Protein AF-A0AAN7N0N6-F1 (afdb_monomer_lite)

Organism: Trapa natans (NCBI:txid22666)

Radius of gyration: 45.41 Å; chains: 1; bounding box: 149×118×130 Å

Secondary structure (DSSP, 8-state):
---------------HHHHHHHHHHHHHHHHHHHHHHHHSS-SSHHHHHHS-S---SSS--S-HHHHHHHHHHHHHHHHHHHHHHTSSS-----HHHHHHHHHHHHHHHHHHS---EETTTSTT-EES--SS--HHHHHHHHHHHHHHHS--TTHHHHHIIIIIS-----HHHHHHHHHHHHHSSTT-TTHHHHHHHHTS----TTTHHHHHHHHHHIIIIIIHHHHHHTTGGGGGGS-SS-SSEE-TTSSBP-GGGGB-TTS-B-HHHHHHH---EE-HHHHHHHHHHHHHHHHHHHHIIIIIHHHHHHHHHHHTTT----HHHHHHTTS-PPPHHHHHHHHHHHHHHHHHHHHHTHHHH---HHHHHHHHHHHHHHHHHHHHHHHHHS-----HHHHHHHHHHHSTT-HHHHHHHHHHHHHHHHHHHHHHHHHHHHHHHT--HHHHHHHHHHHHHHHHHHHHHHHHHHHHHSTTTT-TTSTT-S---HHHHHHHHHHIIIIII-HHHHTSTTSTTGGGGHHHHHHHHHHHHHHHHHHH-TT-GGGGG--HHHHHGGGTTTTTS-HHHHHHHHHHHHIIIIIIHHH-HHHHHHHHHHHHHHHHHHHHHHHHHHIIIIITTT----GGGTTT----S-TTSSHHHHHHHHHHHHHHHHHHHHHHHHHHHHHHHHHTTTSTTHHHHHHHHHHHHHHHHTPPP-PPPPPPP-----------------------------------------TTSS--STTS-HHHHHHHHHHHHHHT-SS---EEHHHHHHHHHH-TT--HHHHHHHHHHHGGG-HHHHHHHHHHHHHHHH--EEEEEEEETTEEEEEEEEE-HHHHHHHHHHHHHHHHHTTS------------------SHHHHHHHHHHHHHHHHSS--HHHHHHHHHHHHHHHHHHS--HHHHHHHHHSS-SS---PPPBPTT-SHHHHHHHH-S-----SB-EEEE--TT--GGG-B-TTGGG---TT--SBEEEE--S--PPPPS--PPPP-PPPP---TTB-SSSSPPPEEEE--TTT--GGGG---SEEEE---B--SS--SS--B-HHHHHT--GGGG-SSEEEEEEE-TTHHHHHHHHHHHTTPEEEEEEEEEEE-TTS-B---S--SSSS---EEEEEEEEES------SSS-SEEEEE--STTPPPTHHHHHHHHHSTTB-EEEES-BGGG--TTEEEEETBS-SEE---HHHHHHHHHH-TTPPP---S------------------------

Sequence (1275 aa):
MEESSGGEIRAPLLTRTEDEELWVAADNRLSEVTEEEEEDNSPVRQVALTVPTTDDRTLPVLTFRMWVLGTVSCALLSFLNQFFWYRTEPMTISAISAQIAVVPLGRLMAAHITDRVFLKGTRCEFTLNPGPFNVKEHVLITIFANSGAGTVYAIHVVTVVKVFYKKHITFFVSLIVVITTQNFLQDLQLARLSCGYLVKLRSELRVRLWDRAAGFFFVMYVLTPLCYWLNVYKAKTFPIFSDELFTASGQEYNISEIVTSDFTLDIAAYEKEGPLYLSTFFAMTYGVGFASLTATVVHVLLFHGKEIWEQSKASFTEKKADIHTRLMRKYKQVPEWWFWLILIVNIAATLFACQYFNSQLQLPWWGVLLACAIAIFFTLPIGIITAITNQTPGLNIITEYIMGYLYPGHPVANMCFKVYGYISMTQAITFLQDFKLGHYMKIPPRTMFMAQVVGTLIAGFVYLGTAWWLMETIPDICETTSSSSPWTCPADTVFYDASVIWGLIGPRRIFGDEGTYQAVNWFFLGGAIAPLLVWLAHRAWPHKEWIGLINMPVLIGATGMMPPATAVNYTTWVIVGFLSGFVVYRYKPEVWKRYNYVLSGSLDAGLAFMGVLIYLCLELEGVDLDCSLVIGQHSAASERGKEDVAISAIMSMRPQLSSCIESHRSSQLHLLSSLQSLVTDAVSSVDRSLKVISAFNNCPFTPTPPLTNHISVPRTHSDSNARQLRPYGAPAVPGSSNSKSLPDLVAPWDSRECLNDGNDSPLAIVRSMVAVCLLERVPFTTIDSSTVTRKLEGGQNGTPAEKAALREVGGESGGIMAVEMALRSMAEDNSGVELEEFAVGGKSRVMVFGIDRTRLLKELLNGSRRQQELSFNDGNPSPTSPAGSSNAMPQKRKAGENELKDLEALLNKRSFMEMQKFKVWEDLYDLIHRPTAKETAVADKFKTKGGSQIEEYCSALTKEDCRYQSGFVIACQKVHFRRIIAPHTDINLGDCPFLDNCRQKNCMFVHYELDPTPDVPPMVGYEPPRRPLKRIRAEYCSEVRLGEAQWINCDIRSFRMDILGQFGVIMADPPWDINMDLPYGTMFDQEMWNLNVSALQTDGLIFLWVTGRAMELGRDCLELWGYKRVEEIIWVKTNQLQRITVTGRTGHWLNHSKEHCLVGIKGNPEVNRNIDTDVIVSEVRETSRKPDAIYALLERVSPGTRKLELFARMHNTHPGWLSLGNQLDGVRLVEKGLRARFKAAYPDIELNESFFDELPWVGMLDQDSPQSIFVLPLH

Foldseek 3Di:
DDDDDDDDPPPPPPPPVVVVVVVVVVVVVVCVVVCVVPQQAFPAPVLRVPFDLDDDPVDDQDALLLVVLLLVLLLVQLLQQLQQLLFPDRDQFALLLSLVVSPVVQQVCLVPADQDFPPPPDPPTDGNRPDGRDPSSSLLSSLLNNLSSDDQLLVLLVCCQCFVLVHDDDLVLSLLLSLLLLLQALADPVCLLCVLPLLNAHAPQQQLLVLLVLLCCCLPVPVLVVCCVVCPLVQVQEDSADLFKDAPNHDGQDPNQQADPQLFGDPVSDVVRDAIDDHSSVLSLLLLLLLLQLLLVLLCCLQPVVVSVVSSVVSVVVDRDHSLVVLLVVFDADDSVVSVVSNVVSLVSVQCSCVVVCSSQVAHNVLLVVLVVLLVVVLVSQLSCCSHNVDGRFPQSVQLQVCCVVANGHLSNSLSSSSSNGSSSVSNSSSSVSVSVCSSNVHRNVSSVVSNSVSNSSSSVSNSVSSVCCSVPDPSALPPPPVQDSRNSQVSSSSSVSSCCRHRRHCCCDCNPNHPNVCSSCSNVVSNVPSVVLSVVCVVCVVDVSSSVNRSSSSSNSCVPPVVDDPLVVVVVSVVCCCLSPVCCVPPVVCSVVCVVVVVSCVSSVCVVVVVVCCVPAVVVVHDDPCCVVRPPPPPDDPDDCPVVVVVVVVVVVVVVVVVVVVVVVVVVVVVVVCCVPDPDPQVVVLVVVVVVCVVVVHDDDGDDDDDDDDDDDDDDDDDDDDDDDDDDDDDDDDDDDDDDDDDPDDDDPPPPLPPDPDDQLLLLLLLLLLVLQLVDVVGDKFWLVVSQCVQVVDPDDDPSNVVSLCVQCPPNGNSNSSVVSQVCLCVPQVQWDWDWDDDPNDIIIMTHDGDNVSSVVSVVVSVVVVVVVVPDDDDDDDDDDDDDDDDDDDVVVPVVVVVVVVVVVVPPDDPVRVVVVVVVVVVVCVVPPDDPVNVVVVVVPDDPDDDDDAAADPLQALVSVCVVVVDQDFDPGWHKDKDDDPQADPVLEADPCAVNDPDPNDNHIHIDTDPDGSHGDDDDDDDDDDDDDDDDDPQFDPDDLAFFWEAQDDQLPDDLLLQEEFQEEEEEAQDPLVDDDPDDHDYLVSLLPGQLLNHHQWHKYKYWADHPRVVSVCVSCVSSQWDFDDKAKEFEAAPVLDFDQDDCCDDPHHDRIIMITMTTHDHDDWDPDPDDSYHYDYDDDPSDDDPVVVVVVCNGPPRGQYEYEQDACVPGDRSYYYYHNRYDHGEDDDPSSVVSCCVVPVPGDYDDDDDPDDDDDDDDDDDDDDDDDDDDDD

pLDDT: mean 71.03, std 21.61, range [21.08, 98.06]

InterPro domains:
  IPR004648 Tetrapeptide transporter, OPT1/isp4 [PTHR22601] (213-626)
  IPR004813 Oligopeptide transporter, OPT superfamily [PF03169] (62-182)
  IPR004813 Oligopeptide transporter, OPT superfamily [PF03169] (214-617)
  IPR004813 Oligopeptide transporter, OPT superfamily [TIGR00728] (47-185)
  IPR004813 Oligopeptide transporter, OPT superfamily [TIGR00728] (214-619)
  IPR007757 MT-A70-like [PF05063] (1063-1223)
  IPR007757 MT-A70-like [PS51143] (1025-1243)
  IPR029063 S-adenosyl-L-methionine-dependent methyltransferase superfamily [G3DSA:3.40.50.150] (1048-1212)
  IPR029063 S-adenosyl-L-methionine-dependent methyltransferase superfamily [SSF53335] (1046-1203)

Structure (mmCIF, N/CA/C/O backbone):
data_AF-A0AAN7N0N6-F1
#
_entry.id   AF-A0AAN7N0N6-F1
#
loop_
_atom_site.group_PDB
_atom_site.id
_atom_site.type_symbol
_atom_site.label_atom_id
_atom_site.label_alt_id
_atom_site.label_comp_id
_atom_site.label_asym_id
_atom_site.label_entity_id
_atom_site.label_seq_id
_atom_site.pdbx_PDB_ins_code
_atom_site.Cartn_x
_atom_site.Cartn_y
_atom_site.Cartn_z
_atom_site.occupancy
_atom_site.B_iso_or_equiv
_atom_site.auth_seq_id
_atom_site.auth_comp_id
_atom_site.auth_asym_id
_atom_site.auth_atom_id
_atom_site.pdbx_PDB_model_num
ATOM 1 N N . MET A 1 1 ? -81.718 3.335 19.278 1.00 29.17 1 MET A N 1
ATOM 2 C CA . MET A 1 1 ? -82.287 2.158 18.599 1.00 29.17 1 MET A CA 1
ATOM 3 C C . MET A 1 1 ? -81.100 1.493 17.939 1.00 29.17 1 MET A C 1
ATOM 5 O O . MET A 1 1 ? -80.444 2.165 17.156 1.00 29.17 1 MET A O 1
ATOM 9 N N . GLU A 1 2 ? -80.541 0.465 18.587 1.00 26.58 2 GLU A N 1
ATOM 10 C CA . GLU A 1 2 ? -80.835 -0.953 18.253 1.00 26.58 2 GLU A CA 1
ATOM 11 C C . GLU A 1 2 ? -80.400 -1.228 16.802 1.00 26.58 2 GLU A C 1
ATOM 13 O O . GLU A 1 2 ? -80.751 -0.473 15.910 1.00 26.58 2 GLU A O 1
ATOM 18 N N . GLU A 1 3 ? -79.624 -2.235 16.434 1.00 26.72 3 GLU A N 1
ATOM 19 C CA . GLU A 1 3 ? -79.188 -3.469 17.067 1.00 26.72 3 GLU A CA 1
ATOM 20 C C . GLU A 1 3 ? -78.114 -4.068 16.135 1.00 26.72 3 GLU A C 1
ATOM 22 O O . GLU A 1 3 ? -77.936 -3.652 14.989 1.00 26.72 3 GLU A O 1
ATOM 27 N N . SER A 1 4 ? -77.405 -5.057 16.656 1.00 32.69 4 SER A N 1
ATOM 28 C CA . SER A 1 4 ? -76.459 -5.959 16.001 1.00 32.69 4 SER A CA 1
ATOM 29 C C . SER A 1 4 ? -76.826 -6.471 14.599 1.00 32.69 4 SER A C 1
ATOM 31 O O . SER A 1 4 ? -77.954 -6.889 14.359 1.00 32.69 4 SER A O 1
ATOM 33 N N . SER A 1 5 ? -75.820 -6.655 13.739 1.00 26.97 5 SER A N 1
ATOM 34 C CA . SER A 1 5 ? -75.583 -7.927 13.025 1.00 26.97 5 SER A CA 1
ATOM 35 C C . SER A 1 5 ? -74.272 -7.869 12.233 1.00 26.97 5 SER A C 1
ATOM 37 O O . SER A 1 5 ? -73.822 -6.807 11.811 1.00 26.97 5 SER A O 1
ATOM 39 N N . GLY A 1 6 ? -73.605 -9.021 12.158 1.00 31.11 6 GLY A N 1
ATOM 40 C CA . GLY A 1 6 ? -72.190 -9.165 11.841 1.00 31.11 6 GLY A CA 1
ATOM 41 C C . GLY A 1 6 ? -71.787 -8.701 10.445 1.00 31.11 6 GLY A C 1
ATOM 42 O O . GLY A 1 6 ? -72.338 -9.137 9.438 1.00 31.11 6 GLY A O 1
ATOM 43 N N . GLY A 1 7 ? -70.744 -7.874 10.404 1.00 25.17 7 GLY A N 1
ATOM 44 C CA . GLY A 1 7 ? -69.936 -7.708 9.208 1.00 25.17 7 GLY A CA 1
ATOM 45 C C . GLY A 1 7 ? -69.021 -8.917 9.049 1.00 25.17 7 GLY A C 1
ATOM 46 O O . GLY A 1 7 ? -68.077 -9.083 9.819 1.00 25.17 7 GLY A O 1
ATOM 47 N N . GLU A 1 8 ? -69.286 -9.741 8.036 1.00 32.34 8 GLU A N 1
ATOM 48 C CA . GLU A 1 8 ? -68.235 -10.505 7.366 1.00 32.34 8 GLU A CA 1
ATOM 49 C C . GLU A 1 8 ? -67.086 -9.541 7.032 1.00 32.34 8 GLU A C 1
ATOM 51 O O . GLU A 1 8 ? -67.223 -8.680 6.164 1.00 32.34 8 GLU A O 1
ATOM 56 N N . ILE A 1 9 ? -65.933 -9.687 7.684 1.00 26.80 9 ILE A N 1
ATOM 57 C CA . ILE A 1 9 ? -64.691 -9.137 7.145 1.00 26.80 9 ILE A CA 1
ATOM 58 C C . ILE A 1 9 ? -64.062 -10.259 6.330 1.00 26.80 9 ILE A C 1
ATOM 60 O O . ILE A 1 9 ? -63.245 -11.037 6.818 1.00 26.80 9 ILE A O 1
ATOM 64 N N . ARG A 1 10 ? -64.469 -10.354 5.060 1.00 27.64 10 ARG A N 1
ATOM 65 C CA . ARG A 1 10 ? -63.621 -10.972 4.041 1.00 27.64 10 ARG A CA 1
ATOM 66 C C . ARG A 1 10 ? -62.342 -10.141 3.981 1.00 27.64 10 ARG A C 1
ATOM 68 O O . ARG A 1 10 ? -62.356 -9.033 3.448 1.00 27.64 10 ARG A O 1
ATOM 75 N N . ALA A 1 11 ? -61.246 -10.660 4.528 1.00 26.03 11 ALA A N 1
ATOM 76 C CA . ALA A 1 11 ? -59.934 -10.218 4.079 1.00 26.03 11 ALA A CA 1
ATOM 77 C C . ALA A 1 11 ? -59.860 -10.519 2.568 1.00 26.03 11 ALA A C 1
ATOM 79 O O . ALA A 1 11 ? -60.237 -11.626 2.164 1.00 26.03 11 ALA A O 1
ATOM 80 N N . PRO A 1 12 ? -59.470 -9.552 1.721 1.00 31.92 12 PRO A N 1
ATOM 81 C CA . PRO A 1 12 ? -59.356 -9.803 0.299 1.00 31.92 12 PRO A CA 1
ATOM 82 C C . PRO A 1 12 ? -58.311 -10.901 0.114 1.00 31.92 12 PRO A C 1
ATOM 84 O O . PRO A 1 12 ? -57.219 -10.823 0.673 1.00 31.92 12 PRO A O 1
ATOM 87 N N . LEU A 1 13 ? -58.677 -11.947 -0.629 1.00 32.91 13 LEU A N 1
ATOM 88 C CA . LEU A 1 13 ? -57.720 -12.878 -1.213 1.00 32.91 13 LEU A CA 1
ATOM 89 C C . LEU A 1 13 ? -56.792 -12.039 -2.088 1.00 32.91 13 LEU A C 1
ATOM 91 O O . LEU A 1 13 ? -57.145 -11.720 -3.224 1.00 32.91 13 LEU A O 1
ATOM 95 N N . LEU A 1 14 ? -55.656 -11.634 -1.517 1.00 30.23 14 LEU A N 1
ATOM 96 C CA . LEU A 1 14 ? -54.600 -10.955 -2.243 1.00 30.23 14 LEU A CA 1
ATOM 97 C C . LEU A 1 14 ? -54.121 -11.942 -3.301 1.00 30.23 14 LEU A C 1
ATOM 99 O O . LEU A 1 14 ? -53.646 -13.041 -3.008 1.00 30.23 14 LEU A O 1
ATOM 103 N N . THR A 1 15 ? -54.392 -11.613 -4.555 1.00 29.98 15 THR A N 1
ATOM 104 C CA . THR A 1 15 ? -53.974 -12.442 -5.682 1.00 29.98 15 THR A CA 1
ATOM 105 C C . THR A 1 15 ? -52.451 -12.486 -5.727 1.00 29.98 15 THR A C 1
ATOM 107 O O . THR A 1 15 ? -51.801 -11.515 -5.367 1.00 29.98 15 THR A O 1
ATOM 110 N N . ARG A 1 16 ? -51.876 -13.597 -6.203 1.00 31.77 16 ARG A N 1
ATOM 111 C CA . ARG A 1 16 ? -50.425 -13.896 -6.262 1.00 31.77 16 ARG A CA 1
ATOM 112 C C . ARG A 1 16 ? -49.525 -12.768 -6.814 1.00 31.77 16 ARG A C 1
ATOM 114 O O . ARG A 1 16 ? -48.318 -12.812 -6.627 1.00 31.77 16 ARG A O 1
ATOM 121 N N . THR A 1 17 ? -50.100 -11.780 -7.494 1.00 31.80 17 THR A N 1
ATOM 122 C CA . THR A 1 17 ? -49.436 -10.552 -7.948 1.00 31.80 17 THR A CA 1
ATOM 123 C C . THR A 1 17 ? -49.142 -9.556 -6.815 1.00 31.80 17 THR A C 1
ATOM 125 O O . THR A 1 17 ? -48.108 -8.904 -6.850 1.00 31.80 17 THR A O 1
ATOM 128 N N . GLU A 1 18 ? -49.988 -9.468 -5.784 1.00 35.78 18 GLU A N 1
ATOM 129 C CA . GLU A 1 18 ? -49.797 -8.583 -4.622 1.00 35.78 18 GLU A CA 1
ATOM 130 C C . GLU A 1 18 ? -48.786 -9.150 -3.621 1.00 35.78 18 GLU A C 1
ATOM 132 O O . GLU A 1 18 ? -48.062 -8.379 -3.001 1.00 35.78 18 GLU A O 1
ATOM 137 N N . ASP A 1 19 ? -48.662 -10.479 -3.513 1.00 40.53 19 ASP A N 1
ATOM 138 C CA . ASP A 1 19 ? -47.573 -11.113 -2.760 1.00 40.53 19 ASP A CA 1
ATOM 139 C C . ASP A 1 19 ? -46.215 -10.844 -3.424 1.00 40.53 19 ASP A C 1
ATOM 141 O O . ASP A 1 19 ? -45.261 -10.508 -2.732 1.00 40.53 19 ASP A O 1
ATOM 145 N N . GLU A 1 20 ? -46.104 -10.896 -4.756 1.00 36.28 20 GLU A N 1
ATOM 146 C CA . GLU A 1 20 ? -44.857 -10.500 -5.431 1.00 36.28 20 GLU A CA 1
ATOM 147 C C . GLU A 1 20 ? -44.531 -9.015 -5.198 1.00 36.28 20 GLU A C 1
ATOM 149 O O . GLU A 1 20 ? -43.377 -8.687 -4.932 1.00 36.28 20 GLU A O 1
ATOM 154 N N . GLU A 1 21 ? -45.524 -8.121 -5.176 1.00 35.16 21 GLU A N 1
ATOM 155 C CA . GLU A 1 21 ? -45.309 -6.703 -4.852 1.00 35.16 21 GLU A CA 1
ATOM 156 C C . GLU A 1 21 ? -44.970 -6.461 -3.368 1.00 35.16 21 GLU A C 1
ATOM 158 O O . GLU A 1 21 ? -44.125 -5.618 -3.064 1.00 35.16 21 GLU A O 1
ATOM 163 N N . LEU A 1 22 ? -45.559 -7.214 -2.431 1.00 38.28 22 LEU A N 1
ATOM 164 C CA . LEU A 1 22 ? -45.277 -7.127 -0.991 1.00 38.28 22 LEU A CA 1
ATOM 165 C C . LEU A 1 22 ? -43.918 -7.722 -0.621 1.00 38.28 22 LEU A C 1
ATOM 167 O O . LEU A 1 22 ? -43.234 -7.166 0.240 1.00 38.28 22 LEU A O 1
ATOM 171 N N . TRP A 1 23 ? -43.510 -8.806 -1.282 1.00 36.47 23 TRP A N 1
ATOM 172 C CA . TRP A 1 23 ? -42.177 -9.387 -1.143 1.00 36.47 23 TRP A CA 1
ATOM 173 C C . TRP A 1 23 ? -41.119 -8.488 -1.781 1.00 36.47 23 TRP A C 1
ATOM 175 O O . TRP A 1 23 ? -40.112 -8.230 -1.135 1.00 36.47 23 TRP A O 1
ATOM 185 N N . VAL A 1 24 ? -41.373 -7.896 -2.954 1.00 39.72 24 VAL A N 1
ATOM 186 C CA . VAL A 1 24 ? -40.484 -6.878 -3.546 1.00 39.72 24 VAL A CA 1
ATOM 187 C C . VAL A 1 24 ? -40.416 -5.622 -2.668 1.00 39.72 24 VAL A C 1
ATOM 189 O O . VAL A 1 24 ? -39.344 -5.055 -2.495 1.00 39.72 24 VAL A O 1
ATOM 192 N N . ALA A 1 25 ? -41.514 -5.204 -2.032 1.00 40.19 25 ALA A N 1
ATOM 193 C CA . ALA A 1 25 ? -41.521 -4.060 -1.118 1.00 40.19 25 ALA A CA 1
ATOM 194 C C . ALA A 1 25 ? -40.894 -4.361 0.258 1.00 40.19 25 ALA A C 1
ATOM 196 O O . ALA A 1 25 ? -40.451 -3.441 0.944 1.00 40.19 25 ALA A O 1
ATOM 197 N N . ALA A 1 26 ? -40.891 -5.615 0.712 1.00 40.75 26 ALA A N 1
ATOM 198 C CA . ALA A 1 26 ? -40.218 -6.041 1.939 1.00 40.75 26 ALA A CA 1
ATOM 199 C C . ALA A 1 26 ? -38.718 -6.273 1.710 1.00 40.75 26 ALA A C 1
ATOM 201 O O . ALA A 1 26 ? -37.926 -5.896 2.568 1.00 40.75 26 ALA A O 1
ATOM 202 N N . ASP A 1 27 ? -38.340 -6.809 0.548 1.00 35.97 27 ASP A N 1
ATOM 203 C CA . ASP A 1 27 ? -36.950 -6.974 0.118 1.00 35.97 27 ASP A CA 1
ATOM 204 C C . ASP A 1 27 ? -36.311 -5.607 -0.163 1.00 35.97 27 ASP A C 1
ATOM 206 O O . ASP A 1 27 ? -35.243 -5.326 0.369 1.00 35.97 27 ASP A O 1
ATOM 210 N N . ASN A 1 28 ? -37.035 -4.685 -0.819 1.00 37.03 28 ASN A N 1
ATOM 211 C CA . ASN A 1 28 ? -36.607 -3.288 -0.974 1.00 37.03 28 ASN A CA 1
ATOM 212 C C . ASN A 1 28 ? -36.410 -2.575 0.379 1.00 37.03 28 ASN A C 1
ATOM 214 O O . ASN A 1 28 ? -35.466 -1.806 0.538 1.00 37.03 28 ASN A O 1
ATOM 218 N N . ARG A 1 29 ? -37.252 -2.856 1.385 1.00 38.38 29 ARG A N 1
ATOM 219 C CA . ARG A 1 29 ? -37.130 -2.256 2.730 1.00 38.38 29 ARG A CA 1
ATOM 220 C C . ARG A 1 29 ? -36.033 -2.888 3.585 1.00 38.38 29 ARG A C 1
ATOM 222 O O . ARG A 1 29 ? -35.439 -2.205 4.412 1.00 38.38 29 ARG A O 1
ATOM 229 N N . LEU A 1 30 ? -35.756 -4.181 3.414 1.00 33.69 30 LEU A N 1
ATOM 230 C CA . LEU A 1 30 ? -34.632 -4.837 4.083 1.00 33.69 30 LEU A CA 1
ATOM 231 C C . LEU A 1 30 ? -33.304 -4.414 3.446 1.00 33.69 30 LEU A C 1
ATOM 233 O O . LEU A 1 30 ? -32.347 -4.189 4.183 1.00 33.69 30 LEU A O 1
ATOM 237 N N . SER A 1 31 ? -33.277 -4.231 2.118 1.00 37.94 31 SER A N 1
ATOM 238 C CA . SER A 1 31 ? -32.145 -3.622 1.426 1.00 37.94 31 SER A CA 1
ATOM 239 C C . SER A 1 31 ? -31.932 -2.174 1.858 1.00 37.94 31 SER A C 1
ATOM 241 O O . SER A 1 31 ? -30.792 -1.825 2.115 1.00 37.94 31 SER A O 1
ATOM 243 N N . GLU A 1 32 ? -32.984 -1.366 2.053 1.00 39.09 32 GLU A N 1
ATOM 244 C CA . GLU A 1 32 ? -32.861 0.015 2.561 1.00 39.09 32 GLU A CA 1
ATOM 245 C C . GLU A 1 32 ? -32.214 0.080 3.958 1.00 39.09 32 GLU A C 1
ATOM 247 O O . GLU A 1 32 ? -31.359 0.925 4.194 1.00 39.09 32 GLU A O 1
ATOM 252 N N . VAL A 1 33 ? -32.531 -0.845 4.873 1.00 41.59 33 VAL A N 1
ATOM 253 C CA . VAL A 1 33 ? -31.969 -0.837 6.243 1.00 41.59 33 VAL A CA 1
ATOM 254 C C . VAL A 1 33 ? -30.533 -1.383 6.304 1.00 41.59 33 VAL A C 1
ATOM 256 O O . VAL A 1 33 ? -29.715 -0.862 7.058 1.00 41.59 33 VAL A O 1
ATOM 259 N N . THR A 1 34 ? -30.178 -2.399 5.505 1.00 34.94 34 THR A N 1
ATOM 260 C CA . THR A 1 34 ? -28.761 -2.792 5.342 1.00 34.94 34 THR A CA 1
ATOM 261 C C . THR A 1 34 ? -27.958 -1.746 4.572 1.00 34.94 34 THR A C 1
ATOM 263 O O . THR A 1 34 ? -26.762 -1.604 4.810 1.00 34.94 34 THR A O 1
ATOM 266 N N . GLU A 1 35 ? -28.610 -0.987 3.687 1.00 38.75 35 GLU A N 1
ATOM 267 C CA . GLU A 1 35 ? -28.004 0.165 3.027 1.00 38.75 35 GLU A CA 1
ATOM 268 C C . GLU A 1 35 ? -27.725 1.303 4.015 1.00 38.75 35 GLU A C 1
ATOM 270 O O . GLU A 1 35 ? -26.690 1.933 3.860 1.00 38.75 35 GLU A O 1
ATOM 275 N N . GLU A 1 36 ? -28.540 1.524 5.056 1.00 38.66 36 GLU A N 1
ATOM 276 C CA . GLU A 1 36 ? -28.289 2.558 6.081 1.00 38.66 36 GLU A CA 1
ATOM 277 C C . GLU A 1 36 ? -27.081 2.240 7.003 1.00 38.66 36 GLU A C 1
ATOM 279 O O . GLU A 1 36 ? -26.285 3.134 7.296 1.00 38.66 36 GLU A O 1
ATOM 284 N N . GLU A 1 37 ? -26.864 0.979 7.420 1.00 41.12 37 GLU A N 1
ATOM 285 C CA . GLU A 1 37 ? -25.664 0.576 8.196 1.00 41.12 37 GLU A CA 1
ATOM 286 C C . GLU A 1 37 ? -24.390 0.446 7.328 1.00 41.12 37 GLU A C 1
ATOM 288 O O . GLU A 1 37 ? -23.282 0.721 7.805 1.00 41.12 37 GLU A O 1
ATOM 293 N N . GLU A 1 38 ? -24.515 0.076 6.044 1.00 47.00 38 GLU A N 1
ATOM 294 C CA . GLU A 1 38 ? -23.416 0.169 5.067 1.00 47.00 38 GLU A CA 1
ATOM 295 C C . GLU A 1 38 ? -23.155 1.616 4.596 1.00 47.00 38 GLU A C 1
ATOM 297 O O . GLU A 1 38 ? -22.037 1.919 4.173 1.00 47.00 38 GLU A O 1
ATOM 302 N N . GLU A 1 39 ? -24.127 2.532 4.692 1.00 49.34 39 GLU A N 1
ATOM 303 C CA . GLU A 1 39 ? -23.966 3.958 4.361 1.00 49.34 39 GLU A CA 1
ATOM 304 C C . GLU A 1 39 ? -23.086 4.700 5.374 1.00 49.34 39 GLU A C 1
ATOM 306 O O . GLU A 1 39 ? -22.362 5.634 5.001 1.00 49.34 39 GLU A O 1
ATOM 311 N N . ASP A 1 40 ? -23.119 4.289 6.645 1.00 53.62 40 ASP A N 1
ATOM 312 C CA . ASP A 1 40 ? -22.373 4.942 7.724 1.00 53.62 40 ASP A CA 1
ATOM 313 C C . ASP A 1 40 ? -20.927 4.436 7.885 1.00 53.62 40 ASP A C 1
ATOM 315 O O . ASP A 1 40 ? -20.141 5.029 8.628 1.00 53.62 40 ASP A O 1
ATOM 319 N N . ASN A 1 41 ? -20.512 3.409 7.139 1.00 59.84 41 ASN A N 1
ATOM 320 C CA . ASN A 1 41 ? -19.126 2.937 7.111 1.00 59.84 41 ASN A CA 1
ATOM 321 C C . ASN A 1 41 ? -18.512 3.005 5.709 1.00 59.84 41 ASN A C 1
ATOM 323 O O . ASN A 1 41 ? -19.189 3.049 4.688 1.00 59.84 41 ASN A O 1
ATOM 327 N N . SER A 1 42 ? -17.177 3.051 5.634 1.00 62.28 42 SER A N 1
ATOM 328 C CA . SER A 1 42 ? -16.515 3.006 4.327 1.00 62.28 42 SER A CA 1
ATOM 329 C C . SER A 1 42 ? -16.745 1.630 3.681 1.00 62.28 42 SER A C 1
ATOM 331 O O . SER A 1 42 ? -16.498 0.621 4.344 1.00 62.28 42 SER A O 1
ATOM 333 N N . PRO A 1 43 ? -17.096 1.549 2.379 1.00 56.50 43 PRO A N 1
ATOM 334 C CA . PRO A 1 43 ? -17.231 0.273 1.667 1.00 56.50 43 PRO A CA 1
ATOM 335 C C . PRO A 1 43 ? -15.915 -0.522 1.614 1.00 56.50 43 PRO A C 1
ATOM 337 O O . PRO A 1 43 ? -15.905 -1.709 1.292 1.00 56.50 43 PRO A O 1
ATOM 340 N N . VAL A 1 44 ? -14.781 0.124 1.915 1.00 59.69 44 VAL A N 1
ATOM 341 C CA . VAL A 1 44 ? -13.466 -0.513 1.994 1.00 59.69 44 VAL A CA 1
ATOM 342 C C . VAL A 1 44 ? -13.168 -0.886 3.446 1.00 59.69 44 VAL A C 1
ATOM 344 O O . VAL A 1 44 ? -12.872 -0.027 4.277 1.00 59.69 44 VAL A O 1
ATOM 347 N N . ARG A 1 45 ? -13.163 -2.191 3.745 1.00 55.53 45 ARG A N 1
ATOM 348 C CA . ARG A 1 45 ? -12.966 -2.725 5.105 1.00 55.53 45 ARG A CA 1
ATOM 349 C C . ARG A 1 45 ? -11.665 -2.259 5.765 1.00 55.53 45 ARG A C 1
ATOM 351 O O . ARG A 1 45 ? -11.667 -1.950 6.949 1.00 55.53 45 ARG A O 1
ATOM 358 N N . GLN A 1 46 ? -10.554 -2.179 5.026 1.00 59.59 46 GLN A N 1
ATOM 359 C CA . GLN A 1 46 ? -9.290 -1.660 5.567 1.00 59.59 46 GLN A CA 1
ATOM 360 C C . GLN A 1 46 ? -9.400 -0.186 5.980 1.00 59.59 46 GLN A C 1
ATOM 362 O O . GLN A 1 46 ? -8.815 0.203 6.987 1.00 59.59 46 GLN A O 1
ATOM 367 N N . VAL A 1 47 ? -10.158 0.622 5.231 1.00 63.44 47 VAL A N 1
ATOM 368 C CA . VAL A 1 47 ? -10.387 2.043 5.534 1.00 63.44 47 VAL A CA 1
ATOM 369 C C . VAL A 1 47 ? -11.305 2.172 6.743 1.00 63.44 47 VAL A C 1
ATOM 371 O O . VAL A 1 47 ? -10.952 2.881 7.675 1.00 63.44 47 VAL A O 1
ATOM 374 N N . ALA A 1 48 ? -12.405 1.416 6.797 1.00 64.81 48 ALA A N 1
ATOM 375 C CA . ALA A 1 48 ? -13.315 1.407 7.947 1.00 64.81 48 ALA A CA 1
ATOM 376 C C . ALA A 1 48 ? -12.618 1.021 9.270 1.00 64.81 48 ALA A C 1
ATOM 378 O O . ALA A 1 48 ? -12.997 1.499 10.333 1.00 64.81 48 ALA A O 1
ATOM 379 N N . LEU A 1 49 ? -11.569 0.190 9.211 1.00 61.41 49 LEU A N 1
ATOM 380 C CA . LEU A 1 49 ? -10.789 -0.225 10.385 1.00 61.41 49 LEU A CA 1
ATOM 381 C C . LEU A 1 49 ? -9.700 0.772 10.812 1.00 61.41 49 LEU A C 1
ATOM 383 O O . LEU A 1 49 ? -9.230 0.699 11.945 1.00 61.41 49 LEU A O 1
ATOM 387 N N . THR A 1 50 ? -9.242 1.650 9.916 1.00 66.62 50 THR A N 1
ATOM 388 C CA . THR A 1 50 ? -8.055 2.501 10.148 1.00 66.62 50 THR A CA 1
ATOM 389 C C . THR A 1 50 ? -8.364 3.991 10.174 1.00 66.62 50 THR A C 1
ATOM 391 O O . THR A 1 50 ? -7.630 4.761 10.791 1.00 66.62 50 THR A O 1
ATOM 394 N N . VAL A 1 51 ? -9.441 4.408 9.513 1.00 73.38 51 VAL A N 1
ATOM 395 C CA . VAL A 1 51 ? -9.797 5.808 9.324 1.00 73.38 51 VAL A CA 1
ATOM 396 C C . VAL A 1 51 ? -11.017 6.139 10.185 1.00 73.38 51 VAL A C 1
ATOM 398 O O . VAL A 1 51 ? -12.058 5.504 10.030 1.00 73.38 51 VAL A O 1
ATOM 401 N N . PRO A 1 52 ? -10.948 7.167 11.049 1.00 77.06 52 PRO A N 1
ATOM 402 C CA . PRO A 1 52 ? -12.093 7.561 11.863 1.00 77.06 52 PRO A CA 1
ATOM 403 C C . PRO A 1 52 ? -13.250 8.058 10.985 1.00 77.06 52 PRO A C 1
ATOM 405 O O . PRO A 1 52 ? -13.039 8.819 10.039 1.00 77.06 52 PRO A O 1
ATOM 408 N N . THR A 1 53 ? -14.486 7.680 11.305 1.00 81.19 53 THR A N 1
ATOM 409 C CA . THR A 1 53 ? -15.710 8.164 10.632 1.00 81.19 53 THR A CA 1
ATOM 410 C C . THR A 1 53 ? -16.165 9.542 11.127 1.00 81.19 53 THR A C 1
ATOM 412 O O . THR A 1 53 ? -17.158 10.077 10.644 1.00 81.19 53 THR A O 1
ATOM 415 N N . THR A 1 54 ? -15.415 10.167 12.039 1.00 82.12 54 THR A N 1
ATOM 416 C CA . THR A 1 54 ? -15.689 11.496 12.601 1.00 82.12 54 THR A CA 1
ATOM 417 C C . THR A 1 54 ? -14.683 12.548 12.114 1.00 82.12 54 THR A C 1
ATOM 419 O O . THR A 1 54 ? -13.592 12.228 11.636 1.00 82.12 54 THR A O 1
ATOM 422 N N . ASP A 1 55 ? -15.066 13.827 12.191 1.00 86.31 55 ASP A N 1
ATOM 423 C CA . ASP A 1 55 ? -14.243 14.978 11.796 1.00 86.31 55 ASP A CA 1
ATOM 424 C C . ASP A 1 55 ? -14.380 16.122 12.813 1.00 86.31 55 ASP A C 1
ATOM 426 O O . ASP A 1 55 ? -15.482 16.632 13.024 1.00 86.31 55 ASP A O 1
ATOM 430 N N . ASP A 1 56 ? -13.260 16.555 13.401 1.00 85.06 56 ASP A N 1
ATOM 431 C CA . ASP A 1 56 ? -13.189 17.766 14.224 1.00 85.06 56 ASP A CA 1
ATOM 432 C C . ASP A 1 56 ? -12.675 18.954 13.400 1.00 85.06 56 ASP A C 1
ATOM 434 O O . ASP A 1 56 ? -11.540 18.990 12.910 1.00 85.06 56 ASP A O 1
ATOM 438 N N . ARG A 1 57 ? -13.532 19.962 13.253 1.00 83.56 57 ARG A N 1
ATOM 439 C CA . ARG A 1 57 ? -13.278 21.156 12.436 1.00 83.56 57 ARG A CA 1
ATOM 440 C C . ARG A 1 57 ? -12.634 22.296 13.192 1.00 83.56 57 ARG A C 1
ATOM 442 O O . ARG A 1 57 ? -12.231 23.267 12.561 1.00 83.56 57 ARG A O 1
ATOM 449 N N . THR A 1 58 ? -12.583 22.200 14.514 1.00 83.25 58 THR A N 1
ATOM 450 C CA . THR A 1 58 ? -11.996 23.236 15.366 1.00 83.25 58 THR A CA 1
ATOM 451 C C . THR A 1 58 ? -10.470 23.147 15.401 1.00 83.25 58 THR A C 1
ATOM 453 O O . THR A 1 58 ? -9.807 24.121 15.749 1.00 83.25 58 THR A O 1
ATOM 456 N N . LEU A 1 59 ? -9.907 22.007 14.979 1.00 85.19 59 LEU A N 1
ATOM 457 C CA . LEU A 1 59 ? -8.467 21.781 14.937 1.00 85.19 59 LEU A CA 1
ATOM 458 C C . LEU A 1 59 ? -7.772 22.716 13.931 1.00 85.19 59 LEU A C 1
ATOM 460 O O . LEU A 1 59 ? -8.133 22.720 12.747 1.00 85.19 59 LEU A O 1
ATOM 464 N N . PRO A 1 60 ? -6.747 23.476 14.362 1.00 85.44 60 PRO A N 1
ATOM 465 C CA . PRO A 1 60 ? -5.995 24.350 13.477 1.00 85.44 60 PRO A CA 1
ATOM 466 C C . PRO A 1 60 ? -5.134 23.523 12.519 1.00 85.44 60 PRO A C 1
ATOM 468 O O . PRO A 1 60 ? -4.399 22.627 12.925 1.00 85.44 60 PRO A O 1
ATOM 471 N N . VAL A 1 61 ? -5.226 23.839 11.230 1.00 86.38 61 VAL A N 1
ATOM 472 C CA . VAL A 1 61 ? -4.562 23.088 10.154 1.00 86.38 61 VAL A CA 1
ATOM 473 C C . VAL A 1 61 ? -3.327 23.833 9.630 1.00 86.38 61 VAL A C 1
ATOM 475 O O . VAL A 1 61 ? -2.266 23.244 9.443 1.00 86.38 61 VAL A O 1
ATOM 478 N N . LEU A 1 62 ? -3.464 25.144 9.409 1.00 88.12 62 LEU A N 1
ATOM 479 C CA . LEU A 1 62 ? -2.398 26.035 8.950 1.00 88.12 62 LEU A CA 1
ATOM 480 C C . LEU A 1 62 ? -1.735 26.711 10.144 1.00 88.12 62 LEU A C 1
ATOM 482 O O . LEU A 1 62 ? -2.160 27.780 10.575 1.00 88.12 62 LEU A O 1
ATOM 486 N N . THR A 1 63 ? -0.701 26.082 10.684 1.00 89.88 63 THR A N 1
ATOM 487 C CA . THR A 1 63 ? 0.047 26.607 11.829 1.00 89.88 63 THR A CA 1
ATOM 488 C C . THR A 1 63 ? 1.472 26.961 11.430 1.00 89.88 63 THR A C 1
ATOM 490 O O . THR A 1 63 ? 1.996 26.477 10.425 1.00 89.88 63 THR A O 1
ATOM 493 N N . PHE A 1 64 ? 2.131 27.786 12.243 1.00 89.44 64 PHE A N 1
ATOM 494 C CA . PHE A 1 64 ? 3.548 28.098 12.060 1.00 89.44 64 PHE A CA 1
ATOM 495 C C . PHE A 1 64 ? 4.420 26.830 12.055 1.00 89.44 64 PHE A C 1
ATOM 497 O O . PHE A 1 64 ? 5.298 26.679 11.210 1.00 89.44 64 PHE A O 1
ATOM 504 N N . ARG A 1 65 ? 4.126 25.874 12.947 1.00 91.38 65 ARG A N 1
ATOM 505 C CA . ARG A 1 65 ? 4.840 24.590 13.030 1.00 91.38 65 ARG A CA 1
ATOM 506 C C . ARG A 1 65 ? 4.702 23.762 11.761 1.00 91.38 65 ARG A C 1
ATOM 508 O O . ARG A 1 65 ? 5.699 23.218 11.305 1.00 91.38 65 ARG A O 1
ATOM 515 N N . MET A 1 66 ? 3.493 23.676 11.201 1.00 92.38 66 MET A N 1
ATOM 516 C CA . MET A 1 66 ? 3.252 22.960 9.948 1.00 92.38 66 MET A CA 1
ATOM 517 C C . MET A 1 66 ? 4.123 23.533 8.826 1.00 92.38 66 MET A C 1
ATOM 519 O O . MET A 1 66 ? 4.794 22.767 8.141 1.00 92.38 66 MET A O 1
ATOM 523 N N . TRP A 1 67 ? 4.186 24.862 8.689 1.00 92.69 67 TRP A N 1
ATOM 524 C CA . TRP A 1 67 ? 5.010 25.505 7.665 1.00 92.69 67 TRP A CA 1
ATOM 525 C C . TRP A 1 67 ? 6.501 25.271 7.882 1.00 92.69 67 TRP A C 1
ATOM 527 O O . TRP A 1 67 ? 7.192 24.872 6.950 1.00 92.69 67 TRP A O 1
ATOM 537 N N . VAL A 1 68 ? 7.007 25.470 9.100 1.00 93.19 68 VAL A N 1
ATOM 538 C CA . VAL A 1 68 ? 8.437 25.293 9.391 1.00 93.19 68 VAL A CA 1
ATOM 539 C C . VAL A 1 68 ? 8.850 23.833 9.220 1.00 93.19 68 VAL A C 1
ATOM 541 O O . VAL A 1 68 ? 9.761 23.543 8.454 1.00 93.19 68 VAL A O 1
ATOM 544 N N . LEU A 1 69 ? 8.161 22.897 9.878 1.00 94.12 69 LEU A N 1
ATOM 545 C CA . LEU A 1 69 ? 8.518 21.478 9.812 1.00 94.12 69 LEU A CA 1
ATOM 546 C C . LEU A 1 69 ? 8.261 20.891 8.422 1.00 94.12 69 LEU A C 1
ATOM 548 O O . LEU A 1 69 ? 9.062 20.086 7.957 1.00 94.12 69 LEU A O 1
ATOM 552 N N . GLY A 1 70 ? 7.188 21.308 7.745 1.00 94.12 70 GLY A N 1
ATOM 553 C CA . GLY A 1 70 ? 6.877 20.913 6.372 1.00 94.12 70 GLY A CA 1
ATOM 554 C C . GLY A 1 70 ? 7.948 21.361 5.386 1.00 94.12 70 GLY A C 1
ATOM 555 O O . GLY A 1 70 ? 8.538 20.530 4.701 1.00 94.12 70 GLY A O 1
ATOM 556 N N . THR A 1 71 ? 8.254 22.659 5.348 1.00 94.50 71 THR A N 1
ATOM 557 C CA . THR A 1 71 ? 9.250 23.209 4.410 1.00 94.50 71 THR A CA 1
ATOM 558 C C . THR A 1 71 ? 10.657 22.676 4.676 1.00 94.50 71 THR A C 1
ATOM 560 O O . THR A 1 71 ? 11.338 22.298 3.725 1.00 94.50 71 THR A O 1
ATOM 563 N N . VAL A 1 72 ? 11.069 22.557 5.945 1.00 95.25 72 VAL A N 1
ATOM 564 C CA . VAL A 1 72 ? 12.365 21.963 6.320 1.00 95.25 72 VAL A CA 1
ATOM 565 C C . VAL A 1 72 ? 12.432 20.493 5.919 1.00 95.25 72 VAL A C 1
ATOM 567 O O . VAL A 1 72 ? 13.422 20.085 5.320 1.00 95.25 72 VAL A O 1
ATOM 570 N N . SER A 1 73 ? 11.384 19.704 6.184 1.00 94.56 73 SER A N 1
ATOM 571 C CA . SER A 1 73 ? 11.355 18.289 5.785 1.00 94.56 73 SER A CA 1
ATOM 572 C C . SER A 1 73 ? 11.416 18.141 4.265 1.00 94.56 73 SER A C 1
ATOM 574 O O . SER A 1 73 ? 12.185 17.331 3.763 1.00 94.56 73 SER A O 1
ATOM 576 N N . CYS A 1 74 ? 10.657 18.957 3.527 1.00 94.81 74 CYS A N 1
ATOM 577 C CA . CYS A 1 74 ? 10.669 18.969 2.066 1.00 94.81 74 CYS A CA 1
ATOM 578 C C . CYS A 1 74 ? 12.061 19.304 1.512 1.00 94.81 74 CYS A C 1
ATOM 580 O O . CYS A 1 74 ? 12.576 18.576 0.665 1.00 94.81 74 CYS A O 1
ATOM 582 N N . ALA A 1 75 ? 12.684 20.382 1.997 1.00 95.50 75 ALA A N 1
ATOM 583 C CA . ALA A 1 75 ? 14.000 20.816 1.538 1.00 95.50 75 ALA A CA 1
ATOM 584 C C . ALA A 1 75 ? 15.093 19.797 1.892 1.00 95.50 75 ALA A C 1
ATOM 586 O O . ALA A 1 75 ? 15.906 19.450 1.039 1.00 95.50 75 ALA A O 1
ATOM 587 N N . LEU A 1 76 ? 15.081 19.268 3.118 1.00 93.00 76 LEU A N 1
ATOM 588 C CA . LEU A 1 76 ? 16.062 18.283 3.566 1.00 93.00 76 LEU A CA 1
ATOM 589 C C . LEU A 1 76 ? 15.960 16.977 2.772 1.00 93.00 76 LEU A C 1
ATOM 591 O O . LEU A 1 76 ? 16.982 16.471 2.319 1.00 93.00 76 LEU A O 1
ATOM 595 N N . LEU A 1 77 ? 14.748 16.445 2.569 1.00 92.50 77 LEU A N 1
ATOM 596 C CA . LEU A 1 77 ? 14.568 15.223 1.779 1.00 92.50 77 LEU A CA 1
ATOM 597 C C . LEU A 1 77 ? 14.967 15.437 0.319 1.00 92.50 77 LEU A C 1
ATOM 599 O O . LEU A 1 77 ? 15.650 14.583 -0.234 1.00 92.50 77 LEU A O 1
ATOM 603 N N . SER A 1 78 ? 14.613 16.583 -0.273 1.00 94.00 78 SER A N 1
ATOM 604 C CA . SER A 1 78 ? 15.009 16.916 -1.650 1.00 94.00 78 SER A CA 1
ATOM 605 C C . SER A 1 78 ? 16.531 16.956 -1.800 1.00 94.00 78 SER A C 1
ATOM 607 O O . SER A 1 78 ? 17.080 16.386 -2.738 1.00 94.00 78 SER A O 1
ATOM 609 N N . PHE A 1 79 ? 17.218 17.590 -0.844 1.00 93.12 79 PHE A N 1
ATOM 610 C CA . PHE A 1 79 ? 18.675 17.665 -0.820 1.00 93.12 79 PHE A CA 1
ATOM 611 C C . PHE A 1 79 ? 19.310 16.278 -0.684 1.00 93.12 79 PHE A C 1
ATOM 613 O O . PHE A 1 79 ? 20.151 15.915 -1.500 1.00 93.12 79 PHE A O 1
ATOM 620 N N . LEU A 1 80 ? 18.907 15.499 0.328 1.00 89.62 80 LEU A N 1
ATOM 621 C CA . LEU A 1 80 ? 19.507 14.191 0.600 1.00 89.62 80 LEU A CA 1
ATOM 622 C C . LEU A 1 80 ? 19.278 13.224 -0.563 1.00 89.62 80 LEU A C 1
ATOM 624 O O . LEU A 1 80 ? 20.225 12.585 -1.013 1.00 89.62 80 LEU A O 1
ATOM 628 N N . ASN A 1 81 ? 18.053 13.162 -1.088 1.00 90.62 81 ASN A N 1
ATOM 629 C CA . ASN A 1 81 ? 17.737 12.294 -2.218 1.00 90.62 81 ASN A CA 1
ATOM 630 C C . ASN A 1 81 ? 18.528 12.682 -3.464 1.00 90.62 81 ASN A C 1
ATOM 632 O O . ASN A 1 81 ? 19.075 11.798 -4.112 1.00 90.62 81 ASN A O 1
ATOM 636 N N . GLN A 1 82 ? 18.658 13.977 -3.774 1.00 92.12 82 GLN A N 1
ATOM 637 C CA . GLN A 1 82 ? 19.468 14.400 -4.916 1.00 92.12 82 GLN A CA 1
ATOM 638 C C . GLN A 1 82 ? 20.965 14.161 -4.708 1.00 92.12 82 GLN A C 1
ATOM 640 O O . GLN A 1 82 ? 21.677 13.845 -5.657 1.00 92.12 82 GLN A O 1
ATOM 645 N N . PHE A 1 83 ? 21.451 14.321 -3.479 1.00 88.62 83 PHE A N 1
ATOM 646 C CA . PHE A 1 83 ? 22.853 14.111 -3.143 1.00 88.62 83 PHE A CA 1
ATOM 647 C C . PHE A 1 83 ? 23.262 12.644 -3.308 1.00 88.62 83 PHE A C 1
ATOM 649 O O . PHE A 1 83 ? 24.262 12.355 -3.962 1.00 88.62 83 PHE A O 1
ATOM 656 N N . PHE A 1 84 ? 22.473 11.715 -2.762 1.00 86.38 84 PHE A N 1
ATOM 657 C CA . PHE A 1 84 ? 22.742 10.282 -2.896 1.00 86.38 84 PHE A CA 1
ATOM 658 C C . PHE A 1 84 ? 22.480 9.756 -4.311 1.00 86.38 84 PHE A C 1
ATOM 660 O O . PHE A 1 84 ? 22.987 8.697 -4.658 1.00 86.38 84 PHE A O 1
ATOM 667 N N . TRP A 1 85 ? 21.742 10.487 -5.147 1.00 86.69 85 TRP A N 1
ATOM 668 C CA . TRP A 1 85 ? 21.385 10.045 -6.495 1.00 86.69 85 TRP A CA 1
ATOM 669 C C . TRP A 1 85 ? 22.585 9.807 -7.426 1.00 86.69 85 TRP A C 1
ATOM 671 O O . TRP A 1 85 ? 22.563 8.875 -8.224 1.00 86.69 85 TRP A O 1
ATOM 681 N N . TYR A 1 86 ? 23.641 10.621 -7.318 1.00 86.62 86 TYR A N 1
ATOM 682 C CA . TYR A 1 86 ? 24.841 10.498 -8.161 1.00 86.62 86 TYR A CA 1
ATOM 683 C C . TYR A 1 86 ? 25.847 9.449 -7.671 1.00 86.62 86 TYR A C 1
ATOM 685 O O . TYR A 1 86 ? 26.868 9.218 -8.324 1.00 86.62 86 TYR A O 1
ATOM 693 N N . ARG A 1 87 ? 25.592 8.827 -6.517 1.00 82.00 87 ARG A N 1
ATOM 694 C CA . ARG A 1 87 ? 26.473 7.805 -5.947 1.00 82.00 87 ARG A CA 1
ATOM 695 C C . ARG A 1 87 ? 26.352 6.483 -6.696 1.00 82.00 87 ARG A C 1
ATOM 697 O O . ARG A 1 87 ? 25.336 6.205 -7.327 1.00 82.00 87 ARG A O 1
ATOM 704 N N . THR A 1 88 ? 27.386 5.654 -6.569 1.00 75.06 88 THR A N 1
ATOM 705 C CA . THR A 1 88 ? 27.407 4.291 -7.121 1.00 75.06 88 THR A CA 1
ATOM 706 C C . THR A 1 88 ? 26.268 3.424 -6.607 1.00 75.06 88 THR A C 1
ATOM 708 O O . THR A 1 88 ? 25.610 2.747 -7.393 1.00 75.06 88 THR A O 1
ATOM 711 N N . GLU A 1 89 ? 25.978 3.499 -5.310 1.00 74.25 89 GLU A N 1
ATOM 712 C CA . GLU A 1 89 ? 24.792 2.883 -4.722 1.00 74.25 89 GLU A CA 1
ATOM 713 C C . GLU A 1 89 ? 23.825 3.984 -4.264 1.00 74.25 89 GLU A C 1
ATOM 715 O O . GLU A 1 89 ? 23.948 4.495 -3.147 1.00 74.25 89 GLU A O 1
ATOM 720 N N . PRO A 1 90 ? 22.880 4.412 -5.123 1.00 73.19 90 PRO A N 1
ATOM 721 C CA . PRO A 1 90 ? 21.977 5.495 -4.777 1.00 73.19 90 PRO A CA 1
ATOM 722 C C . PRO A 1 90 ? 21.006 5.065 -3.677 1.00 73.19 90 PRO A C 1
ATOM 724 O O . PRO A 1 90 ? 20.368 4.012 -3.745 1.00 73.19 90 PRO A O 1
ATOM 727 N N . MET A 1 91 ? 20.852 5.924 -2.672 1.00 77.44 91 MET A N 1
ATOM 728 C CA . MET A 1 91 ? 19.929 5.724 -1.559 1.00 77.44 91 MET A CA 1
ATOM 729 C C . MET A 1 91 ? 18.754 6.692 -1.654 1.00 77.44 91 MET A C 1
ATOM 731 O O . MET A 1 91 ? 18.936 7.904 -1.716 1.00 77.44 91 MET A O 1
ATOM 735 N N . THR A 1 92 ? 17.535 6.158 -1.606 1.00 81.25 92 THR A N 1
ATOM 736 C CA . THR A 1 92 ? 16.304 6.956 -1.565 1.00 81.25 92 THR A CA 1
ATOM 737 C C . THR A 1 92 ? 15.701 6.958 -0.168 1.00 81.25 92 THR A C 1
ATOM 739 O O . THR A 1 92 ? 15.296 5.916 0.350 1.00 81.25 92 THR A O 1
ATOM 742 N N . ILE A 1 93 ? 15.591 8.143 0.421 1.00 86.94 93 ILE A N 1
ATOM 743 C CA . ILE A 1 93 ? 14.955 8.393 1.710 1.00 86.94 93 ILE A CA 1
ATOM 744 C C . ILE A 1 93 ? 13.473 8.688 1.482 1.00 86.94 93 ILE A C 1
ATOM 746 O O . ILE A 1 93 ? 13.097 9.680 0.848 1.00 86.94 93 ILE A O 1
ATOM 750 N N . SER A 1 94 ? 12.620 7.821 2.028 1.00 87.56 94 SER A N 1
ATOM 751 C CA . SER A 1 94 ? 11.171 7.966 1.927 1.00 87.56 94 SER A CA 1
ATOM 752 C C . SER A 1 94 ? 10.632 9.055 2.864 1.00 87.56 94 SER A C 1
ATOM 754 O O . SER A 1 94 ? 11.217 9.386 3.900 1.00 87.56 94 SER A O 1
ATOM 756 N N . ALA A 1 95 ? 9.450 9.579 2.540 1.00 88.62 95 ALA A N 1
ATOM 757 C CA . ALA A 1 95 ? 8.746 10.541 3.386 1.00 88.62 95 ALA A CA 1
ATOM 758 C C . ALA A 1 95 ? 8.324 9.970 4.755 1.00 88.62 95 ALA A C 1
ATOM 760 O O . ALA A 1 95 ? 8.081 10.738 5.686 1.00 88.62 95 ALA A O 1
ATOM 761 N N . ILE A 1 96 ? 8.283 8.639 4.912 1.00 87.75 96 ILE A N 1
ATOM 762 C CA . ILE A 1 96 ? 7.962 7.969 6.184 1.00 87.75 96 ILE A CA 1
ATOM 763 C C . ILE A 1 96 ? 8.998 8.338 7.254 1.00 87.75 96 ILE A C 1
ATOM 765 O O . ILE A 1 96 ? 8.638 8.600 8.404 1.00 87.75 96 ILE A O 1
ATOM 769 N N . SER A 1 97 ? 10.274 8.443 6.878 1.00 87.25 97 SER A N 1
ATOM 770 C CA . SER A 1 97 ? 11.351 8.859 7.783 1.00 87.25 97 SER A CA 1
ATOM 771 C C . SER A 1 97 ? 11.094 10.256 8.354 1.00 87.25 97 SER A C 1
ATOM 773 O O . SER A 1 97 ? 11.188 10.465 9.566 1.00 87.25 97 SER A O 1
ATOM 775 N N . ALA A 1 98 ? 10.675 11.199 7.502 1.00 89.06 98 ALA A N 1
ATOM 776 C CA . ALA A 1 98 ? 10.277 12.539 7.929 1.00 89.06 98 ALA A CA 1
ATOM 777 C C . ALA A 1 98 ? 9.002 12.508 8.784 1.00 89.06 98 ALA A C 1
ATOM 779 O O . ALA A 1 98 ? 8.940 13.166 9.822 1.00 89.06 98 ALA A O 1
ATOM 780 N N . GLN A 1 99 ? 8.006 11.703 8.402 1.00 89.81 99 GLN A N 1
ATOM 781 C CA . GLN A 1 99 ? 6.764 11.542 9.157 1.00 89.81 99 GLN A CA 1
ATOM 782 C C . GLN A 1 99 ? 7.032 11.099 10.603 1.00 89.81 99 GLN A C 1
ATOM 784 O O . GLN A 1 99 ? 6.404 11.631 11.520 1.00 89.81 99 GLN A O 1
ATOM 789 N N . ILE A 1 100 ? 7.969 10.170 10.818 1.00 88.56 100 ILE A N 1
ATOM 790 C CA . ILE A 1 100 ? 8.367 9.693 12.150 1.00 88.56 100 ILE A CA 1
ATOM 791 C C . ILE A 1 100 ? 9.178 10.762 12.897 1.00 88.56 100 ILE A C 1
ATOM 793 O O . ILE A 1 100 ? 8.871 11.053 14.055 1.00 88.56 100 ILE A O 1
ATOM 797 N N . ALA A 1 101 ? 10.163 11.390 12.244 1.00 87.62 101 ALA A N 1
ATOM 798 C CA . ALA A 1 101 ? 11.026 12.409 12.855 1.00 87.62 101 ALA A CA 1
ATOM 799 C C . ALA A 1 101 ? 10.258 13.663 13.314 1.00 87.62 101 ALA A C 1
ATOM 801 O O . ALA A 1 101 ? 10.583 14.273 14.333 1.00 87.62 101 ALA A O 1
ATOM 802 N N . VAL A 1 102 ? 9.207 14.039 12.586 1.00 91.81 102 VAL A N 1
ATOM 803 C CA . VAL A 1 102 ? 8.406 15.239 12.856 1.00 91.81 102 VAL A CA 1
ATOM 804 C C . VAL A 1 102 ? 7.561 15.115 14.124 1.00 91.81 102 VAL A C 1
ATOM 806 O O . VAL A 1 102 ? 7.261 16.132 14.739 1.00 91.81 102 VAL A O 1
ATOM 809 N N . VAL A 1 103 ? 7.185 13.911 14.568 1.00 91.69 103 VAL A N 1
ATOM 810 C CA . VAL A 1 103 ? 6.339 13.739 15.766 1.00 91.69 103 VAL A CA 1
ATOM 811 C C . VAL A 1 103 ? 6.998 14.284 17.045 1.00 91.69 103 VAL A C 1
ATOM 813 O O . VAL A 1 103 ? 6.374 15.121 17.709 1.00 91.69 103 VAL A O 1
ATOM 816 N N . PRO A 1 104 ? 8.224 13.868 17.432 1.00 92.06 104 PRO A N 1
ATOM 817 C CA . PRO A 1 104 ? 8.891 14.431 18.605 1.00 92.06 104 PRO A CA 1
ATOM 818 C C . PRO A 1 104 ? 9.210 15.922 18.427 1.00 92.06 104 PRO A C 1
ATOM 820 O O . PRO A 1 104 ? 9.004 16.693 19.364 1.00 92.06 104 PRO A O 1
ATOM 823 N N . LEU A 1 105 ? 9.619 16.355 17.227 1.00 90.38 105 LEU A N 1
ATOM 824 C CA . LEU A 1 105 ? 9.911 17.764 16.929 1.00 90.38 105 LEU A CA 1
ATOM 825 C C . LEU A 1 105 ? 8.667 18.657 17.045 1.00 90.38 105 LEU A C 1
ATOM 827 O O . LEU A 1 105 ? 8.715 19.717 17.666 1.00 90.38 105 LEU A O 1
ATOM 831 N N . GLY A 1 106 ? 7.531 18.211 16.511 1.00 90.75 106 GLY A N 1
ATOM 832 C CA . GLY A 1 106 ? 6.252 18.916 16.571 1.00 90.75 106 GLY A CA 1
ATOM 833 C C . GLY A 1 106 ? 5.736 19.060 17.999 1.00 90.75 106 GLY A C 1
ATOM 834 O O . GLY A 1 106 ? 5.260 20.133 18.374 1.00 90.75 106 GLY A O 1
ATOM 835 N N . ARG A 1 107 ? 5.900 18.022 18.830 1.00 91.00 107 ARG A N 1
ATOM 836 C CA . ARG A 1 107 ? 5.582 18.085 20.267 1.00 91.00 107 ARG A CA 1
ATOM 837 C C . ARG A 1 107 ? 6.519 19.020 21.029 1.00 91.00 107 ARG A C 1
ATOM 839 O O . ARG A 1 107 ? 6.042 19.791 21.855 1.00 91.00 107 ARG A O 1
ATOM 846 N N . LEU A 1 108 ? 7.818 18.998 20.728 1.00 90.44 108 LEU A N 1
ATOM 847 C CA . LEU A 1 108 ? 8.797 19.899 21.340 1.00 90.44 108 LEU A CA 1
ATOM 848 C C . LEU A 1 108 ? 8.490 21.361 20.996 1.00 90.44 108 LEU A C 1
ATOM 850 O O . LEU A 1 108 ? 8.433 22.198 21.897 1.00 90.44 108 LEU A O 1
ATOM 854 N N . MET A 1 109 ? 8.208 21.655 19.723 1.00 89.38 109 MET A N 1
ATOM 855 C CA . MET A 1 109 ? 7.780 22.979 19.267 1.00 89.38 109 MET A CA 1
ATOM 856 C C . MET A 1 109 ? 6.460 23.408 19.914 1.00 89.38 109 MET A C 1
ATOM 858 O O . MET A 1 109 ? 6.326 24.561 20.301 1.00 89.38 109 MET A O 1
ATOM 862 N N . ALA A 1 110 ? 5.493 22.503 20.085 1.00 87.19 110 ALA A N 1
ATOM 863 C CA . ALA A 1 110 ? 4.253 22.817 20.797 1.00 87.19 110 ALA A CA 1
ATOM 864 C C . ALA A 1 110 ? 4.464 23.104 22.296 1.00 87.19 110 ALA A C 1
ATOM 866 O O . ALA A 1 110 ? 3.674 23.844 22.872 1.00 87.19 110 ALA A O 1
ATOM 867 N N . ALA A 1 111 ? 5.509 22.549 22.916 1.00 86.88 111 ALA A N 1
ATOM 868 C CA . ALA A 1 111 ? 5.833 22.790 24.321 1.00 86.88 111 ALA A CA 1
ATOM 869 C C . ALA A 1 111 ? 6.651 24.075 24.558 1.00 86.88 111 ALA A C 1
ATOM 871 O O . ALA A 1 111 ? 6.533 24.669 25.624 1.00 86.88 111 ALA A O 1
ATOM 872 N N . HIS A 1 112 ? 7.476 24.501 23.592 1.00 86.00 112 HIS A N 1
ATOM 873 C CA . HIS A 1 112 ? 8.441 25.598 23.785 1.00 86.00 112 HIS A CA 1
ATOM 874 C C . HIS A 1 112 ? 8.138 26.873 22.982 1.00 86.00 112 HIS A C 1
ATOM 876 O O . HIS A 1 112 ? 8.679 27.931 23.301 1.00 86.00 112 HIS A O 1
ATOM 882 N N . ILE A 1 113 ? 7.312 26.813 21.931 1.00 87.38 113 ILE A N 1
ATOM 883 C CA . ILE A 1 113 ? 6.953 28.009 21.154 1.00 87.38 113 ILE A CA 1
ATOM 884 C C . ILE A 1 113 ? 5.936 28.849 21.924 1.00 87.38 113 ILE A C 1
ATOM 886 O O . ILE A 1 113 ? 4.990 28.333 22.512 1.00 87.38 113 ILE A O 1
ATOM 890 N N . THR A 1 114 ? 6.119 30.168 21.876 1.00 84.12 114 THR A N 1
ATOM 891 C CA . THR A 1 114 ? 5.293 31.130 22.607 1.00 84.12 114 THR A CA 1
ATOM 892 C C . THR A 1 114 ? 3.840 31.151 22.124 1.00 84.12 114 THR A C 1
ATOM 894 O O . THR A 1 114 ? 3.595 31.322 20.928 1.00 84.12 114 THR A O 1
ATOM 897 N N . ASP A 1 115 ? 2.895 31.177 23.063 1.00 78.81 115 ASP A N 1
ATOM 898 C CA . ASP A 1 115 ? 1.455 31.371 22.801 1.00 78.81 115 ASP A CA 1
ATOM 899 C C . ASP A 1 115 ? 1.066 32.850 22.592 1.00 78.81 115 ASP A C 1
ATOM 901 O O . ASP A 1 115 ? -0.114 33.209 22.569 1.00 78.81 115 ASP A O 1
ATOM 905 N N . ARG A 1 116 ? 2.055 33.752 22.482 1.00 79.50 116 ARG A N 1
ATOM 906 C CA . ARG A 1 116 ? 1.803 35.188 22.320 1.00 79.50 116 ARG A CA 1
ATOM 907 C C . ARG A 1 116 ? 1.069 35.442 21.003 1.00 79.50 116 ARG A C 1
ATOM 909 O O . ARG A 1 116 ? 1.519 35.038 19.934 1.00 79.50 116 ARG A O 1
ATOM 916 N N . VAL A 1 117 ? -0.042 36.166 21.096 1.00 79.00 117 VAL A N 1
ATOM 917 C CA . VAL A 1 117 ? -0.804 36.638 19.938 1.00 79.00 117 VAL A CA 1
ATOM 918 C C . VAL A 1 117 ? -0.117 37.877 19.370 1.00 79.00 117 VAL A C 1
ATOM 920 O O . VAL A 1 117 ? -0.038 38.916 20.031 1.00 79.00 117 VAL A O 1
ATOM 923 N N . PHE A 1 118 ? 0.392 37.764 18.147 1.00 80.69 118 PHE A N 1
ATOM 924 C CA . PHE A 1 118 ? 1.027 38.854 17.416 1.00 80.69 118 PHE A CA 1
ATOM 925 C C . PHE A 1 118 ? -0.027 39.661 16.651 1.00 80.69 118 PHE A C 1
ATOM 927 O O . PHE A 1 118 ? -1.020 39.112 16.177 1.00 80.69 118 PHE A O 1
ATOM 934 N N . LEU A 1 119 ? 0.197 40.975 16.521 1.00 78.12 119 LEU A N 1
ATOM 935 C CA . LEU A 1 119 ? -0.665 41.900 15.763 1.00 78.12 119 LEU A CA 1
ATOM 936 C C . LEU A 1 119 ? -2.141 41.920 16.223 1.00 78.12 119 LEU A C 1
ATOM 938 O O . LEU A 1 119 ? -3.058 42.079 15.411 1.00 78.12 119 LEU A O 1
ATOM 942 N N . LYS A 1 120 ? -2.350 41.783 17.540 1.00 66.19 120 LYS A N 1
ATOM 943 C CA . LYS A 1 120 ? -3.659 41.768 18.208 1.00 66.19 120 LYS A CA 1
ATOM 944 C C . LYS A 1 120 ? -4.516 42.978 17.808 1.00 66.19 120 LYS A C 1
ATOM 946 O O . LYS A 1 120 ? -4.090 44.118 17.990 1.00 66.19 120 LYS A O 1
ATOM 951 N N . GLY A 1 121 ? -5.716 42.731 17.278 1.00 69.00 121 GLY A N 1
ATOM 952 C CA . GLY A 1 121 ? -6.652 43.777 16.835 1.00 69.00 121 GLY A CA 1
ATOM 953 C C . GLY A 1 121 ? -6.498 44.238 15.378 1.00 69.00 121 GLY A C 1
ATOM 954 O O . GLY A 1 121 ? -7.192 45.163 14.956 1.00 69.00 121 GLY A O 1
ATOM 955 N N . THR A 1 122 ? -5.631 43.598 14.586 1.00 77.88 122 THR A N 1
ATOM 956 C CA . THR A 1 122 ? -5.539 43.816 13.130 1.00 77.88 122 THR A CA 1
ATOM 957 C C . THR A 1 122 ? -6.106 42.621 12.355 1.00 77.88 122 THR A C 1
ATOM 959 O O . THR A 1 122 ? -6.275 41.534 12.899 1.00 77.88 122 THR A O 1
ATOM 962 N N . ARG A 1 123 ? -6.363 42.778 11.046 1.00 73.50 123 ARG A N 1
ATOM 963 C CA . ARG A 1 123 ? -6.779 41.657 10.169 1.00 73.50 123 ARG A CA 1
ATOM 964 C C . ARG A 1 123 ? -5.716 40.551 10.022 1.00 73.50 123 ARG A C 1
ATOM 966 O O . ARG A 1 123 ? -6.019 39.520 9.434 1.00 73.50 123 ARG A O 1
ATOM 973 N N . CYS A 1 124 ? -4.505 40.768 10.538 1.00 72.75 124 CYS A N 1
ATOM 974 C CA . CYS A 1 124 ? -3.375 39.842 10.486 1.00 72.75 124 CYS A CA 1
ATOM 975 C C . CYS A 1 124 ? -3.015 39.298 11.879 1.00 72.75 124 CYS A C 1
ATOM 977 O O . CYS A 1 124 ? -1.850 39.021 12.136 1.00 72.75 124 CYS A O 1
ATOM 979 N N . GLU A 1 125 ? -3.977 39.185 12.796 1.00 78.31 125 GLU A N 1
ATOM 980 C CA . GLU A 1 125 ? -3.753 38.571 14.107 1.00 78.31 125 GLU A CA 1
ATOM 981 C C . GLU A 1 125 ? -3.405 37.079 13.956 1.00 78.31 125 GLU A C 1
ATOM 983 O O . GLU A 1 125 ? -4.175 36.312 13.375 1.00 78.31 125 GLU A O 1
ATOM 988 N N . PHE A 1 126 ? -2.244 36.656 14.465 1.00 77.62 126 PHE A N 1
ATOM 989 C CA . PHE A 1 126 ? -1.836 35.247 14.455 1.00 77.62 126 PHE A CA 1
ATOM 990 C C . PHE A 1 126 ? -1.036 34.872 15.705 1.00 77.62 126 PHE A C 1
ATOM 992 O O . PHE A 1 126 ? -0.386 35.705 16.334 1.00 77.62 126 PHE A O 1
ATOM 999 N N . THR A 1 127 ? -1.073 33.590 16.063 1.00 82.56 127 THR A N 1
ATOM 1000 C CA . THR A 1 127 ? -0.261 32.999 17.136 1.00 82.56 127 THR A CA 1
ATOM 1001 C C . THR A 1 127 ? 0.699 31.970 16.545 1.00 82.56 127 THR A C 1
ATOM 1003 O O . THR A 1 127 ? 0.352 31.249 15.606 1.00 82.56 127 THR A O 1
ATOM 1006 N N . LEU A 1 128 ? 1.916 31.902 17.088 1.00 82.06 128 LEU A N 1
ATOM 1007 C CA . LEU A 1 128 ? 2.908 30.895 16.698 1.00 82.06 128 LEU A CA 1
ATOM 1008 C C . LEU A 1 128 ? 2.571 29.510 17.270 1.00 82.06 128 LEU A C 1
ATOM 1010 O O . LEU A 1 128 ? 2.983 28.493 16.707 1.00 82.06 128 LEU A O 1
ATOM 1014 N N . ASN A 1 129 ? 1.784 29.467 18.346 1.00 85.19 129 ASN A N 1
ATOM 1015 C CA . ASN A 1 129 ? 1.327 28.248 18.992 1.00 85.19 129 ASN A CA 1
ATOM 1016 C C . ASN A 1 129 ? -0.198 28.315 19.225 1.00 85.19 129 ASN A C 1
ATOM 1018 O O . ASN A 1 129 ? -0.661 28.794 20.257 1.00 85.19 129 ASN A O 1
ATOM 1022 N N . PRO A 1 130 ? -1.008 27.893 18.235 1.00 79.81 130 PRO A N 1
ATOM 1023 C CA . PRO A 1 130 ? -2.470 27.937 18.330 1.00 79.81 130 PRO A CA 1
ATOM 1024 C C . PRO A 1 130 ? -3.083 26.809 19.174 1.00 79.81 130 PRO A C 1
ATOM 1026 O O . PRO A 1 130 ? -4.295 26.797 19.370 1.00 79.81 130 PRO A O 1
ATOM 1029 N N . GLY A 1 131 ? -2.289 25.839 19.634 1.00 83.31 131 GLY A N 1
ATOM 1030 C CA . GLY A 1 131 ? -2.776 24.671 20.365 1.00 83.31 131 GLY A CA 1
ATOM 1031 C C . GLY A 1 131 ? -1.814 23.482 20.296 1.00 83.31 131 GLY A C 1
ATOM 1032 O O . GLY A 1 131 ? -0.744 23.593 19.691 1.00 83.31 131 GLY A O 1
ATOM 1033 N N . PRO A 1 132 ? -2.179 22.327 20.882 1.00 87.00 132 PRO A N 1
ATOM 1034 C CA . PRO A 1 132 ? -1.341 21.131 20.864 1.00 87.00 132 PRO A CA 1
ATOM 1035 C C . PRO A 1 132 ? -1.132 20.601 19.438 1.00 87.00 132 PRO A C 1
ATOM 1037 O O . PRO A 1 132 ? -1.982 20.784 18.564 1.00 87.00 132 PRO A O 1
ATOM 1040 N N . PHE A 1 133 ? -0.004 19.918 19.216 1.00 90.94 133 PHE A N 1
ATOM 1041 C CA . PHE A 1 133 ? 0.320 19.311 17.923 1.00 90.94 133 PHE A CA 1
ATOM 1042 C C . PHE A 1 133 ? -0.726 18.257 17.536 1.00 90.94 133 PHE A C 1
ATOM 1044 O O . PHE A 1 133 ? -0.921 17.278 18.263 1.00 90.94 133 PHE A O 1
ATOM 1051 N N . ASN A 1 134 ? -1.402 18.467 16.404 1.00 90.75 134 ASN A N 1
ATOM 1052 C CA . ASN A 1 134 ? -2.540 17.652 15.984 1.00 90.75 134 ASN A CA 1
ATOM 1053 C C . ASN A 1 134 ? -2.285 16.835 14.701 1.00 90.75 134 ASN A C 1
ATOM 1055 O O . ASN A 1 134 ? -1.329 17.061 13.960 1.00 90.75 134 ASN A O 1
ATOM 1059 N N . VAL A 1 135 ? -3.180 15.878 14.426 1.00 89.00 135 VAL A N 1
ATOM 1060 C CA . VAL A 1 135 ? -3.081 14.968 13.270 1.00 89.00 135 VAL A CA 1
ATOM 1061 C C . VAL A 1 135 ? -3.169 15.720 11.936 1.00 89.00 135 VAL A C 1
ATOM 1063 O O . VAL A 1 135 ? -2.482 15.352 10.990 1.00 89.00 135 VAL A O 1
ATOM 1066 N N . LYS A 1 136 ? -3.962 16.798 11.845 1.00 90.31 136 LYS A N 1
ATOM 1067 C CA . LYS A 1 136 ? -4.120 17.566 10.598 1.00 90.31 136 LYS A CA 1
ATOM 1068 C C . LYS A 1 136 ? -2.849 18.342 10.237 1.00 90.31 136 LYS A C 1
ATOM 1070 O O . LYS A 1 136 ? -2.463 18.348 9.070 1.00 90.31 136 LYS A O 1
ATOM 1075 N N . GLU A 1 137 ? -2.171 18.930 11.227 1.00 92.00 137 GLU A N 1
ATOM 1076 C CA . GLU A 1 137 ? -0.833 19.520 11.056 1.00 92.00 137 GLU A CA 1
ATOM 1077 C C . GLU A 1 137 ? 0.180 18.456 10.603 1.00 92.00 137 GLU A C 1
ATOM 1079 O O . GLU A 1 137 ? 0.934 18.683 9.660 1.00 92.00 137 GLU A O 1
ATOM 1084 N N . HIS A 1 138 ? 0.175 17.278 11.238 1.00 92.69 138 HIS A N 1
ATOM 1085 C CA . HIS A 1 138 ? 1.113 16.191 10.931 1.00 92.69 138 HIS A CA 1
ATOM 1086 C C . HIS A 1 138 ? 0.944 15.626 9.515 1.00 92.69 138 HIS A C 1
ATOM 1088 O O . HIS A 1 138 ? 1.933 15.431 8.805 1.00 92.69 138 HIS A O 1
ATOM 1094 N N . VAL A 1 139 ? -0.298 15.419 9.071 1.00 91.56 139 VAL A N 1
ATOM 1095 C CA . VAL A 1 139 ? -0.603 14.954 7.707 1.00 91.56 139 VAL A CA 1
ATOM 1096 C C . VAL A 1 139 ? -0.121 15.966 6.669 1.00 91.56 139 VAL A C 1
ATOM 1098 O O . VAL A 1 139 ? 0.477 15.575 5.673 1.00 91.56 139 VAL A O 1
ATOM 1101 N N . LEU A 1 140 ? -0.298 17.268 6.909 1.00 92.12 140 LEU A N 1
ATOM 1102 C CA . LEU A 1 140 ? 0.194 18.292 5.986 1.00 92.12 140 LEU A CA 1
ATOM 1103 C C . LEU A 1 140 ? 1.717 18.374 5.922 1.00 92.12 140 LEU A C 1
ATOM 1105 O O . LEU A 1 140 ? 2.262 18.530 4.833 1.00 92.12 140 LEU A O 1
ATOM 1109 N N . ILE A 1 141 ? 2.410 18.214 7.051 1.00 93.75 141 ILE A N 1
ATOM 1110 C CA . ILE A 1 141 ? 3.876 18.099 7.053 1.00 93.75 141 ILE A CA 1
ATOM 1111 C C . ILE A 1 141 ? 4.316 16.873 6.238 1.00 93.75 141 ILE A C 1
ATOM 1113 O O . ILE A 1 141 ? 5.291 16.946 5.495 1.00 93.75 141 ILE A O 1
ATOM 1117 N N . THR A 1 142 ? 3.568 15.770 6.321 1.00 91.56 142 THR A N 1
ATOM 1118 C CA . THR A 1 142 ? 3.837 14.558 5.531 1.00 91.56 142 THR A CA 1
ATOM 1119 C C . THR A 1 142 ? 3.643 14.805 4.032 1.00 91.56 142 THR A C 1
ATOM 1121 O O . THR A 1 142 ? 4.457 14.351 3.242 1.00 91.56 142 THR A O 1
ATOM 1124 N N . ILE A 1 143 ? 2.639 15.590 3.626 1.00 90.06 143 ILE A N 1
ATOM 1125 C CA . ILE A 1 143 ? 2.428 15.980 2.218 1.00 90.06 143 ILE A CA 1
ATOM 1126 C C . ILE A 1 143 ? 3.590 16.849 1.695 1.00 90.06 143 ILE A C 1
ATOM 1128 O O . ILE A 1 143 ? 4.067 16.653 0.574 1.00 90.06 143 ILE A O 1
ATOM 1132 N N . PHE A 1 144 ? 4.110 17.766 2.517 1.00 91.50 144 PHE A N 1
ATOM 1133 C CA . PHE A 1 144 ? 5.344 18.490 2.189 1.00 91.50 144 PHE A CA 1
ATOM 1134 C C . PHE A 1 144 ? 6.540 17.540 2.044 1.00 91.50 144 PHE A C 1
ATOM 1136 O O . PHE A 1 144 ? 7.304 17.648 1.088 1.00 91.50 144 PHE A O 1
ATOM 1143 N N . ALA A 1 145 ? 6.695 16.586 2.965 1.00 91.75 145 ALA A N 1
ATOM 1144 C CA . ALA A 1 145 ? 7.760 15.593 2.891 1.00 91.75 145 ALA A CA 1
ATOM 1145 C C . ALA A 1 145 ? 7.633 14.688 1.652 1.00 91.75 145 ALA A C 1
ATOM 1147 O O . ALA A 1 145 ? 8.646 14.418 1.018 1.00 91.75 145 ALA A O 1
ATOM 1148 N N . ASN A 1 146 ? 6.418 14.286 1.257 1.00 89.31 146 ASN A N 1
ATOM 1149 C CA . ASN A 1 146 ? 6.154 13.542 0.018 1.00 89.31 146 ASN A CA 1
ATOM 1150 C C . ASN A 1 146 ? 6.631 14.322 -1.212 1.00 89.31 146 ASN A C 1
ATOM 1152 O O . ASN A 1 146 ? 7.274 13.749 -2.089 1.00 89.31 146 ASN A O 1
ATOM 1156 N N . SER A 1 147 ? 6.379 15.635 -1.241 1.00 87.88 147 SER A N 1
ATOM 1157 C CA . SER A 1 147 ? 6.825 16.507 -2.335 1.00 87.88 147 SER A CA 1
ATOM 1158 C C . SER A 1 147 ? 8.354 16.549 -2.458 1.00 87.88 147 SER A C 1
ATOM 1160 O O . SER A 1 147 ? 8.868 16.567 -3.569 1.00 87.88 147 SER A O 1
ATOM 1162 N N . GLY A 1 148 ? 9.082 16.520 -1.334 1.00 86.44 148 GLY A N 1
ATOM 1163 C CA . GLY A 1 148 ? 10.550 16.462 -1.332 1.00 86.44 148 GLY A CA 1
ATOM 1164 C C . GLY A 1 148 ? 11.136 15.058 -1.530 1.00 86.44 148 GLY A C 1
ATOM 1165 O O . GLY A 1 148 ? 12.238 14.906 -2.056 1.00 86.44 148 GLY A O 1
ATOM 1166 N N . ALA A 1 149 ? 10.403 14.015 -1.137 1.00 86.38 149 ALA A N 1
ATOM 1167 C CA . ALA A 1 149 ? 10.785 12.624 -1.369 1.00 86.38 149 ALA A CA 1
ATOM 1168 C C . ALA A 1 149 ? 10.677 12.229 -2.851 1.00 86.38 149 ALA A C 1
ATOM 1170 O O . ALA A 1 149 ? 11.403 11.351 -3.309 1.00 86.38 149 ALA A O 1
ATOM 1171 N N . GLY A 1 150 ? 9.771 12.869 -3.598 1.00 80.06 150 GLY A N 1
ATOM 1172 C CA . GLY A 1 150 ? 9.610 12.653 -5.031 1.00 80.06 150 GLY A CA 1
ATOM 1173 C C . GLY A 1 150 ? 10.818 13.149 -5.826 1.00 80.06 150 GLY A C 1
ATOM 1174 O O . GLY A 1 150 ? 11.163 14.326 -5.773 1.00 80.06 150 GLY A O 1
ATOM 1175 N N . THR A 1 151 ? 11.442 12.260 -6.598 1.00 75.31 151 THR A N 1
ATOM 1176 C CA . THR A 1 151 ? 12.584 12.594 -7.460 1.00 75.31 151 THR A CA 1
ATOM 1177 C C . THR A 1 151 ? 12.158 13.457 -8.646 1.00 75.31 151 THR A C 1
ATOM 1179 O O . THR A 1 151 ? 11.233 13.110 -9.391 1.00 75.31 151 THR A O 1
ATOM 1182 N N . VAL A 1 152 ? 12.880 14.549 -8.889 1.00 86.50 152 VAL A N 1
ATOM 1183 C CA . VAL A 1 152 ? 12.624 15.456 -10.014 1.00 86.50 152 VAL A CA 1
ATOM 1184 C C . VAL A 1 152 ? 13.305 14.920 -11.278 1.00 86.50 152 VAL A C 1
ATOM 1186 O O . VAL A 1 152 ? 14.439 15.257 -11.604 1.00 86.50 152 VAL A O 1
ATOM 1189 N N . TYR A 1 153 ? 12.575 14.093 -12.029 1.00 86.00 153 TYR A N 1
ATOM 1190 C CA . TYR A 1 153 ? 13.083 13.372 -13.209 1.00 86.00 153 TYR A CA 1
ATOM 1191 C C . TYR A 1 153 ? 13.664 14.275 -14.319 1.00 86.00 153 TYR A C 1
ATOM 1193 O O . TYR A 1 153 ? 14.507 13.845 -15.099 1.00 86.00 153 TYR A O 1
ATOM 1201 N N . ALA A 1 154 ? 13.254 15.545 -14.388 1.00 89.62 154 ALA A N 1
ATOM 1202 C CA . ALA A 1 154 ? 13.791 16.510 -15.350 1.00 89.62 154 ALA A CA 1
ATOM 1203 C C . ALA A 1 154 ? 15.278 16.845 -15.130 1.00 89.62 154 ALA A C 1
ATOM 1205 O O . ALA A 1 154 ? 15.927 17.313 -16.064 1.00 89.62 154 ALA A O 1
ATOM 1206 N N . ILE A 1 155 ? 15.830 16.583 -13.937 1.00 91.88 155 ILE A N 1
ATOM 1207 C CA . ILE A 1 155 ? 17.264 16.768 -13.672 1.00 91.88 155 ILE A CA 1
ATOM 1208 C C . ILE A 1 155 ? 18.105 15.894 -14.596 1.00 91.88 155 ILE A C 1
ATOM 1210 O O . ILE A 1 155 ? 19.114 16.379 -15.089 1.00 91.88 155 ILE A O 1
ATOM 1214 N N . HIS A 1 156 ? 17.657 14.678 -14.921 1.00 91.25 156 HIS A N 1
ATOM 1215 C CA . HIS A 1 156 ? 18.378 13.796 -15.838 1.00 91.25 156 HIS A CA 1
ATOM 1216 C C . HIS A 1 156 ? 18.658 14.457 -17.191 1.00 91.25 156 HIS A C 1
ATOM 1218 O O . HIS A 1 156 ? 19.734 14.292 -17.749 1.00 91.25 156 HIS A O 1
ATOM 1224 N N . VAL A 1 157 ? 17.730 15.271 -17.707 1.00 91.19 157 VAL A N 1
ATOM 1225 C CA . VAL A 1 157 ? 17.955 16.024 -18.954 1.00 91.19 157 VAL A CA 1
ATOM 1226 C C . VAL A 1 157 ? 19.080 17.034 -18.774 1.00 91.19 157 VAL A C 1
ATOM 1228 O O . VAL A 1 157 ? 19.945 17.159 -19.636 1.00 91.19 157 VAL A O 1
ATOM 1231 N N . VAL A 1 158 ? 19.081 17.747 -17.648 1.00 91.88 158 VAL A N 1
ATOM 1232 C CA . VAL A 1 158 ? 20.099 18.753 -17.330 1.00 91.88 158 VAL A CA 1
ATOM 1233 C C . VAL A 1 158 ? 21.468 18.090 -17.185 1.00 91.88 158 VAL A C 1
ATOM 1235 O O . VAL A 1 158 ? 22.429 18.545 -17.805 1.00 91.88 158 VAL A O 1
ATOM 1238 N N . THR A 1 159 ? 21.546 16.997 -16.424 1.00 91.56 159 THR A N 1
ATOM 1239 C CA . THR A 1 159 ? 22.772 16.227 -16.198 1.00 91.56 159 THR A CA 1
ATOM 1240 C C . THR A 1 159 ? 23.292 15.628 -17.493 1.00 91.56 159 THR A C 1
ATOM 1242 O O . THR A 1 159 ? 24.457 15.818 -17.823 1.00 91.56 159 THR A O 1
ATOM 1245 N N . VAL A 1 160 ? 22.441 14.988 -18.294 1.00 90.31 160 VAL A N 1
ATOM 1246 C CA . VAL A 1 160 ? 22.862 14.386 -19.563 1.00 90.31 160 VAL A CA 1
ATOM 1247 C C . VAL A 1 160 ? 23.348 15.434 -20.564 1.00 90.31 160 VAL A C 1
ATOM 1249 O O . VAL A 1 160 ? 24.392 15.245 -21.185 1.00 90.31 160 VAL A O 1
ATOM 1252 N N . VAL A 1 161 ? 22.669 16.575 -20.699 1.00 89.25 161 VAL A N 1
ATOM 1253 C CA . VAL A 1 161 ? 23.118 17.640 -21.613 1.00 89.25 161 VAL A CA 1
ATOM 1254 C C . VAL A 1 161 ? 24.438 18.270 -21.147 1.00 89.25 161 VAL A C 1
ATOM 1256 O O . VAL A 1 161 ? 25.315 18.530 -21.975 1.00 89.25 161 VAL A O 1
ATOM 1259 N N . LYS A 1 162 ? 24.597 18.513 -19.839 1.00 88.69 162 LYS A N 1
ATOM 1260 C CA . LYS A 1 162 ? 25.761 19.217 -19.277 1.00 88.69 162 LYS A CA 1
ATOM 1261 C C . LYS A 1 162 ? 26.983 18.311 -19.082 1.00 88.69 162 LYS A C 1
ATOM 1263 O O . LYS A 1 162 ? 28.081 18.730 -19.429 1.00 88.69 162 LYS A O 1
ATOM 1268 N N . VAL A 1 163 ? 26.801 17.110 -18.531 1.00 88.56 163 VAL A N 1
ATOM 1269 C CA . VAL A 1 163 ? 27.877 16.185 -18.120 1.00 88.56 163 VAL A CA 1
ATOM 1270 C C . VAL A 1 163 ? 28.217 15.190 -19.229 1.00 88.56 163 VAL A C 1
ATOM 1272 O O . VAL A 1 163 ? 29.372 15.111 -19.631 1.00 88.56 163 VAL A O 1
ATOM 1275 N N . PHE A 1 164 ? 27.224 14.484 -19.780 1.00 86.56 164 PHE A N 1
ATOM 1276 C CA . PHE A 1 164 ? 27.466 13.409 -20.756 1.00 86.56 164 PHE A CA 1
ATOM 1277 C C . PHE A 1 164 ? 27.711 13.946 -22.170 1.00 86.56 164 PHE A C 1
ATOM 1279 O O . PHE A 1 164 ? 28.732 13.651 -22.784 1.00 86.56 164 PHE A O 1
ATOM 1286 N N . TYR A 1 165 ? 26.827 14.813 -22.674 1.00 85.31 165 TYR A N 1
ATOM 1287 C CA . TYR A 1 165 ? 27.031 15.468 -23.971 1.00 85.31 165 TYR A CA 1
ATOM 1288 C C . TYR A 1 165 ? 28.043 16.629 -23.908 1.00 85.31 165 TYR A C 1
ATOM 1290 O O . TYR A 1 165 ? 28.407 17.156 -24.959 1.00 85.31 165 TYR A O 1
ATOM 1298 N N . LYS A 1 166 ? 28.503 17.026 -22.707 1.00 84.75 166 LYS A N 1
ATOM 1299 C CA . LYS A 1 166 ? 29.470 18.117 -22.446 1.00 84.75 166 LYS A CA 1
ATOM 1300 C C . LYS A 1 166 ? 29.090 19.445 -23.124 1.00 84.75 166 LYS A C 1
ATOM 1302 O O . LYS A 1 166 ? 29.929 20.121 -23.725 1.00 84.75 166 LYS A O 1
ATOM 1307 N N . LYS A 1 167 ? 27.808 19.832 -23.064 1.00 81.50 167 LYS A N 1
ATOM 1308 C CA . LYS A 1 167 ? 27.272 21.012 -23.772 1.00 81.50 167 LYS A CA 1
ATOM 1309 C C . LYS A 1 167 ? 26.698 22.069 -22.838 1.00 81.50 167 LYS A C 1
ATOM 1311 O O . LYS A 1 167 ? 26.376 21.832 -21.678 1.00 81.50 167 LYS A O 1
ATOM 1316 N N . HIS A 1 168 ? 26.566 23.280 -23.374 1.00 82.94 168 HIS A N 1
ATOM 1317 C CA . HIS A 1 168 ? 26.145 24.441 -22.604 1.00 82.94 168 HIS A CA 1
ATOM 1318 C C . HIS A 1 168 ? 24.614 24.538 -22.493 1.00 82.94 168 HIS A C 1
ATOM 1320 O O . HIS A 1 168 ? 23.934 24.944 -23.437 1.00 82.94 168 HIS A O 1
ATOM 1326 N N . ILE A 1 169 ? 24.090 24.246 -21.301 1.00 87.25 169 ILE A N 1
ATOM 1327 C CA . ILE A 1 169 ? 22.718 24.555 -20.879 1.00 87.25 169 ILE A CA 1
ATOM 1328 C C . ILE A 1 169 ? 22.756 25.578 -19.742 1.00 87.25 169 ILE A C 1
ATOM 1330 O O . ILE A 1 169 ? 23.573 25.477 -18.827 1.00 87.25 169 ILE A O 1
ATOM 1334 N N . THR A 1 170 ? 21.889 26.590 -19.795 1.00 90.31 170 THR A N 1
ATOM 1335 C CA . THR A 1 170 ? 21.844 27.618 -18.739 1.00 90.31 170 THR A CA 1
ATOM 1336 C C . THR A 1 170 ? 21.023 27.161 -17.533 1.00 90.31 170 THR A C 1
ATOM 1338 O O . THR A 1 170 ? 20.053 26.407 -17.669 1.00 90.31 170 THR A O 1
ATOM 1341 N N . PHE A 1 171 ? 21.357 27.684 -16.348 1.00 90.56 171 PHE A N 1
ATOM 1342 C CA . PHE A 1 171 ? 20.583 27.440 -15.125 1.00 90.56 171 PHE A CA 1
ATOM 1343 C C . PHE A 1 171 ? 19.113 27.854 -15.289 1.00 90.56 171 PHE A C 1
ATOM 1345 O O . PHE A 1 171 ? 18.214 27.129 -14.880 1.00 90.56 171 PHE A O 1
ATOM 1352 N N . PHE A 1 172 ? 18.852 28.990 -15.946 1.00 90.31 172 PHE A N 1
ATOM 1353 C CA . PHE A 1 172 ? 17.493 29.506 -16.131 1.00 90.31 172 PHE A CA 1
ATOM 1354 C C . PHE A 1 172 ? 16.624 28.602 -17.018 1.00 90.31 172 PHE A C 1
ATOM 1356 O O . PHE A 1 172 ? 15.470 28.345 -16.684 1.00 90.31 172 PHE A O 1
ATOM 1363 N N . VAL A 1 173 ? 17.179 28.069 -18.112 1.00 89.81 173 VAL A N 1
ATOM 1364 C CA . VAL A 1 173 ? 16.470 27.098 -18.967 1.00 89.81 173 VAL A CA 1
ATOM 1365 C C . VAL A 1 173 ? 16.184 25.816 -18.191 1.00 89.81 173 VAL A C 1
ATOM 1367 O O . VAL A 1 173 ? 15.053 25.333 -18.199 1.00 89.81 173 VAL A O 1
ATOM 1370 N N . SER A 1 174 ? 17.180 25.321 -17.453 1.00 91.12 174 SER A N 1
ATOM 1371 C CA . SER A 1 174 ? 17.043 24.144 -16.588 1.00 91.12 174 SER A CA 1
ATOM 1372 C C . SER A 1 174 ? 15.943 24.341 -15.539 1.00 91.12 174 SER A C 1
ATOM 1374 O O . SER A 1 174 ? 15.114 23.458 -15.336 1.00 91.12 174 SER A O 1
ATOM 1376 N N . LEU A 1 175 ? 15.870 25.531 -14.935 1.00 91.38 175 LEU A N 1
ATOM 1377 C CA . LEU A 1 175 ? 14.845 25.897 -13.960 1.00 91.38 175 LEU A CA 1
ATOM 1378 C C . LEU A 1 175 ? 13.443 25.914 -14.571 1.00 91.38 175 LEU A C 1
ATOM 1380 O O . LEU A 1 175 ? 12.518 25.374 -13.968 1.00 91.38 175 LEU A O 1
ATOM 1384 N N . ILE A 1 176 ? 13.274 26.490 -15.765 1.00 89.94 176 ILE A N 1
ATOM 1385 C CA . ILE A 1 176 ? 11.973 26.488 -16.443 1.00 89.94 176 ILE A CA 1
ATOM 1386 C C . ILE A 1 176 ? 11.541 25.056 -16.763 1.00 89.94 176 ILE A C 1
ATOM 1388 O O . ILE A 1 176 ? 10.396 24.699 -16.492 1.00 89.94 176 ILE A O 1
ATOM 1392 N N . VAL A 1 177 ? 12.431 24.214 -17.293 1.00 88.94 177 VAL A N 1
ATOM 1393 C CA . VAL A 1 177 ? 12.104 22.811 -17.598 1.00 88.94 177 VAL A CA 1
ATOM 1394 C C . VAL A 1 177 ? 11.739 22.051 -16.323 1.00 88.94 177 VAL A C 1
ATOM 1396 O O . VAL A 1 177 ? 10.699 21.397 -16.281 1.00 88.94 177 VAL A O 1
ATOM 1399 N N . VAL A 1 178 ? 12.521 22.187 -15.251 1.00 90.31 178 VAL A N 1
ATOM 1400 C CA . VAL A 1 178 ? 12.243 21.538 -13.962 1.00 90.31 178 VAL A CA 1
ATOM 1401 C C . VAL A 1 178 ? 10.905 21.998 -13.376 1.00 90.31 178 VAL A C 1
ATOM 1403 O O . VAL A 1 178 ? 10.061 21.165 -13.060 1.00 90.31 178 VAL A O 1
ATOM 1406 N N . ILE A 1 179 ? 10.654 23.304 -13.273 1.00 88.81 179 ILE A N 1
ATOM 1407 C CA . ILE A 1 179 ? 9.403 23.812 -12.690 1.00 88.81 179 ILE A CA 1
ATOM 1408 C C . ILE A 1 179 ? 8.208 23.426 -13.560 1.00 88.81 179 ILE A C 1
ATOM 1410 O O . ILE A 1 179 ? 7.212 22.927 -13.036 1.00 88.81 179 ILE A O 1
ATOM 1414 N N . THR A 1 180 ? 8.292 23.630 -14.876 1.00 88.00 180 THR A N 1
ATOM 1415 C CA . THR A 1 180 ? 7.156 23.343 -15.760 1.00 88.00 180 THR A CA 1
ATOM 1416 C C . THR A 1 180 ? 6.819 21.865 -15.772 1.00 88.00 180 THR A C 1
ATOM 1418 O O . THR A 1 180 ? 5.644 21.552 -15.701 1.00 88.00 180 THR A O 1
ATOM 1421 N N . THR A 1 181 ? 7.805 20.959 -15.782 1.00 84.06 181 THR A N 1
ATOM 1422 C CA . THR A 1 181 ? 7.570 19.503 -15.752 1.00 84.06 181 THR A CA 1
ATOM 1423 C C . THR A 1 181 ? 6.964 19.022 -14.434 1.00 84.06 181 THR A C 1
ATOM 1425 O O . THR A 1 181 ? 6.062 18.190 -14.455 1.00 84.06 181 THR A O 1
ATOM 1428 N N . GLN A 1 182 ? 7.402 19.558 -13.289 1.00 80.94 182 GLN A N 1
ATOM 1429 C CA . GLN A 1 182 ? 6.858 19.173 -11.980 1.00 80.94 182 GLN A CA 1
ATOM 1430 C C . GLN A 1 182 ? 5.432 19.689 -11.746 1.00 80.94 182 GLN A C 1
ATOM 1432 O O . GLN A 1 182 ? 4.644 19.022 -11.081 1.00 80.94 182 GLN A O 1
ATOM 1437 N N . ASN A 1 183 ? 5.082 20.843 -12.324 1.00 74.19 183 ASN A N 1
ATOM 1438 C CA . ASN A 1 183 ? 3.746 21.433 -12.203 1.00 74.19 183 ASN A CA 1
ATOM 1439 C C . ASN A 1 183 ? 2.822 21.099 -13.398 1.00 74.19 183 ASN A C 1
ATOM 1441 O O . ASN A 1 183 ? 1.655 21.474 -13.386 1.00 74.19 183 ASN A O 1
ATOM 1445 N N . PHE A 1 184 ? 3.312 20.401 -14.433 1.00 61.50 184 PHE A N 1
ATOM 1446 C CA . PHE A 1 184 ? 2.654 20.302 -15.747 1.00 61.50 184 PHE A CA 1
ATOM 1447 C C . PHE A 1 184 ? 1.285 19.614 -15.733 1.00 61.50 184 PHE A C 1
ATOM 1449 O O . PHE A 1 184 ? 0.415 19.960 -16.528 1.00 61.50 184 PHE A O 1
ATOM 1456 N N . LEU A 1 185 ? 1.101 18.602 -14.879 1.00 53.91 185 LEU A N 1
ATOM 1457 C CA . LEU A 1 185 ? -0.076 17.728 -14.941 1.00 53.91 185 LEU A CA 1
ATOM 1458 C C . LEU A 1 185 ? -0.664 17.358 -13.576 1.00 53.91 185 LEU A C 1
ATOM 1460 O O . LEU A 1 185 ? -1.491 16.453 -13.487 1.00 53.91 185 LEU A O 1
ATOM 1464 N N . GLN A 1 186 ? -0.332 18.122 -12.531 1.00 53.31 186 GLN A N 1
ATOM 1465 C CA . GLN A 1 186 ? -1.079 18.083 -11.266 1.00 53.31 186 GLN A CA 1
ATOM 1466 C C . GLN A 1 186 ? -2.563 18.475 -11.454 1.00 53.31 186 GLN A C 1
ATOM 1468 O O . GLN A 1 186 ? -3.395 18.209 -10.590 1.00 53.31 186 GLN A O 1
ATOM 1473 N N . ASP A 1 187 ? -2.915 19.044 -12.613 1.00 50.81 187 ASP A N 1
ATOM 1474 C CA . ASP A 1 187 ? -4.124 19.839 -12.789 1.00 50.81 187 ASP A CA 1
ATOM 1475 C C . ASP A 1 187 ? -5.206 19.271 -13.715 1.00 50.81 187 ASP A C 1
ATOM 1477 O O . ASP A 1 187 ? -6.276 19.872 -13.850 1.00 50.81 187 ASP A O 1
ATOM 1481 N N . LEU A 1 188 ? -5.010 18.115 -14.358 1.00 48.59 188 LEU A N 1
ATOM 1482 C CA . LEU A 1 188 ? -6.075 17.612 -15.223 1.00 48.59 188 LEU A CA 1
ATOM 1483 C C . LEU A 1 188 ? -7.140 16.829 -14.443 1.00 48.59 188 LEU A C 1
ATOM 1485 O O . LEU A 1 188 ? -6.929 15.721 -13.951 1.00 48.59 188 LEU A O 1
ATOM 1489 N N . GLN A 1 189 ? -8.338 17.412 -14.431 1.00 45.59 189 GLN A N 1
ATOM 1490 C CA . GLN A 1 189 ? -9.625 16.903 -13.955 1.00 45.59 189 GLN A CA 1
ATOM 1491 C C . GLN A 1 189 ? -10.105 15.546 -14.526 1.00 45.59 189 GLN A C 1
ATOM 1493 O O . GLN A 1 189 ? -11.302 15.266 -14.494 1.00 45.59 189 GLN A O 1
ATOM 1498 N N . LEU A 1 190 ? -9.241 14.621 -14.955 1.00 44.56 190 LEU A N 1
ATOM 1499 C CA . LEU A 1 190 ? -9.670 13.214 -14.974 1.00 44.56 190 LEU A CA 1
ATOM 1500 C C . LEU A 1 190 ? -9.929 12.692 -13.551 1.00 44.56 190 LEU A C 1
ATOM 1502 O O . LEU A 1 190 ? -10.731 11.779 -13.380 1.00 44.56 190 LEU A O 1
ATOM 1506 N N . ALA A 1 191 ? -9.369 13.353 -12.532 1.00 42.97 191 ALA A N 1
ATOM 1507 C CA . ALA A 1 191 ? -9.584 13.082 -11.114 1.00 42.97 191 ALA A CA 1
ATOM 1508 C C . ALA A 1 191 ? -11.051 13.129 -10.652 1.00 42.97 191 ALA A C 1
ATOM 1510 O O . ALA A 1 191 ? -11.371 12.509 -9.649 1.00 42.97 191 ALA A O 1
ATOM 1511 N N . ARG A 1 192 ? -11.984 13.801 -11.346 1.00 45.25 192 ARG A N 1
ATOM 1512 C CA . ARG A 1 192 ? -13.411 13.743 -10.957 1.00 45.25 192 ARG A CA 1
ATOM 1513 C C . ARG A 1 192 ? -14.096 12.452 -11.423 1.00 45.25 192 ARG A C 1
ATOM 1515 O O . ARG A 1 192 ? -14.969 11.948 -10.722 1.00 45.25 192 ARG A O 1
ATOM 1522 N N . LEU A 1 193 ? -13.656 11.901 -12.556 1.00 40.31 193 LEU A N 1
ATOM 1523 C CA . LEU A 1 193 ? -14.076 10.592 -13.071 1.00 40.31 193 LEU A CA 1
ATOM 1524 C C . LEU A 1 193 ? -13.358 9.444 -12.345 1.00 40.31 193 LEU A C 1
ATOM 1526 O O . LEU A 1 193 ? -13.956 8.398 -12.108 1.00 40.31 193 LEU A O 1
ATOM 1530 N N . SER A 1 194 ? -12.103 9.644 -11.929 1.00 40.22 194 SER A N 1
ATOM 1531 C CA . SER A 1 194 ? -11.307 8.617 -11.254 1.00 40.22 194 SER A CA 1
ATOM 1532 C C . SER A 1 194 ? -11.312 8.686 -9.720 1.00 40.22 194 SER A C 1
ATOM 1534 O O . SER A 1 194 ? -11.098 7.645 -9.115 1.00 40.22 194 SER A O 1
ATOM 1536 N N . CYS A 1 195 ? -11.644 9.799 -9.044 1.00 39.56 195 CYS A N 1
ATOM 1537 C CA . CYS A 1 195 ? -11.782 9.810 -7.570 1.00 39.56 195 CYS A CA 1
ATOM 1538 C C . CYS A 1 195 ? -12.942 8.939 -7.082 1.00 39.56 195 CYS A C 1
ATOM 1540 O O . CYS A 1 195 ? -12.808 8.301 -6.045 1.00 39.56 195 CYS A O 1
ATOM 1542 N N . GLY A 1 196 ? -14.056 8.852 -7.818 1.00 44.78 196 GLY A N 1
ATOM 1543 C CA . GLY A 1 196 ? -15.121 7.900 -7.471 1.00 44.78 196 GLY A CA 1
ATOM 1544 C C . GLY A 1 196 ? -14.647 6.444 -7.573 1.00 44.78 196 GLY A C 1
ATOM 1545 O O . GLY A 1 196 ? -14.991 5.613 -6.735 1.00 44.78 196 GLY A O 1
ATOM 1546 N N . TYR A 1 197 ? -13.788 6.170 -8.559 1.00 43.44 197 TYR A N 1
ATOM 1547 C CA . TYR A 1 197 ? -13.346 4.829 -8.937 1.00 43.44 197 TYR A CA 1
ATOM 1548 C C . TYR A 1 197 ? -12.140 4.315 -8.129 1.00 43.44 197 TYR A C 1
ATOM 1550 O O . TYR A 1 197 ? -12.155 3.219 -7.570 1.00 43.44 197 TYR A O 1
ATOM 1558 N N . LEU A 1 198 ? -11.086 5.130 -8.014 1.00 41.31 198 LEU A N 1
ATOM 1559 C CA . LEU A 1 198 ? -9.822 4.816 -7.333 1.00 41.31 198 LEU A CA 1
ATOM 1560 C C . LEU A 1 198 ? -9.968 4.770 -5.805 1.00 41.31 198 LEU A C 1
ATOM 1562 O O . LEU A 1 198 ? -9.155 4.146 -5.113 1.00 41.31 198 LEU A O 1
ATOM 1566 N N . VAL A 1 199 ? -11.010 5.397 -5.252 1.00 44.31 199 VAL A N 1
ATOM 1567 C CA . VAL A 1 199 ? -11.331 5.322 -3.818 1.00 44.31 199 VAL A CA 1
ATOM 1568 C C . VAL A 1 199 ? -11.938 3.962 -3.450 1.00 44.31 199 VAL A C 1
ATOM 1570 O O . VAL A 1 199 ? -11.733 3.508 -2.326 1.00 44.31 199 VAL A O 1
ATOM 1573 N N . LYS A 1 200 ? -12.590 3.266 -4.395 1.00 43.28 200 LYS A N 1
ATOM 1574 C CA . LYS A 1 200 ? -13.339 2.021 -4.141 1.00 43.28 200 LYS A CA 1
ATOM 1575 C C . LYS A 1 200 ? -12.614 0.733 -4.569 1.00 43.28 200 LYS A C 1
ATOM 1577 O O . LYS A 1 200 ? -13.135 -0.360 -4.358 1.00 43.28 200 LYS A O 1
ATOM 1582 N N . LEU A 1 201 ? -11.413 0.831 -5.146 1.00 41.81 201 LEU A N 1
ATOM 1583 C CA . LEU A 1 201 ? -10.671 -0.341 -5.626 1.00 41.81 201 LEU A CA 1
ATOM 1584 C C . LEU A 1 201 ? -10.137 -1.208 -4.471 1.00 41.81 201 LEU A C 1
ATOM 1586 O O . LEU A 1 201 ? -9.346 -0.779 -3.632 1.00 41.81 201 LEU A O 1
ATOM 1590 N N . ARG A 1 202 ? -10.601 -2.462 -4.469 1.00 41.78 202 ARG A N 1
ATOM 1591 C CA . ARG A 1 202 ? -10.271 -3.556 -3.548 1.00 41.78 202 ARG A CA 1
ATOM 1592 C C . ARG A 1 202 ? -8.790 -3.941 -3.678 1.00 41.78 202 ARG A C 1
ATOM 1594 O O . ARG A 1 202 ? -8.405 -4.612 -4.633 1.00 41.78 202 ARG A O 1
ATOM 1601 N N . SER A 1 203 ? -7.954 -3.555 -2.714 1.00 43.19 203 SER A N 1
ATOM 1602 C CA . SER A 1 203 ? -6.555 -3.997 -2.639 1.00 43.19 203 SER A CA 1
ATOM 1603 C C . SER A 1 203 ? -6.445 -5.359 -1.940 1.00 43.19 203 SER A C 1
ATOM 1605 O O . SER A 1 203 ? -6.144 -5.473 -0.752 1.00 43.19 203 SER A O 1
ATOM 1607 N N . GLU A 1 204 ? -6.675 -6.443 -2.681 1.00 45.31 204 GLU A N 1
ATOM 1608 C CA . GLU A 1 204 ? -6.214 -7.766 -2.245 1.00 45.31 204 GLU A CA 1
ATOM 1609 C C . GLU A 1 204 ? -4.752 -7.967 -2.667 1.00 45.31 204 GLU A C 1
ATOM 1611 O O . GLU A 1 204 ? -4.444 -8.446 -3.758 1.00 45.31 204 GLU A O 1
ATOM 1616 N N . LEU A 1 205 ? -3.839 -7.566 -1.774 1.00 45.50 205 LEU A N 1
ATOM 1617 C CA . LEU A 1 205 ? -2.379 -7.597 -1.952 1.00 45.50 205 LEU A CA 1
ATOM 1618 C C . LEU A 1 205 ? -1.799 -9.027 -2.096 1.00 45.50 205 LEU A C 1
ATOM 1620 O O . LEU A 1 205 ? -0.666 -9.198 -2.535 1.00 45.50 205 LEU A O 1
ATOM 1624 N N . ARG A 1 206 ? -2.567 -10.065 -1.729 1.00 42.91 206 ARG A N 1
ATOM 1625 C CA . ARG A 1 206 ? -2.076 -11.438 -1.484 1.00 42.91 206 ARG A CA 1
ATOM 1626 C C . ARG A 1 206 ? -1.609 -12.190 -2.735 1.00 42.91 206 ARG A C 1
ATOM 1628 O O . ARG A 1 206 ? -0.674 -12.976 -2.641 1.00 42.91 206 ARG A O 1
ATOM 1635 N N . VAL A 1 207 ? -2.247 -11.980 -3.887 1.00 48.34 207 VAL A N 1
ATOM 1636 C CA . VAL A 1 207 ? -1.942 -12.749 -5.115 1.00 48.34 207 VAL A CA 1
ATOM 1637 C C . VAL A 1 207 ? -0.937 -12.036 -6.028 1.00 48.34 207 VAL A C 1
ATOM 1639 O O . VAL A 1 207 ? -0.275 -12.662 -6.843 1.00 48.34 207 VAL A O 1
ATOM 1642 N N . ARG A 1 208 ? -0.696 -10.743 -5.799 1.00 61.22 208 ARG A N 1
ATOM 1643 C CA . ARG A 1 208 ? 0.057 -9.874 -6.720 1.00 61.22 208 ARG A CA 1
ATOM 1644 C C . ARG A 1 208 ? 1.577 -9.904 -6.515 1.00 61.22 208 ARG A C 1
ATOM 1646 O O . ARG A 1 208 ? 2.319 -9.530 -7.418 1.00 61.22 208 ARG A O 1
ATOM 1653 N N . LEU A 1 209 ? 2.051 -10.384 -5.357 1.00 64.88 209 LEU A N 1
ATOM 1654 C CA . LEU A 1 209 ? 3.476 -10.663 -5.112 1.00 64.88 209 LEU A CA 1
ATOM 1655 C C . LEU A 1 209 ? 3.978 -11.802 -6.015 1.00 64.88 209 LEU A C 1
ATOM 1657 O O . LEU A 1 209 ? 5.077 -11.729 -6.562 1.00 64.88 209 LEU A O 1
ATOM 1661 N N . TRP A 1 210 ? 3.147 -12.835 -6.189 1.00 75.25 210 TRP A N 1
ATOM 1662 C CA . TRP A 1 210 ? 3.478 -14.010 -6.990 1.00 75.25 210 TRP A CA 1
ATOM 1663 C C . TRP A 1 210 ? 3.587 -13.682 -8.476 1.00 75.25 210 TRP A C 1
ATOM 1665 O O . TRP A 1 210 ? 4.502 -14.184 -9.116 1.00 75.25 210 TRP A O 1
ATOM 1675 N N . ASP A 1 211 ? 2.746 -12.784 -8.999 1.00 80.62 211 ASP A N 1
ATOM 1676 C CA . ASP A 1 211 ? 2.836 -12.321 -10.391 1.00 80.62 211 ASP A CA 1
ATOM 1677 C C . ASP A 1 211 ? 4.195 -11.671 -10.683 1.00 80.62 211 ASP A C 1
ATOM 1679 O O . ASP A 1 211 ? 4.852 -12.018 -11.663 1.00 80.62 211 ASP A O 1
ATOM 1683 N N . ARG A 1 212 ? 4.665 -10.775 -9.803 1.00 80.31 212 ARG A N 1
ATOM 1684 C CA . ARG A 1 212 ? 5.968 -10.114 -9.974 1.00 80.31 212 ARG A CA 1
ATOM 1685 C C . ARG A 1 212 ? 7.139 -11.083 -9.803 1.00 80.31 212 ARG A C 1
ATOM 1687 O O . ARG A 1 212 ? 8.096 -11.009 -10.567 1.00 80.31 212 ARG A O 1
ATOM 1694 N N . ALA A 1 213 ? 7.065 -11.998 -8.835 1.00 84.75 213 ALA A N 1
ATOM 1695 C CA . ALA A 1 213 ? 8.094 -13.019 -8.634 1.00 84.75 213 ALA A CA 1
ATOM 1696 C C . ALA A 1 213 ? 8.178 -13.990 -9.826 1.00 84.75 213 ALA A C 1
ATOM 1698 O O . ALA A 1 213 ? 9.272 -14.283 -10.306 1.00 84.75 213 ALA A O 1
ATOM 1699 N N . ALA A 1 214 ? 7.030 -14.444 -10.338 1.00 87.94 214 ALA A N 1
ATOM 1700 C CA . ALA A 1 214 ? 6.944 -15.305 -11.514 1.00 87.94 214 ALA A CA 1
ATOM 1701 C C . ALA A 1 214 ? 7.449 -14.590 -12.773 1.00 87.94 214 ALA A C 1
ATOM 1703 O O . ALA A 1 214 ? 8.213 -15.173 -13.538 1.00 87.94 214 ALA A O 1
ATOM 1704 N N . GLY A 1 215 ? 7.080 -13.318 -12.950 1.00 87.94 215 GLY A N 1
ATOM 1705 C CA . GLY A 1 215 ? 7.575 -12.464 -14.025 1.00 87.94 215 GLY A CA 1
ATOM 1706 C C . GLY A 1 215 ? 9.092 -12.294 -14.000 1.00 87.94 215 GLY A C 1
ATOM 1707 O O . GLY A 1 215 ? 9.763 -12.546 -14.999 1.00 87.94 215 GLY A O 1
ATOM 1708 N N . PHE A 1 216 ? 9.649 -11.944 -12.836 1.00 89.12 216 PHE A N 1
ATOM 1709 C CA . PHE A 1 216 ? 11.095 -11.837 -12.635 1.00 89.12 216 PHE A CA 1
ATOM 1710 C C . PHE A 1 216 ? 11.803 -13.160 -12.940 1.00 89.12 216 PHE A C 1
ATOM 1712 O O . PHE A 1 216 ? 12.776 -13.175 -13.694 1.00 89.12 216 PHE A O 1
ATOM 1719 N N . PHE A 1 217 ? 11.291 -14.278 -12.412 1.00 90.06 217 PHE A N 1
ATOM 1720 C CA . PHE A 1 217 ? 11.878 -15.592 -12.655 1.00 90.06 217 PHE A CA 1
ATOM 1721 C C . PHE A 1 217 ? 11.864 -15.953 -14.144 1.00 90.06 217 PHE A C 1
ATOM 1723 O O . PHE A 1 217 ? 12.873 -16.392 -14.693 1.00 90.06 217 PHE A O 1
ATOM 1730 N N . PHE A 1 218 ? 10.736 -15.718 -14.814 1.00 90.38 218 PHE A N 1
ATOM 1731 C CA . PHE A 1 218 ? 10.588 -15.985 -16.236 1.00 90.38 218 PHE A CA 1
ATOM 1732 C C . PHE A 1 218 ? 11.558 -15.150 -17.079 1.00 90.38 218 PHE A C 1
ATOM 1734 O O . PHE A 1 218 ? 12.272 -15.705 -17.909 1.00 90.38 218 PHE A O 1
ATOM 1741 N N . VAL A 1 219 ? 11.643 -13.836 -16.862 1.00 88.69 219 VAL A N 1
ATOM 1742 C CA . VAL A 1 219 ? 12.515 -12.975 -17.676 1.00 88.69 219 VAL A CA 1
ATOM 1743 C C . VAL A 1 219 ? 13.995 -13.256 -17.394 1.00 88.69 219 VAL A C 1
ATOM 1745 O O . VAL A 1 219 ? 14.779 -13.413 -18.334 1.00 88.69 219 VAL A O 1
ATOM 1748 N N . MET A 1 220 ? 14.379 -13.365 -16.119 1.00 87.56 220 MET A N 1
ATOM 1749 C CA . MET A 1 220 ? 15.784 -13.460 -15.715 1.00 87.56 220 MET A CA 1
ATOM 1750 C C . MET A 1 220 ? 16.371 -14.866 -15.866 1.00 87.56 220 MET A C 1
ATOM 1752 O O . MET A 1 220 ? 17.506 -15.004 -16.309 1.00 87.56 220 MET A O 1
ATOM 1756 N N . TYR A 1 221 ? 15.614 -15.912 -15.523 1.00 88.44 221 TYR A N 1
ATOM 1757 C CA . TYR A 1 221 ? 16.130 -17.287 -15.468 1.00 88.44 221 TYR A CA 1
ATOM 1758 C C . TYR A 1 221 ? 15.648 -18.179 -16.614 1.00 88.44 221 TYR A C 1
ATOM 1760 O O . TYR A 1 221 ? 16.223 -19.245 -16.822 1.00 88.44 221 TYR A O 1
ATOM 1768 N N . VAL A 1 222 ? 14.630 -17.762 -17.377 1.00 90.94 222 VAL A N 1
ATOM 1769 C CA . VAL A 1 222 ? 14.123 -18.538 -18.521 1.00 90.94 222 VAL A CA 1
ATOM 1770 C C . VAL A 1 222 ? 14.402 -17.819 -19.838 1.00 90.94 222 VAL A C 1
ATOM 1772 O O . VAL A 1 222 ? 15.173 -18.323 -20.649 1.00 90.94 222 VAL A O 1
ATOM 1775 N N . LEU A 1 223 ? 13.821 -16.637 -20.053 1.00 90.12 223 LEU A N 1
ATOM 1776 C CA . LEU A 1 223 ? 13.879 -15.920 -21.328 1.00 90.12 223 LEU A CA 1
ATOM 1777 C C . LEU A 1 223 ? 15.302 -15.461 -21.670 1.00 90.12 223 LEU A C 1
ATOM 1779 O O . LEU A 1 223 ? 15.796 -15.765 -22.754 1.00 90.12 223 LEU A O 1
ATOM 1783 N N . THR A 1 224 ? 15.975 -14.764 -20.749 1.00 89.12 224 THR A N 1
ATOM 1784 C CA . THR A 1 224 ? 17.315 -14.204 -20.998 1.00 89.12 224 THR A CA 1
ATOM 1785 C C . THR A 1 224 ? 18.365 -15.295 -21.261 1.00 89.12 224 THR A C 1
ATOM 1787 O O . THR A 1 224 ? 19.042 -15.214 -22.291 1.00 89.12 224 THR A O 1
ATOM 1790 N N . PRO A 1 225 ? 18.486 -16.359 -20.436 1.00 90.75 225 PRO A N 1
ATOM 1791 C CA . PRO A 1 225 ? 19.452 -17.427 -20.689 1.00 90.75 225 PRO A CA 1
ATOM 1792 C C . PRO A 1 225 ? 19.132 -18.221 -21.957 1.00 90.75 225 PRO A C 1
ATOM 1794 O O . PRO A 1 225 ? 20.043 -18.565 -22.707 1.00 90.75 225 PRO A O 1
ATOM 1797 N N . LEU A 1 226 ? 17.848 -18.468 -22.251 1.00 91.50 226 LEU A N 1
ATOM 1798 C CA . LEU A 1 226 ? 17.434 -19.150 -23.478 1.00 91.50 226 LEU A CA 1
ATOM 1799 C C . LEU A 1 226 ? 17.850 -18.358 -24.725 1.00 91.50 226 LEU A C 1
ATOM 1801 O O . LEU A 1 226 ? 18.471 -18.924 -25.625 1.00 91.50 226 LEU A O 1
ATOM 1805 N N . CYS A 1 227 ? 17.569 -17.052 -24.762 1.00 89.62 227 CYS A N 1
ATOM 1806 C CA . CYS A 1 227 ? 17.994 -16.174 -25.855 1.00 89.62 227 CYS A CA 1
ATOM 1807 C C . CYS A 1 227 ? 19.524 -16.137 -25.997 1.00 89.62 227 CYS A C 1
ATOM 1809 O O . CYS A 1 227 ? 20.036 -16.171 -27.120 1.00 89.62 227 CYS A O 1
ATOM 1811 N N . TYR A 1 228 ? 20.251 -16.142 -24.875 1.00 89.19 228 TYR A N 1
ATOM 1812 C CA . TYR A 1 228 ? 21.712 -16.164 -24.867 1.00 89.19 228 TYR A CA 1
ATOM 1813 C C . TYR A 1 228 ? 22.284 -17.482 -25.417 1.00 89.19 228 TYR A C 1
ATOM 1815 O O . TYR A 1 228 ? 23.152 -17.480 -26.295 1.00 89.19 228 TYR A O 1
ATOM 1823 N N . TRP A 1 229 ? 21.765 -18.631 -24.973 1.00 90.19 229 TRP A N 1
ATOM 1824 C CA . TRP A 1 229 ? 22.221 -19.946 -25.436 1.00 90.19 229 TRP A CA 1
ATOM 1825 C C . TRP A 1 229 ? 21.906 -20.204 -26.908 1.00 90.19 229 TRP A C 1
ATOM 1827 O O . TRP A 1 229 ? 22.767 -20.729 -27.623 1.00 90.19 229 TRP A O 1
ATOM 1837 N N . LEU A 1 230 ? 20.723 -19.779 -27.365 1.00 90.88 230 LEU A N 1
ATOM 1838 C CA . LEU A 1 230 ? 20.314 -19.822 -28.773 1.00 90.88 230 LEU A CA 1
ATOM 1839 C C . LEU A 1 230 ? 21.046 -18.786 -29.645 1.00 90.88 230 LEU A C 1
ATOM 1841 O O . LEU A 1 230 ? 20.863 -18.776 -30.859 1.00 90.88 230 LEU A O 1
ATOM 1845 N N . ASN A 1 231 ? 21.905 -17.953 -29.046 1.00 88.62 231 ASN A N 1
ATOM 1846 C CA . ASN A 1 231 ? 22.691 -16.917 -29.713 1.00 88.62 231 ASN A CA 1
ATOM 1847 C C . ASN A 1 231 ? 21.833 -15.932 -30.532 1.00 88.62 231 ASN A C 1
ATOM 1849 O O . ASN A 1 231 ? 22.234 -15.476 -31.607 1.00 88.62 231 ASN A O 1
ATOM 1853 N N . VAL A 1 232 ? 20.638 -15.612 -30.027 1.00 86.88 232 VAL A N 1
ATOM 1854 C CA . VAL A 1 232 ? 19.724 -14.651 -30.657 1.00 86.88 232 VAL A CA 1
ATOM 1855 C C . VAL A 1 232 ? 20.409 -13.279 -30.686 1.00 86.88 232 VAL A C 1
ATOM 1857 O O . VAL A 1 232 ? 20.985 -12.859 -29.689 1.00 86.88 232 VAL A O 1
ATOM 1860 N N . TYR A 1 233 ? 20.408 -12.597 -31.835 1.00 87.06 233 TYR A N 1
ATOM 1861 C CA . TYR A 1 233 ? 21.097 -11.307 -32.042 1.00 87.06 233 TYR A CA 1
ATOM 1862 C C . TYR A 1 233 ? 22.605 -11.292 -31.715 1.00 87.06 233 TYR A C 1
ATOM 1864 O O . TYR A 1 233 ? 23.128 -10.268 -31.287 1.00 87.06 233 TYR A O 1
ATOM 1872 N N . LYS A 1 234 ? 23.325 -12.407 -31.932 1.00 85.44 234 LYS A N 1
ATOM 1873 C CA . LYS A 1 234 ? 24.761 -12.542 -31.589 1.00 85.44 234 LYS A CA 1
ATOM 1874 C C . LYS A 1 234 ? 25.048 -12.333 -30.093 1.00 85.44 234 LYS A C 1
ATOM 1876 O O . LYS A 1 234 ? 26.123 -11.876 -29.720 1.00 85.44 234 LYS A O 1
ATOM 1881 N N . ALA A 1 235 ? 24.097 -12.713 -29.241 1.00 83.44 235 ALA A N 1
ATOM 1882 C CA . ALA A 1 235 ? 24.167 -12.595 -27.788 1.00 83.44 235 ALA A CA 1
ATOM 1883 C C . ALA A 1 235 ? 25.514 -12.997 -27.156 1.00 83.44 235 ALA A C 1
ATOM 1885 O O . ALA A 1 235 ? 25.963 -12.336 -26.228 1.00 83.44 235 ALA A O 1
ATOM 1886 N N . LYS A 1 236 ? 26.181 -14.048 -27.659 1.00 86.06 236 LYS A N 1
ATOM 1887 C CA . LYS A 1 236 ? 27.440 -14.569 -27.087 1.00 86.06 236 LYS A CA 1
ATOM 1888 C C . LYS A 1 236 ? 28.642 -13.629 -27.224 1.00 86.06 236 LYS A C 1
ATOM 1890 O O . LYS A 1 236 ? 29.661 -13.878 -26.589 1.00 86.06 236 LYS A O 1
ATOM 1895 N N . THR A 1 237 ? 28.540 -12.591 -28.049 1.00 85.56 237 THR A N 1
ATOM 1896 C CA . THR A 1 237 ? 29.599 -11.591 -28.241 1.00 85.56 237 THR A CA 1
ATOM 1897 C C . THR A 1 237 ? 29.655 -10.575 -27.096 1.00 85.56 237 THR A C 1
ATOM 1899 O O . THR A 1 237 ? 30.676 -9.919 -26.921 1.00 85.56 237 THR A O 1
ATOM 1902 N N . PHE A 1 238 ? 28.592 -10.475 -26.292 1.00 85.75 238 PHE A N 1
ATOM 1903 C CA . PHE A 1 238 ? 28.429 -9.460 -25.249 1.00 85.75 238 PHE A CA 1
ATOM 1904 C C . PHE A 1 238 ? 28.130 -10.104 -23.883 1.00 85.75 238 PHE A C 1
ATOM 1906 O O . PHE A 1 238 ? 27.721 -11.274 -23.825 1.00 85.75 238 PHE A O 1
ATOM 1913 N N . PRO A 1 239 ? 28.286 -9.367 -22.768 1.00 84.19 239 PRO A N 1
ATOM 1914 C CA . PRO A 1 239 ? 27.827 -9.818 -21.457 1.00 84.19 239 PRO A CA 1
ATOM 1915 C C . PRO A 1 239 ? 26.320 -10.127 -21.439 1.00 84.19 239 PRO A C 1
ATOM 1917 O O . PRO A 1 239 ? 25.520 -9.476 -22.114 1.00 84.19 239 PRO A O 1
ATOM 1920 N N . ILE A 1 240 ? 25.912 -11.116 -20.631 1.00 83.62 240 ILE A N 1
ATOM 1921 C CA . ILE A 1 240 ? 24.489 -11.483 -20.471 1.00 83.62 240 ILE A CA 1
ATOM 1922 C C . ILE A 1 240 ? 23.695 -10.306 -19.890 1.00 83.62 240 ILE A C 1
ATOM 1924 O O . ILE A 1 240 ? 22.595 -10.010 -20.360 1.00 83.62 240 ILE A O 1
ATOM 1928 N N . PHE A 1 241 ? 24.270 -9.650 -18.881 1.00 83.38 241 PHE A N 1
ATOM 1929 C CA . PHE A 1 241 ? 23.709 -8.518 -18.157 1.00 83.38 241 PHE A CA 1
ATOM 1930 C C . PHE A 1 241 ? 24.720 -7.369 -18.187 1.00 83.38 241 PHE A C 1
ATOM 1932 O O . PHE A 1 241 ? 25.821 -7.512 -17.662 1.00 83.38 241 PHE A O 1
ATOM 1939 N N . SER A 1 242 ? 24.352 -6.270 -18.837 1.00 80.75 242 SER A N 1
ATOM 1940 C CA . SER A 1 242 ? 25.100 -5.011 -18.897 1.00 80.75 242 SER A CA 1
ATOM 1941 C C . SER A 1 242 ? 24.151 -3.924 -19.412 1.00 80.75 242 SER A C 1
ATOM 1943 O O . SER A 1 242 ? 23.258 -4.222 -20.218 1.00 80.75 242 SER A O 1
ATOM 1945 N N . ASP A 1 243 ? 24.310 -2.712 -18.900 1.00 72.31 243 ASP A N 1
ATOM 1946 C CA . ASP A 1 243 ? 23.653 -1.479 -19.330 1.00 72.31 243 ASP A CA 1
ATOM 1947 C C . ASP A 1 243 ? 24.408 -0.743 -20.450 1.00 72.31 243 ASP A C 1
ATOM 1949 O O . ASP A 1 243 ? 23.818 0.115 -21.096 1.00 72.31 243 ASP A O 1
ATOM 1953 N N . GLU A 1 244 ? 25.646 -1.144 -20.752 1.00 82.69 244 GLU A N 1
ATOM 1954 C CA . GLU A 1 244 ? 26.480 -0.541 -21.796 1.00 82.69 244 GLU A CA 1
ATOM 1955 C C . GLU A 1 244 ? 26.026 -0.902 -23.224 1.00 82.69 244 GLU A C 1
ATOM 1957 O O . GLU A 1 244 ? 25.320 -1.890 -23.482 1.00 82.69 244 GLU A O 1
ATOM 1962 N N . LEU A 1 245 ? 26.474 -0.088 -24.183 1.00 86.69 245 LEU A N 1
ATOM 1963 C CA . LEU A 1 245 ? 26.193 -0.230 -25.612 1.00 86.69 245 LEU A CA 1
ATOM 1964 C C . LEU A 1 245 ? 27.421 -0.775 -26.348 1.00 86.69 245 LEU A C 1
ATOM 1966 O O . LEU A 1 245 ? 28.542 -0.338 -26.094 1.00 86.69 245 LEU A O 1
ATOM 1970 N N . PHE A 1 246 ? 27.219 -1.691 -27.301 1.00 89.44 246 PHE A N 1
ATOM 1971 C CA . PHE A 1 246 ? 28.313 -2.426 -27.941 1.00 89.44 246 PHE A CA 1
ATOM 1972 C C . PHE A 1 246 ? 28.340 -2.298 -29.469 1.00 89.44 246 PHE A C 1
ATOM 1974 O O . PHE A 1 246 ? 27.318 -2.146 -30.140 1.00 89.44 246 PHE A O 1
ATOM 1981 N N . THR A 1 247 ? 29.536 -2.431 -30.035 1.00 88.31 247 THR A N 1
ATOM 1982 C CA . THR A 1 247 ? 29.788 -2.611 -31.476 1.00 88.31 247 THR A CA 1
ATOM 1983 C C . THR A 1 247 ? 29.637 -4.081 -31.885 1.00 88.31 247 THR A C 1
ATOM 1985 O O . THR A 1 247 ? 29.595 -4.972 -31.045 1.00 88.31 247 THR A O 1
ATOM 1988 N N . ALA A 1 248 ? 29.629 -4.404 -33.182 1.00 85.12 248 ALA A N 1
ATOM 1989 C CA . ALA A 1 248 ? 29.510 -5.797 -33.644 1.00 85.12 248 ALA A CA 1
ATOM 1990 C C . ALA A 1 248 ? 30.630 -6.751 -33.154 1.00 85.12 248 ALA A C 1
ATOM 1992 O O . ALA A 1 248 ? 30.467 -7.971 -33.242 1.00 85.12 248 ALA A O 1
ATOM 1993 N N . SER A 1 249 ? 31.761 -6.212 -32.683 1.00 83.44 249 SER A N 1
ATOM 1994 C CA . SER A 1 249 ? 32.934 -6.955 -32.205 1.00 83.44 249 SER A CA 1
ATOM 1995 C C . SER A 1 249 ? 32.958 -7.181 -30.688 1.00 83.44 249 SER A C 1
ATOM 1997 O O . SER A 1 249 ? 33.831 -7.908 -30.217 1.00 83.44 249 SER A O 1
ATOM 1999 N N . GLY A 1 250 ? 32.020 -6.599 -29.928 1.00 81.56 250 GLY A N 1
ATOM 2000 C CA . GLY A 1 250 ? 31.994 -6.705 -28.462 1.00 81.56 250 GLY A CA 1
ATOM 2001 C C . GLY A 1 250 ? 32.686 -5.568 -27.712 1.00 81.56 250 GLY A C 1
ATOM 2002 O O . GLY A 1 250 ? 32.757 -5.632 -26.492 1.00 81.56 250 GLY A O 1
ATOM 2003 N N . GLN A 1 251 ? 33.198 -4.549 -28.410 1.00 85.81 251 GLN A N 1
ATOM 2004 C CA . GLN A 1 251 ? 33.773 -3.352 -27.782 1.00 85.81 251 GLN A CA 1
ATOM 2005 C C . GLN A 1 251 ? 32.681 -2.336 -27.432 1.00 85.81 251 GLN A C 1
ATOM 2007 O O . GLN A 1 251 ? 31.667 -2.284 -28.136 1.00 85.81 251 GLN A O 1
ATOM 2012 N N . GLU A 1 252 ? 32.915 -1.522 -26.401 1.00 83.38 252 GLU A N 1
ATOM 2013 C CA . GLU A 1 252 ? 32.059 -0.383 -26.043 1.00 83.38 252 GLU A CA 1
ATOM 2014 C C . GLU A 1 252 ? 31.872 0.566 -27.236 1.00 83.38 252 GLU A C 1
ATOM 2016 O O . GLU A 1 252 ? 32.796 0.829 -28.010 1.00 83.38 252 GLU A O 1
ATOM 2021 N N . TYR A 1 253 ? 30.644 1.044 -27.418 1.00 85.69 253 TYR A N 1
ATOM 2022 C CA . TYR A 1 253 ? 30.263 1.879 -28.549 1.00 85.69 253 TYR A CA 1
ATOM 2023 C C . TYR A 1 253 ? 30.647 3.343 -28.297 1.00 85.69 253 TYR A C 1
ATOM 2025 O O . TYR A 1 253 ? 30.156 3.962 -27.352 1.00 85.69 253 TYR A O 1
ATOM 2033 N N . ASN A 1 254 ? 31.480 3.940 -29.157 1.00 83.69 254 ASN A N 1
ATOM 2034 C CA . ASN A 1 254 ? 31.894 5.334 -28.985 1.00 83.69 254 ASN A CA 1
ATOM 2035 C C . ASN A 1 254 ? 30.818 6.316 -29.480 1.00 83.69 254 ASN A C 1
ATOM 2037 O O . ASN A 1 254 ? 30.765 6.705 -30.646 1.00 83.69 254 ASN A O 1
ATOM 2041 N N . ILE A 1 255 ? 29.955 6.749 -28.563 1.00 83.88 255 ILE A N 1
ATOM 2042 C CA . ILE A 1 255 ? 28.828 7.643 -28.861 1.00 83.88 255 ILE A CA 1
ATOM 2043 C C . ILE A 1 255 ? 29.309 9.055 -29.232 1.00 83.88 255 ILE A C 1
ATOM 2045 O O . ILE A 1 255 ? 28.682 9.730 -30.047 1.00 83.88 255 ILE A O 1
ATOM 2049 N N . SER A 1 256 ? 30.435 9.507 -28.672 1.00 80.56 256 SER A N 1
ATOM 2050 C CA . SER A 1 256 ? 30.937 10.870 -28.895 1.00 80.56 256 SER A CA 1
ATOM 2051 C C . SER A 1 256 ? 31.359 11.134 -30.346 1.00 80.56 256 SER A C 1
ATOM 2053 O O . SER A 1 256 ? 31.271 12.270 -30.807 1.00 80.56 256 SER A O 1
ATOM 2055 N N . GLU A 1 257 ? 31.743 10.092 -31.088 1.00 81.12 257 GLU A N 1
ATOM 2056 C CA . GLU A 1 257 ? 32.174 10.195 -32.488 1.00 81.12 257 GLU A CA 1
ATOM 2057 C C . GLU A 1 257 ? 31.012 10.325 -33.484 1.00 81.12 257 GLU A C 1
ATOM 2059 O O . GLU A 1 257 ? 31.203 10.852 -34.578 1.00 81.12 257 GLU A O 1
ATOM 2064 N N . ILE A 1 258 ? 29.802 9.891 -33.113 1.00 83.19 258 ILE A N 1
ATOM 2065 C CA . ILE A 1 258 ? 28.621 9.901 -33.998 1.00 83.19 258 ILE A CA 1
ATOM 2066 C C . ILE A 1 258 ? 27.684 11.097 -33.757 1.00 83.19 258 ILE A C 1
ATOM 2068 O O . ILE A 1 258 ? 26.626 11.200 -34.384 1.00 83.19 258 ILE A O 1
ATOM 2072 N N . VAL A 1 259 ? 28.044 12.003 -32.842 1.00 83.69 259 VAL A N 1
ATOM 2073 C CA . VAL A 1 259 ? 27.252 13.187 -32.477 1.00 83.69 259 VAL A CA 1
ATOM 2074 C C . VAL A 1 259 ? 27.905 14.450 -33.035 1.00 83.69 259 VAL A C 1
ATOM 2076 O O . VAL A 1 259 ? 29.031 14.800 -32.694 1.00 83.69 259 VAL A O 1
ATOM 2079 N N . THR A 1 260 ? 27.165 15.193 -33.857 1.00 79.25 260 THR A N 1
ATOM 2080 C CA . THR A 1 260 ? 27.604 16.494 -34.392 1.00 79.25 260 THR A CA 1
ATOM 2081 C C . THR A 1 260 ? 27.611 17.607 -33.332 1.00 79.25 260 THR A C 1
ATOM 2083 O O . THR A 1 260 ? 27.052 17.492 -32.235 1.00 79.25 260 THR A O 1
ATOM 2086 N N . SER A 1 261 ? 28.193 18.763 -33.675 1.00 69.75 261 SER A N 1
ATOM 2087 C CA . SER A 1 261 ? 28.178 19.958 -32.820 1.00 69.75 261 SER A CA 1
ATOM 2088 C C . SER A 1 261 ? 26.767 20.425 -32.430 1.00 69.75 261 SER A C 1
ATOM 2090 O O . SER A 1 261 ? 26.612 20.979 -31.340 1.00 69.75 261 SER A O 1
ATOM 2092 N N . ASP A 1 262 ? 25.757 20.123 -33.250 1.00 66.94 262 ASP A N 1
ATOM 2093 C CA . ASP A 1 262 ? 24.378 20.613 -33.121 1.00 66.94 262 ASP A CA 1
ATOM 2094 C C . ASP A 1 262 ? 23.430 19.601 -32.444 1.00 66.94 262 ASP A C 1
ATOM 2096 O O . ASP A 1 262 ? 22.210 19.704 -32.564 1.00 66.94 262 ASP A O 1
ATOM 2100 N N . PHE A 1 263 ? 23.976 18.617 -31.715 1.00 70.56 263 PHE A N 1
ATOM 2101 C CA . PHE A 1 263 ? 23.228 17.504 -31.107 1.00 70.56 263 PHE A CA 1
ATOM 2102 C C . PHE A 1 263 ? 22.416 16.695 -32.131 1.00 70.56 263 PHE A C 1
ATOM 2104 O O . PHE A 1 263 ? 21.285 16.303 -31.856 1.00 70.56 263 PHE A O 1
ATOM 2111 N N . THR A 1 264 ? 22.971 16.462 -33.320 1.00 80.62 264 THR A N 1
ATOM 2112 C CA . THR A 1 264 ? 22.336 15.608 -34.336 1.00 80.62 264 THR A CA 1
ATOM 2113 C C . THR A 1 264 ? 23.224 14.436 -34.720 1.00 80.62 264 THR A C 1
ATOM 2115 O O . THR A 1 264 ? 24.447 14.509 -34.571 1.00 80.62 264 THR A O 1
ATOM 2118 N N . LEU A 1 265 ? 22.614 13.350 -35.191 1.00 83.75 265 LEU A N 1
ATOM 2119 C CA . LEU A 1 265 ? 23.334 12.162 -35.646 1.00 83.75 265 LEU A CA 1
ATOM 2120 C C . LEU A 1 265 ? 24.147 12.468 -36.912 1.00 83.75 265 LEU A C 1
ATOM 2122 O O . LEU A 1 265 ? 23.578 12.872 -37.929 1.00 83.75 265 LEU A O 1
ATOM 2126 N N . ASP A 1 266 ? 25.454 12.209 -36.871 1.00 85.25 266 ASP A N 1
ATOM 2127 C CA . ASP A 1 266 ? 26.287 12.169 -38.073 1.00 85.25 266 ASP A CA 1
ATOM 2128 C C . ASP A 1 266 ? 26.113 10.812 -38.768 1.00 85.25 266 ASP A C 1
ATOM 2130 O O . ASP A 1 266 ? 26.597 9.776 -38.308 1.00 85.25 266 ASP A O 1
ATOM 2134 N N . ILE A 1 267 ? 25.396 10.820 -39.893 1.00 84.81 267 ILE A N 1
ATOM 2135 C CA . ILE A 1 267 ? 25.093 9.608 -40.660 1.00 84.81 267 ILE A CA 1
ATOM 2136 C C . ILE A 1 267 ? 26.374 8.990 -41.242 1.00 84.81 267 ILE A C 1
ATOM 2138 O O . ILE A 1 267 ? 26.498 7.769 -41.255 1.00 84.81 267 ILE A O 1
ATOM 2142 N N . ALA A 1 268 ? 27.346 9.801 -41.671 1.00 86.06 268 ALA A N 1
ATOM 2143 C CA . ALA A 1 268 ? 28.578 9.295 -42.272 1.00 86.06 268 ALA A CA 1
ATOM 2144 C C . ALA A 1 268 ? 29.489 8.634 -41.225 1.00 86.06 268 ALA A C 1
ATOM 2146 O O . ALA A 1 268 ? 30.093 7.595 -41.496 1.00 86.06 268 ALA A O 1
ATOM 2147 N N . ALA A 1 269 ? 29.563 9.205 -40.018 1.00 84.94 269 ALA A N 1
ATOM 2148 C CA . ALA A 1 269 ? 30.276 8.591 -38.898 1.00 84.94 269 ALA A CA 1
ATOM 2149 C C . ALA A 1 269 ? 29.579 7.303 -38.421 1.00 84.94 269 ALA A C 1
ATOM 2151 O O . ALA A 1 269 ? 30.239 6.294 -38.183 1.00 84.94 269 ALA A O 1
ATOM 2152 N N . TYR A 1 270 ? 28.244 7.302 -38.361 1.00 86.81 270 TYR A N 1
ATOM 2153 C CA . TYR A 1 270 ? 27.458 6.124 -37.989 1.00 86.81 270 TYR A CA 1
ATOM 2154 C C . TYR A 1 270 ? 27.628 4.957 -38.971 1.00 86.81 270 TYR A C 1
ATOM 2156 O O . TYR A 1 270 ? 27.822 3.818 -38.552 1.00 86.81 270 TYR A O 1
ATOM 2164 N N . GLU A 1 271 ? 27.611 5.221 -40.280 1.00 86.25 271 GLU A N 1
ATOM 2165 C CA . GLU A 1 271 ? 27.843 4.187 -41.299 1.00 86.25 271 GLU A CA 1
ATOM 2166 C C . GLU A 1 271 ? 29.252 3.576 -41.215 1.00 86.25 271 GLU A C 1
ATOM 2168 O O . GLU A 1 271 ? 29.439 2.411 -41.571 1.00 86.25 271 GLU A O 1
ATOM 2173 N N . LYS A 1 272 ? 30.235 4.340 -40.721 1.00 86.69 272 LYS A N 1
ATOM 2174 C CA . LYS A 1 272 ? 31.616 3.885 -40.526 1.00 86.69 272 LYS A CA 1
ATOM 2175 C C . LYS A 1 272 ? 31.778 3.008 -39.278 1.00 86.69 272 LYS A C 1
ATOM 2177 O O . LYS A 1 272 ? 32.457 1.987 -39.359 1.00 86.69 272 LYS A O 1
ATOM 2182 N N . GLU A 1 273 ? 31.171 3.397 -38.158 1.00 83.31 273 GLU A N 1
ATOM 2183 C CA . GLU A 1 273 ? 31.208 2.642 -36.891 1.00 83.31 273 GLU A CA 1
ATOM 2184 C C . GLU A 1 273 ? 30.322 1.383 -36.930 1.00 83.31 273 GLU A C 1
ATOM 2186 O O . GLU A 1 273 ? 30.650 0.344 -36.351 1.00 83.31 273 GLU A O 1
ATOM 2191 N N . GLY A 1 274 ? 29.222 1.435 -37.685 1.00 84.31 274 GLY A N 1
ATOM 2192 C CA . GLY A 1 274 ? 28.301 0.321 -37.884 1.00 84.31 274 GLY A CA 1
ATOM 2193 C C . GLY A 1 274 ? 27.140 0.275 -36.878 1.00 84.31 274 GLY A C 1
ATOM 2194 O O . GLY A 1 274 ? 26.966 1.167 -36.051 1.00 84.31 274 GLY A O 1
ATOM 2195 N N . PRO A 1 275 ? 26.279 -0.758 -36.960 1.00 85.94 275 PRO A N 1
ATOM 2196 C CA . PRO A 1 275 ? 25.063 -0.824 -36.159 1.00 85.94 275 PRO A CA 1
ATOM 2197 C C . PRO A 1 275 ? 25.355 -1.088 -34.679 1.00 85.94 275 PRO A C 1
ATOM 2199 O O . PRO A 1 275 ? 26.244 -1.869 -34.331 1.00 85.94 275 PRO A O 1
ATOM 2202 N N . LEU A 1 276 ? 24.531 -0.488 -33.821 1.00 88.06 276 LEU A N 1
ATOM 2203 C CA . LEU A 1 276 ? 24.604 -0.609 -32.369 1.00 88.06 276 LEU A CA 1
ATOM 2204 C C . LEU A 1 276 ? 23.978 -1.925 -31.882 1.00 88.06 276 LEU A C 1
ATOM 2206 O O . LEU A 1 276 ? 22.884 -2.305 -32.313 1.00 88.06 276 LEU A O 1
ATOM 2210 N N . TYR A 1 277 ? 24.660 -2.599 -30.958 1.00 89.62 277 TYR A N 1
ATOM 2211 C CA . TYR A 1 277 ? 24.213 -3.830 -30.313 1.00 89.62 277 TYR A CA 1
ATOM 2212 C C . TYR A 1 277 ? 23.958 -3.605 -28.821 1.00 89.62 277 TYR A C 1
ATOM 2214 O O . TYR A 1 277 ? 24.684 -2.893 -28.133 1.00 89.62 277 TYR A O 1
ATOM 2222 N N . LEU A 1 278 ? 22.903 -4.248 -28.333 1.00 88.94 278 LEU A N 1
ATOM 2223 C CA . LEU A 1 278 ? 22.471 -4.254 -26.941 1.00 88.94 278 LEU A CA 1
ATOM 2224 C C . LEU A 1 278 ? 22.787 -5.610 -26.304 1.00 88.94 278 LEU A C 1
ATOM 2226 O O . LEU A 1 278 ? 22.723 -6.648 -26.976 1.00 88.94 278 LEU A O 1
ATOM 2230 N N . SER A 1 279 ? 23.036 -5.611 -24.992 1.00 88.12 279 SER A N 1
ATOM 2231 C CA . SER A 1 279 ? 23.118 -6.849 -24.214 1.00 88.12 279 SER A CA 1
ATOM 2232 C C . SER A 1 279 ? 21.810 -7.649 -24.306 1.00 88.12 279 SER A C 1
ATOM 2234 O O . SER A 1 279 ? 20.725 -7.112 -24.562 1.00 88.12 279 SER A O 1
ATOM 2236 N N . THR A 1 280 ? 21.896 -8.967 -24.096 1.00 88.12 280 THR A N 1
ATOM 2237 C CA . THR A 1 280 ? 20.726 -9.854 -24.260 1.00 88.12 280 THR A CA 1
ATOM 2238 C C . THR A 1 280 ? 19.622 -9.496 -23.273 1.00 88.12 280 THR A C 1
ATOM 2240 O O . THR A 1 280 ? 18.455 -9.411 -23.656 1.00 88.12 280 THR A O 1
ATOM 2243 N N . PHE A 1 281 ? 19.990 -9.253 -22.014 1.00 87.56 281 PHE A N 1
ATOM 2244 C CA . PHE A 1 281 ? 19.047 -8.828 -20.990 1.00 87.56 281 PHE A CA 1
ATOM 2245 C C . PHE A 1 281 ? 18.391 -7.491 -21.348 1.00 87.56 281 PHE A C 1
ATOM 2247 O O . PHE A 1 281 ? 17.167 -7.385 -21.310 1.00 87.56 281 PHE A O 1
ATOM 2254 N N . PHE A 1 282 ? 19.176 -6.492 -21.762 1.00 86.62 282 PHE A N 1
ATOM 2255 C CA . PHE A 1 282 ? 18.653 -5.158 -22.053 1.00 86.62 282 PHE A CA 1
ATOM 2256 C C . PHE A 1 282 ? 17.682 -5.161 -23.244 1.00 86.62 282 PHE A C 1
ATOM 2258 O O . PHE A 1 282 ? 16.590 -4.594 -23.162 1.00 86.62 282 PHE A O 1
ATOM 2265 N N . ALA A 1 283 ? 18.001 -5.909 -24.308 1.00 88.19 283 ALA A N 1
ATOM 2266 C CA . ALA A 1 283 ? 17.099 -6.105 -25.443 1.00 88.19 283 ALA A CA 1
ATOM 2267 C C . ALA A 1 283 ? 15.779 -6.797 -25.044 1.00 88.19 283 ALA A C 1
ATOM 2269 O O . ALA A 1 283 ? 14.703 -6.395 -25.497 1.00 88.19 283 ALA A O 1
ATOM 2270 N N . MET A 1 284 ? 15.836 -7.825 -24.186 1.00 88.69 284 MET A N 1
ATOM 2271 C CA . MET A 1 284 ? 14.634 -8.515 -23.703 1.00 88.69 284 MET A CA 1
ATOM 2272 C C . MET A 1 284 ? 13.791 -7.625 -22.789 1.00 88.69 284 MET A C 1
ATOM 2274 O O . MET A 1 284 ? 12.567 -7.625 -22.918 1.00 88.69 284 MET A O 1
ATOM 2278 N N . THR A 1 285 ? 14.412 -6.827 -21.919 1.00 87.31 285 THR A N 1
ATOM 2279 C CA . THR A 1 285 ? 13.691 -5.894 -21.046 1.00 87.31 285 THR A CA 1
ATOM 2280 C C . THR A 1 285 ? 12.934 -4.834 -21.847 1.00 87.31 285 THR A C 1
ATOM 2282 O O . THR A 1 285 ? 11.785 -4.546 -21.511 1.00 87.31 285 THR A O 1
ATOM 2285 N N . TYR A 1 286 ? 13.489 -4.315 -22.951 1.00 88.06 286 TYR A N 1
ATOM 2286 C CA . TYR A 1 286 ? 12.734 -3.420 -23.839 1.00 88.06 286 TYR A CA 1
ATOM 2287 C C . TYR A 1 286 ? 11.523 -4.105 -24.478 1.00 88.06 286 TYR A C 1
ATOM 2289 O O . TYR A 1 286 ? 10.426 -3.542 -24.464 1.00 88.06 286 TYR A O 1
ATOM 2297 N N . GLY A 1 287 ? 11.683 -5.341 -24.965 1.00 89.50 287 GLY A N 1
ATOM 2298 C CA . GLY A 1 287 ? 10.562 -6.128 -25.487 1.00 89.50 287 GLY A CA 1
ATOM 2299 C C . GLY A 1 287 ? 9.472 -6.342 -24.438 1.00 89.50 287 GLY A C 1
ATOM 2300 O O . GLY A 1 287 ? 8.295 -6.069 -24.670 1.00 89.50 287 GLY A O 1
ATOM 2301 N N . VAL A 1 288 ? 9.860 -6.756 -23.237 1.00 89.56 288 VAL A N 1
ATOM 2302 C CA . VAL A 1 288 ? 8.951 -6.918 -22.099 1.00 89.56 288 VAL A CA 1
ATOM 2303 C C . VAL A 1 288 ? 8.269 -5.592 -21.724 1.00 89.56 288 VAL A C 1
ATOM 2305 O O . VAL A 1 288 ? 7.075 -5.580 -21.420 1.00 89.56 288 VAL A O 1
ATOM 2308 N N . GLY A 1 289 ? 8.970 -4.461 -21.830 1.00 88.69 289 GLY A N 1
ATOM 2309 C CA . GLY A 1 289 ? 8.405 -3.121 -21.671 1.00 88.69 289 GLY A CA 1
ATOM 2310 C C . GLY A 1 289 ? 7.297 -2.806 -22.684 1.00 88.69 289 GLY A C 1
ATOM 2311 O O . GLY A 1 289 ? 6.215 -2.358 -22.292 1.00 88.69 289 GLY A O 1
ATOM 2312 N N . PHE A 1 290 ? 7.505 -3.113 -23.971 1.00 90.81 290 PHE A N 1
ATOM 2313 C CA . PHE A 1 290 ? 6.471 -2.976 -25.010 1.00 90.81 290 PHE A CA 1
ATOM 2314 C C . PHE A 1 290 ? 5.233 -3.833 -24.716 1.00 90.81 290 PHE A C 1
ATOM 2316 O O . PHE A 1 290 ? 4.088 -3.380 -24.856 1.00 90.81 290 PHE A O 1
ATOM 2323 N N . ALA A 1 291 ? 5.464 -5.076 -24.285 1.00 91.94 291 ALA A N 1
ATOM 2324 C CA . ALA A 1 291 ? 4.396 -5.999 -23.931 1.00 91.94 291 ALA A CA 1
ATOM 2325 C C . ALA A 1 291 ? 3.619 -5.523 -22.694 1.00 91.94 291 ALA A C 1
ATOM 2327 O O . ALA A 1 291 ? 2.395 -5.597 -22.676 1.00 91.94 291 ALA A O 1
ATOM 2328 N N . SER A 1 292 ? 4.297 -4.985 -21.676 1.00 90.62 292 SER A N 1
ATOM 2329 C CA . SER A 1 292 ? 3.662 -4.484 -20.449 1.00 90.62 292 SER A CA 1
ATOM 2330 C C . SER A 1 292 ? 2.721 -3.301 -20.719 1.00 90.62 292 SER A C 1
ATOM 2332 O O . SER A 1 292 ? 1.609 -3.249 -20.183 1.00 90.62 292 SER A O 1
ATOM 2334 N N . LEU A 1 293 ? 3.107 -2.381 -21.609 1.00 89.19 293 LEU A N 1
ATOM 2335 C CA . LEU A 1 293 ? 2.291 -1.216 -21.973 1.00 89.19 293 LEU A CA 1
ATOM 2336 C C . LEU A 1 293 ? 0.990 -1.599 -22.688 1.00 89.19 293 LEU A C 1
ATOM 2338 O O . LEU A 1 293 ? -0.095 -1.156 -22.307 1.00 89.19 293 LEU A O 1
ATOM 2342 N N . THR A 1 294 ? 1.078 -2.460 -23.700 1.00 92.50 294 THR A N 1
ATOM 2343 C CA . THR A 1 294 ? -0.107 -2.959 -24.420 1.00 92.50 294 THR A CA 1
ATOM 2344 C C . THR A 1 294 ? -0.960 -3.869 -23.546 1.00 92.50 294 THR A C 1
ATOM 2346 O O . THR A 1 294 ? -2.188 -3.745 -23.554 1.00 92.50 294 THR A O 1
ATOM 2349 N N . ALA A 1 295 ? -0.330 -4.702 -22.711 1.00 93.00 295 ALA A N 1
ATOM 2350 C CA . ALA A 1 295 ? -1.027 -5.500 -21.714 1.00 93.00 295 ALA A CA 1
ATOM 2351 C C . ALA A 1 295 ? -1.814 -4.620 -20.741 1.00 93.00 295 ALA A C 1
ATOM 2353 O O . ALA A 1 295 ? -2.941 -4.966 -20.407 1.00 93.00 295 ALA A O 1
ATOM 2354 N N . THR A 1 296 ? -1.265 -3.478 -20.309 1.00 90.75 296 THR A N 1
ATOM 2355 C CA . THR A 1 296 ? -1.935 -2.536 -19.395 1.00 90.75 296 THR A CA 1
ATOM 2356 C C . THR A 1 296 ? -3.258 -2.050 -19.977 1.00 90.75 296 THR A C 1
ATOM 2358 O O . THR A 1 296 ? -4.296 -2.158 -19.324 1.00 90.75 296 THR A O 1
ATOM 2361 N N . VAL A 1 297 ? -3.241 -1.572 -21.224 1.00 91.62 297 VAL A N 1
ATOM 2362 C CA . VAL A 1 297 ? -4.446 -1.071 -21.899 1.00 91.62 297 VAL A CA 1
ATOM 2363 C C . VAL A 1 297 ? -5.474 -2.191 -22.065 1.00 91.62 297 VAL A C 1
ATOM 2365 O O . VAL A 1 297 ? -6.624 -2.031 -21.659 1.00 91.62 297 VAL A O 1
ATOM 2368 N N . VAL A 1 298 ? -5.069 -3.348 -22.598 1.00 93.81 298 VAL A N 1
ATOM 2369 C CA . VAL A 1 298 ? -6.001 -4.458 -22.852 1.00 93.81 298 VAL A CA 1
ATOM 2370 C C . VAL A 1 298 ? -6.541 -5.059 -21.552 1.00 93.81 298 VAL A C 1
ATOM 2372 O O . VAL A 1 298 ? -7.734 -5.341 -21.460 1.00 93.81 298 VAL A O 1
ATOM 2375 N N . HIS A 1 299 ? -5.711 -5.213 -20.519 1.00 91.06 299 HIS A N 1
ATOM 2376 C CA . HIS A 1 299 ? -6.133 -5.740 -19.221 1.00 91.06 299 HIS A CA 1
ATOM 2377 C C . HIS A 1 299 ? -7.173 -4.830 -18.561 1.00 91.06 299 HIS A C 1
ATOM 2379 O O . HIS A 1 299 ? -8.217 -5.315 -18.127 1.00 91.06 299 HIS A O 1
ATOM 2385 N N . VAL A 1 300 ? -6.942 -3.511 -18.539 1.00 88.31 300 VAL A N 1
ATOM 2386 C CA . VAL A 1 300 ? -7.910 -2.553 -17.982 1.00 88.31 300 VAL A CA 1
ATOM 2387 C C . VAL A 1 300 ? -9.215 -2.570 -18.778 1.00 88.31 300 VAL A C 1
ATOM 2389 O O . VAL A 1 300 ? -10.284 -2.617 -18.175 1.00 88.31 300 VAL A O 1
ATOM 2392 N N . LEU A 1 301 ? -9.155 -2.604 -20.113 1.00 89.56 301 LEU A N 1
ATOM 2393 C CA . LEU A 1 301 ? -10.354 -2.662 -20.954 1.00 89.56 301 LEU A CA 1
ATOM 2394 C C . LEU A 1 301 ? -11.172 -3.946 -20.735 1.00 89.56 301 LEU A C 1
ATOM 2396 O O . LEU A 1 301 ? -12.393 -3.870 -20.617 1.00 89.56 301 LEU A O 1
ATOM 2400 N N . LEU A 1 302 ? -10.523 -5.112 -20.654 1.00 90.00 302 LEU A N 1
ATOM 2401 C CA . LEU A 1 302 ? -11.207 -6.406 -20.534 1.00 90.00 302 LEU A CA 1
ATOM 2402 C C . LEU A 1 302 ? -11.747 -6.689 -19.127 1.00 90.00 302 LEU A C 1
ATOM 2404 O O . LEU A 1 302 ? -12.861 -7.198 -18.997 1.00 90.00 302 LEU A O 1
ATOM 2408 N N . PHE A 1 303 ? -10.964 -6.398 -18.084 1.00 85.31 303 PHE A N 1
ATOM 2409 C CA . PHE A 1 303 ? -11.319 -6.735 -16.700 1.00 85.31 303 PHE A CA 1
ATOM 2410 C C . PHE A 1 303 ? -12.080 -5.614 -15.990 1.00 85.31 303 PHE A C 1
ATOM 2412 O O . PHE A 1 303 ? -12.956 -5.904 -15.182 1.00 85.31 303 PHE A O 1
ATOM 2419 N N . HIS A 1 304 ? -11.793 -4.349 -16.311 1.00 82.75 304 HIS A N 1
ATOM 2420 C CA . HIS A 1 304 ? -12.363 -3.194 -15.610 1.00 82.75 304 HIS A CA 1
ATOM 2421 C C . HIS A 1 304 ? -13.186 -2.264 -16.511 1.00 82.75 304 HIS A C 1
ATOM 2423 O O . HIS A 1 304 ? -13.887 -1.397 -16.001 1.00 82.75 304 HIS A O 1
ATOM 2429 N N . GLY A 1 305 ? -13.174 -2.438 -17.838 1.00 81.25 305 GLY A N 1
ATOM 2430 C CA . GLY A 1 305 ? -13.814 -1.506 -18.775 1.00 81.25 305 GLY A CA 1
ATOM 2431 C C . GLY A 1 305 ? -15.311 -1.294 -18.531 1.00 81.25 305 GLY A C 1
ATOM 2432 O O . GLY A 1 305 ? -15.786 -0.159 -18.561 1.00 81.25 305 GLY A O 1
ATOM 2433 N N . LYS A 1 306 ? -16.054 -2.369 -18.234 1.00 80.75 306 LYS A N 1
ATOM 2434 C CA . LYS A 1 306 ? -17.496 -2.291 -17.943 1.00 80.75 306 LYS A CA 1
ATOM 2435 C C . LYS A 1 306 ? -17.773 -1.502 -16.663 1.00 80.75 306 LYS A C 1
ATOM 2437 O O . LYS A 1 306 ? -18.611 -0.605 -16.660 1.00 80.75 306 LYS A O 1
ATOM 2442 N N . GLU A 1 307 ? -17.044 -1.813 -15.600 1.00 73.62 307 GLU A N 1
ATOM 2443 C CA . GLU A 1 307 ? -17.190 -1.139 -14.315 1.00 73.62 307 GLU A CA 1
ATOM 2444 C C . GLU A 1 307 ? -16.797 0.350 -14.428 1.00 73.62 307 GLU A C 1
ATOM 2446 O O . GLU A 1 307 ? -17.534 1.208 -13.943 1.00 73.62 307 GLU A O 1
ATOM 2451 N N . ILE A 1 308 ? -15.696 0.681 -15.129 1.00 74.44 308 ILE A N 1
ATOM 2452 C CA . ILE A 1 308 ? -15.258 2.068 -15.405 1.00 74.44 308 ILE A CA 1
ATOM 2453 C C . ILE A 1 308 ? -16.373 2.854 -16.086 1.00 74.44 308 ILE A C 1
ATOM 2455 O O . ILE A 1 308 ? -16.644 3.995 -15.708 1.00 74.44 308 ILE A O 1
ATOM 2459 N N . TRP A 1 309 ? -17.031 2.255 -17.077 1.00 71.25 309 TRP A N 1
ATOM 2460 C CA . TRP A 1 309 ? -18.125 2.888 -17.803 1.00 71.25 309 TRP A CA 1
ATOM 2461 C C . TRP A 1 309 ? -19.342 3.151 -16.908 1.00 71.25 309 TRP A C 1
ATOM 2463 O O . TRP A 1 309 ? -19.879 4.262 -16.885 1.00 71.25 309 TRP A O 1
ATOM 2473 N N . GLU A 1 310 ? -19.755 2.149 -16.132 1.00 70.94 310 GLU A N 1
ATOM 2474 C CA . GLU A 1 310 ? -20.893 2.247 -15.215 1.00 70.94 310 GLU A CA 1
ATOM 2475 C C . GLU A 1 310 ? -20.656 3.290 -14.119 1.00 70.94 310 GLU A C 1
ATOM 2477 O O . GLU A 1 310 ? -21.523 4.125 -13.857 1.00 70.94 310 GLU A O 1
ATOM 2482 N N . GLN A 1 311 ? -19.463 3.306 -13.526 1.00 66.12 311 GLN A N 1
ATOM 2483 C CA . GLN A 1 311 ? -19.110 4.275 -12.496 1.00 66.12 311 GLN A CA 1
ATOM 2484 C C . GLN A 1 311 ? -18.889 5.677 -13.059 1.00 66.12 311 GLN A C 1
ATOM 2486 O O . GLN A 1 311 ? -19.355 6.632 -12.447 1.00 66.12 311 GLN A O 1
ATOM 2491 N N . SER A 1 312 ? -18.276 5.823 -14.240 1.00 66.12 312 SER A N 1
ATOM 2492 C CA . SER A 1 312 ? -18.166 7.128 -14.908 1.00 66.12 312 SER A CA 1
ATOM 2493 C C . SER A 1 312 ? -19.550 7.745 -15.111 1.00 66.12 312 SER A C 1
ATOM 2495 O O . SER A 1 312 ? -19.760 8.918 -14.814 1.00 66.12 312 SER A O 1
ATOM 2497 N N . LYS A 1 313 ? -20.533 6.935 -15.527 1.00 66.31 313 LYS A N 1
ATOM 2498 C CA . LYS A 1 313 ? -21.934 7.353 -15.664 1.00 66.31 313 LYS A CA 1
ATOM 2499 C C . LYS A 1 313 ? -22.592 7.668 -14.311 1.00 66.31 313 LYS A C 1
ATOM 2501 O O . LYS A 1 313 ? -23.341 8.640 -14.201 1.00 66.31 313 LYS A O 1
ATOM 2506 N N . ALA A 1 314 ? -22.304 6.883 -13.273 1.00 62.09 314 ALA A N 1
ATOM 2507 C CA . ALA A 1 314 ? -22.833 7.092 -11.924 1.00 62.09 314 ALA A CA 1
ATOM 2508 C C . ALA A 1 314 ? -22.263 8.348 -11.238 1.00 62.09 314 ALA A C 1
ATOM 2510 O O . ALA A 1 314 ? -23.008 9.044 -10.548 1.00 62.09 314 ALA A O 1
ATOM 2511 N N . SER A 1 315 ? -20.990 8.689 -11.472 1.00 56.25 315 SER A N 1
ATOM 2512 C CA . SER A 1 315 ? -20.342 9.908 -10.967 1.00 56.25 315 SER A CA 1
ATOM 2513 C C . SER A 1 315 ? -21.006 11.187 -11.482 1.00 56.25 315 SER A C 1
ATOM 2515 O O . SER A 1 315 ? -21.058 12.172 -10.752 1.00 56.25 315 SER A O 1
ATOM 2517 N N . PHE A 1 316 ? -21.586 11.165 -12.687 1.00 56.31 316 PHE A N 1
ATOM 2518 C CA . PHE A 1 316 ? -22.408 12.271 -13.198 1.00 56.31 316 PHE A CA 1
ATOM 2519 C C . PHE A 1 316 ? -23.818 12.329 -12.586 1.00 56.31 316 PHE A C 1
ATOM 2521 O O . PHE A 1 316 ? -24.498 13.338 -12.741 1.00 56.31 316 PHE A O 1
ATOM 2528 N N . THR A 1 317 ? -24.265 11.275 -11.894 1.00 49.66 317 THR A N 1
ATOM 2529 C CA . THR A 1 317 ? -25.659 11.115 -11.436 1.00 49.66 317 THR A CA 1
ATOM 2530 C C . THR A 1 317 ? -25.801 11.108 -9.895 1.00 49.66 317 THR A C 1
ATOM 2532 O O . THR A 1 317 ? -26.883 10.847 -9.388 1.00 49.66 317 THR A O 1
ATOM 2535 N N . GLU A 1 318 ? -24.738 11.405 -9.130 1.00 54.16 318 GLU A N 1
ATOM 2536 C CA . GLU A 1 318 ? -24.722 11.619 -7.656 1.00 54.16 318 GLU A CA 1
ATOM 2537 C C . GLU A 1 318 ? -25.414 10.555 -6.758 1.00 54.16 318 GLU A C 1
ATOM 2539 O O . GLU A 1 318 ? -25.784 10.852 -5.623 1.00 54.16 318 GLU A O 1
ATOM 2544 N N . LYS A 1 319 ? -25.586 9.298 -7.190 1.00 47.03 319 LYS A N 1
ATOM 2545 C CA . LYS A 1 319 ? -26.528 8.395 -6.492 1.00 47.03 319 LYS A CA 1
ATOM 2546 C C . LYS A 1 319 ? -26.053 7.646 -5.233 1.00 47.03 319 LYS A C 1
ATOM 2548 O O . LYS A 1 319 ? -26.930 7.214 -4.504 1.00 47.03 319 LYS A O 1
ATOM 2553 N N . LYS A 1 320 ? -24.753 7.519 -4.913 1.00 53.12 320 LYS A N 1
ATOM 2554 C CA . LYS A 1 320 ? -24.269 6.974 -3.610 1.00 53.12 320 LYS A CA 1
ATOM 2555 C C . LYS A 1 320 ? -22.877 7.519 -3.258 1.00 53.12 320 LYS A C 1
ATOM 2557 O O . LYS A 1 320 ? -21.880 7.063 -3.815 1.00 53.12 320 LYS A O 1
ATOM 2562 N N . ALA A 1 321 ? -22.800 8.513 -2.371 1.00 59.19 321 ALA A N 1
ATOM 2563 C CA . ALA A 1 321 ? -21.536 9.077 -1.885 1.00 59.19 321 ALA A CA 1
ATOM 2564 C C . ALA A 1 321 ? -21.124 8.402 -0.566 1.00 59.19 321 ALA A C 1
ATOM 2566 O O . ALA A 1 321 ? -21.955 8.276 0.326 1.00 59.19 321 ALA A O 1
ATOM 2567 N N . ASP A 1 322 ? -19.856 7.996 -0.428 1.00 67.19 322 ASP A N 1
ATOM 2568 C CA . ASP A 1 322 ? -19.358 7.379 0.810 1.00 67.19 322 ASP A CA 1
ATOM 2569 C C . ASP A 1 322 ? -19.371 8.367 1.998 1.00 67.19 322 ASP A C 1
ATOM 2571 O O . ASP A 1 322 ? -19.386 9.594 1.821 1.00 67.19 322 ASP A O 1
ATOM 2575 N N . ILE A 1 323 ? -19.331 7.844 3.231 1.00 74.44 323 ILE A N 1
ATOM 2576 C CA . ILE A 1 323 ? -19.362 8.670 4.449 1.00 74.44 323 ILE A CA 1
ATOM 2577 C C . ILE A 1 323 ? -18.268 9.748 4.457 1.00 74.44 323 ILE A C 1
ATOM 2579 O O . ILE A 1 323 ? -18.519 10.893 4.843 1.00 74.44 323 ILE A O 1
ATOM 2583 N N . HIS A 1 324 ? -17.063 9.427 3.980 1.00 76.94 324 HIS A N 1
ATOM 2584 C CA . HIS A 1 324 ? -15.967 10.389 3.911 1.00 76.94 324 HIS A CA 1
ATOM 2585 C C . HIS A 1 324 ? -16.255 11.507 2.902 1.00 76.94 324 HIS A C 1
ATOM 2587 O O . HIS A 1 324 ? -16.020 12.672 3.219 1.00 76.94 324 HIS A O 1
ATOM 2593 N N . THR A 1 325 ? -16.862 11.212 1.750 1.00 75.50 325 THR A N 1
ATOM 2594 C CA . THR A 1 325 ? -17.325 12.237 0.802 1.00 75.50 325 THR A CA 1
ATOM 2595 C C . THR A 1 325 ? -18.425 13.102 1.403 1.00 75.50 325 THR A C 1
ATOM 2597 O O . THR A 1 325 ? -18.388 14.326 1.254 1.00 75.50 325 THR A O 1
ATOM 2600 N N . ARG A 1 326 ? -19.363 12.518 2.158 1.00 77.88 326 ARG A N 1
ATOM 2601 C CA . ARG A 1 326 ? -20.410 13.269 2.870 1.00 77.88 326 ARG A CA 1
ATOM 2602 C C . ARG A 1 326 ? -19.825 14.236 3.907 1.00 77.88 326 ARG A C 1
ATOM 2604 O O . ARG A 1 326 ? -20.270 15.382 3.995 1.00 77.88 326 ARG A O 1
ATOM 2611 N N . LEU A 1 327 ? -18.795 13.823 4.650 1.00 80.44 327 LEU A N 1
ATOM 2612 C CA . LEU A 1 327 ? -18.071 14.695 5.587 1.00 80.44 327 LEU A CA 1
ATOM 2613 C C . LEU A 1 327 ? -17.311 15.807 4.854 1.00 80.44 327 LEU A C 1
ATOM 2615 O O . LEU A 1 327 ? -17.389 16.976 5.247 1.00 80.44 327 LEU A O 1
ATOM 2619 N N . MET A 1 328 ? -16.642 15.454 3.755 1.00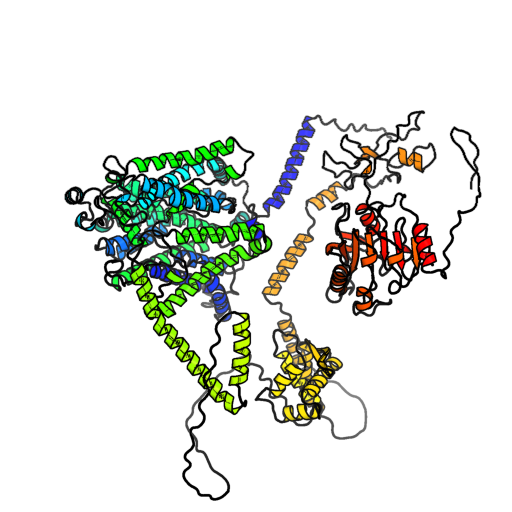 80.44 328 MET A N 1
ATOM 2620 C CA . MET A 1 328 ? -15.824 16.364 2.955 1.00 80.44 328 MET A CA 1
ATOM 2621 C C . MET A 1 328 ? -16.639 17.399 2.170 1.00 80.44 328 MET A C 1
ATOM 2623 O O . MET A 1 328 ? -16.130 18.489 1.913 1.00 80.44 328 MET A O 1
ATOM 2627 N N . ARG A 1 329 ? -17.925 17.144 1.876 1.00 79.94 329 ARG A N 1
ATOM 2628 C CA . ARG A 1 329 ? -18.848 18.128 1.266 1.00 79.94 329 ARG A CA 1
ATOM 2629 C C . ARG A 1 329 ? -18.959 19.434 2.056 1.00 79.94 329 ARG A C 1
ATOM 2631 O O . ARG A 1 329 ? -19.265 20.470 1.475 1.00 79.94 329 ARG A O 1
ATOM 2638 N N . LYS A 1 330 ? -18.713 19.409 3.371 1.00 83.19 330 LYS A N 1
ATOM 2639 C CA . LYS A 1 330 ? -18.794 20.616 4.209 1.00 83.19 330 LYS A CA 1
ATOM 2640 C C . LYS A 1 330 ? -17.547 21.508 4.090 1.00 83.19 330 LYS A C 1
ATOM 2642 O O . LYS A 1 330 ? -17.594 22.663 4.510 1.00 83.19 330 LYS A O 1
ATOM 2647 N N . TYR A 1 331 ? -16.452 21.007 3.514 1.00 83.88 331 TYR A N 1
ATOM 2648 C CA . TYR A 1 331 ? -15.278 21.808 3.183 1.00 83.88 331 TYR A CA 1
ATOM 2649 C C . TYR A 1 331 ? -15.418 22.435 1.797 1.00 83.88 331 TYR A C 1
ATOM 2651 O O . TYR A 1 331 ? -15.920 21.823 0.855 1.00 83.88 331 TYR A O 1
ATOM 2659 N N . LYS A 1 332 ? -14.931 23.672 1.648 1.00 82.94 332 LYS A N 1
ATOM 2660 C CA . LYS A 1 332 ? -14.905 24.333 0.342 1.00 82.94 332 LYS A CA 1
ATOM 2661 C C . LYS A 1 332 ? -13.935 23.593 -0.577 1.00 82.94 332 LYS A C 1
ATOM 2663 O O . LYS A 1 332 ? -12.729 23.595 -0.329 1.00 82.94 332 LYS A O 1
ATOM 2668 N N . GLN A 1 333 ? -14.471 23.014 -1.645 1.00 79.06 333 GLN A N 1
ATOM 2669 C CA . GLN A 1 333 ? -13.687 22.379 -2.699 1.00 79.06 333 GLN A CA 1
ATOM 2670 C C . GLN A 1 333 ? -12.768 23.399 -3.393 1.00 79.06 333 GLN A C 1
ATOM 2672 O O . GLN A 1 333 ? -12.989 24.624 -3.335 1.00 79.06 333 GLN A O 1
ATOM 2677 N N . VAL A 1 334 ? -11.706 22.888 -4.015 1.00 79.81 334 VAL A N 1
ATOM 2678 C CA . VAL A 1 334 ? -10.807 23.692 -4.848 1.00 79.81 334 VAL A CA 1
ATOM 2679 C C . VAL A 1 334 ? -11.564 24.083 -6.121 1.00 79.81 334 VAL A C 1
ATOM 2681 O O . VAL A 1 334 ? -12.148 23.206 -6.759 1.00 79.81 334 VAL A O 1
ATOM 2684 N N . PRO A 1 335 ? -11.628 25.377 -6.476 1.00 81.94 335 PRO A N 1
ATOM 2685 C CA . PRO A 1 335 ? -12.239 25.794 -7.730 1.00 81.94 335 PRO A CA 1
ATOM 2686 C C . PRO A 1 335 ? -11.522 25.165 -8.927 1.00 81.94 335 PRO A C 1
ATOM 2688 O O . PRO A 1 335 ? -10.299 25.191 -8.998 1.00 81.94 335 PRO A O 1
ATOM 2691 N N . GLU A 1 336 ? -12.280 24.663 -9.898 1.00 73.81 336 GLU A N 1
ATOM 2692 C CA . GLU A 1 336 ? -11.720 23.979 -11.075 1.00 73.81 336 GLU A CA 1
ATOM 2693 C C . GLU A 1 336 ? -10.795 24.887 -11.892 1.00 73.81 336 GLU A C 1
ATOM 2695 O O . GLU A 1 336 ? -9.797 24.438 -12.446 1.00 73.81 336 GLU A O 1
ATOM 2700 N N . TRP A 1 337 ? -11.086 26.190 -11.915 1.00 80.38 337 TRP A N 1
ATOM 2701 C CA . TRP A 1 337 ? -10.278 27.169 -12.636 1.00 80.38 337 TRP A CA 1
ATOM 2702 C C . TRP A 1 337 ? -8.864 27.339 -12.066 1.00 80.38 337 TRP A C 1
ATOM 2704 O O . TRP A 1 337 ? -8.005 27.807 -12.801 1.00 80.38 337 TRP A O 1
ATOM 2714 N N . TRP A 1 338 ? -8.594 26.961 -10.805 1.00 82.81 338 TRP A N 1
ATOM 2715 C CA . TRP A 1 338 ? -7.223 26.974 -10.261 1.00 82.81 338 TRP A CA 1
ATOM 2716 C C . TRP A 1 338 ? -6.343 25.999 -11.033 1.00 82.81 338 TRP A C 1
ATOM 2718 O O . TRP A 1 338 ? -5.269 26.376 -11.489 1.00 82.81 338 TRP A O 1
ATOM 2728 N N . PHE A 1 339 ? -6.858 24.792 -11.250 1.00 77.88 339 PHE A N 1
ATOM 2729 C CA . PHE A 1 339 ? -6.182 23.760 -12.015 1.00 77.88 339 PHE A CA 1
ATOM 2730 C C . PHE A 1 339 ? -6.020 24.182 -13.486 1.00 77.88 339 PHE A C 1
ATOM 2732 O O . PHE A 1 339 ? -4.917 24.167 -14.024 1.00 77.88 339 PHE A O 1
ATOM 2739 N N . TRP A 1 340 ? -7.086 24.681 -14.128 1.00 80.31 340 TRP A N 1
ATOM 2740 C CA . TRP A 1 340 ? -6.993 25.182 -15.509 1.00 80.31 340 TRP A CA 1
ATOM 2741 C C . TRP A 1 340 ? -6.003 26.340 -15.664 1.00 80.31 340 TRP A C 1
ATOM 2743 O O . TRP A 1 340 ? -5.292 26.402 -16.664 1.00 80.31 340 TRP A O 1
ATOM 2753 N N . LEU A 1 341 ? -5.934 27.247 -14.686 1.00 84.00 341 LEU A N 1
ATOM 2754 C CA . LEU A 1 341 ? -4.992 28.359 -14.705 1.00 84.00 341 LEU A CA 1
ATOM 2755 C C . LEU A 1 341 ? -3.547 27.857 -14.646 1.00 84.00 341 LEU A C 1
ATOM 2757 O O . LEU A 1 341 ? -2.742 28.278 -15.472 1.00 84.00 341 LEU A O 1
ATOM 2761 N N . ILE A 1 342 ? -3.220 26.963 -13.709 1.00 81.12 342 ILE A N 1
ATOM 2762 C CA . ILE A 1 342 ? -1.861 26.420 -13.580 1.00 81.12 342 ILE A CA 1
ATOM 2763 C C . ILE A 1 342 ? -1.493 25.598 -14.821 1.00 81.12 342 ILE A C 1
ATOM 2765 O O . ILE A 1 342 ? -0.412 25.796 -15.371 1.00 81.12 342 ILE A O 1
ATOM 2769 N N . LEU A 1 343 ? -2.410 24.779 -15.344 1.00 81.19 343 LEU A N 1
ATOM 2770 C CA . LEU A 1 343 ? -2.202 24.018 -16.577 1.00 81.19 343 LEU A CA 1
ATOM 2771 C C . LEU A 1 343 ? -1.904 24.929 -17.777 1.00 81.19 343 LEU A C 1
ATOM 2773 O O . LEU A 1 343 ? -0.930 24.709 -18.493 1.00 81.19 343 LEU A O 1
ATOM 2777 N N . ILE A 1 344 ? -2.719 25.966 -18.000 1.00 84.38 344 ILE A N 1
ATOM 2778 C CA . ILE A 1 344 ? -2.529 26.903 -19.119 1.00 84.38 344 ILE A CA 1
ATOM 2779 C C . ILE A 1 344 ? -1.216 27.671 -18.960 1.00 84.38 344 ILE A C 1
ATOM 2781 O O . ILE A 1 344 ? -0.480 27.817 -19.935 1.00 84.38 344 ILE A O 1
ATOM 2785 N N . VAL A 1 345 ? -0.902 28.139 -17.747 1.00 86.94 345 VAL A N 1
ATOM 2786 C CA . VAL A 1 345 ? 0.355 28.843 -17.459 1.00 86.94 345 VAL A CA 1
ATOM 2787 C C . VAL A 1 345 ? 1.557 27.932 -17.705 1.00 86.94 345 VAL A C 1
ATOM 2789 O O . VAL A 1 345 ? 2.514 28.368 -18.340 1.00 86.94 345 VAL A O 1
ATOM 2792 N N . ASN A 1 346 ? 1.502 26.667 -17.282 1.00 85.94 346 ASN A N 1
ATOM 2793 C CA . ASN A 1 346 ? 2.578 25.705 -17.512 1.00 85.94 346 ASN A CA 1
ATOM 2794 C C . ASN A 1 346 ? 2.737 25.355 -18.989 1.00 85.94 346 ASN A C 1
ATOM 2796 O O . ASN A 1 346 ? 3.853 25.411 -19.491 1.00 85.94 346 ASN A O 1
ATOM 2800 N N . ILE A 1 347 ? 1.650 25.070 -19.714 1.00 86.00 347 ILE A N 1
ATOM 2801 C CA . ILE A 1 347 ? 1.717 24.818 -21.161 1.00 86.00 347 ILE A CA 1
ATOM 2802 C C . ILE A 1 347 ? 2.289 26.042 -21.880 1.00 86.00 347 ILE A C 1
ATOM 2804 O O . ILE A 1 347 ? 3.191 25.896 -22.700 1.00 86.00 347 ILE A O 1
ATOM 2808 N N . ALA A 1 348 ? 1.832 27.252 -21.551 1.00 89.50 348 ALA A N 1
ATOM 2809 C CA . ALA A 1 348 ? 2.360 28.478 -22.143 1.00 89.50 348 ALA A CA 1
ATOM 2810 C C . ALA A 1 348 ? 3.855 28.669 -21.835 1.00 89.50 348 ALA A C 1
ATOM 2812 O O . ALA A 1 348 ? 4.624 28.990 -22.740 1.00 89.50 348 ALA A O 1
ATOM 2813 N N . ALA A 1 349 ? 4.284 28.424 -20.593 1.00 89.75 349 ALA A N 1
ATOM 2814 C CA . ALA A 1 349 ? 5.685 28.505 -20.188 1.00 89.75 349 ALA A CA 1
ATOM 2815 C C . ALA A 1 349 ? 6.555 27.441 -20.880 1.00 89.75 349 ALA A C 1
ATOM 2817 O O . ALA A 1 349 ? 7.653 27.755 -21.333 1.00 89.75 349 ALA A O 1
ATOM 2818 N N . THR A 1 350 ? 6.061 26.210 -21.029 1.00 88.44 350 THR A N 1
ATOM 2819 C CA . THR A 1 350 ? 6.744 25.132 -21.755 1.00 88.44 350 THR A CA 1
ATOM 2820 C C . THR A 1 350 ? 6.853 25.439 -23.244 1.00 88.44 350 THR A C 1
ATOM 2822 O O . THR A 1 350 ? 7.931 25.296 -23.816 1.00 88.44 350 THR A O 1
ATOM 2825 N N . LEU A 1 351 ? 5.773 25.904 -23.879 1.00 89.88 351 LEU A N 1
ATOM 2826 C CA . LEU A 1 351 ? 5.784 26.311 -25.286 1.00 89.88 351 LEU A CA 1
ATOM 2827 C C . LEU A 1 351 ? 6.748 27.478 -25.514 1.00 89.88 351 LEU A C 1
ATOM 2829 O O . LEU A 1 351 ? 7.525 27.454 -26.467 1.00 89.88 351 LEU A O 1
ATOM 2833 N N . PHE A 1 352 ? 6.744 28.464 -24.615 1.00 90.56 352 PHE A N 1
ATOM 2834 C CA . PHE A 1 352 ? 7.700 29.566 -24.635 1.00 90.56 352 PHE A CA 1
ATOM 2835 C C . PHE A 1 352 ? 9.140 29.059 -24.505 1.00 90.56 352 PHE A C 1
ATOM 2837 O O . PHE A 1 352 ? 9.988 29.446 -25.307 1.00 90.56 352 PHE A O 1
ATOM 2844 N N . ALA A 1 353 ? 9.416 28.159 -23.557 1.00 88.31 353 ALA A N 1
ATOM 2845 C CA . ALA A 1 353 ? 10.747 27.593 -23.364 1.00 88.31 353 ALA A CA 1
ATOM 2846 C C . ALA A 1 353 ? 11.234 26.835 -24.606 1.00 88.31 353 ALA A C 1
ATOM 2848 O O . ALA A 1 353 ? 12.349 27.065 -25.067 1.00 88.31 353 ALA A O 1
ATOM 2849 N N . CYS A 1 354 ? 10.378 25.991 -25.184 1.00 87.12 354 CYS A N 1
ATOM 2850 C CA . CYS A 1 354 ? 10.688 25.202 -26.374 1.00 87.12 354 CYS A CA 1
ATOM 2851 C C . CYS A 1 354 ? 10.919 26.081 -27.614 1.00 87.12 354 CYS A C 1
ATOM 2853 O O . CYS A 1 354 ? 11.830 25.822 -28.395 1.00 87.12 354 CYS A O 1
ATOM 2855 N N . GLN A 1 355 ? 10.132 27.148 -27.784 1.00 87.81 355 GLN A N 1
ATOM 2856 C CA . GLN A 1 355 ? 10.242 28.032 -28.945 1.00 87.81 355 GLN A CA 1
ATOM 2857 C C . GLN A 1 355 ? 11.411 29.020 -28.829 1.00 87.81 355 GLN A C 1
ATOM 2859 O O . GLN A 1 355 ? 12.124 29.243 -29.806 1.00 87.81 355 GLN A O 1
ATOM 2864 N N . TYR A 1 356 ? 11.603 29.628 -27.656 1.00 88.69 356 TYR A N 1
ATOM 2865 C CA . TYR A 1 356 ? 12.631 30.646 -27.437 1.00 88.69 356 TYR A CA 1
ATOM 2866 C C . TYR A 1 356 ? 14.022 30.026 -27.240 1.00 88.69 356 TYR A C 1
ATOM 2868 O O . TYR A 1 356 ? 15.001 30.526 -27.788 1.00 88.69 356 TYR A O 1
ATOM 2876 N N . PHE A 1 357 ? 14.115 28.902 -26.520 1.00 87.31 357 PHE A N 1
ATOM 2877 C CA . PHE A 1 357 ? 15.366 28.172 -26.272 1.00 87.31 357 PHE A CA 1
ATOM 2878 C C . PHE A 1 357 ? 15.489 26.912 -27.140 1.00 87.31 357 PHE A C 1
ATOM 2880 O O . PHE A 1 357 ? 16.024 25.891 -26.703 1.00 87.31 357 PHE A O 1
ATOM 2887 N N . ASN A 1 358 ? 15.021 26.985 -28.388 1.00 82.88 358 ASN A N 1
ATOM 2888 C CA . ASN A 1 358 ? 15.047 25.862 -29.329 1.00 82.88 358 ASN A CA 1
ATOM 2889 C C . ASN A 1 358 ? 16.474 25.312 -29.542 1.00 82.88 358 ASN A C 1
ATOM 2891 O O . ASN A 1 358 ? 16.675 24.104 -29.578 1.00 82.88 358 ASN A O 1
ATOM 2895 N N . SER A 1 359 ? 17.492 26.180 -29.549 1.00 79.06 359 SER A N 1
ATOM 2896 C CA . SER A 1 359 ? 18.898 25.761 -29.666 1.00 79.06 359 SER A CA 1
ATOM 2897 C C . SER A 1 359 ? 19.395 24.868 -28.522 1.00 79.06 359 SER A C 1
ATOM 2899 O O . SER A 1 359 ? 20.378 24.158 -28.707 1.00 79.06 359 SER A O 1
ATOM 2901 N N . GLN A 1 360 ? 18.738 24.895 -27.356 1.00 82.75 360 GLN A N 1
ATOM 2902 C CA . GLN A 1 360 ? 19.091 24.071 -26.194 1.00 82.75 360 GLN A CA 1
ATOM 2903 C C . GLN A 1 360 ? 18.149 22.871 -26.019 1.00 82.75 360 GLN A C 1
ATOM 2905 O O . GLN A 1 360 ? 18.622 21.804 -25.654 1.00 82.75 360 GLN A O 1
ATOM 2910 N N . LEU A 1 361 ? 16.839 23.023 -26.260 1.00 83.94 361 LEU A N 1
ATOM 2911 C CA . LEU A 1 361 ? 15.838 21.977 -25.976 1.00 83.94 361 LEU A CA 1
ATOM 2912 C C . LEU A 1 361 ? 15.411 21.161 -27.201 1.00 83.94 361 LEU A C 1
ATOM 2914 O O . LEU A 1 361 ? 14.970 20.026 -27.043 1.00 83.94 361 LEU A O 1
ATOM 2918 N N . GLN A 1 362 ? 15.509 21.733 -28.406 1.00 85.50 362 GLN A N 1
ATOM 2919 C CA . GLN A 1 362 ? 15.198 21.110 -29.705 1.00 85.50 362 GLN A CA 1
ATOM 2920 C C . GLN A 1 362 ? 13.774 20.542 -29.877 1.00 85.50 362 GLN A C 1
ATOM 2922 O O . GLN A 1 362 ? 13.447 20.007 -30.937 1.00 85.50 362 GLN A O 1
ATOM 2927 N N . LEU A 1 363 ? 12.913 20.639 -28.860 1.00 89.50 363 LEU A N 1
ATOM 2928 C CA . LEU A 1 363 ? 11.551 20.124 -28.891 1.00 89.50 363 LEU A CA 1
ATOM 2929 C C . LEU A 1 363 ? 10.626 21.116 -29.619 1.00 89.50 363 LEU A C 1
ATOM 2931 O O . LEU A 1 363 ? 10.514 22.267 -29.196 1.00 89.50 363 LEU A O 1
ATOM 2935 N N . PRO A 1 364 ? 9.911 20.703 -30.680 1.00 90.56 364 PRO A N 1
ATOM 2936 C CA . PRO A 1 364 ? 8.951 21.574 -31.344 1.00 90.56 364 PRO A CA 1
ATOM 2937 C C . PRO A 1 364 ? 7.672 21.756 -30.513 1.00 90.56 364 PRO A C 1
ATOM 2939 O O . PRO A 1 364 ? 7.271 20.881 -29.745 1.00 90.56 364 PRO A O 1
ATOM 2942 N N . TRP A 1 365 ? 6.966 22.871 -30.730 1.00 88.44 365 TRP A N 1
ATOM 2943 C CA . TRP A 1 365 ? 5.735 23.219 -30.002 1.00 88.44 365 TRP A CA 1
ATOM 2944 C C . TRP A 1 365 ? 4.648 22.128 -30.063 1.00 88.44 365 TRP A C 1
ATOM 2946 O O . TRP A 1 365 ? 3.946 21.893 -29.081 1.00 88.44 365 TRP A O 1
ATOM 2956 N N . TRP A 1 366 ? 4.523 21.423 -31.195 1.00 90.69 366 TRP A N 1
ATOM 2957 C CA . TRP A 1 366 ? 3.546 20.343 -31.364 1.00 90.69 366 TRP A CA 1
ATOM 2958 C C . TRP A 1 366 ? 3.904 19.101 -30.537 1.00 90.69 366 TRP A C 1
ATOM 2960 O O . TRP A 1 366 ? 3.007 18.374 -30.112 1.00 90.69 366 TRP A O 1
ATOM 2970 N N . GLY A 1 367 ? 5.196 18.882 -30.263 1.00 89.88 367 GLY A N 1
ATOM 2971 C CA . GLY A 1 367 ? 5.678 17.779 -29.434 1.00 89.88 367 GLY A CA 1
ATOM 2972 C C . GLY A 1 367 ? 5.182 17.906 -27.995 1.00 89.88 367 GLY A C 1
ATOM 2973 O O . GLY A 1 367 ? 4.774 16.920 -27.394 1.00 89.88 367 GLY A O 1
ATOM 2974 N N . VAL A 1 368 ? 5.100 19.132 -27.473 1.00 87.62 368 VAL A N 1
ATOM 2975 C CA . VAL A 1 368 ? 4.530 19.407 -26.144 1.00 87.62 368 VAL A CA 1
ATOM 2976 C C . VAL A 1 368 ? 3.058 18.987 -26.081 1.00 87.62 368 VAL A C 1
ATOM 2978 O O . VAL A 1 368 ? 2.660 18.262 -25.172 1.00 87.62 368 VAL A O 1
ATOM 2981 N N . LEU A 1 369 ? 2.251 19.378 -27.074 1.00 88.62 369 LEU A N 1
ATOM 2982 C CA . LEU A 1 369 ? 0.824 19.029 -27.128 1.00 88.62 369 LEU A CA 1
ATOM 2983 C C . LEU A 1 369 ? 0.598 17.522 -27.291 1.00 88.62 369 LEU A C 1
ATOM 2985 O O . LEU A 1 369 ? -0.321 16.958 -26.694 1.00 88.62 369 LEU A O 1
ATOM 2989 N N . LEU A 1 370 ? 1.447 16.859 -28.079 1.00 90.88 370 LEU A N 1
ATOM 2990 C CA . LEU A 1 370 ? 1.400 15.411 -28.241 1.00 90.88 370 LEU A CA 1
ATOM 2991 C C . LEU A 1 370 ? 1.777 14.688 -26.938 1.00 90.88 370 LEU A C 1
ATOM 2993 O O . LEU A 1 370 ? 1.087 13.743 -26.554 1.00 90.88 370 LEU A O 1
ATOM 2997 N N . ALA A 1 371 ? 2.804 15.154 -26.219 1.00 88.44 371 ALA A N 1
ATOM 2998 C CA . ALA A 1 371 ? 3.169 14.616 -24.910 1.00 88.44 371 ALA A CA 1
ATOM 2999 C C . ALA A 1 371 ? 2.012 14.751 -23.905 1.00 88.44 371 ALA A C 1
ATOM 3001 O O . ALA A 1 371 ? 1.701 13.783 -23.207 1.00 88.44 371 ALA A O 1
ATOM 3002 N N . CYS A 1 372 ? 1.308 15.895 -23.895 1.00 83.44 372 CYS A N 1
ATOM 3003 C CA . CYS A 1 372 ? 0.081 16.066 -23.111 1.00 83.44 372 CYS A CA 1
ATOM 3004 C C . CYS A 1 372 ? -0.964 15.004 -23.471 1.00 83.44 372 CYS A C 1
ATOM 3006 O O . CYS A 1 372 ? -1.492 14.339 -22.585 1.00 83.44 372 CYS A O 1
ATOM 3008 N N . ALA A 1 373 ? -1.266 14.822 -24.759 1.00 85.88 373 ALA A N 1
ATOM 3009 C CA . ALA A 1 373 ? -2.295 13.882 -25.201 1.00 85.88 373 ALA A CA 1
ATOM 3010 C C . ALA A 1 373 ? -1.989 12.435 -24.772 1.00 85.88 373 ALA A C 1
ATOM 3012 O O . ALA A 1 373 ? -2.878 11.733 -24.284 1.00 85.88 373 ALA A O 1
ATOM 3013 N N . ILE A 1 374 ? -0.727 12.006 -24.892 1.00 87.38 374 ILE A N 1
ATOM 3014 C CA . ILE A 1 374 ? -0.280 10.672 -24.465 1.00 87.38 374 ILE A CA 1
ATOM 3015 C C . ILE A 1 374 ? -0.388 10.531 -22.943 1.00 87.38 374 ILE A C 1
ATOM 3017 O O . ILE A 1 374 ? -0.956 9.548 -22.463 1.00 87.38 374 ILE A O 1
ATOM 3021 N N . ALA A 1 375 ? 0.102 11.514 -22.181 1.00 84.06 375 ALA A N 1
ATOM 3022 C CA . ALA A 1 375 ? 0.015 11.497 -20.723 1.00 84.06 375 ALA A CA 1
ATOM 3023 C C . ALA A 1 375 ? -1.445 11.375 -20.257 1.00 84.06 375 ALA A C 1
ATOM 3025 O O . ALA A 1 375 ? -1.757 10.532 -19.419 1.00 84.06 375 ALA A O 1
ATOM 3026 N N . ILE A 1 376 ? -2.364 12.140 -20.854 1.00 80.88 376 ILE A N 1
ATOM 3027 C CA . ILE A 1 376 ? -3.801 12.113 -20.535 1.00 80.88 376 ILE A CA 1
ATOM 3028 C C . ILE A 1 376 ? -4.405 10.732 -20.790 1.00 80.88 376 ILE A C 1
ATOM 3030 O O . ILE A 1 376 ? -5.110 10.200 -19.931 1.00 80.88 376 ILE A O 1
ATOM 3034 N N . PHE A 1 377 ? -4.115 10.139 -21.950 1.00 85.00 377 PHE A N 1
ATOM 3035 C CA . PHE A 1 377 ? -4.644 8.830 -22.321 1.00 85.00 377 PHE A CA 1
ATOM 3036 C C . PHE A 1 377 ? -4.168 7.726 -21.366 1.00 85.00 377 PHE A C 1
ATOM 3038 O O . PHE A 1 377 ? -4.975 6.927 -20.890 1.00 85.00 377 PHE A O 1
ATOM 3045 N N . PHE A 1 378 ? -2.871 7.695 -21.051 1.00 85.31 378 PHE A N 1
ATOM 3046 C CA . PHE A 1 378 ? -2.273 6.631 -20.243 1.00 85.31 378 PHE A CA 1
ATOM 3047 C C . PHE A 1 378 ? -2.447 6.812 -18.728 1.00 85.31 378 PHE A C 1
ATOM 3049 O O . PHE A 1 378 ? -2.369 5.823 -17.996 1.00 85.31 378 PHE A O 1
ATOM 3056 N N . THR A 1 379 ? -2.768 8.019 -18.249 1.00 82.69 379 THR A N 1
ATOM 3057 C CA . THR A 1 379 ? -2.986 8.284 -16.813 1.00 82.69 379 THR A CA 1
ATOM 3058 C C . THR A 1 379 ? -4.105 7.427 -16.223 1.00 82.69 379 THR A C 1
ATOM 3060 O O . THR A 1 379 ? -3.949 6.904 -15.121 1.00 82.69 379 THR A O 1
ATOM 3063 N N . LEU A 1 380 ? -5.219 7.223 -16.937 1.00 80.50 380 LEU A N 1
ATOM 3064 C CA . LEU A 1 380 ? -6.334 6.426 -16.412 1.00 80.50 380 LEU A CA 1
ATOM 3065 C C . LEU A 1 380 ? -5.995 4.920 -16.320 1.00 80.50 380 LEU A C 1
ATOM 3067 O O . LEU A 1 380 ? -6.111 4.373 -15.221 1.00 80.50 380 LEU A O 1
ATOM 3071 N N . PRO A 1 381 ? -5.544 4.229 -17.391 1.00 85.19 381 PRO A N 1
ATOM 3072 C CA . PRO A 1 381 ? -5.182 2.813 -17.305 1.00 85.19 381 PRO A CA 1
ATOM 3073 C C . PRO A 1 381 ? -4.053 2.540 -16.307 1.00 85.19 381 PRO A C 1
ATOM 3075 O O . PRO A 1 381 ? -4.159 1.621 -15.493 1.00 85.19 381 PRO A O 1
ATOM 3078 N N . ILE A 1 382 ? -2.995 3.357 -16.327 1.00 84.12 382 ILE A N 1
ATOM 3079 C CA . ILE A 1 382 ? -1.850 3.184 -15.426 1.00 84.12 382 ILE A CA 1
ATOM 3080 C C . ILE A 1 382 ? -2.246 3.520 -13.988 1.00 84.12 382 ILE A C 1
ATOM 3082 O O . ILE A 1 382 ? -1.869 2.787 -13.075 1.00 84.12 382 ILE A O 1
ATOM 3086 N N . GLY A 1 383 ? -3.071 4.547 -13.767 1.00 79.31 383 GLY A N 1
ATOM 3087 C CA . GLY A 1 383 ? -3.616 4.879 -12.451 1.00 79.31 383 GLY A CA 1
ATOM 3088 C C . GLY A 1 383 ? -4.461 3.750 -11.853 1.00 79.31 383 GLY A C 1
ATOM 3089 O O . GLY A 1 383 ? -4.338 3.464 -10.663 1.00 79.31 383 GLY A O 1
ATOM 3090 N N . ILE A 1 384 ? -5.254 3.046 -12.672 1.00 78.31 384 ILE A N 1
ATOM 3091 C CA . ILE A 1 384 ? -6.019 1.868 -12.235 1.00 78.31 384 ILE A CA 1
ATOM 3092 C C . ILE A 1 384 ? -5.075 0.728 -11.860 1.00 78.31 384 ILE A C 1
ATOM 3094 O O . ILE A 1 384 ? -5.159 0.229 -10.743 1.00 78.31 384 ILE A O 1
ATOM 3098 N N . ILE A 1 385 ? -4.140 0.338 -12.733 1.00 80.69 385 ILE A N 1
ATOM 3099 C CA . ILE A 1 385 ? -3.178 -0.722 -12.391 1.00 80.69 385 ILE A CA 1
ATOM 3100 C C . ILE A 1 385 ? -2.403 -0.362 -11.121 1.00 80.69 385 ILE A C 1
ATOM 3102 O O . ILE A 1 385 ? -2.302 -1.199 -10.223 1.00 80.69 385 ILE A O 1
ATOM 3106 N N . THR A 1 386 ? -1.959 0.887 -10.986 1.00 80.00 386 THR A N 1
ATOM 3107 C CA . THR A 1 386 ? -1.249 1.377 -9.799 1.00 80.00 386 THR A CA 1
ATOM 3108 C C . THR A 1 386 ? -2.112 1.287 -8.547 1.00 80.00 386 THR A C 1
ATOM 3110 O O . THR A 1 386 ? -1.654 0.778 -7.528 1.00 80.00 386 THR A O 1
ATOM 3113 N N . ALA A 1 387 ? -3.380 1.694 -8.605 1.00 72.94 387 ALA A N 1
ATOM 3114 C CA . ALA A 1 387 ? -4.268 1.648 -7.445 1.00 72.94 387 ALA A CA 1
ATOM 3115 C C . ALA A 1 387 ? -4.549 0.227 -6.945 1.00 72.94 387 ALA A C 1
ATOM 3117 O O . ALA A 1 387 ? -4.771 0.041 -5.749 1.00 72.94 387 ALA A O 1
ATOM 3118 N N . ILE A 1 388 ? -4.534 -0.775 -7.830 1.00 72.62 388 ILE A N 1
ATOM 3119 C CA . ILE A 1 388 ? -4.829 -2.152 -7.429 1.00 72.62 388 ILE A CA 1
ATOM 3120 C C . ILE A 1 388 ? -3.548 -2.951 -7.123 1.00 72.62 388 ILE A C 1
ATOM 3122 O O . ILE A 1 388 ? -3.559 -3.848 -6.281 1.00 72.62 388 ILE A O 1
ATOM 3126 N N . THR A 1 389 ? -2.443 -2.685 -7.822 1.00 73.00 389 THR A N 1
ATOM 3127 C CA . THR A 1 389 ? -1.197 -3.479 -7.736 1.00 73.00 389 THR A CA 1
ATOM 3128 C C . THR A 1 389 ? -0.078 -2.795 -6.962 1.00 73.00 389 THR A C 1
ATOM 3130 O O . THR A 1 389 ? 0.898 -3.455 -6.610 1.00 73.00 389 THR A O 1
ATOM 3133 N N . ASN A 1 390 ? -0.210 -1.496 -6.688 1.00 75.44 390 ASN A N 1
ATOM 3134 C CA . ASN A 1 390 ? 0.863 -0.646 -6.181 1.00 75.44 390 ASN A CA 1
ATOM 3135 C C . ASN A 1 390 ? 2.128 -0.676 -7.066 1.00 75.44 390 ASN A C 1
ATOM 3137 O O . ASN A 1 390 ? 3.236 -0.483 -6.575 1.00 75.44 390 ASN A O 1
ATOM 3141 N N . GLN A 1 391 ? 1.971 -0.982 -8.360 1.00 77.19 391 GLN A N 1
ATOM 3142 C CA . GLN A 1 391 ? 3.020 -0.928 -9.375 1.00 77.19 391 GLN A CA 1
ATOM 3143 C C . GLN A 1 391 ? 2.610 0.046 -10.471 1.00 77.19 391 GLN A C 1
ATOM 3145 O O . GLN A 1 391 ? 1.483 -0.010 -10.960 1.00 77.19 391 GLN A O 1
ATOM 3150 N N . THR A 1 392 ? 3.541 0.907 -10.864 1.00 78.25 392 THR A N 1
ATOM 3151 C CA . THR A 1 392 ? 3.368 1.908 -11.918 1.00 78.25 392 THR A CA 1
ATOM 3152 C C . THR A 1 392 ? 4.080 1.444 -13.190 1.00 78.25 392 THR A C 1
ATOM 3154 O O . THR A 1 392 ? 5.305 1.568 -13.270 1.00 78.25 392 THR A O 1
ATOM 3157 N N . PRO A 1 393 ? 3.362 0.900 -14.191 1.00 79.94 393 PRO A N 1
ATOM 3158 C CA . PRO A 1 393 ? 3.930 0.674 -15.516 1.00 79.94 393 PRO A CA 1
ATOM 3159 C C . PRO A 1 393 ? 4.592 1.943 -16.076 1.00 79.94 393 PRO A C 1
ATOM 3161 O O . PRO A 1 393 ? 4.016 3.030 -16.020 1.00 79.94 393 PRO A O 1
ATOM 3164 N N . GLY A 1 394 ? 5.807 1.810 -16.608 1.00 72.00 394 GLY A N 1
ATOM 3165 C CA . GLY A 1 394 ? 6.577 2.940 -17.126 1.00 72.00 394 GLY A CA 1
ATOM 3166 C C . GLY A 1 394 ? 6.118 3.380 -18.518 1.00 72.00 394 GLY A C 1
ATOM 3167 O O . GLY A 1 394 ? 6.085 2.569 -19.439 1.00 72.00 394 GLY A O 1
ATOM 3168 N N . LEU A 1 395 ? 5.830 4.675 -18.694 1.00 80.75 395 LEU A N 1
ATOM 3169 C CA . LEU A 1 395 ? 5.472 5.275 -19.994 1.00 80.75 395 LEU A CA 1
ATOM 3170 C C . LEU A 1 395 ? 6.697 5.657 -20.850 1.00 80.75 395 LEU A C 1
ATOM 3172 O O . LEU A 1 395 ? 6.557 5.970 -22.027 1.00 80.75 395 LEU A O 1
ATOM 3176 N N . ASN A 1 396 ? 7.893 5.609 -20.258 1.00 82.88 396 ASN A N 1
ATOM 3177 C CA . ASN A 1 396 ? 9.161 6.045 -20.850 1.00 82.88 396 ASN A CA 1
ATOM 3178 C C . ASN A 1 396 ? 9.406 5.496 -22.261 1.00 82.88 396 ASN A C 1
ATOM 3180 O O . ASN A 1 396 ? 9.715 6.244 -23.178 1.00 82.88 396 ASN A O 1
ATOM 3184 N N . ILE A 1 397 ? 9.193 4.194 -22.446 1.00 86.31 397 ILE A N 1
ATOM 3185 C CA . ILE A 1 397 ? 9.564 3.509 -23.684 1.00 86.31 397 ILE A CA 1
ATOM 3186 C C . ILE A 1 397 ? 8.687 3.954 -24.865 1.00 86.31 397 ILE A C 1
ATOM 3188 O O . ILE A 1 397 ? 9.190 4.140 -25.967 1.00 86.31 397 ILE A O 1
ATOM 3192 N N . ILE A 1 398 ? 7.376 4.145 -24.667 1.00 88.12 398 ILE A N 1
ATOM 3193 C CA . ILE A 1 398 ? 6.471 4.512 -25.770 1.00 88.12 398 ILE A CA 1
ATOM 3194 C C . ILE A 1 398 ? 6.579 5.987 -26.145 1.00 88.12 398 ILE A C 1
ATOM 3196 O O . ILE A 1 398 ? 6.452 6.322 -27.321 1.00 88.12 398 ILE A O 1
ATOM 3200 N N . THR A 1 399 ? 6.834 6.870 -25.176 1.00 89.81 399 THR A N 1
ATOM 3201 C CA . THR A 1 399 ? 7.065 8.288 -25.473 1.00 89.81 399 THR A CA 1
ATOM 3202 C C . THR A 1 399 ? 8.346 8.455 -26.283 1.00 89.81 399 THR A C 1
ATOM 3204 O O . THR A 1 399 ? 8.332 9.145 -27.301 1.00 89.81 399 THR A O 1
ATOM 3207 N N . GLU A 1 400 ? 9.400 7.735 -25.900 1.00 90.75 400 GLU A N 1
ATOM 3208 C CA . GLU A 1 400 ? 10.663 7.677 -26.634 1.00 90.75 400 GLU A CA 1
ATOM 3209 C C . GLU A 1 400 ? 10.513 7.052 -28.031 1.00 90.75 400 GLU A C 1
ATOM 3211 O O . GLU A 1 400 ? 11.042 7.579 -29.010 1.00 90.75 400 GLU A O 1
ATOM 3216 N N . TYR A 1 401 ? 9.740 5.969 -28.152 1.00 91.06 401 TYR A N 1
ATOM 3217 C CA . TYR A 1 401 ? 9.466 5.312 -29.433 1.00 91.06 401 TYR A CA 1
ATOM 3218 C C . TYR A 1 401 ? 8.717 6.235 -30.406 1.00 91.06 401 TYR A C 1
ATOM 3220 O O . TYR A 1 401 ? 9.095 6.353 -31.571 1.00 91.06 401 TYR A O 1
ATOM 3228 N N . ILE A 1 402 ? 7.647 6.900 -29.953 1.00 91.88 402 ILE A N 1
ATOM 3229 C CA . ILE A 1 402 ? 6.818 7.760 -30.812 1.00 91.88 402 ILE A CA 1
ATOM 3230 C C . ILE A 1 402 ? 7.620 8.970 -31.291 1.00 91.88 402 ILE A C 1
ATOM 3232 O O . ILE A 1 402 ? 7.645 9.250 -32.491 1.00 91.88 402 ILE A O 1
ATOM 3236 N N . MET A 1 403 ? 8.288 9.680 -30.378 1.00 92.38 403 MET A N 1
ATOM 3237 C CA . MET A 1 403 ? 9.023 10.887 -30.749 1.00 92.38 403 MET A CA 1
ATOM 3238 C C . MET A 1 403 ? 10.272 10.561 -31.565 1.00 92.38 403 MET A C 1
ATOM 3240 O O . MET A 1 403 ? 10.523 11.234 -32.559 1.00 92.38 403 MET A O 1
ATOM 3244 N N . GLY A 1 404 ? 10.995 9.490 -31.234 1.00 90.31 404 GLY A N 1
ATOM 3245 C CA . GLY A 1 404 ? 12.127 9.027 -32.033 1.00 90.31 404 GLY A CA 1
ATOM 3246 C C . GLY A 1 404 ? 11.748 8.641 -33.468 1.00 90.31 404 GLY A C 1
ATOM 3247 O O . GLY A 1 404 ? 12.568 8.773 -34.372 1.00 90.31 404 GLY A O 1
ATOM 3248 N N . TYR A 1 405 ? 10.512 8.184 -33.709 1.00 90.50 405 TYR A N 1
ATOM 3249 C CA . TYR A 1 405 ? 10.029 7.883 -35.062 1.00 90.50 405 TYR A CA 1
ATOM 3250 C C . TYR A 1 405 ? 9.553 9.138 -35.813 1.00 90.50 405 TYR A C 1
ATOM 3252 O O . TYR A 1 405 ? 9.787 9.263 -37.014 1.00 90.50 405 TYR A O 1
ATOM 3260 N N . LEU A 1 406 ? 8.890 10.071 -35.119 1.00 91.31 406 LEU A N 1
ATOM 3261 C CA . LEU A 1 406 ? 8.370 11.313 -35.710 1.00 91.31 406 LEU A CA 1
ATOM 3262 C C . LEU A 1 406 ? 9.452 12.378 -35.936 1.00 91.31 406 LEU A C 1
ATOM 3264 O O . LEU A 1 406 ? 9.341 13.177 -36.865 1.00 91.31 406 LEU A O 1
ATOM 3268 N N . TYR A 1 407 ? 10.470 12.410 -35.080 1.00 90.19 407 TYR A N 1
ATOM 3269 C CA . TYR A 1 407 ? 11.544 13.398 -35.082 1.00 90.19 407 TYR A CA 1
ATOM 3270 C C . TYR A 1 407 ? 12.904 12.729 -34.784 1.00 90.19 407 TYR A C 1
ATOM 3272 O O . TYR A 1 407 ? 13.499 12.956 -33.725 1.00 90.19 407 TYR A O 1
ATOM 3280 N N . PRO A 1 408 ? 13.381 11.855 -35.692 1.00 88.25 408 PRO A N 1
ATOM 3281 C CA . PRO A 1 408 ? 14.621 11.103 -35.509 1.00 88.25 408 PRO A CA 1
ATOM 3282 C C . PRO A 1 408 ? 15.853 12.014 -35.551 1.00 88.25 408 PRO A C 1
ATOM 3284 O O . PRO A 1 408 ? 15.858 13.029 -36.245 1.00 88.25 408 PRO A O 1
ATOM 3287 N N . GLY A 1 409 ? 16.930 11.614 -34.870 1.00 86.00 409 GLY A N 1
ATOM 3288 C CA . GLY A 1 409 ? 18.213 12.321 -34.914 1.00 86.00 409 GLY A CA 1
ATOM 3289 C C . GLY A 1 409 ? 18.379 13.412 -33.859 1.00 86.00 409 GLY A C 1
ATOM 3290 O O . GLY A 1 409 ? 19.444 14.015 -33.805 1.00 86.00 409 GLY A O 1
ATOM 3291 N N . HIS A 1 410 ? 17.370 13.649 -33.016 1.00 89.25 410 HIS A N 1
ATOM 3292 C CA . HIS A 1 410 ? 17.366 14.699 -31.996 1.00 89.25 410 HIS A CA 1
ATOM 3293 C C . HIS A 1 410 ? 17.209 14.107 -30.579 1.00 89.25 410 HIS A C 1
ATOM 3295 O O . HIS A 1 410 ? 16.086 13.992 -30.072 1.00 89.25 410 HIS A O 1
ATOM 3301 N N . PRO A 1 411 ? 18.313 13.744 -29.894 1.00 89.75 411 PRO A N 1
ATOM 3302 C CA . PRO A 1 411 ? 18.267 13.123 -28.573 1.00 89.75 411 PRO A CA 1
ATOM 3303 C C . PRO A 1 411 ? 17.679 14.039 -27.499 1.00 89.75 411 PRO A C 1
ATOM 3305 O O . PRO A 1 411 ? 16.889 13.578 -26.677 1.00 89.75 411 PRO A O 1
ATOM 3308 N N . VAL A 1 412 ? 17.990 15.341 -27.517 1.00 89.44 412 VAL A N 1
ATOM 3309 C CA . VAL A 1 412 ? 17.495 16.283 -26.497 1.00 89.44 412 VAL A CA 1
ATOM 3310 C C . VAL A 1 412 ? 15.988 16.496 -26.610 1.00 89.44 412 VAL A C 1
ATOM 3312 O O . VAL A 1 412 ? 15.286 16.462 -25.596 1.00 89.44 412 VAL A O 1
ATOM 3315 N N . ALA A 1 413 ? 15.474 16.615 -27.838 1.00 90.88 413 ALA A N 1
ATOM 3316 C CA . ALA A 1 413 ? 14.038 16.691 -28.092 1.00 90.88 413 ALA A CA 1
ATOM 3317 C C . ALA A 1 413 ? 13.319 15.434 -27.577 1.00 90.88 413 ALA A C 1
ATOM 3319 O O . ALA A 1 413 ? 12.285 15.537 -26.917 1.00 90.88 413 ALA A O 1
ATOM 3320 N N . ASN A 1 414 ? 13.894 14.253 -27.819 1.00 92.44 414 ASN A N 1
ATOM 3321 C CA . ASN A 1 414 ? 13.331 12.993 -27.353 1.00 92.44 414 ASN A CA 1
ATOM 3322 C C . ASN A 1 414 ? 13.320 12.881 -25.817 1.00 92.44 414 ASN A C 1
ATOM 3324 O O . ASN A 1 414 ? 12.291 12.555 -25.225 1.00 92.44 414 ASN A O 1
ATOM 3328 N N . MET A 1 415 ? 14.428 13.235 -25.155 1.00 91.50 415 MET A N 1
ATOM 3329 C CA . MET A 1 415 ? 14.504 13.276 -23.689 1.00 91.50 415 MET A CA 1
ATOM 3330 C C . MET A 1 415 ? 13.473 14.243 -23.094 1.00 91.50 415 MET A C 1
ATOM 3332 O O . MET A 1 415 ? 12.762 13.884 -22.156 1.00 91.50 415 MET A O 1
ATOM 3336 N N . CYS A 1 416 ? 13.331 15.447 -23.659 1.00 90.56 416 CYS A N 1
ATOM 3337 C CA . CYS A 1 416 ? 12.330 16.414 -23.207 1.00 90.56 416 CYS A CA 1
ATOM 3338 C C . CYS A 1 416 ? 10.905 15.869 -23.377 1.00 90.56 416 CYS A C 1
ATOM 3340 O O . CYS A 1 416 ? 10.099 15.951 -22.450 1.00 90.56 416 CYS A O 1
ATOM 3342 N N . PHE A 1 417 ? 10.596 15.273 -24.532 1.00 91.94 417 PHE A N 1
ATOM 3343 C CA . PHE A 1 417 ? 9.290 14.670 -24.801 1.00 91.94 417 PHE A CA 1
ATOM 3344 C C . PHE A 1 417 ? 8.962 13.537 -23.822 1.00 91.94 417 PHE A C 1
ATOM 3346 O O . PHE A 1 417 ? 7.868 13.502 -23.253 1.00 91.94 417 PHE A O 1
ATOM 3353 N N . LYS A 1 418 ? 9.927 12.643 -23.574 1.00 90.12 418 LYS A N 1
ATOM 3354 C CA . LYS A 1 418 ? 9.821 11.569 -22.582 1.00 90.12 418 LYS A CA 1
ATOM 3355 C C . LYS A 1 418 ? 9.490 12.121 -21.207 1.00 90.12 418 LYS A C 1
ATOM 3357 O O . LYS A 1 418 ? 8.545 11.644 -20.583 1.00 90.12 418 LYS A O 1
ATOM 3362 N N . VAL A 1 419 ? 10.243 13.122 -20.753 1.00 89.50 419 VAL A N 1
ATOM 3363 C CA . VAL A 1 419 ? 10.040 13.738 -19.442 1.00 89.50 419 VAL A CA 1
ATOM 3364 C C . VAL A 1 419 ? 8.643 14.336 -19.365 1.00 89.50 419 VAL A C 1
ATOM 3366 O O . VAL A 1 419 ? 7.898 13.931 -18.481 1.00 89.50 419 VAL A O 1
ATOM 3369 N N . TYR A 1 420 ? 8.236 15.191 -20.310 1.00 87.50 420 TYR A N 1
ATOM 3370 C CA . TYR A 1 420 ? 6.893 15.785 -20.315 1.00 87.50 420 TYR A CA 1
ATOM 3371 C C . TYR A 1 420 ? 5.763 14.747 -20.402 1.00 87.50 420 TYR A C 1
ATOM 3373 O O . TYR A 1 420 ? 4.703 14.971 -19.823 1.00 87.50 420 TYR A O 1
ATOM 3381 N N . GLY A 1 421 ? 5.958 13.607 -21.068 1.00 85.94 421 GLY A N 1
ATOM 3382 C CA . GLY A 1 421 ? 4.965 12.530 -21.107 1.00 85.94 421 GLY A CA 1
ATOM 3383 C C . GLY A 1 421 ? 4.898 11.714 -19.809 1.00 85.94 421 GLY A C 1
ATOM 3384 O O . GLY A 1 421 ? 3.823 11.526 -19.239 1.00 85.94 421 GLY A O 1
ATOM 3385 N N . TYR A 1 422 ? 6.044 11.234 -19.320 1.00 85.19 422 TYR A N 1
ATOM 3386 C CA . TYR A 1 422 ? 6.131 10.312 -18.184 1.00 85.19 422 TYR A CA 1
ATOM 3387 C C . TYR A 1 422 ? 5.933 10.997 -16.828 1.00 85.19 422 TYR A C 1
ATOM 3389 O O . TYR A 1 422 ? 5.141 10.516 -16.015 1.00 85.19 422 TYR A O 1
ATOM 3397 N N . ILE A 1 423 ? 6.620 12.118 -16.567 1.00 82.19 423 ILE A N 1
ATOM 3398 C CA . ILE A 1 423 ? 6.585 12.753 -15.238 1.00 82.19 423 ILE A CA 1
ATOM 3399 C C . ILE A 1 423 ? 5.200 13.289 -14.913 1.00 82.19 423 ILE A C 1
ATOM 3401 O O . ILE A 1 423 ? 4.734 13.168 -13.788 1.00 82.19 423 ILE A O 1
ATOM 3405 N N . SER A 1 424 ? 4.522 13.804 -15.929 1.00 79.69 424 SER A N 1
ATOM 3406 C CA . SER A 1 424 ? 3.165 14.313 -15.859 1.00 79.69 424 SER A CA 1
ATOM 3407 C C . SER A 1 424 ? 2.192 13.278 -15.315 1.00 79.69 424 SER A C 1
ATOM 3409 O O . SER A 1 424 ? 1.430 13.552 -14.393 1.00 79.69 424 SER A O 1
ATOM 3411 N N . MET A 1 425 ? 2.259 12.060 -15.851 1.00 82.38 425 MET A N 1
ATOM 3412 C CA . MET A 1 425 ? 1.443 10.945 -15.392 1.00 82.38 425 MET A CA 1
ATOM 3413 C C . MET A 1 425 ? 1.807 10.539 -13.959 1.00 82.38 425 MET A C 1
ATOM 3415 O O . MET A 1 425 ? 0.923 10.388 -13.118 1.00 82.38 425 MET A O 1
ATOM 3419 N N . THR A 1 426 ? 3.099 10.371 -13.669 1.00 79.38 426 THR A N 1
ATOM 3420 C CA . THR A 1 426 ? 3.571 9.957 -12.340 1.00 79.38 426 THR A CA 1
ATOM 3421 C C . THR A 1 426 ? 3.173 10.976 -11.273 1.00 79.38 426 THR A C 1
ATOM 3423 O O . THR A 1 426 ? 2.639 10.594 -10.234 1.00 79.38 426 THR A O 1
ATOM 3426 N N . GLN A 1 427 ? 3.333 12.272 -11.552 1.00 79.94 427 GLN A N 1
ATOM 3427 C CA . GLN A 1 427 ? 2.927 13.336 -10.640 1.00 79.94 427 GLN A CA 1
ATOM 3428 C C . GLN A 1 427 ? 1.413 13.411 -10.467 1.00 79.94 427 GLN A C 1
ATOM 3430 O O . GLN A 1 427 ? 0.949 13.586 -9.343 1.00 79.94 427 GLN A O 1
ATOM 3435 N N . ALA A 1 428 ? 0.628 13.202 -11.528 1.00 78.06 428 ALA A N 1
ATOM 3436 C CA . ALA A 1 428 ? -0.825 13.115 -11.410 1.00 78.06 428 ALA A CA 1
ATOM 3437 C C . ALA A 1 428 ? -1.256 11.968 -10.473 1.00 78.06 428 ALA A C 1
ATOM 3439 O O . ALA A 1 428 ? -2.153 12.142 -9.649 1.00 78.06 428 ALA A O 1
ATOM 3440 N N . ILE A 1 429 ? -0.599 10.804 -10.551 1.00 77.31 429 ILE A N 1
ATOM 3441 C CA . ILE A 1 429 ? -0.886 9.654 -9.678 1.00 77.31 429 ILE A CA 1
ATOM 3442 C C . ILE A 1 429 ? -0.485 9.944 -8.224 1.00 77.31 429 ILE A C 1
ATOM 3444 O O . ILE A 1 429 ? -1.295 9.710 -7.325 1.00 77.31 429 ILE A O 1
ATOM 3448 N N . THR A 1 430 ? 0.713 10.482 -7.978 1.00 77.75 430 THR A N 1
ATOM 3449 C CA . THR A 1 430 ? 1.175 10.853 -6.625 1.00 77.75 430 THR A CA 1
ATOM 3450 C C . THR A 1 430 ? 0.264 11.908 -5.997 1.00 77.75 430 THR A C 1
ATOM 3452 O O . THR A 1 430 ? -0.157 11.779 -4.847 1.00 77.75 430 THR A O 1
ATOM 3455 N N . PHE A 1 431 ? -0.145 12.907 -6.779 1.00 77.19 431 PHE A N 1
ATOM 3456 C CA . PHE A 1 431 ? -1.097 13.925 -6.348 1.00 77.19 431 PHE A CA 1
ATOM 3457 C C . PHE A 1 431 ? -2.445 13.305 -5.955 1.00 77.19 431 PHE A C 1
ATOM 3459 O O . PHE A 1 431 ? -2.985 13.622 -4.897 1.00 77.19 431 PHE A O 1
ATOM 3466 N N . LEU A 1 432 ? -2.965 12.353 -6.740 1.00 75.56 432 LEU A N 1
ATOM 3467 C CA . LEU A 1 432 ? -4.192 11.621 -6.402 1.00 75.56 432 LEU A CA 1
ATOM 3468 C C . LEU A 1 432 ? -4.066 10.797 -5.111 1.00 75.56 432 LEU A C 1
ATOM 3470 O O . LEU A 1 432 ? -5.027 10.724 -4.341 1.00 75.56 432 LEU A O 1
ATOM 3474 N N . GLN A 1 433 ? -2.905 10.187 -4.857 1.00 77.62 433 GLN A N 1
ATOM 3475 C CA . GLN A 1 433 ? -2.642 9.443 -3.619 1.00 77.62 433 GLN A CA 1
ATOM 3476 C C . GLN A 1 433 ? -2.689 10.358 -2.395 1.00 77.62 433 GLN A C 1
ATOM 3478 O O . GLN A 1 433 ? -3.357 10.036 -1.409 1.00 77.62 433 GLN A O 1
ATOM 3483 N N . ASP A 1 434 ? -2.055 11.524 -2.487 1.00 80.69 434 ASP A N 1
ATOM 3484 C CA . ASP A 1 434 ? -2.133 12.542 -1.451 1.00 80.69 434 ASP A CA 1
ATOM 3485 C C . ASP A 1 434 ? -3.589 13.002 -1.264 1.00 80.69 434 ASP A C 1
ATOM 3487 O O . ASP A 1 434 ? -4.066 13.051 -0.131 1.00 80.69 434 ASP A O 1
ATOM 3491 N N . PHE A 1 435 ? -4.341 13.296 -2.338 1.00 78.44 435 PHE A N 1
ATOM 3492 C CA . PHE A 1 435 ? -5.744 13.743 -2.223 1.00 78.44 435 PHE A CA 1
ATOM 3493 C C . PHE A 1 435 ? -6.609 12.705 -1.518 1.00 78.44 435 PHE A C 1
ATOM 3495 O O . PHE A 1 435 ? -7.459 13.056 -0.698 1.00 78.44 435 PHE A O 1
ATOM 3502 N N . LYS A 1 436 ? -6.354 11.421 -1.781 1.00 77.50 436 LYS A N 1
ATOM 3503 C CA . LYS A 1 436 ? -6.995 10.305 -1.085 1.00 77.50 436 LYS A CA 1
ATOM 3504 C C . LYS A 1 436 ? -6.632 10.287 0.403 1.00 77.50 436 LYS A C 1
ATOM 3506 O O . LYS A 1 436 ? -7.528 10.149 1.237 1.00 77.50 436 LYS A O 1
ATOM 3511 N N . LEU A 1 437 ? -5.361 10.488 0.756 1.00 80.81 437 LEU A N 1
ATOM 3512 C CA . LEU A 1 437 ? -4.926 10.617 2.151 1.00 80.81 437 LEU A CA 1
ATOM 3513 C C . LEU A 1 437 ? -5.594 11.819 2.841 1.00 80.81 437 LEU A C 1
ATOM 3515 O O . LEU A 1 437 ? -6.137 11.674 3.936 1.00 80.81 437 LEU A O 1
ATOM 3519 N N . GLY A 1 438 ? -5.620 12.984 2.191 1.00 83.12 438 GLY A N 1
ATOM 3520 C CA . GLY A 1 438 ? -6.266 14.195 2.694 1.00 83.12 438 GLY A CA 1
ATOM 3521 C C . GLY A 1 438 ? -7.776 14.031 2.881 1.00 83.12 438 GLY A C 1
ATOM 3522 O O . GLY A 1 438 ? -8.317 14.470 3.896 1.00 83.12 438 GLY A O 1
ATOM 3523 N N . HIS A 1 439 ? -8.446 13.330 1.961 1.00 81.50 439 HIS A N 1
ATOM 3524 C CA . HIS A 1 439 ? -9.869 12.985 2.048 1.00 81.50 439 HIS A CA 1
ATOM 3525 C C . HIS A 1 439 ? -10.163 12.085 3.251 1.00 81.50 439 HIS A C 1
ATOM 3527 O O . HIS A 1 439 ? -11.079 12.359 4.030 1.00 81.50 439 HIS A O 1
ATOM 3533 N N . TYR A 1 440 ? -9.343 11.055 3.473 1.00 81.69 440 TYR A N 1
ATOM 3534 C CA . TYR A 1 440 ? -9.475 10.181 4.639 1.00 81.69 440 TYR A CA 1
ATOM 3535 C C . TYR A 1 440 ? -9.082 10.857 5.953 1.00 81.69 440 TYR A C 1
ATOM 3537 O O . TYR A 1 440 ? -9.663 10.538 6.984 1.00 81.69 440 TYR A O 1
ATOM 3545 N N . MET A 1 441 ? -8.159 11.815 5.952 1.00 85.69 441 MET A N 1
ATOM 3546 C CA . MET A 1 441 ? -7.748 12.548 7.159 1.00 85.69 441 MET A CA 1
ATOM 3547 C C . MET A 1 441 ? -8.538 13.847 7.390 1.00 85.69 441 MET A C 1
ATOM 3549 O O . MET A 1 441 ? -8.292 14.560 8.363 1.00 85.69 441 MET A O 1
ATOM 3553 N N . LYS A 1 442 ? -9.526 14.140 6.532 1.00 87.19 442 LYS A N 1
ATOM 3554 C CA . LYS A 1 442 ? -10.397 15.327 6.596 1.00 87.19 442 LYS A CA 1
ATOM 3555 C C . LYS A 1 442 ? -9.613 16.639 6.620 1.00 87.19 442 LYS A C 1
ATOM 3557 O O . LYS A 1 442 ? -9.891 17.563 7.392 1.00 87.19 442 LYS A O 1
ATOM 3562 N N . ILE A 1 443 ? -8.608 16.710 5.752 1.00 88.12 443 ILE A N 1
ATOM 3563 C CA . ILE A 1 443 ? -7.832 17.922 5.503 1.00 88.12 443 ILE A CA 1
ATOM 3564 C C . ILE A 1 443 ? -8.605 18.805 4.516 1.00 88.12 443 ILE A C 1
ATOM 3566 O O . ILE A 1 443 ? -9.027 18.315 3.469 1.00 88.12 443 ILE A O 1
ATOM 3570 N N . PRO A 1 444 ? -8.787 20.110 4.792 1.00 88.50 444 PRO A N 1
ATOM 3571 C CA . PRO A 1 444 ? -9.419 21.027 3.850 1.00 88.50 444 PRO A CA 1
ATOM 3572 C C . PRO A 1 444 ? -8.734 20.990 2.463 1.00 88.50 444 PRO A C 1
ATOM 3574 O O . PRO A 1 444 ? -7.538 21.290 2.382 1.00 88.50 444 PRO A O 1
ATOM 3577 N N . PRO A 1 445 ? -9.462 20.712 1.358 1.00 84.00 445 PRO A N 1
ATOM 3578 C CA . PRO A 1 445 ? -8.859 20.509 0.033 1.00 84.00 445 PRO A CA 1
ATOM 3579 C C . PRO A 1 445 ? -8.029 21.692 -0.482 1.00 84.00 445 PRO A C 1
ATOM 3581 O O . PRO A 1 445 ? -6.996 21.505 -1.110 1.00 84.00 445 PRO A O 1
ATOM 3584 N N . ARG A 1 446 ? -8.441 22.932 -0.187 1.00 85.69 446 ARG A N 1
ATOM 3585 C CA . ARG A 1 446 ? -7.698 24.146 -0.587 1.00 85.69 446 ARG A CA 1
ATOM 3586 C C . ARG A 1 446 ? -6.355 24.280 0.114 1.00 85.69 446 ARG A C 1
ATOM 3588 O O . ARG A 1 446 ? -5.376 24.692 -0.495 1.00 85.69 446 ARG A O 1
ATOM 3595 N N . THR A 1 447 ? -6.329 23.951 1.400 1.00 87.31 447 THR A N 1
ATOM 3596 C CA . THR A 1 447 ? -5.108 23.972 2.204 1.00 87.31 447 THR A CA 1
ATOM 3597 C C . THR A 1 447 ? -4.142 22.900 1.731 1.00 87.31 447 THR A C 1
ATOM 3599 O O . THR A 1 447 ? -2.948 23.152 1.613 1.00 87.31 447 THR A O 1
ATOM 3602 N N . MET A 1 448 ? -4.684 21.726 1.425 1.00 84.88 448 MET A N 1
ATOM 3603 C CA . MET A 1 448 ? -3.930 20.622 0.870 1.00 84.88 448 MET A CA 1
ATOM 3604 C C . MET A 1 448 ? -3.297 20.976 -0.483 1.00 84.88 448 MET A C 1
ATOM 3606 O O . MET A 1 448 ? -2.087 20.846 -0.634 1.00 84.88 448 MET A O 1
ATOM 3610 N N . PHE A 1 449 ? -4.096 21.497 -1.416 1.00 84.44 449 PHE A N 1
ATOM 3611 C CA . PHE A 1 449 ? -3.625 21.949 -2.725 1.00 84.44 449 PHE A CA 1
ATOM 3612 C C . PHE A 1 449 ? -2.475 22.958 -2.604 1.00 84.44 449 PHE A C 1
ATOM 3614 O O . PHE A 1 449 ? -1.446 22.822 -3.256 1.00 84.44 449 PHE A O 1
ATOM 3621 N N . MET A 1 450 ? -2.612 23.943 -1.711 1.00 86.38 450 MET A N 1
ATOM 3622 C CA . MET A 1 450 ? -1.556 24.924 -1.456 1.00 86.38 450 MET A CA 1
ATOM 3623 C C . MET A 1 450 ? -0.271 24.273 -0.922 1.00 86.38 450 MET A C 1
ATOM 3625 O O . MET A 1 450 ? 0.813 24.635 -1.366 1.00 86.38 450 MET A O 1
ATOM 3629 N N . ALA A 1 451 ? -0.374 23.325 0.016 1.00 87.75 451 ALA A N 1
ATOM 3630 C CA . ALA A 1 451 ? 0.795 22.631 0.559 1.00 87.75 451 ALA A CA 1
ATOM 3631 C C . ALA A 1 451 ? 1.540 21.829 -0.518 1.00 87.75 451 ALA A C 1
ATOM 3633 O O . ALA A 1 451 ? 2.766 21.854 -0.547 1.00 87.75 451 ALA A O 1
ATOM 3634 N N . GLN A 1 452 ? 0.811 21.186 -1.433 1.00 85.31 452 GLN A N 1
ATOM 3635 C CA . GLN A 1 452 ? 1.403 20.444 -2.546 1.00 85.31 452 GLN A CA 1
ATOM 3636 C C . GLN A 1 452 ? 2.099 21.367 -3.542 1.00 85.31 452 GLN A C 1
ATOM 3638 O O . GLN A 1 452 ? 3.267 21.147 -3.828 1.00 85.31 452 GLN A O 1
ATOM 3643 N N . VAL A 1 453 ? 1.433 22.430 -4.009 1.00 85.62 453 VAL A N 1
ATOM 3644 C CA . VAL A 1 453 ? 2.030 23.382 -4.966 1.00 85.62 453 VAL A CA 1
ATOM 3645 C C . VAL A 1 453 ? 3.272 24.053 -4.375 1.00 85.62 453 VAL A C 1
ATOM 3647 O O . VAL A 1 453 ? 4.291 24.200 -5.044 1.00 85.62 453 VAL A O 1
ATOM 3650 N N . VAL A 1 454 ? 3.230 24.457 -3.102 1.00 90.12 454 VAL A N 1
ATOM 3651 C CA . VAL A 1 454 ? 4.406 25.065 -2.464 1.00 90.12 454 VAL A CA 1
ATOM 3652 C C . VAL A 1 454 ? 5.505 24.026 -2.231 1.00 90.12 454 VAL A C 1
ATOM 3654 O O . VAL A 1 454 ? 6.675 24.324 -2.464 1.00 90.12 454 VAL A O 1
ATOM 3657 N N . GLY A 1 455 ? 5.148 22.810 -1.812 1.00 89.94 455 GLY A N 1
ATOM 3658 C CA . GLY A 1 455 ? 6.087 21.705 -1.635 1.00 89.94 455 GLY A CA 1
ATOM 3659 C C . GLY A 1 455 ? 6.811 21.339 -2.929 1.00 89.94 455 GLY A C 1
ATOM 3660 O O . GLY A 1 455 ? 8.034 21.244 -2.928 1.00 89.94 455 GLY A O 1
ATOM 3661 N N . THR A 1 456 ? 6.096 21.209 -4.049 1.00 88.19 456 THR A N 1
ATOM 3662 C CA . THR A 1 456 ? 6.695 20.878 -5.351 1.00 88.19 456 THR A CA 1
ATOM 3663 C C . THR A 1 456 ? 7.578 21.990 -5.895 1.00 88.19 456 THR A C 1
ATOM 3665 O O . THR A 1 456 ? 8.628 21.699 -6.467 1.00 88.19 456 THR A O 1
ATOM 3668 N N . LEU A 1 457 ? 7.215 23.259 -5.680 1.00 89.75 457 LEU A N 1
ATOM 3669 C CA . LEU A 1 457 ? 8.086 24.383 -6.022 1.00 89.75 457 LEU A CA 1
ATOM 3670 C C . LEU A 1 457 ? 9.385 24.337 -5.212 1.00 89.75 457 LEU A C 1
ATOM 3672 O O . LEU A 1 457 ? 10.462 24.376 -5.802 1.00 89.75 457 LEU A O 1
ATOM 3676 N N . ILE A 1 458 ? 9.299 24.202 -3.883 1.00 92.88 458 ILE A N 1
ATOM 3677 C CA . ILE A 1 458 ? 10.482 24.105 -3.011 1.00 92.88 458 ILE A CA 1
ATOM 3678 C C . ILE A 1 458 ? 11.358 22.926 -3.431 1.00 92.88 458 ILE A C 1
ATOM 3680 O O . ILE A 1 458 ? 12.563 23.106 -3.606 1.00 92.88 458 ILE A O 1
ATOM 3684 N N . ALA A 1 459 ? 10.760 21.751 -3.638 1.00 92.00 459 ALA A N 1
ATOM 3685 C CA . ALA A 1 459 ? 11.472 20.573 -4.105 1.00 92.00 459 ALA A CA 1
ATOM 3686 C C . ALA A 1 459 ? 12.198 20.868 -5.424 1.00 92.00 459 ALA A C 1
ATOM 3688 O O . ALA A 1 459 ? 13.411 20.710 -5.481 1.00 92.00 459 ALA A O 1
ATOM 3689 N N . GLY A 1 460 ? 11.513 21.397 -6.444 1.00 91.56 460 GLY A N 1
ATOM 3690 C CA . GLY A 1 460 ? 12.118 21.729 -7.739 1.00 91.56 460 GLY A CA 1
ATOM 3691 C C . GLY A 1 460 ? 13.334 22.659 -7.641 1.00 91.56 460 GLY A C 1
ATOM 3692 O O . GLY A 1 460 ? 14.346 22.410 -8.297 1.00 91.56 460 GLY A O 1
ATOM 3693 N N . PHE A 1 461 ? 13.274 23.689 -6.789 1.00 93.75 461 PHE A N 1
ATOM 3694 C CA . PHE A 1 461 ? 14.407 24.591 -6.551 1.00 93.75 461 PHE A CA 1
ATOM 3695 C C . PHE A 1 461 ? 15.572 23.901 -5.840 1.00 93.75 461 PHE A C 1
ATOM 3697 O O . PHE A 1 461 ? 16.719 24.073 -6.253 1.00 93.75 461 PHE A O 1
ATOM 3704 N N . VAL A 1 462 ? 15.296 23.136 -4.780 1.00 95.56 462 VAL A N 1
ATOM 3705 C CA . 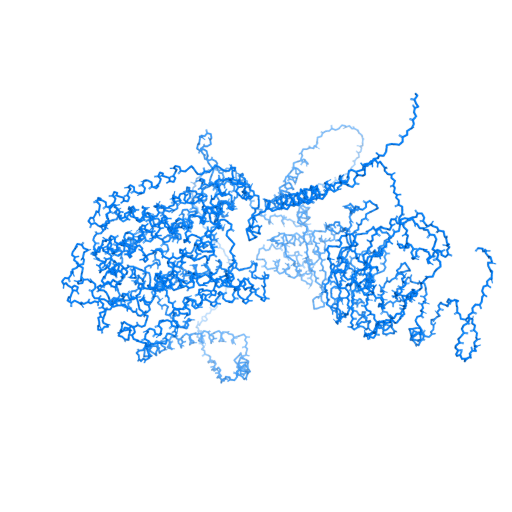VAL A 1 462 ? 16.344 22.465 -3.999 1.00 95.56 462 VAL A CA 1
ATOM 3706 C C . VAL A 1 462 ? 17.008 21.371 -4.828 1.00 95.56 462 VAL A C 1
ATOM 3708 O O . VAL A 1 462 ? 18.228 21.352 -4.919 1.00 95.56 462 VAL A O 1
ATOM 3711 N N . TYR A 1 463 ? 16.225 20.533 -5.508 1.00 94.00 463 TYR A N 1
ATOM 3712 C CA . TYR A 1 463 ? 16.718 19.495 -6.409 1.00 94.00 463 TYR A CA 1
ATOM 3713 C C . TYR A 1 463 ? 17.653 20.066 -7.482 1.00 94.00 463 TYR A C 1
ATOM 3715 O O . TYR A 1 463 ? 18.791 19.615 -7.616 1.00 94.00 463 TYR A O 1
ATOM 3723 N N . LEU A 1 464 ? 17.212 21.098 -8.214 1.00 94.69 464 LEU A N 1
ATOM 3724 C CA . LEU A 1 464 ? 18.056 21.722 -9.232 1.00 94.69 464 LEU A CA 1
ATOM 3725 C C . LEU A 1 464 ? 19.288 22.393 -8.615 1.00 94.69 464 LEU A C 1
ATOM 3727 O O . LEU A 1 464 ? 20.379 22.255 -9.156 1.00 94.69 464 LEU A O 1
ATOM 3731 N N . GLY A 1 465 ? 19.134 23.097 -7.491 1.00 95.00 465 GLY A N 1
ATOM 3732 C CA . GLY A 1 465 ? 20.243 23.758 -6.803 1.00 95.00 465 GLY A CA 1
ATOM 3733 C C . GLY A 1 465 ? 21.317 22.773 -6.340 1.00 95.00 465 GLY A C 1
ATOM 3734 O O . GLY A 1 465 ? 22.499 23.004 -6.574 1.00 95.00 465 GLY A O 1
ATOM 3735 N N . THR A 1 466 ? 20.916 21.646 -5.747 1.00 94.44 466 THR A N 1
ATOM 3736 C CA . THR A 1 466 ? 21.827 20.580 -5.314 1.00 94.44 466 THR A CA 1
ATOM 3737 C C . THR A 1 466 ? 22.498 19.902 -6.501 1.00 94.44 466 THR A C 1
ATOM 3739 O O . THR A 1 466 ? 23.714 19.734 -6.488 1.00 94.44 466 THR A O 1
ATOM 3742 N N . ALA A 1 467 ? 21.740 19.563 -7.548 1.00 93.19 467 ALA A N 1
ATOM 3743 C CA . ALA A 1 467 ? 22.303 18.973 -8.759 1.00 93.19 467 ALA A CA 1
ATOM 3744 C C . ALA A 1 467 ? 23.324 19.909 -9.422 1.00 93.19 467 ALA A C 1
ATOM 3746 O O . ALA A 1 467 ? 24.414 19.477 -9.792 1.00 93.19 467 ALA A O 1
ATOM 3747 N N . TRP A 1 468 ? 22.991 21.196 -9.532 1.00 93.81 468 TRP A N 1
ATOM 3748 C CA . TRP A 1 468 ? 23.866 22.209 -10.113 1.00 93.81 468 TRP A CA 1
ATOM 3749 C C . TRP A 1 468 ? 25.143 22.400 -9.295 1.00 93.81 468 TRP A C 1
ATOM 3751 O O . TRP A 1 468 ? 26.234 22.407 -9.857 1.00 93.81 468 TRP A O 1
ATOM 3761 N N . TRP A 1 469 ? 25.011 22.486 -7.968 1.00 94.19 469 TRP A N 1
ATOM 3762 C CA . TRP A 1 469 ? 26.144 22.591 -7.052 1.00 94.19 469 TRP A CA 1
ATOM 3763 C C . TRP A 1 469 ? 27.102 21.400 -7.174 1.00 94.19 469 TRP A C 1
ATOM 3765 O O . TRP A 1 469 ? 28.313 21.605 -7.266 1.00 94.19 469 TRP A O 1
ATOM 3775 N N . LEU A 1 470 ? 26.581 20.169 -7.230 1.00 90.88 470 LEU A N 1
ATOM 3776 C CA . LEU A 1 470 ? 27.402 18.961 -7.363 1.00 90.88 470 LEU A CA 1
ATOM 3777 C C . LEU A 1 470 ? 28.149 18.925 -8.702 1.00 90.88 470 LEU A C 1
ATOM 3779 O O . LEU A 1 470 ? 29.354 18.686 -8.707 1.00 90.88 470 LEU A O 1
ATOM 3783 N N . MET A 1 471 ? 27.470 19.242 -9.809 1.00 90.19 471 MET A N 1
ATOM 3784 C CA . MET A 1 471 ? 28.084 19.270 -11.144 1.00 90.19 471 MET A CA 1
ATOM 3785 C C . MET A 1 471 ? 29.144 20.370 -11.323 1.00 90.19 471 MET A C 1
ATOM 3787 O O . MET A 1 471 ? 30.006 20.233 -12.183 1.00 90.19 471 MET A O 1
ATOM 3791 N N . GLU A 1 472 ? 29.078 21.478 -10.575 1.00 89.19 472 GLU A N 1
ATOM 3792 C CA . GLU A 1 472 ? 30.103 22.537 -10.627 1.00 89.19 472 GLU A CA 1
ATOM 3793 C C . GLU A 1 472 ? 31.263 22.312 -9.651 1.00 89.19 472 GLU A C 1
ATOM 3795 O O . GLU A 1 472 ? 32.370 22.786 -9.902 1.00 89.19 472 GLU A O 1
ATOM 3800 N N . THR A 1 473 ? 31.022 21.615 -8.539 1.00 89.69 473 THR A N 1
ATOM 3801 C CA . THR A 1 473 ? 32.024 21.434 -7.476 1.00 89.69 473 THR A CA 1
ATOM 3802 C C . THR A 1 473 ? 32.899 20.203 -7.702 1.00 89.69 473 THR A C 1
ATOM 3804 O O . THR A 1 473 ? 34.082 20.233 -7.365 1.00 89.69 473 THR A O 1
ATOM 3807 N N . ILE A 1 474 ? 32.334 19.117 -8.241 1.00 85.38 474 ILE A N 1
ATOM 3808 C CA . ILE A 1 474 ? 33.040 17.845 -8.431 1.00 85.38 474 ILE A CA 1
ATOM 3809 C C . ILE A 1 474 ? 33.551 17.771 -9.879 1.00 85.38 474 ILE A C 1
ATOM 3811 O O . ILE A 1 474 ? 32.729 17.685 -10.796 1.00 85.38 474 ILE A O 1
ATOM 3815 N N . PRO A 1 475 ? 34.878 17.809 -10.112 1.00 80.19 475 PRO A N 1
ATOM 3816 C CA . PRO A 1 475 ? 35.434 17.628 -11.449 1.00 80.19 475 PRO A CA 1
ATOM 3817 C C . PRO A 1 475 ? 35.202 16.189 -11.931 1.00 80.19 475 PRO A C 1
ATOM 3819 O O . PRO A 1 475 ? 35.269 15.258 -11.132 1.00 80.19 475 PRO A O 1
ATOM 3822 N N . ASP A 1 476 ? 34.923 16.027 -13.227 1.00 79.12 476 ASP A N 1
ATOM 3823 C CA . ASP A 1 476 ? 34.729 14.731 -13.900 1.00 79.12 476 ASP A CA 1
ATOM 3824 C C . ASP A 1 476 ? 33.707 13.802 -13.208 1.00 79.12 476 ASP A C 1
ATOM 3826 O O . ASP A 1 476 ? 33.851 12.578 -13.162 1.00 79.12 476 ASP A O 1
ATOM 3830 N N . ILE A 1 477 ? 32.639 14.397 -12.658 1.00 83.62 477 ILE A N 1
ATOM 3831 C CA . ILE A 1 477 ? 31.509 13.658 -12.085 1.00 83.62 477 ILE A CA 1
ATOM 3832 C C . ILE A 1 477 ? 30.908 12.702 -13.130 1.00 83.62 477 ILE A C 1
ATOM 3834 O O . ILE A 1 477 ? 30.744 13.075 -14.292 1.00 83.62 477 ILE A O 1
ATOM 3838 N N . CYS A 1 478 ? 30.550 11.485 -12.712 1.00 82.56 478 CYS A N 1
ATOM 3839 C CA . CYS A 1 478 ? 30.011 10.426 -13.571 1.00 82.56 478 CYS A CA 1
ATOM 3840 C C . CYS A 1 478 ? 31.004 9.813 -14.586 1.00 82.56 478 CYS A C 1
ATOM 3842 O O . CYS A 1 478 ? 30.583 8.988 -15.394 1.00 82.56 478 CYS A O 1
ATOM 3844 N N . GLU A 1 479 ? 32.300 10.164 -14.571 1.00 75.88 479 GLU A N 1
ATOM 3845 C CA . GLU A 1 479 ? 33.289 9.579 -15.490 1.00 75.88 479 GLU A CA 1
ATOM 3846 C C . GLU A 1 479 ? 33.929 8.300 -14.901 1.00 75.88 479 GLU A C 1
ATOM 3848 O O . GLU A 1 479 ? 34.672 8.331 -13.918 1.00 75.88 479 GLU A O 1
ATOM 3853 N N . THR A 1 480 ? 33.647 7.144 -15.515 1.00 62.00 480 THR A N 1
ATOM 3854 C CA . THR A 1 480 ? 34.049 5.795 -15.054 1.00 62.00 480 THR A CA 1
ATOM 3855 C C . THR A 1 480 ? 35.532 5.458 -15.251 1.00 62.00 480 THR A C 1
ATOM 3857 O O . THR A 1 480 ? 35.997 4.422 -14.777 1.00 62.00 480 THR A O 1
ATOM 3860 N N . THR A 1 481 ? 36.309 6.327 -15.902 1.00 53.53 481 THR A N 1
ATOM 3861 C CA . THR A 1 481 ? 37.751 6.131 -16.153 1.00 53.53 481 THR A CA 1
ATOM 3862 C C . THR A 1 481 ? 38.608 6.243 -14.886 1.00 53.53 481 THR A C 1
ATOM 3864 O O . THR A 1 481 ? 39.744 5.766 -14.864 1.00 53.53 481 THR A O 1
ATOM 3867 N N . SER A 1 482 ? 38.066 6.816 -13.806 1.00 51.00 482 SER A N 1
ATOM 3868 C CA . SER A 1 482 ? 38.717 6.898 -12.498 1.00 51.00 482 SER A CA 1
ATOM 3869 C C . SER A 1 482 ? 38.142 5.843 -11.543 1.00 51.00 482 SER A C 1
ATOM 3871 O O . SER A 1 482 ? 37.142 6.056 -10.865 1.00 51.00 482 SER A O 1
ATOM 3873 N N . SER A 1 483 ? 38.793 4.680 -11.461 1.00 49.81 483 SER A N 1
ATOM 3874 C CA . SER A 1 483 ? 38.354 3.497 -10.693 1.00 49.81 483 SER A CA 1
ATOM 3875 C C . SER A 1 483 ? 38.219 3.686 -9.166 1.00 49.81 483 SER A C 1
ATOM 3877 O O . SER A 1 483 ? 38.044 2.706 -8.449 1.00 49.81 483 SER A O 1
ATOM 3879 N N . SER A 1 484 ? 38.341 4.913 -8.653 1.00 57.66 484 SER A N 1
ATOM 3880 C CA . SER A 1 484 ? 38.287 5.267 -7.229 1.00 57.66 484 SER A CA 1
ATOM 3881 C C . SER A 1 484 ? 37.275 6.375 -6.897 1.00 57.66 484 SER A C 1
ATOM 3883 O O . SER A 1 484 ? 37.252 6.838 -5.760 1.00 57.66 484 SER A O 1
ATOM 3885 N N . SER A 1 485 ? 36.486 6.868 -7.862 1.00 67.06 485 SER A N 1
ATOM 3886 C CA . SER A 1 485 ? 35.466 7.891 -7.591 1.00 67.06 485 SER A CA 1
ATOM 3887 C C . SER A 1 485 ? 34.137 7.239 -7.182 1.00 67.06 485 SER A C 1
ATOM 3889 O O . SER A 1 485 ? 33.613 6.415 -7.932 1.00 67.06 485 SER A O 1
ATOM 3891 N N . PRO A 1 486 ? 33.525 7.618 -6.044 1.00 74.31 486 PRO A N 1
ATOM 3892 C CA . PRO A 1 486 ? 32.238 7.065 -5.613 1.00 74.31 486 PRO A CA 1
ATOM 3893 C C . PRO A 1 486 ? 31.029 7.648 -6.380 1.00 74.31 486 PRO A C 1
ATOM 3895 O O . PRO A 1 486 ? 29.877 7.372 -6.032 1.00 74.31 486 PRO A O 1
ATOM 3898 N N . TRP A 1 487 ? 31.276 8.486 -7.395 1.00 83.88 487 TRP A N 1
ATOM 3899 C CA . TRP A 1 487 ? 30.278 9.231 -8.167 1.00 83.88 487 TRP A CA 1
ATOM 3900 C C . TRP A 1 487 ? 30.158 8.686 -9.595 1.00 83.88 487 TRP A C 1
ATOM 3902 O O . TRP A 1 487 ? 30.722 9.253 -10.530 1.00 83.88 487 TRP A O 1
ATOM 3912 N N . THR A 1 488 ? 29.436 7.578 -9.762 1.00 79.56 488 THR A N 1
ATOM 3913 C CA . THR A 1 488 ? 29.289 6.880 -11.057 1.00 79.56 488 THR A CA 1
ATOM 3914 C C . THR A 1 488 ? 27.949 7.131 -11.757 1.00 79.56 488 THR A C 1
ATOM 3916 O O . THR A 1 488 ? 27.803 6.783 -12.922 1.00 79.56 488 THR A O 1
ATOM 3919 N N . CYS A 1 489 ? 26.983 7.772 -11.085 1.00 87.69 489 CYS A N 1
ATOM 3920 C CA . CYS A 1 489 ? 25.708 8.226 -11.664 1.00 87.69 489 CYS A CA 1
ATOM 3921 C C . CYS A 1 489 ? 24.933 7.166 -12.486 1.00 87.69 489 CYS A C 1
ATOM 3923 O O . CYS A 1 489 ? 24.510 7.448 -13.611 1.00 87.69 489 CYS A O 1
ATOM 3925 N N . PRO A 1 490 ? 24.671 5.964 -11.941 1.00 83.31 490 PRO A N 1
ATOM 3926 C CA . PRO A 1 490 ? 24.155 4.826 -12.712 1.00 83.31 490 PRO A CA 1
ATOM 3927 C C . PRO A 1 490 ? 22.807 5.100 -13.401 1.00 83.31 490 PRO A C 1
ATOM 3929 O O . PRO A 1 490 ? 22.569 4.666 -14.526 1.00 83.31 490 PRO A O 1
ATOM 3932 N N . ALA A 1 491 ? 21.907 5.848 -12.753 1.00 84.25 491 ALA A N 1
ATOM 3933 C CA . ALA A 1 491 ? 20.607 6.181 -13.335 1.00 84.25 491 ALA A CA 1
ATOM 3934 C C . ALA A 1 491 ? 20.712 7.180 -14.504 1.00 84.25 491 ALA A C 1
ATOM 3936 O O . ALA A 1 491 ? 19.932 7.092 -15.454 1.00 84.25 491 ALA A O 1
ATOM 3937 N N . ASP A 1 492 ? 21.657 8.122 -14.439 1.00 89.25 492 ASP A N 1
ATOM 3938 C CA . ASP A 1 492 ? 21.908 9.092 -15.508 1.00 89.25 492 ASP A CA 1
ATOM 3939 C C . ASP A 1 492 ? 22.594 8.438 -16.712 1.00 89.25 492 ASP A C 1
ATOM 3941 O O . ASP A 1 492 ? 22.247 8.775 -17.842 1.00 89.25 492 ASP A O 1
ATOM 3945 N N . THR A 1 493 ? 23.467 7.448 -16.489 1.00 87.44 493 THR A N 1
ATOM 3946 C CA . THR A 1 493 ? 24.080 6.636 -17.556 1.00 87.44 493 THR A CA 1
ATOM 3947 C C . THR A 1 493 ? 23.019 5.887 -18.361 1.00 87.44 493 THR A C 1
ATOM 3949 O O . THR A 1 493 ? 22.917 6.074 -19.570 1.00 87.44 493 THR A O 1
ATOM 3952 N N . VAL A 1 494 ? 22.110 5.163 -17.694 1.00 86.56 494 VAL A N 1
ATOM 3953 C CA . VAL A 1 494 ? 20.994 4.476 -18.377 1.00 86.56 494 VAL A CA 1
ATOM 3954 C C . VAL A 1 494 ? 20.076 5.472 -19.104 1.00 86.56 494 VAL A C 1
ATOM 3956 O O . VAL A 1 494 ? 19.547 5.175 -20.179 1.00 86.56 494 VAL A O 1
ATOM 3959 N N . PHE A 1 495 ? 19.863 6.669 -18.542 1.00 89.69 495 PHE A N 1
ATOM 3960 C CA . PHE A 1 495 ? 19.075 7.719 -19.196 1.00 89.69 495 PHE A CA 1
ATOM 3961 C C . PHE A 1 495 ? 19.773 8.276 -20.447 1.00 89.69 495 PHE A C 1
ATOM 3963 O O . PHE A 1 495 ? 19.113 8.522 -21.461 1.00 89.69 495 PHE A O 1
ATOM 3970 N N . TYR A 1 496 ? 21.095 8.440 -20.392 1.00 89.81 496 TYR A N 1
ATOM 3971 C CA . TYR A 1 496 ? 21.928 8.834 -21.520 1.00 89.81 496 TYR A CA 1
ATOM 3972 C C . TYR A 1 496 ? 21.903 7.776 -22.627 1.00 89.81 496 TYR A C 1
ATOM 3974 O O . TYR A 1 496 ? 21.576 8.115 -23.767 1.00 89.81 496 TYR A O 1
ATOM 3982 N N . ASP A 1 497 ? 22.110 6.503 -22.299 1.00 88.12 497 ASP A N 1
ATOM 3983 C CA . ASP A 1 497 ? 22.080 5.402 -23.267 1.00 88.12 497 ASP A CA 1
ATOM 3984 C C . ASP A 1 497 ? 20.707 5.267 -23.936 1.00 88.12 497 ASP A C 1
ATOM 3986 O O . ASP A 1 497 ? 20.599 5.113 -25.157 1.00 88.12 497 ASP A O 1
ATOM 3990 N N . ALA A 1 498 ? 19.625 5.436 -23.168 1.00 88.56 498 ALA A N 1
ATOM 3991 C CA . ALA A 1 498 ? 18.274 5.508 -23.718 1.00 88.56 498 ALA A CA 1
ATOM 3992 C C . ALA A 1 498 ? 18.117 6.683 -24.707 1.00 88.56 498 ALA A C 1
ATOM 3994 O O . ALA A 1 498 ? 17.534 6.509 -25.781 1.00 88.56 498 ALA A O 1
ATOM 3995 N N . SER A 1 499 ? 18.683 7.860 -24.410 1.00 90.69 499 SER A N 1
ATOM 3996 C CA . SER A 1 499 ? 18.644 9.014 -25.325 1.00 90.69 499 SER A CA 1
ATOM 3997 C C . SER A 1 499 ? 19.314 8.723 -26.673 1.00 90.69 499 SER A C 1
ATOM 3999 O O . SER A 1 499 ? 18.857 9.208 -27.714 1.00 90.69 499 SER A O 1
ATOM 4001 N N . VAL A 1 500 ? 20.353 7.886 -26.667 1.00 89.75 500 VAL A N 1
ATOM 4002 C CA . VAL A 1 500 ? 21.119 7.496 -27.854 1.00 89.75 500 VAL A CA 1
ATOM 4003 C C . VAL A 1 500 ? 20.342 6.479 -28.685 1.00 89.75 500 VAL A C 1
ATOM 4005 O O . VAL A 1 500 ? 20.151 6.684 -29.885 1.00 89.75 500 VAL A O 1
ATOM 4008 N N . ILE A 1 501 ? 19.820 5.433 -28.038 1.00 89.44 501 ILE A N 1
ATOM 4009 C CA . ILE A 1 501 ? 19.003 4.388 -28.672 1.00 89.44 501 ILE A CA 1
ATOM 4010 C C . ILE A 1 501 ? 17.765 5.008 -29.329 1.00 89.44 501 ILE A C 1
ATOM 4012 O O . ILE A 1 501 ? 17.500 4.818 -30.517 1.00 89.44 501 ILE A O 1
ATOM 4016 N N . TRP A 1 502 ? 16.996 5.769 -28.554 1.00 90.44 502 TRP A N 1
ATOM 4017 C CA . TRP A 1 502 ? 15.670 6.207 -28.969 1.00 90.44 502 TRP A CA 1
ATOM 4018 C C . TRP A 1 502 ? 15.662 7.539 -29.707 1.00 90.44 502 TRP A C 1
ATOM 4020 O O . TRP A 1 502 ? 14.807 7.752 -30.562 1.00 90.44 502 TRP A O 1
ATOM 4030 N N . GLY A 1 503 ? 16.568 8.452 -29.358 1.00 89.00 503 GLY A N 1
ATOM 4031 C CA . GLY A 1 503 ? 16.564 9.818 -29.875 1.00 89.00 503 GLY A CA 1
ATOM 4032 C C . GLY A 1 503 ? 17.591 10.049 -30.976 1.00 89.00 503 GLY A C 1
ATOM 4033 O O . GLY A 1 503 ? 17.229 10.507 -32.059 1.00 89.00 503 GLY A O 1
ATOM 4034 N N . LEU A 1 504 ? 18.860 9.724 -30.708 1.00 88.38 504 LEU A N 1
ATOM 4035 C CA . LEU A 1 504 ? 19.958 9.974 -31.645 1.00 88.38 504 LEU A CA 1
ATOM 4036 C C . LEU A 1 504 ? 19.906 9.029 -32.856 1.00 88.38 504 LEU A C 1
ATOM 4038 O O . LEU A 1 504 ? 19.755 9.487 -33.984 1.00 88.38 504 LEU A O 1
ATOM 4042 N N . ILE A 1 505 ? 19.999 7.715 -32.639 1.00 89.06 505 ILE A N 1
ATOM 4043 C CA . ILE A 1 505 ? 19.956 6.715 -33.723 1.00 89.06 505 ILE A CA 1
ATOM 4044 C C . ILE A 1 505 ? 18.519 6.563 -34.238 1.00 89.06 505 ILE A C 1
ATOM 4046 O O . ILE A 1 505 ? 18.267 6.566 -35.452 1.00 89.06 505 ILE A O 1
ATOM 4050 N N . GLY A 1 506 ? 17.585 6.484 -33.288 1.00 89.31 506 GLY A N 1
ATOM 4051 C CA . GLY A 1 506 ? 16.151 6.407 -33.514 1.00 89.31 506 GLY A CA 1
ATOM 4052 C C . GLY A 1 506 ? 15.624 4.968 -33.621 1.00 89.31 506 GLY A C 1
ATOM 4053 O O . GLY A 1 506 ? 16.323 4.061 -34.083 1.00 89.31 506 GLY A O 1
ATOM 4054 N N . PRO A 1 507 ? 14.342 4.741 -33.278 1.00 90.56 507 PRO A N 1
ATOM 4055 C CA . PRO A 1 507 ? 13.717 3.421 -33.292 1.00 90.56 507 PRO A CA 1
ATOM 4056 C C . PRO A 1 507 ? 13.714 2.780 -34.679 1.00 90.56 507 PRO A C 1
ATOM 4058 O O . PRO A 1 507 ? 13.778 1.560 -34.773 1.00 90.56 507 PRO A O 1
ATOM 4061 N N . ARG A 1 508 ? 13.691 3.569 -35.762 1.00 89.25 508 ARG A N 1
ATOM 4062 C CA . ARG A 1 508 ? 13.687 3.038 -37.131 1.00 89.25 508 ARG A CA 1
ATOM 4063 C C . ARG A 1 508 ? 14.955 2.235 -37.472 1.00 89.25 508 ARG A C 1
ATOM 4065 O O . ARG A 1 508 ? 14.846 1.197 -38.116 1.00 89.25 508 ARG A O 1
ATOM 4072 N N . ARG A 1 509 ? 16.121 2.659 -36.971 1.00 89.00 509 ARG A N 1
ATOM 4073 C CA . ARG A 1 509 ? 17.430 2.017 -37.214 1.00 89.00 509 ARG A CA 1
ATOM 4074 C C . ARG A 1 509 ? 17.816 0.958 -36.180 1.00 89.00 509 ARG A C 1
ATOM 4076 O O . ARG A 1 509 ? 18.823 0.284 -36.345 1.00 89.00 509 ARG A O 1
ATOM 4083 N N . ILE A 1 510 ? 17.024 0.790 -35.120 1.00 89.12 510 ILE A N 1
ATOM 4084 C CA . ILE A 1 510 ? 17.254 -0.246 -34.097 1.00 89.12 510 ILE A CA 1
ATOM 4085 C C . ILE A 1 510 ? 16.158 -1.310 -34.146 1.00 89.12 510 ILE A C 1
ATOM 4087 O O . ILE A 1 510 ? 16.453 -2.495 -34.293 1.00 89.12 510 ILE A O 1
ATOM 4091 N N . PHE A 1 511 ? 14.897 -0.888 -34.071 1.00 89.81 511 PHE A N 1
ATOM 4092 C CA . PHE A 1 511 ? 13.717 -1.752 -34.020 1.00 89.81 511 PHE A CA 1
ATOM 4093 C C . PHE A 1 511 ? 12.889 -1.729 -35.314 1.00 89.81 511 PHE A C 1
ATOM 4095 O O . PHE A 1 511 ? 11.922 -2.475 -35.418 1.00 89.81 511 PHE A O 1
ATOM 4102 N N . GLY A 1 512 ? 13.188 -0.855 -36.275 1.00 85.75 512 GLY A N 1
ATOM 4103 C CA . GLY A 1 512 ? 12.428 -0.711 -37.518 1.00 85.75 512 GLY A CA 1
ATOM 4104 C C . GLY A 1 512 ? 12.918 -1.604 -38.657 1.00 85.75 512 GLY A C 1
ATOM 4105 O O . GLY A 1 512 ? 13.556 -2.629 -38.443 1.00 85.75 512 GLY A O 1
ATOM 4106 N N . ASP A 1 513 ? 12.592 -1.189 -39.879 1.00 84.94 513 ASP A N 1
ATOM 4107 C CA . ASP A 1 513 ? 12.985 -1.820 -41.145 1.00 84.94 513 ASP A CA 1
ATOM 4108 C C . ASP A 1 513 ? 14.500 -1.799 -41.390 1.00 84.94 513 ASP A C 1
ATOM 4110 O O . ASP A 1 513 ? 15.030 -2.678 -42.064 1.00 84.94 513 ASP A O 1
ATOM 4114 N N . GLU A 1 514 ? 15.195 -0.818 -40.816 1.00 82.50 514 GLU A N 1
ATOM 4115 C CA . GLU A 1 514 ? 16.638 -0.611 -40.976 1.00 82.50 514 GLU A CA 1
ATOM 4116 C C . GLU A 1 514 ? 17.457 -1.206 -39.811 1.00 82.50 514 GLU A C 1
ATOM 4118 O O . GLU A 1 514 ? 18.679 -1.079 -39.798 1.00 82.50 514 GLU A O 1
ATOM 4123 N N . GLY A 1 515 ? 16.809 -1.835 -38.818 1.00 82.56 515 GLY A N 1
ATOM 4124 C CA . GLY A 1 515 ? 17.437 -2.220 -37.551 1.00 82.56 515 GLY A CA 1
ATOM 4125 C C . GLY A 1 515 ? 17.570 -3.720 -37.280 1.00 82.56 515 GLY A C 1
ATOM 4126 O O . GLY A 1 515 ? 16.807 -4.550 -37.768 1.00 82.56 515 GLY A O 1
ATOM 4127 N N . THR A 1 516 ? 18.534 -4.073 -36.425 1.00 85.12 516 THR A N 1
ATOM 4128 C CA . THR A 1 516 ? 18.841 -5.466 -36.047 1.00 85.12 516 THR A CA 1
ATOM 4129 C C . THR A 1 516 ? 17.755 -6.110 -35.172 1.00 85.12 516 THR A C 1
ATOM 4131 O O . THR A 1 516 ? 17.584 -7.327 -35.205 1.00 85.12 516 THR A O 1
ATOM 4134 N N . TYR A 1 517 ? 17.000 -5.320 -34.401 1.00 89.44 517 TYR A N 1
ATOM 4135 C CA . TYR A 1 517 ? 16.063 -5.788 -33.368 1.00 89.44 517 TYR A CA 1
ATOM 4136 C C . TYR A 1 517 ? 14.587 -5.707 -33.794 1.00 89.44 517 TYR A C 1
ATOM 4138 O O . TYR A 1 517 ? 13.694 -5.607 -32.950 1.00 89.44 517 TYR A O 1
ATOM 4146 N N . GLN A 1 518 ? 14.297 -5.796 -35.097 1.00 88.62 518 GLN A N 1
ATOM 4147 C CA . GLN A 1 518 ? 12.938 -5.707 -35.650 1.00 88.62 518 GLN A CA 1
ATOM 4148 C C . GLN A 1 518 ? 11.918 -6.616 -34.944 1.00 88.62 518 GLN A C 1
ATOM 4150 O O . GLN A 1 518 ? 10.782 -6.208 -34.680 1.00 88.62 518 GLN A O 1
ATOM 4155 N N . ALA A 1 519 ? 12.299 -7.860 -34.630 1.00 88.62 519 ALA A N 1
ATOM 4156 C CA . ALA A 1 519 ? 11.356 -8.832 -34.080 1.00 88.62 519 ALA A CA 1
ATOM 4157 C C . ALA A 1 519 ? 10.903 -8.494 -32.649 1.00 88.62 519 ALA A C 1
ATOM 4159 O O . ALA A 1 519 ? 9.887 -9.018 -32.196 1.00 88.62 519 ALA A O 1
ATOM 4160 N N . VAL A 1 520 ? 11.591 -7.583 -31.951 1.00 90.19 520 VAL A N 1
ATOM 4161 C CA . VAL A 1 520 ? 11.187 -7.124 -30.614 1.00 90.19 520 VAL A CA 1
ATOM 4162 C C . VAL A 1 520 ? 9.836 -6.394 -30.663 1.00 90.19 520 VAL A C 1
ATOM 4164 O O . VAL A 1 520 ? 9.060 -6.496 -29.717 1.00 90.19 520 VAL A O 1
ATOM 4167 N N . ASN A 1 521 ? 9.457 -5.771 -31.788 1.00 90.44 521 ASN A N 1
ATOM 4168 C CA . ASN A 1 521 ? 8.136 -5.138 -31.931 1.00 90.44 521 ASN A CA 1
ATOM 4169 C C . ASN A 1 521 ? 6.961 -6.127 -31.792 1.00 90.44 521 ASN A C 1
ATOM 4171 O O . ASN A 1 521 ? 5.863 -5.716 -31.416 1.00 90.44 521 ASN A O 1
ATOM 4175 N N . TRP A 1 522 ? 7.160 -7.433 -32.031 1.00 92.25 522 TRP A N 1
ATOM 4176 C CA . TRP A 1 522 ? 6.109 -8.443 -31.825 1.00 92.25 522 TRP A CA 1
ATOM 4177 C C . TRP A 1 522 ? 5.653 -8.548 -30.368 1.00 92.25 522 TRP A C 1
ATOM 4179 O O . TRP A 1 522 ? 4.543 -9.014 -30.105 1.00 92.25 522 TRP A O 1
ATOM 4189 N N . PHE A 1 523 ? 6.455 -8.060 -29.421 1.00 92.56 523 PHE A N 1
ATOM 4190 C CA . PHE A 1 523 ? 6.059 -7.987 -28.023 1.00 92.56 523 PHE A CA 1
ATOM 4191 C C . PHE A 1 523 ? 4.867 -7.047 -27.796 1.00 92.56 523 PHE A C 1
ATOM 4193 O O . PHE A 1 523 ? 4.075 -7.325 -26.900 1.00 92.56 523 PHE A O 1
ATOM 4200 N N . PHE A 1 524 ? 4.645 -6.017 -28.626 1.00 92.38 524 PHE A N 1
ATOM 4201 C CA . PHE A 1 524 ? 3.408 -5.221 -28.563 1.00 92.38 524 PHE A CA 1
ATOM 4202 C C . PHE A 1 524 ? 2.163 -6.087 -28.805 1.00 92.38 524 PHE A C 1
ATOM 4204 O O . PHE A 1 524 ? 1.163 -5.974 -28.096 1.00 92.38 524 PHE A O 1
ATOM 4211 N N . LEU A 1 525 ? 2.227 -6.993 -29.785 1.00 94.06 525 LEU A N 1
ATOM 4212 C CA . LEU A 1 525 ? 1.126 -7.910 -30.062 1.00 94.06 525 LEU A CA 1
ATOM 4213 C C . LEU A 1 525 ? 1.004 -8.979 -28.967 1.00 94.06 525 LEU A C 1
ATOM 4215 O O . LEU A 1 525 ? -0.099 -9.249 -28.495 1.00 94.06 525 LEU A O 1
ATOM 4219 N N . GLY A 1 526 ? 2.128 -9.554 -28.528 1.00 93.38 526 GLY A N 1
ATOM 4220 C CA . GLY A 1 526 ? 2.152 -10.532 -27.436 1.00 93.38 526 GLY A CA 1
ATOM 4221 C C . GLY A 1 526 ? 1.566 -9.974 -26.135 1.00 93.38 526 GLY A C 1
ATOM 4222 O O . GLY A 1 526 ? 0.753 -10.634 -25.488 1.00 93.38 526 GLY A O 1
ATOM 4223 N N . GLY A 1 527 ? 1.904 -8.727 -25.802 1.00 92.19 527 GLY A N 1
ATOM 4224 C CA . GLY A 1 527 ? 1.358 -7.994 -24.664 1.00 92.19 527 GLY A CA 1
ATOM 4225 C C . GLY A 1 527 ? -0.141 -7.741 -24.770 1.00 92.19 527 GLY A C 1
ATOM 4226 O O . GLY A 1 527 ? -0.854 -7.924 -23.791 1.00 92.19 527 GLY A O 1
ATOM 4227 N N . ALA A 1 528 ? -0.654 -7.404 -25.956 1.00 94.19 528 ALA A N 1
ATOM 4228 C CA . ALA A 1 528 ? -2.094 -7.251 -26.171 1.00 94.19 528 ALA A CA 1
ATOM 4229 C C . ALA A 1 528 ? -2.861 -8.586 -26.056 1.00 94.19 528 ALA A C 1
ATOM 4231 O O . ALA A 1 528 ? -3.972 -8.622 -25.528 1.00 94.19 528 ALA A O 1
ATOM 4232 N N . ILE A 1 529 ? -2.276 -9.695 -26.520 1.00 95.50 529 ILE A N 1
ATOM 4233 C CA . ILE A 1 529 ? -2.916 -11.021 -26.497 1.00 95.50 529 ILE A CA 1
ATOM 4234 C C . ILE A 1 529 ? -2.893 -11.646 -25.093 1.00 95.50 529 ILE A C 1
ATOM 4236 O O . ILE A 1 529 ? -3.851 -12.316 -24.708 1.00 95.50 529 ILE A O 1
ATOM 4240 N N . ALA A 1 530 ? -1.841 -11.434 -24.298 1.00 92.94 530 ALA A N 1
ATOM 4241 C CA . ALA A 1 530 ? -1.684 -12.113 -23.010 1.00 92.94 530 ALA A CA 1
ATOM 4242 C C . ALA A 1 530 ? -2.861 -11.890 -22.025 1.00 92.94 530 ALA A C 1
ATOM 4244 O O . ALA A 1 530 ? -3.403 -12.883 -21.528 1.00 92.94 530 ALA A O 1
ATOM 4245 N N . PRO A 1 531 ? -3.353 -10.656 -21.772 1.00 93.25 531 PRO A N 1
ATOM 4246 C CA . PRO A 1 531 ? -4.541 -10.440 -20.946 1.00 93.25 531 PRO A CA 1
ATOM 4247 C C . PRO A 1 531 ? -5.813 -11.052 -21.541 1.00 93.25 531 PRO A C 1
ATOM 4249 O O . PRO A 1 531 ? -6.672 -11.501 -20.785 1.00 93.25 531 PRO A O 1
ATOM 4252 N N . LEU A 1 532 ? -5.936 -11.100 -22.874 1.00 93.12 532 LEU A N 1
ATOM 4253 C CA . LEU A 1 532 ? -7.081 -11.711 -23.552 1.00 93.12 532 LEU A CA 1
ATOM 4254 C C . LEU A 1 532 ? -7.158 -13.215 -23.266 1.00 93.12 532 LEU A C 1
ATOM 4256 O O . LEU A 1 532 ? -8.240 -13.726 -22.985 1.00 93.12 532 LEU A O 1
ATOM 4260 N N . LEU A 1 533 ? -6.021 -13.914 -23.270 1.00 92.94 533 LEU A N 1
ATOM 4261 C CA . LEU A 1 533 ? -5.966 -15.339 -22.936 1.00 92.94 533 LEU A CA 1
ATOM 4262 C C . LEU A 1 533 ? -6.396 -15.606 -21.488 1.00 92.94 533 LEU A C 1
ATOM 4264 O O . LEU A 1 533 ? -7.184 -16.520 -21.246 1.00 92.94 533 LEU A O 1
ATOM 4268 N N . VAL A 1 534 ? -5.940 -14.785 -20.535 1.00 91.50 534 VAL A N 1
ATOM 4269 C CA . VAL A 1 534 ? -6.364 -14.898 -19.125 1.00 91.50 534 VAL A CA 1
ATOM 4270 C C . VAL A 1 534 ? -7.851 -14.612 -18.978 1.00 91.50 534 VAL A C 1
ATOM 4272 O O . VAL A 1 534 ? -8.548 -15.333 -18.271 1.00 91.50 534 VAL A O 1
ATOM 4275 N N . TRP A 1 535 ? -8.358 -13.596 -19.672 1.00 90.94 535 TRP A N 1
ATOM 4276 C CA . TRP A 1 535 ? -9.774 -13.246 -19.640 1.00 90.94 535 TRP A CA 1
ATOM 4277 C C . TRP A 1 535 ? -10.658 -14.371 -20.197 1.00 90.94 535 TRP A C 1
ATOM 4279 O O . TRP A 1 535 ? -11.667 -14.731 -19.586 1.00 90.94 535 TRP A O 1
ATOM 4289 N N . LEU A 1 536 ? -10.253 -14.986 -21.314 1.00 92.50 536 LEU A N 1
ATOM 4290 C CA . LEU A 1 536 ? -10.930 -16.157 -21.876 1.00 92.50 536 LEU A CA 1
ATOM 4291 C C . LEU A 1 536 ? -10.877 -17.353 -20.916 1.00 92.50 536 LEU A C 1
ATOM 4293 O O . LEU A 1 536 ? -11.897 -18.010 -20.716 1.00 92.50 536 LEU A O 1
ATOM 4297 N N . ALA A 1 537 ? -9.732 -17.605 -20.276 1.00 90.56 537 ALA A N 1
ATOM 4298 C CA . ALA A 1 537 ? -9.582 -18.674 -19.290 1.00 90.56 537 ALA A CA 1
ATOM 4299 C C . ALA A 1 537 ? -10.459 -18.445 -18.046 1.00 90.56 537 ALA A C 1
ATOM 4301 O O . ALA A 1 537 ? -11.128 -19.368 -17.586 1.00 90.56 537 ALA A O 1
ATOM 4302 N N . HIS A 1 538 ? -10.520 -17.213 -17.538 1.00 89.06 538 HIS A N 1
ATOM 4303 C CA . HIS A 1 538 ? -11.397 -16.838 -16.429 1.00 89.06 538 HIS A CA 1
ATOM 4304 C C . HIS A 1 538 ? -12.875 -17.071 -16.781 1.00 89.06 538 HIS A C 1
ATOM 4306 O O . HIS A 1 538 ? -13.636 -17.590 -15.967 1.00 89.06 538 HIS A O 1
ATOM 4312 N N . ARG A 1 539 ? -13.275 -16.765 -18.023 1.00 88.25 539 ARG A N 1
ATOM 4313 C CA . ARG A 1 539 ? -14.641 -16.999 -18.511 1.00 88.25 539 ARG A CA 1
ATOM 4314 C C . ARG A 1 539 ? -14.952 -18.480 -18.757 1.00 88.25 539 ARG A C 1
ATOM 4316 O O . ARG A 1 539 ? -16.096 -18.886 -18.576 1.00 88.25 539 ARG A O 1
ATOM 4323 N N . ALA A 1 540 ? -13.963 -19.275 -19.163 1.00 92.62 540 ALA A N 1
ATOM 4324 C CA . ALA A 1 540 ? -14.111 -20.712 -19.390 1.00 92.62 540 ALA A CA 1
ATOM 4325 C C . ALA A 1 540 ? -14.161 -21.522 -18.081 1.00 92.62 540 ALA A C 1
ATOM 4327 O O . ALA A 1 540 ? -14.881 -22.517 -18.006 1.00 92.62 540 ALA A O 1
ATOM 4328 N N . TRP A 1 541 ? -13.435 -21.092 -17.040 1.00 91.38 541 TRP A N 1
ATOM 4329 C CA . TRP A 1 541 ? -13.385 -21.757 -15.731 1.00 91.38 541 TRP A CA 1
ATOM 4330 C C . TRP A 1 541 ? -13.768 -20.817 -14.576 1.00 91.38 541 TRP A C 1
ATOM 4332 O O . TRP A 1 541 ? -12.929 -20.533 -13.716 1.00 91.38 541 TRP A O 1
ATOM 4342 N N . PRO A 1 542 ? -15.043 -20.394 -14.478 1.00 81.62 542 PRO A N 1
ATOM 4343 C CA . PRO A 1 542 ? -15.493 -19.457 -13.445 1.00 81.62 542 PRO A CA 1
ATOM 4344 C C . PRO A 1 542 ? -15.363 -20.006 -12.013 1.00 81.62 542 PRO A C 1
ATOM 4346 O O . PRO A 1 542 ? -15.278 -19.236 -11.066 1.00 81.62 542 PRO A O 1
ATOM 4349 N N . HIS A 1 543 ? -15.291 -21.330 -11.831 1.00 85.06 543 HIS A N 1
ATOM 4350 C CA . HIS A 1 543 ? -15.090 -21.958 -10.517 1.00 85.06 543 HIS A CA 1
ATOM 4351 C C . HIS A 1 543 ? -13.662 -21.800 -9.952 1.00 85.06 543 HIS A C 1
ATOM 4353 O O . HIS A 1 543 ? -13.431 -22.119 -8.787 1.00 85.06 543 HIS A O 1
ATOM 4359 N N . LYS A 1 544 ? -12.682 -21.355 -10.754 1.00 82.00 544 LYS A N 1
ATOM 4360 C CA . LYS A 1 544 ? -11.283 -21.177 -10.329 1.00 82.00 544 LYS A CA 1
ATOM 4361 C C . LYS A 1 544 ? -10.968 -19.696 -10.114 1.00 82.00 544 LYS A C 1
ATOM 4363 O O . LYS A 1 544 ? -10.404 -19.040 -10.986 1.00 82.00 544 LYS A O 1
ATOM 4368 N N . GLU A 1 545 ? -11.260 -19.198 -8.915 1.00 73.25 545 GLU A N 1
ATOM 4369 C CA . GLU A 1 545 ? -11.102 -17.777 -8.553 1.00 73.25 545 GLU A CA 1
ATOM 4370 C C . GLU A 1 545 ? -9.667 -17.240 -8.721 1.00 73.25 545 GLU A C 1
ATOM 4372 O O . GLU A 1 545 ? -9.478 -16.062 -9.014 1.00 73.25 545 GLU A O 1
ATOM 4377 N N . TRP A 1 546 ? -8.640 -18.094 -8.615 1.00 78.94 546 TRP A N 1
ATOM 4378 C CA . TRP A 1 546 ? -7.241 -17.674 -8.767 1.00 78.94 546 TRP A CA 1
ATOM 4379 C C . TRP A 1 546 ? -6.885 -17.182 -10.178 1.00 78.94 546 TRP A C 1
ATOM 4381 O O . TRP A 1 546 ? -5.974 -16.372 -10.317 1.00 78.94 546 TRP A O 1
ATOM 4391 N N . ILE A 1 547 ? -7.602 -17.623 -11.221 1.00 80.31 547 ILE A N 1
ATOM 4392 C CA . ILE A 1 547 ? -7.334 -17.205 -12.610 1.00 80.31 547 ILE A CA 1
ATOM 4393 C C . ILE A 1 547 ? -7.701 -15.730 -12.804 1.00 80.31 547 ILE A C 1
ATOM 4395 O O . ILE A 1 547 ? -6.991 -15.001 -13.491 1.00 80.31 547 ILE A O 1
ATOM 4399 N N . GLY A 1 548 ? -8.773 -15.272 -12.152 1.00 72.38 548 GLY A N 1
ATOM 4400 C CA . GLY A 1 548 ? -9.188 -13.867 -12.176 1.00 72.38 548 GLY A CA 1
ATOM 4401 C C . GLY A 1 548 ? -8.238 -12.928 -11.424 1.00 72.38 548 GLY A C 1
ATOM 4402 O O . GLY A 1 548 ? -8.362 -11.713 -11.546 1.00 72.38 548 GLY A O 1
ATOM 4403 N N . LEU A 1 549 ? -7.284 -13.471 -10.659 1.00 75.12 549 LEU A N 1
ATOM 4404 C CA . LEU A 1 549 ? -6.331 -12.696 -9.862 1.00 75.12 549 LEU A CA 1
ATOM 4405 C C . LEU A 1 549 ? -5.006 -12.424 -10.591 1.00 75.12 549 LEU A C 1
ATOM 4407 O O . LEU A 1 549 ? -4.224 -11.615 -10.096 1.00 75.12 549 LEU A O 1
ATOM 4411 N N . ILE A 1 550 ? -4.769 -13.055 -11.748 1.00 84.06 550 ILE A N 1
ATOM 4412 C CA . ILE A 1 550 ? -3.534 -12.900 -12.530 1.00 84.06 550 ILE A CA 1
ATOM 4413 C C . ILE A 1 550 ? -3.515 -11.531 -13.211 1.00 84.06 550 ILE A C 1
ATOM 4415 O O . ILE A 1 550 ? -4.322 -11.244 -14.103 1.00 84.06 550 ILE A O 1
ATOM 4419 N N . ASN A 1 551 ? -2.542 -10.697 -12.851 1.00 85.00 551 ASN A N 1
ATOM 4420 C CA . ASN A 1 551 ? -2.332 -9.399 -13.475 1.00 85.00 551 ASN A CA 1
ATOM 4421 C C . ASN A 1 551 ? -1.192 -9.460 -14.505 1.00 85.00 551 ASN A C 1
ATOM 4423 O O . ASN A 1 551 ? -0.014 -9.316 -14.178 1.00 85.00 551 ASN A O 1
ATOM 4427 N N . MET A 1 552 ? -1.554 -9.651 -15.777 1.00 89.19 552 MET A N 1
ATOM 4428 C CA . MET A 1 552 ? -0.589 -9.742 -16.884 1.00 89.19 552 MET A CA 1
ATOM 4429 C C . MET A 1 552 ? 0.335 -8.518 -17.029 1.00 89.19 552 MET A C 1
ATOM 4431 O O . MET A 1 552 ? 1.533 -8.727 -17.208 1.00 89.19 552 MET A O 1
ATOM 4435 N N . PRO A 1 553 ? -0.143 -7.263 -16.909 1.00 87.88 553 PRO A N 1
ATOM 4436 C CA . PRO A 1 553 ? 0.736 -6.089 -16.904 1.00 87.88 553 PRO A CA 1
ATOM 4437 C C . PRO A 1 553 ? 1.869 -6.147 -15.872 1.00 87.88 553 PRO A C 1
ATOM 4439 O O . PRO A 1 553 ? 3.005 -5.796 -16.195 1.00 87.88 553 PRO A O 1
ATOM 4442 N N . VAL A 1 554 ? 1.575 -6.612 -14.651 1.00 85.94 554 VAL A N 1
ATOM 4443 C CA . VAL A 1 554 ? 2.557 -6.731 -13.558 1.00 85.94 554 VAL A CA 1
ATOM 4444 C C . VAL A 1 554 ? 3.496 -7.912 -13.766 1.00 85.94 554 VAL A C 1
ATOM 4446 O O . VAL A 1 554 ? 4.694 -7.779 -13.530 1.00 85.94 554 VAL A O 1
ATOM 4449 N N . LEU A 1 555 ? 2.965 -9.053 -14.213 1.00 88.69 555 LEU A N 1
ATOM 4450 C CA . LEU A 1 555 ? 3.764 -10.244 -14.495 1.00 88.69 555 LEU A CA 1
ATOM 4451 C C . LEU A 1 555 ? 4.765 -9.970 -15.619 1.00 88.69 555 LEU A C 1
ATOM 4453 O O . LEU A 1 555 ? 5.946 -10.266 -15.483 1.00 88.69 555 LEU A O 1
ATOM 4457 N N . ILE A 1 556 ? 4.305 -9.364 -16.713 1.00 89.81 556 ILE A N 1
ATOM 4458 C CA . ILE A 1 556 ? 5.168 -9.005 -17.836 1.00 89.81 556 ILE A CA 1
ATOM 4459 C C . ILE A 1 556 ? 6.128 -7.898 -17.388 1.00 89.81 556 ILE A C 1
ATOM 4461 O O . ILE A 1 556 ? 7.332 -8.079 -17.455 1.00 89.81 556 ILE A O 1
ATOM 4465 N N . GLY A 1 557 ? 5.634 -6.792 -16.827 1.00 85.00 557 GLY A N 1
ATOM 4466 C CA . GLY A 1 557 ? 6.452 -5.640 -16.421 1.00 85.00 557 GLY A CA 1
ATOM 4467 C C . GLY A 1 557 ? 7.342 -5.835 -15.184 1.00 85.00 557 GLY A C 1
ATOM 4468 O O . GLY A 1 557 ? 7.809 -4.843 -14.624 1.00 85.00 557 GLY A O 1
ATOM 4469 N N . ALA A 1 558 ? 7.576 -7.068 -14.726 1.00 84.00 558 ALA A N 1
ATOM 4470 C CA . ALA A 1 558 ? 8.246 -7.343 -13.458 1.00 84.00 558 ALA A CA 1
ATOM 4471 C C . ALA A 1 558 ? 9.685 -6.801 -13.384 1.00 84.00 558 ALA A C 1
ATOM 4473 O O . ALA A 1 558 ? 10.110 -6.400 -12.302 1.00 84.00 558 ALA A O 1
ATOM 4474 N N . THR A 1 559 ? 10.412 -6.753 -14.507 1.00 83.69 559 THR A N 1
ATOM 4475 C CA . THR A 1 559 ? 11.821 -6.321 -14.592 1.00 83.69 559 THR A CA 1
ATOM 4476 C C . THR A 1 559 ? 12.003 -4.856 -15.004 1.00 83.69 559 THR A C 1
ATOM 4478 O O . THR A 1 559 ? 13.109 -4.454 -15.342 1.00 83.69 559 THR A O 1
ATOM 4481 N N . GLY A 1 560 ? 10.953 -4.028 -14.954 1.00 75.19 560 GLY A N 1
ATOM 4482 C CA . GLY A 1 560 ? 10.976 -2.665 -15.510 1.00 75.19 560 GLY A CA 1
ATOM 4483 C C . GLY A 1 560 ? 11.984 -1.676 -14.897 1.00 75.19 560 GLY A C 1
ATOM 4484 O O . GLY A 1 560 ? 12.229 -0.640 -15.501 1.00 75.19 560 GLY A O 1
ATOM 4485 N N . MET A 1 561 ? 12.569 -1.981 -13.729 1.00 73.50 561 MET A N 1
ATOM 4486 C CA . MET A 1 561 ? 13.622 -1.166 -13.084 1.00 73.50 561 MET A CA 1
ATOM 4487 C C . MET A 1 561 ? 15.039 -1.750 -13.250 1.00 73.50 561 MET A C 1
ATOM 4489 O O . MET A 1 561 ? 15.971 -1.285 -12.597 1.00 73.50 561 MET A O 1
ATOM 4493 N N . MET A 1 562 ? 15.197 -2.814 -14.043 1.00 79.31 562 MET A N 1
ATOM 4494 C CA . MET A 1 562 ? 16.485 -3.455 -14.306 1.00 79.31 562 MET A CA 1
ATOM 4495 C C . MET A 1 562 ? 16.899 -3.193 -15.758 1.00 79.31 562 MET A C 1
ATOM 4497 O O . MET A 1 562 ? 16.207 -3.686 -16.651 1.00 79.31 562 MET A O 1
ATOM 4501 N N . PRO A 1 563 ? 18.036 -2.531 -16.030 1.00 65.00 563 PRO A N 1
ATOM 4502 C CA . PRO A 1 563 ? 18.943 -1.803 -15.118 1.00 65.00 563 PRO A CA 1
ATOM 4503 C C . PRO A 1 563 ? 18.360 -0.454 -14.617 1.00 65.00 563 PRO A C 1
ATOM 4505 O O . PRO A 1 563 ? 17.380 0.017 -15.200 1.00 65.00 563 PRO A O 1
ATOM 4508 N N . PRO A 1 564 ? 18.904 0.179 -13.548 1.00 58.75 564 PRO A N 1
ATOM 4509 C CA . PRO A 1 564 ? 20.139 -0.155 -12.820 1.00 58.75 564 PRO A CA 1
ATOM 4510 C C . PRO A 1 564 ? 19.951 -1.157 -11.667 1.00 58.75 564 PRO A C 1
ATOM 4512 O O . PRO A 1 564 ? 20.929 -1.603 -11.072 1.00 58.75 564 PRO A O 1
ATOM 4515 N N . ALA A 1 565 ? 18.715 -1.537 -11.318 1.00 68.88 565 ALA A N 1
ATOM 4516 C CA . ALA A 1 565 ? 18.508 -2.503 -10.240 1.00 68.88 565 ALA A CA 1
ATOM 4517 C C . ALA A 1 565 ? 19.109 -3.873 -10.603 1.00 68.88 565 ALA A C 1
ATOM 4519 O O . ALA A 1 565 ? 18.978 -4.343 -11.736 1.00 68.88 565 ALA A O 1
ATOM 4520 N N . THR A 1 566 ? 19.728 -4.538 -9.626 1.00 76.62 566 THR A N 1
ATOM 4521 C CA . THR A 1 566 ? 20.324 -5.868 -9.817 1.00 76.62 566 THR A CA 1
ATOM 4522 C C . THR A 1 566 ? 19.358 -6.985 -9.415 1.00 76.62 566 THR A C 1
ATOM 4524 O O . THR A 1 566 ? 18.328 -6.757 -8.770 1.00 76.62 566 THR A O 1
ATOM 4527 N N . ALA A 1 567 ? 19.701 -8.229 -9.764 1.00 77.38 567 ALA A N 1
ATOM 4528 C CA . ALA A 1 567 ? 18.935 -9.410 -9.360 1.00 77.38 567 ALA A CA 1
ATOM 4529 C C . ALA A 1 567 ? 18.779 -9.520 -7.834 1.00 77.38 567 ALA A C 1
ATOM 4531 O O . ALA A 1 567 ? 17.731 -9.961 -7.364 1.00 77.38 567 ALA A O 1
ATOM 4532 N N . VAL A 1 568 ? 19.787 -9.071 -7.074 1.00 77.44 568 VAL A N 1
ATOM 4533 C CA . VAL A 1 568 ? 19.820 -9.164 -5.608 1.00 77.44 568 VAL A CA 1
ATOM 4534 C C . VAL A 1 568 ? 18.669 -8.375 -4.988 1.00 77.44 568 VAL A C 1
ATOM 4536 O O . VAL A 1 568 ? 17.954 -8.900 -4.131 1.00 77.44 568 VAL A O 1
ATOM 4539 N N . ASN A 1 569 ? 18.425 -7.152 -5.471 1.00 77.19 569 ASN A N 1
ATOM 4540 C CA . ASN A 1 569 ? 17.329 -6.302 -5.005 1.00 77.19 569 ASN A CA 1
ATOM 4541 C C . ASN A 1 569 ? 15.974 -7.018 -5.152 1.00 77.19 569 ASN A C 1
ATOM 4543 O O . ASN A 1 569 ? 15.153 -7.008 -4.232 1.00 77.19 569 ASN A O 1
ATOM 4547 N N . TYR A 1 570 ? 15.762 -7.693 -6.284 1.00 78.44 570 TYR A N 1
ATOM 4548 C CA . TYR A 1 570 ? 14.532 -8.431 -6.564 1.00 78.44 570 TYR A CA 1
ATOM 4549 C C . TYR A 1 570 ? 14.409 -9.708 -5.731 1.00 78.44 570 TYR A C 1
ATOM 4551 O O . TYR A 1 570 ? 13.343 -9.963 -5.170 1.00 78.44 570 TYR A O 1
ATOM 4559 N N . THR A 1 571 ? 15.481 -10.492 -5.584 1.00 83.69 571 THR A N 1
ATOM 4560 C CA . THR A 1 571 ? 15.454 -11.705 -4.754 1.00 83.69 571 THR A CA 1
ATOM 4561 C C . THR A 1 571 ? 15.188 -11.393 -3.284 1.00 83.69 571 THR A C 1
ATOM 4563 O O . THR A 1 571 ? 14.361 -12.064 -2.667 1.00 83.69 571 THR A O 1
ATOM 4566 N N . THR A 1 572 ? 15.797 -10.340 -2.732 1.00 82.62 572 THR A N 1
ATOM 4567 C CA . THR A 1 572 ? 15.560 -9.916 -1.344 1.00 82.62 572 THR A CA 1
ATOM 4568 C C . THR A 1 572 ? 14.109 -9.490 -1.142 1.00 82.62 572 THR A C 1
ATOM 4570 O O . THR A 1 572 ? 13.465 -9.916 -0.181 1.00 82.62 572 THR A O 1
ATOM 4573 N N . TRP A 1 573 ? 13.552 -8.722 -2.083 1.00 80.00 573 TRP A N 1
ATOM 4574 C CA . TRP A 1 573 ? 12.147 -8.319 -2.048 1.00 80.00 573 TRP A CA 1
ATOM 4575 C C . TRP A 1 573 ? 11.189 -9.521 -2.083 1.00 80.00 573 TRP A C 1
ATOM 4577 O O . TRP A 1 573 ? 10.248 -9.578 -1.288 1.00 80.00 573 TRP A O 1
ATOM 4587 N N . VAL A 1 574 ? 11.451 -10.518 -2.939 1.00 83.62 574 VAL A N 1
ATOM 4588 C CA . VAL A 1 574 ? 10.647 -11.752 -3.010 1.00 83.62 574 VAL A CA 1
ATOM 4589 C C . VAL A 1 574 ? 10.728 -12.545 -1.701 1.00 83.62 574 VAL A C 1
ATOM 4591 O O . VAL A 1 574 ? 9.695 -12.999 -1.208 1.00 83.62 574 VAL A O 1
ATOM 4594 N N . ILE A 1 575 ? 11.916 -12.683 -1.104 1.00 86.00 575 ILE A N 1
ATOM 4595 C CA . ILE A 1 575 ? 12.111 -13.425 0.153 1.00 86.00 575 ILE A CA 1
ATOM 4596 C C . ILE A 1 575 ? 11.370 -12.749 1.310 1.00 86.00 575 ILE A C 1
ATOM 4598 O O . ILE A 1 575 ? 10.592 -13.402 2.007 1.00 86.00 575 ILE A O 1
ATOM 4602 N N . VAL A 1 576 ? 11.567 -11.442 1.507 1.00 83.38 576 VAL A N 1
ATOM 4603 C CA . VAL A 1 576 ? 10.903 -10.694 2.588 1.00 83.38 576 VAL A CA 1
ATOM 4604 C C . VAL A 1 576 ? 9.387 -10.680 2.380 1.00 83.38 576 VAL A C 1
ATOM 4606 O O . VAL A 1 576 ? 8.628 -10.913 3.326 1.00 83.38 576 VAL A O 1
ATOM 4609 N N . GLY A 1 577 ? 8.938 -10.492 1.135 1.00 81.00 577 GLY A N 1
ATOM 4610 C CA . GLY A 1 577 ? 7.529 -10.576 0.759 1.00 81.00 577 GLY A CA 1
ATOM 4611 C C . GLY A 1 577 ? 6.919 -11.949 1.054 1.00 81.00 577 GLY A C 1
ATOM 4612 O O . GLY A 1 577 ? 5.807 -12.020 1.575 1.00 81.00 577 GLY A O 1
ATOM 4613 N N . PHE A 1 578 ? 7.644 -13.040 0.792 1.00 84.12 578 PHE A N 1
ATOM 4614 C CA . PHE A 1 578 ? 7.204 -14.402 1.101 1.00 84.12 578 PHE A CA 1
ATOM 4615 C C . PHE A 1 578 ? 7.147 -14.659 2.613 1.00 84.12 578 PHE A C 1
ATOM 4617 O O . PHE A 1 578 ? 6.135 -15.140 3.128 1.00 84.12 578 PHE A O 1
ATOM 4624 N N . LEU A 1 579 ? 8.195 -14.296 3.355 1.00 86.44 579 LEU A N 1
ATOM 4625 C CA . LEU A 1 579 ? 8.239 -14.490 4.804 1.00 86.44 579 LEU A CA 1
ATOM 4626 C C . LEU A 1 579 ? 7.120 -13.711 5.506 1.00 86.44 579 LEU A C 1
ATOM 4628 O O . LEU A 1 579 ? 6.347 -14.299 6.261 1.00 86.44 579 LEU A O 1
ATOM 4632 N N . SER A 1 580 ? 6.970 -12.415 5.223 1.00 82.12 580 SER A N 1
ATOM 4633 C CA . SER A 1 580 ? 5.907 -11.611 5.839 1.00 82.12 580 SER A CA 1
ATOM 4634 C C . SER A 1 580 ? 4.519 -11.985 5.299 1.00 82.12 580 SER A C 1
ATOM 4636 O O . SER A 1 580 ? 3.605 -12.302 6.064 1.00 82.12 580 SER A O 1
ATOM 4638 N N . GLY A 1 581 ? 4.354 -11.982 3.973 1.00 75.19 581 GLY A N 1
ATOM 4639 C CA . GLY A 1 581 ? 3.057 -12.087 3.303 1.00 75.19 581 GLY A CA 1
ATOM 4640 C C . GLY A 1 581 ? 2.473 -13.499 3.224 1.00 75.19 581 GLY A C 1
ATOM 4641 O O . GLY A 1 581 ? 1.254 -13.634 3.114 1.00 75.19 581 GLY A O 1
ATOM 4642 N N . PHE A 1 582 ? 3.299 -14.548 3.306 1.00 79.69 582 PHE A N 1
ATOM 4643 C CA . PHE A 1 582 ? 2.844 -15.942 3.274 1.00 79.69 582 PHE A CA 1
ATOM 4644 C C . PHE A 1 582 ? 3.044 -16.648 4.617 1.00 79.69 582 PHE A C 1
ATOM 4646 O O . PHE A 1 582 ? 2.079 -17.177 5.170 1.00 79.69 582 PHE A O 1
ATOM 4653 N N . VAL A 1 583 ? 4.260 -16.640 5.172 1.00 85.62 583 VAL A N 1
ATOM 4654 C CA . VAL A 1 583 ? 4.575 -17.400 6.396 1.00 85.62 583 VAL A CA 1
ATOM 4655 C C . VAL A 1 583 ? 3.942 -16.746 7.627 1.00 85.62 583 VAL A C 1
ATOM 4657 O O . VAL A 1 583 ? 3.077 -17.346 8.268 1.00 85.62 583 VAL A O 1
ATOM 4660 N N . VAL A 1 584 ? 4.311 -15.503 7.950 1.00 83.94 584 VAL A N 1
ATOM 4661 C CA . VAL A 1 584 ? 3.815 -14.818 9.159 1.00 83.94 584 VAL A CA 1
ATOM 4662 C C . VAL A 1 584 ? 2.301 -14.626 9.091 1.00 83.94 584 VAL A C 1
ATOM 4664 O O . VAL A 1 584 ? 1.604 -14.899 10.068 1.00 83.94 584 VAL A O 1
ATOM 4667 N N . TYR A 1 585 ? 1.772 -14.259 7.921 1.00 78.31 585 TYR A N 1
ATOM 4668 C CA . TYR A 1 585 ? 0.330 -14.146 7.710 1.00 78.31 585 TYR A CA 1
ATOM 4669 C C . TYR A 1 585 ? -0.434 -15.453 7.995 1.00 78.31 585 TYR A C 1
ATOM 4671 O O . TYR A 1 585 ? -1.490 -15.416 8.627 1.00 78.31 585 TYR A O 1
ATOM 4679 N N . ARG A 1 586 ? 0.081 -16.612 7.551 1.00 80.56 586 ARG A N 1
ATOM 4680 C CA . ARG A 1 586 ? -0.611 -17.906 7.687 1.00 80.56 586 ARG A CA 1
ATOM 4681 C C . ARG A 1 586 ? -0.488 -18.511 9.084 1.00 80.56 586 ARG A C 1
ATOM 4683 O O . ARG A 1 586 ? -1.459 -19.083 9.569 1.00 80.56 586 ARG A O 1
ATOM 4690 N N . TYR A 1 587 ? 0.675 -18.394 9.724 1.00 85.75 587 TYR A N 1
ATOM 4691 C CA . TYR A 1 587 ? 0.929 -19.024 11.026 1.00 85.75 587 TYR A CA 1
ATOM 4692 C C . TYR A 1 587 ? 0.644 -18.104 12.226 1.00 85.75 587 TYR A C 1
ATOM 4694 O O . TYR A 1 587 ? 0.374 -18.600 13.321 1.00 85.75 587 TYR A O 1
ATOM 4702 N N . LYS A 1 588 ? 0.698 -16.773 12.055 1.00 87.19 588 LYS A N 1
ATOM 4703 C CA . LYS A 1 588 ? 0.496 -15.768 13.120 1.00 87.19 588 LYS A CA 1
ATOM 4704 C C . LYS A 1 588 ? -0.272 -14.529 12.599 1.00 87.19 588 LYS A C 1
ATOM 4706 O O . LYS A 1 588 ? 0.258 -13.414 12.630 1.00 87.19 588 LYS A O 1
ATOM 4711 N N . PRO A 1 589 ? -1.541 -14.679 12.169 1.00 75.56 589 PRO A N 1
ATOM 4712 C CA . PRO A 1 589 ? -2.306 -13.602 11.529 1.00 75.56 589 PRO A CA 1
ATOM 4713 C C . PRO A 1 589 ? -2.502 -12.367 12.419 1.00 75.56 589 PRO A C 1
ATOM 4715 O O . PRO A 1 589 ? -2.490 -11.248 11.913 1.00 75.56 589 PRO A O 1
ATOM 4718 N N . GLU A 1 590 ? -2.632 -12.537 13.737 1.00 79.88 590 GLU A N 1
ATOM 4719 C CA . GLU A 1 590 ? -2.806 -11.413 14.671 1.00 79.88 590 GLU A CA 1
ATOM 4720 C C . GLU A 1 590 ? -1.538 -10.560 14.814 1.00 79.88 590 GLU A C 1
ATOM 4722 O O . GLU A 1 590 ? -1.609 -9.333 14.879 1.00 79.88 590 GLU A O 1
ATOM 4727 N N . VAL A 1 591 ? -0.361 -11.194 14.766 1.00 81.31 591 VAL A N 1
ATOM 4728 C CA . VAL A 1 591 ? 0.928 -10.484 14.758 1.00 81.31 591 VAL A CA 1
ATOM 4729 C C . VAL A 1 591 ? 1.088 -9.717 13.449 1.00 81.31 591 VAL A C 1
ATOM 4731 O O . VAL A 1 591 ? 1.435 -8.538 13.462 1.00 81.31 591 VAL A O 1
ATOM 4734 N N . TRP A 1 592 ? 0.770 -10.358 12.321 1.00 82.19 592 TRP A N 1
ATOM 4735 C CA . TRP A 1 592 ? 0.844 -9.719 11.011 1.00 82.19 592 TRP A CA 1
ATOM 4736 C C . TRP A 1 592 ? -0.075 -8.493 10.918 1.00 82.19 592 TRP A C 1
ATOM 4738 O O . TRP A 1 592 ? 0.381 -7.410 10.560 1.00 82.19 592 TRP A O 1
ATOM 4748 N N . LYS A 1 593 ? -1.351 -8.620 11.308 1.00 72.81 593 LYS A N 1
ATOM 4749 C CA . LYS A 1 593 ? -2.319 -7.507 11.271 1.00 72.81 593 LYS A CA 1
ATOM 4750 C C . LYS A 1 593 ? -1.869 -6.314 12.116 1.00 72.81 593 LYS A C 1
ATOM 4752 O O . LYS A 1 593 ? -2.055 -5.176 11.697 1.00 72.81 593 LYS A O 1
ATOM 4757 N N . ARG A 1 594 ? -1.292 -6.569 13.294 1.00 78.81 594 ARG A N 1
ATOM 4758 C CA . ARG A 1 594 ? -0.897 -5.518 14.239 1.00 78.81 594 ARG A CA 1
ATOM 4759 C C . ARG A 1 594 ? 0.402 -4.817 13.847 1.00 78.81 594 ARG A C 1
ATOM 4761 O O . ARG A 1 594 ? 0.506 -3.609 14.041 1.00 78.81 594 ARG A O 1
ATOM 4768 N N . TYR A 1 595 ? 1.381 -5.555 13.319 1.00 81.06 595 TYR A N 1
ATOM 4769 C CA . TYR A 1 595 ? 2.748 -5.047 13.167 1.00 81.06 595 TYR A CA 1
ATOM 4770 C C . TYR A 1 595 ? 3.246 -4.923 11.726 1.00 81.06 595 TYR A C 1
ATOM 4772 O O . TYR A 1 595 ? 4.260 -4.266 11.537 1.00 81.06 595 TYR A O 1
ATOM 4780 N N . ASN A 1 596 ? 2.579 -5.472 10.704 1.00 79.75 596 ASN A N 1
ATOM 4781 C CA . ASN A 1 596 ? 3.119 -5.468 9.333 1.00 79.75 596 ASN A CA 1
ATOM 4782 C C . ASN A 1 596 ? 3.416 -4.051 8.800 1.00 79.75 596 ASN A C 1
ATOM 4784 O O . ASN A 1 596 ? 4.506 -3.802 8.292 1.00 79.75 596 ASN A O 1
ATOM 4788 N N . TYR A 1 597 ? 2.487 -3.103 8.969 1.00 74.88 597 TYR A N 1
ATOM 4789 C CA . TYR A 1 597 ? 2.703 -1.716 8.534 1.00 74.88 597 TYR A CA 1
ATOM 4790 C C . TYR A 1 597 ? 3.764 -0.992 9.367 1.00 74.88 597 TYR A C 1
ATOM 4792 O O . TYR A 1 597 ? 4.587 -0.266 8.816 1.00 74.88 597 TYR A O 1
ATOM 4800 N N . VAL A 1 598 ? 3.773 -1.219 10.684 1.00 82.44 598 VAL A N 1
ATOM 4801 C CA . VAL A 1 598 ? 4.765 -0.622 11.589 1.00 82.44 598 VAL A CA 1
ATOM 4802 C C . VAL A 1 598 ? 6.165 -1.143 11.265 1.00 82.44 598 VAL A C 1
ATOM 4804 O O . VAL A 1 598 ? 7.101 -0.355 11.194 1.00 82.44 598 VAL A O 1
ATOM 4807 N N . LEU A 1 599 ? 6.303 -2.447 11.016 1.00 83.38 599 LEU A N 1
ATOM 4808 C CA . LEU A 1 599 ? 7.557 -3.088 10.630 1.00 83.38 599 LEU A CA 1
ATOM 4809 C C . LEU A 1 599 ? 8.065 -2.551 9.291 1.00 83.38 599 LEU A C 1
ATOM 4811 O O . LEU A 1 599 ? 9.226 -2.171 9.213 1.00 83.38 599 LEU A O 1
ATOM 4815 N N . SER A 1 600 ? 7.201 -2.457 8.273 1.00 81.50 600 SER A N 1
ATOM 4816 C CA . SER A 1 600 ? 7.565 -1.867 6.977 1.00 81.50 600 SER A CA 1
ATOM 4817 C C . SER A 1 600 ? 8.079 -0.434 7.140 1.00 81.50 600 SER A C 1
ATOM 4819 O O . SER A 1 600 ? 9.184 -0.132 6.707 1.00 81.50 600 SER A O 1
ATOM 4821 N N . GLY A 1 601 ? 7.327 0.431 7.832 1.00 82.12 601 GLY A N 1
ATOM 4822 C CA . GLY A 1 601 ? 7.745 1.819 8.049 1.00 82.12 601 GLY A CA 1
ATOM 4823 C C . GLY A 1 601 ? 9.002 1.954 8.916 1.00 82.12 601 GLY A C 1
ATOM 4824 O O . GLY A 1 601 ? 9.789 2.873 8.711 1.00 82.12 601 GLY A O 1
ATOM 4825 N N . SER A 1 602 ? 9.227 1.027 9.853 1.00 84.56 602 SER A N 1
ATOM 4826 C CA . SER A 1 602 ? 10.443 1.008 10.678 1.00 84.56 602 SER A CA 1
ATOM 4827 C C . SER A 1 602 ? 11.670 0.556 9.893 1.00 84.56 602 SER A C 1
ATOM 4829 O O . SER A 1 602 ? 12.749 1.085 10.132 1.00 84.56 602 SER A O 1
ATOM 4831 N N . LEU A 1 603 ? 11.526 -0.404 8.974 1.00 83.94 603 LEU A N 1
ATOM 4832 C CA . LEU A 1 603 ? 12.621 -0.852 8.109 1.00 83.94 603 LEU A CA 1
ATOM 4833 C C . LEU A 1 603 ? 13.043 0.259 7.142 1.00 83.94 603 LEU A C 1
ATOM 4835 O O . LEU A 1 603 ? 14.235 0.537 7.036 1.00 83.94 603 LEU A O 1
ATOM 4839 N N . ASP A 1 604 ? 12.078 0.944 6.522 1.00 81.12 604 ASP A N 1
ATOM 4840 C CA . ASP A 1 604 ? 12.350 2.072 5.621 1.00 81.12 604 ASP A CA 1
ATOM 4841 C C . ASP A 1 604 ? 13.032 3.233 6.360 1.00 81.12 604 ASP A C 1
ATOM 4843 O O . ASP A 1 604 ? 14.057 3.755 5.916 1.00 81.12 604 ASP A O 1
ATOM 4847 N N . ALA A 1 605 ? 12.495 3.620 7.522 1.00 83.56 605 ALA A N 1
ATOM 4848 C CA . ALA A 1 605 ? 13.077 4.691 8.322 1.00 83.56 605 ALA A CA 1
ATOM 4849 C C . ALA A 1 605 ? 14.439 4.299 8.908 1.00 83.56 605 ALA A C 1
ATOM 4851 O O . ALA A 1 605 ? 15.367 5.105 8.908 1.00 83.56 605 ALA A O 1
ATOM 4852 N N . GLY A 1 606 ? 14.577 3.056 9.373 1.00 85.38 606 GLY A N 1
ATOM 4853 C CA . GLY A 1 606 ? 15.825 2.510 9.895 1.00 85.38 606 GLY A CA 1
ATOM 4854 C C . GLY A 1 606 ? 16.938 2.529 8.853 1.00 85.38 606 GLY A C 1
ATOM 4855 O O . GLY A 1 606 ? 18.032 2.998 9.159 1.00 85.38 606 GLY A O 1
ATOM 4856 N N . LEU A 1 607 ? 16.646 2.107 7.617 1.00 83.00 607 LEU A N 1
ATOM 4857 C CA . LEU A 1 607 ? 17.590 2.182 6.502 1.00 83.00 607 LEU A CA 1
ATOM 4858 C C . LEU A 1 607 ? 18.020 3.628 6.233 1.00 83.00 607 LEU A C 1
ATOM 4860 O O . LEU A 1 607 ? 19.213 3.888 6.117 1.00 83.00 607 LEU A O 1
ATOM 4864 N N . ALA A 1 608 ? 17.077 4.574 6.198 1.00 80.81 608 ALA A N 1
ATOM 4865 C CA . ALA A 1 608 ? 17.389 5.982 5.962 1.00 80.81 608 ALA A CA 1
ATOM 4866 C C . ALA A 1 608 ? 18.281 6.589 7.062 1.00 80.81 608 ALA A C 1
ATOM 4868 O O . ALA A 1 608 ? 19.284 7.233 6.757 1.00 80.81 608 ALA A O 1
ATOM 4869 N N . PHE A 1 609 ? 17.946 6.381 8.341 1.00 82.94 609 PHE A N 1
ATOM 4870 C CA . PHE A 1 609 ? 18.738 6.921 9.452 1.00 82.94 609 PHE A CA 1
ATOM 4871 C C . PHE A 1 609 ? 20.125 6.285 9.531 1.00 82.94 609 PHE A C 1
ATOM 4873 O O . PHE A 1 609 ? 21.112 6.999 9.704 1.00 82.94 609 PHE A O 1
ATOM 4880 N N . MET A 1 610 ? 20.207 4.959 9.385 1.00 84.75 610 MET A N 1
ATOM 4881 C CA . MET A 1 610 ? 21.486 4.253 9.411 1.00 84.75 610 MET A CA 1
ATOM 4882 C C . MET A 1 610 ? 22.342 4.593 8.198 1.00 84.75 610 MET A C 1
ATOM 4884 O O . MET A 1 610 ? 23.540 4.772 8.358 1.00 84.75 610 MET A O 1
ATOM 4888 N N . GLY A 1 611 ? 21.745 4.740 7.017 1.00 77.94 611 GLY A N 1
ATOM 4889 C CA . GLY A 1 611 ? 22.454 5.134 5.805 1.00 77.94 611 GLY A CA 1
ATOM 4890 C C . GLY A 1 611 ? 23.118 6.502 5.931 1.00 77.94 611 GLY A C 1
ATOM 4891 O O . GLY A 1 611 ? 24.317 6.631 5.696 1.00 77.94 611 GLY A O 1
ATOM 4892 N N . VAL A 1 612 ? 22.373 7.506 6.406 1.00 79.56 612 VAL A N 1
ATOM 4893 C CA . VAL A 1 612 ? 22.929 8.843 6.674 1.00 79.56 612 VAL A CA 1
ATOM 4894 C C . VAL A 1 612 ? 23.999 8.792 7.770 1.00 79.56 612 VAL A C 1
ATOM 4896 O O . VAL A 1 612 ? 25.026 9.454 7.650 1.00 79.56 612 VAL A O 1
ATOM 4899 N N . LEU A 1 613 ? 23.795 8.005 8.829 1.00 82.25 613 LEU A N 1
ATOM 4900 C CA . LEU A 1 613 ? 24.772 7.868 9.912 1.00 82.25 613 LEU A CA 1
ATOM 4901 C C . LEU A 1 613 ? 26.075 7.208 9.437 1.00 82.25 613 LEU A C 1
ATOM 4903 O O . LEU A 1 613 ? 27.151 7.711 9.739 1.00 82.25 613 LEU A O 1
ATOM 4907 N N . ILE A 1 614 ? 25.979 6.111 8.683 1.00 80.44 614 ILE A N 1
ATOM 4908 C CA . ILE A 1 614 ? 27.126 5.398 8.104 1.00 80.44 614 ILE A CA 1
ATOM 4909 C C . ILE A 1 614 ? 27.914 6.338 7.193 1.00 80.44 614 ILE A C 1
ATOM 4911 O O . ILE A 1 614 ? 29.131 6.438 7.335 1.00 80.44 614 ILE A O 1
ATOM 4915 N N . TYR A 1 615 ? 27.219 7.085 6.333 1.00 75.12 615 TYR A N 1
ATOM 4916 C CA . TYR A 1 615 ? 27.837 8.094 5.481 1.00 75.12 615 TYR A CA 1
ATOM 4917 C C . TYR A 1 615 ? 28.630 9.129 6.295 1.00 75.12 615 TYR A C 1
ATOM 4919 O O . TYR A 1 615 ? 29.805 9.378 6.028 1.00 75.12 615 TYR A O 1
ATOM 4927 N N . LEU A 1 616 ? 28.000 9.715 7.322 1.00 78.88 616 LEU A N 1
ATOM 4928 C CA . LEU A 1 616 ? 28.620 10.759 8.139 1.00 78.88 616 LEU A CA 1
ATOM 4929 C C . LEU A 1 616 ? 29.801 10.251 8.976 1.00 78.88 616 LEU A C 1
ATOM 4931 O O . LEU A 1 616 ? 30.733 11.013 9.218 1.00 78.88 616 LEU A O 1
ATOM 4935 N N . CYS A 1 617 ? 29.746 9.006 9.450 1.00 79.56 617 CYS A N 1
ATOM 4936 C CA . CYS A 1 617 ? 30.749 8.451 10.356 1.00 79.56 617 CYS A CA 1
ATOM 4937 C C . CYS A 1 617 ? 31.916 7.754 9.650 1.00 79.56 617 CYS A C 1
ATOM 4939 O O . CYS A 1 617 ? 32.996 7.713 10.222 1.00 79.56 617 CYS A O 1
ATOM 4941 N N . LEU A 1 618 ? 31.704 7.151 8.476 1.00 73.00 618 LEU A N 1
ATOM 4942 C CA . LEU A 1 618 ? 32.688 6.262 7.841 1.00 73.00 618 LEU A CA 1
ATOM 4943 C C . LEU A 1 618 ? 33.124 6.803 6.477 1.00 73.00 618 LEU A C 1
ATOM 4945 O O . LEU A 1 618 ? 34.315 6.958 6.214 1.00 73.00 618 LEU A O 1
ATOM 4949 N N . GLU A 1 619 ? 32.162 7.171 5.632 1.00 65.12 619 GLU A N 1
ATOM 4950 C CA . GLU A 1 619 ? 32.440 7.575 4.251 1.00 65.12 619 GLU A CA 1
ATOM 4951 C C . GLU A 1 619 ? 33.041 8.991 4.163 1.00 65.12 619 GLU A C 1
ATOM 4953 O O . GLU A 1 619 ? 33.939 9.235 3.359 1.00 65.12 619 GLU A O 1
ATOM 4958 N N . LEU A 1 620 ? 32.628 9.918 5.043 1.00 68.44 620 LEU A N 1
ATOM 4959 C CA . LEU A 1 620 ? 33.270 11.238 5.170 1.00 68.44 620 LEU A CA 1
ATOM 4960 C C . LEU A 1 620 ? 34.734 11.163 5.638 1.00 68.44 620 LEU A C 1
ATOM 4962 O O . LEU A 1 620 ? 35.509 12.065 5.324 1.00 68.44 620 LEU A O 1
ATOM 4966 N N . GLU A 1 621 ? 35.119 10.112 6.367 1.00 65.94 621 GLU A N 1
ATOM 4967 C CA . GLU A 1 621 ? 36.503 9.889 6.810 1.00 65.94 621 GLU A CA 1
ATOM 4968 C C . GLU A 1 621 ? 37.354 9.154 5.753 1.00 65.94 621 GLU A C 1
ATOM 4970 O O . GLU A 1 621 ? 38.535 8.894 5.983 1.00 65.94 621 GLU A O 1
ATOM 4975 N N . GLY A 1 622 ? 36.783 8.850 4.578 1.00 58.06 622 GLY A N 1
ATOM 4976 C CA . GLY A 1 622 ? 37.472 8.150 3.490 1.00 58.06 622 GLY A CA 1
ATOM 4977 C C . GLY A 1 622 ? 37.680 6.655 3.749 1.00 58.06 622 GLY A C 1
ATOM 4978 O O . GLY A 1 622 ? 38.581 6.054 3.165 1.00 58.06 622 GLY A O 1
ATOM 4979 N N . VAL A 1 623 ? 36.884 6.054 4.640 1.00 61.09 623 VAL A N 1
ATOM 4980 C CA . VAL A 1 623 ? 36.916 4.615 4.919 1.00 61.09 623 VAL A CA 1
ATOM 4981 C C . VAL A 1 623 ? 35.923 3.910 3.996 1.00 61.09 623 VAL A C 1
ATOM 4983 O O . VAL A 1 623 ? 34.724 3.883 4.274 1.00 61.09 623 VAL A O 1
ATOM 4986 N N . ASP A 1 624 ? 36.422 3.319 2.908 1.00 48.72 624 ASP A N 1
ATOM 4987 C CA . ASP A 1 624 ? 35.618 2.455 2.038 1.00 48.72 624 ASP A CA 1
ATOM 4988 C C . ASP A 1 624 ? 35.274 1.148 2.765 1.00 48.72 624 ASP A C 1
ATOM 4990 O O . ASP A 1 624 ? 36.142 0.337 3.104 1.00 48.72 624 ASP A O 1
ATOM 4994 N N . LEU A 1 625 ? 33.982 0.936 3.013 1.00 50.09 625 LEU A N 1
ATOM 4995 C CA . LEU A 1 625 ? 33.454 -0.347 3.460 1.00 50.09 625 LEU A CA 1
ATOM 4996 C C . LEU A 1 625 ? 33.084 -1.178 2.243 1.00 50.09 625 LEU A C 1
ATOM 4998 O O . LEU A 1 625 ? 32.001 -1.031 1.679 1.00 50.09 625 LEU A O 1
ATOM 5002 N N . ASP A 1 626 ? 33.962 -2.108 1.890 1.00 40.47 626 ASP A N 1
ATOM 5003 C CA . ASP A 1 626 ? 33.663 -3.138 0.904 1.00 40.47 626 ASP A CA 1
ATOM 5004 C C . ASP A 1 626 ? 32.701 -4.175 1.533 1.00 40.47 626 ASP A C 1
ATOM 5006 O O . ASP A 1 626 ? 33.071 -5.263 1.981 1.00 40.47 626 ASP A O 1
ATOM 5010 N N . CYS A 1 627 ? 31.428 -3.788 1.666 1.00 39.34 627 CYS A N 1
ATOM 5011 C CA . CYS A 1 627 ? 30.351 -4.575 2.283 1.00 39.34 627 CYS A CA 1
ATOM 5012 C C . CYS A 1 627 ? 29.900 -5.780 1.436 1.00 39.34 627 CYS A C 1
ATOM 5014 O O . CYS A 1 627 ? 28.981 -6.508 1.827 1.00 39.34 627 CYS A O 1
ATOM 5016 N N . SER A 1 628 ? 30.588 -6.045 0.326 1.00 34.19 628 SER A N 1
ATOM 5017 C CA . SER A 1 628 ? 30.428 -7.206 -0.553 1.00 34.19 628 SER A CA 1
ATOM 5018 C C . SER A 1 628 ? 30.520 -8.554 0.190 1.00 34.19 628 SER A C 1
ATOM 5020 O O . SER A 1 628 ? 30.031 -9.570 -0.301 1.00 34.19 628 SER A O 1
ATOM 5022 N N . LEU A 1 629 ? 31.106 -8.583 1.398 1.00 28.86 629 LEU A N 1
ATOM 5023 C CA . LEU A 1 629 ? 31.255 -9.797 2.213 1.00 28.86 629 LEU A CA 1
ATOM 5024 C C . LEU A 1 629 ? 30.064 -10.105 3.150 1.00 28.86 629 LEU A C 1
ATOM 5026 O O . LEU A 1 629 ? 29.949 -11.236 3.621 1.00 28.86 629 LEU A O 1
ATOM 5030 N N . VAL A 1 630 ? 29.179 -9.141 3.445 1.00 32.16 630 VAL A N 1
ATOM 5031 C CA . VAL A 1 630 ? 28.052 -9.334 4.396 1.00 32.16 630 VAL A CA 1
ATOM 5032 C C . VAL A 1 630 ? 26.755 -9.737 3.683 1.00 32.16 630 VAL A C 1
ATOM 5034 O O . VAL A 1 630 ? 25.881 -10.371 4.276 1.00 32.16 630 VAL A O 1
ATOM 5037 N N . ILE A 1 631 ? 26.646 -9.450 2.386 1.00 32.09 631 ILE A N 1
ATOM 5038 C CA . ILE A 1 631 ? 25.532 -9.867 1.532 1.00 32.09 631 ILE A CA 1
ATOM 5039 C C . ILE A 1 631 ? 26.149 -10.664 0.391 1.00 32.09 631 ILE A C 1
ATOM 5041 O O . ILE A 1 631 ? 26.803 -10.084 -0.463 1.00 32.09 631 ILE A O 1
ATOM 5045 N N . GLY A 1 632 ? 25.983 -11.990 0.402 1.00 28.88 632 GLY A N 1
ATOM 5046 C CA . GLY A 1 632 ? 26.622 -12.910 -0.543 1.00 28.88 632 GLY A CA 1
ATOM 5047 C C . GLY A 1 632 ? 26.389 -12.558 -2.016 1.00 28.88 632 GLY A C 1
ATOM 5048 O O . GLY A 1 632 ? 25.474 -13.080 -2.650 1.00 28.88 632 GLY A O 1
ATOM 5049 N N . GLN A 1 633 ? 27.255 -11.717 -2.578 1.00 31.30 633 GLN A N 1
ATOM 5050 C CA . GLN A 1 633 ? 27.381 -11.491 -4.008 1.00 31.30 633 GLN A CA 1
ATOM 5051 C C . GLN A 1 633 ? 28.212 -12.628 -4.613 1.00 31.30 633 GLN A C 1
ATOM 5053 O O . GLN A 1 633 ? 29.402 -12.494 -4.877 1.00 31.30 633 GLN A O 1
ATOM 5058 N N . HIS A 1 634 ? 27.572 -13.768 -4.865 1.00 25.17 634 HIS A N 1
ATOM 5059 C CA . HIS A 1 634 ? 28.086 -14.751 -5.817 1.00 25.17 634 HIS A CA 1
ATOM 5060 C C . HIS A 1 634 ? 27.293 -14.634 -7.122 1.00 25.17 634 HIS A C 1
ATOM 5062 O O . HIS A 1 634 ? 26.343 -15.376 -7.362 1.00 25.17 634 HIS A O 1
ATOM 5068 N N . SER A 1 635 ? 27.689 -13.694 -7.983 1.00 29.59 635 SER A N 1
ATOM 5069 C CA . SER A 1 635 ? 27.323 -13.752 -9.400 1.00 29.59 635 SER A CA 1
ATOM 5070 C C . SER A 1 635 ? 28.234 -14.763 -10.091 1.00 29.59 635 SER A C 1
ATOM 5072 O O . SER A 1 635 ? 29.411 -14.504 -10.341 1.00 29.59 635 SER A O 1
ATOM 5074 N N . ALA A 1 636 ? 27.685 -15.938 -10.381 1.00 28.97 636 ALA A N 1
ATOM 5075 C CA . ALA A 1 636 ? 28.323 -16.968 -11.187 1.00 28.97 636 ALA A CA 1
ATOM 5076 C C . ALA A 1 636 ? 28.408 -16.518 -12.657 1.00 28.97 636 ALA A C 1
ATOM 5078 O O . ALA A 1 636 ? 27.495 -16.793 -13.426 1.00 28.97 636 ALA A O 1
ATOM 5079 N N . ALA A 1 637 ? 29.468 -15.792 -13.029 1.00 31.81 637 ALA A N 1
ATOM 5080 C CA . ALA A 1 637 ? 30.005 -15.699 -14.397 1.00 31.81 637 ALA A CA 1
ATOM 5081 C C . ALA A 1 637 ? 31.225 -14.754 -14.449 1.00 31.81 637 ALA A C 1
ATOM 5083 O O . ALA A 1 637 ? 31.107 -13.623 -14.902 1.00 31.81 637 ALA A O 1
ATOM 5084 N N . SER A 1 638 ? 32.388 -15.198 -13.953 1.00 28.52 638 SER A N 1
ATOM 5085 C CA . SER A 1 638 ? 33.737 -14.872 -14.474 1.00 28.52 638 SER A CA 1
ATOM 5086 C C . SER A 1 638 ? 34.797 -15.503 -13.552 1.00 28.52 638 SER A C 1
ATOM 5088 O O . SER A 1 638 ? 35.469 -14.835 -12.765 1.00 28.52 638 SER A O 1
ATOM 5090 N N . GLU A 1 639 ? 34.908 -16.832 -13.590 1.00 34.44 639 GLU A N 1
ATOM 5091 C CA . GLU A 1 639 ? 35.944 -17.588 -12.872 1.00 34.44 639 GLU A CA 1
ATOM 5092 C C . GLU A 1 639 ? 37.255 -17.578 -13.674 1.00 34.44 639 GLU A C 1
ATOM 5094 O O . GLU A 1 639 ? 37.492 -18.458 -14.509 1.00 34.44 639 GLU A O 1
ATOM 5099 N N . ARG A 1 640 ? 38.094 -16.554 -13.451 1.00 27.81 640 ARG A N 1
ATOM 5100 C CA . ARG A 1 640 ? 39.569 -16.696 -13.480 1.00 27.81 640 ARG A CA 1
ATOM 5101 C C . ARG A 1 640 ? 40.369 -15.455 -13.077 1.00 27.81 640 ARG A C 1
ATOM 5103 O O . ARG A 1 640 ? 41.555 -15.594 -12.828 1.00 27.81 640 ARG A O 1
ATOM 5110 N N . GLY A 1 641 ? 39.763 -14.265 -13.024 1.00 30.61 641 GLY A N 1
ATOM 5111 C CA . GLY A 1 641 ? 40.499 -13.013 -12.763 1.00 30.61 641 GLY A CA 1
ATOM 5112 C C . GLY A 1 641 ? 40.292 -12.373 -11.384 1.00 30.61 641 GLY A C 1
ATOM 5113 O O . GLY A 1 641 ? 41.013 -11.443 -11.043 1.00 30.61 641 GLY A O 1
ATOM 5114 N N . LYS A 1 642 ? 39.305 -12.821 -10.595 1.00 32.50 642 LYS A N 1
ATOM 5115 C CA . LYS A 1 642 ? 38.907 -12.161 -9.331 1.00 32.50 642 LYS A CA 1
ATOM 5116 C C . LYS A 1 642 ? 39.349 -12.889 -8.052 1.00 32.50 642 LYS A C 1
ATOM 5118 O O . LYS A 1 642 ? 39.246 -12.306 -6.976 1.00 32.50 642 LYS A O 1
ATOM 5123 N N . GLU A 1 643 ? 39.880 -14.110 -8.146 1.00 35.62 643 GLU A N 1
ATOM 5124 C CA . GLU A 1 643 ? 40.412 -14.833 -6.975 1.00 35.62 643 GLU A CA 1
ATOM 5125 C C . GLU A 1 643 ? 41.678 -14.166 -6.416 1.00 35.62 643 GLU A C 1
ATOM 5127 O O . GLU A 1 643 ? 41.819 -14.044 -5.200 1.00 35.62 643 GLU A O 1
ATOM 5132 N N . ASP A 1 644 ? 42.541 -13.625 -7.277 1.00 34.16 644 ASP A N 1
ATOM 5133 C CA . ASP A 1 644 ? 43.803 -13.004 -6.853 1.00 34.16 644 ASP A CA 1
ATOM 5134 C C . ASP A 1 644 ? 43.592 -11.707 -6.048 1.00 34.16 644 ASP A C 1
ATOM 5136 O O . ASP A 1 644 ? 44.339 -11.414 -5.111 1.00 34.16 644 ASP A O 1
ATOM 5140 N N . VAL A 1 645 ? 42.524 -10.959 -6.346 1.00 40.34 645 VAL A N 1
ATOM 5141 C CA . VAL A 1 645 ? 42.175 -9.713 -5.638 1.00 40.34 645 VAL A CA 1
ATOM 5142 C C . VAL A 1 645 ? 41.581 -10.012 -4.257 1.00 40.34 645 VAL A C 1
ATOM 5144 O O . VAL A 1 645 ? 41.971 -9.390 -3.267 1.00 40.34 645 VAL A O 1
ATOM 5147 N N . ALA A 1 646 ? 40.707 -11.019 -4.156 1.00 35.28 646 ALA A N 1
ATOM 5148 C CA . ALA A 1 646 ? 40.123 -11.444 -2.883 1.00 35.28 646 ALA A CA 1
ATOM 5149 C C . ALA A 1 646 ? 41.175 -12.055 -1.938 1.00 35.28 646 ALA A C 1
ATOM 5151 O O . ALA A 1 646 ? 41.174 -11.777 -0.737 1.00 35.28 646 ALA A O 1
ATOM 5152 N N . ILE A 1 647 ? 42.124 -12.831 -2.472 1.00 41.91 647 ILE A N 1
ATOM 5153 C CA . ILE A 1 647 ? 43.238 -13.390 -1.692 1.00 41.91 647 ILE A CA 1
ATOM 5154 C C . ILE A 1 647 ? 44.156 -12.270 -1.181 1.00 41.91 647 ILE A C 1
ATOM 5156 O O . ILE A 1 647 ? 44.564 -12.302 -0.018 1.00 41.91 647 ILE A O 1
ATOM 5160 N N . SER A 1 648 ? 44.420 -11.243 -1.997 1.00 39.50 648 SER A N 1
ATOM 5161 C CA . SER A 1 648 ? 45.224 -10.083 -1.591 1.00 39.50 648 SER A CA 1
ATOM 5162 C C . SER A 1 648 ? 44.549 -9.244 -0.492 1.00 39.50 648 SER A C 1
ATOM 5164 O O . SER A 1 648 ? 45.222 -8.799 0.440 1.00 39.50 648 SER A O 1
ATOM 5166 N N . ALA A 1 649 ? 43.222 -9.072 -0.539 1.00 38.97 649 ALA A N 1
ATOM 5167 C CA . ALA A 1 649 ? 42.455 -8.365 0.494 1.00 38.97 649 ALA A CA 1
ATOM 5168 C C . ALA A 1 649 ? 42.377 -9.153 1.818 1.00 38.97 649 ALA A C 1
ATOM 5170 O O . ALA A 1 649 ? 42.553 -8.601 2.905 1.00 38.97 649 ALA A O 1
ATOM 5171 N N . ILE A 1 650 ? 42.212 -10.477 1.751 1.00 42.44 650 ILE A N 1
ATOM 5172 C CA . ILE A 1 650 ? 42.236 -11.344 2.941 1.00 42.44 650 ILE A CA 1
ATOM 5173 C C . ILE A 1 650 ? 43.642 -11.379 3.568 1.00 42.44 650 ILE A C 1
ATOM 5175 O O . ILE A 1 650 ? 43.787 -11.435 4.795 1.00 42.44 650 ILE A O 1
ATOM 5179 N N . MET A 1 651 ? 44.697 -11.309 2.749 1.00 42.19 651 MET A N 1
ATOM 5180 C CA . MET A 1 651 ? 46.076 -11.201 3.230 1.00 42.19 651 MET A CA 1
ATOM 5181 C C . MET A 1 651 ? 46.365 -9.863 3.931 1.00 42.19 651 MET A C 1
ATOM 5183 O O . MET A 1 651 ? 47.160 -9.862 4.874 1.00 42.19 651 MET A O 1
ATOM 5187 N N . SER A 1 652 ? 45.707 -8.758 3.551 1.00 42.62 652 SER A N 1
ATOM 5188 C CA . SER A 1 652 ? 45.899 -7.441 4.187 1.00 42.62 652 SER A CA 1
ATOM 5189 C C . SER A 1 652 ? 45.146 -7.280 5.519 1.00 42.62 652 SER A C 1
ATOM 5191 O O . SER A 1 652 ? 45.636 -6.596 6.418 1.00 42.62 652 SER A O 1
ATOM 5193 N N . MET A 1 653 ? 44.017 -7.977 5.707 1.00 39.53 653 MET A N 1
ATOM 5194 C CA . MET A 1 653 ? 43.247 -7.969 6.964 1.00 39.53 653 MET A CA 1
ATOM 5195 C C . MET A 1 653 ? 43.881 -8.800 8.090 1.00 39.53 653 MET A C 1
ATOM 5197 O O . MET A 1 653 ? 43.730 -8.476 9.272 1.00 39.53 653 MET A O 1
ATOM 5201 N N . ARG A 1 654 ? 44.619 -9.867 7.757 1.00 48.16 654 ARG A N 1
ATOM 5202 C CA . ARG A 1 654 ? 45.277 -10.746 8.742 1.00 48.16 654 ARG A CA 1
ATOM 5203 C C . ARG A 1 654 ? 46.192 -9.994 9.734 1.00 48.16 654 ARG A C 1
ATOM 5205 O O . ARG A 1 654 ? 46.046 -10.237 10.933 1.00 48.16 654 ARG A O 1
ATOM 5212 N N . PRO A 1 655 ? 47.104 -9.092 9.316 1.00 54.41 655 PRO A N 1
ATOM 5213 C CA . PRO A 1 655 ? 47.959 -8.359 10.254 1.00 54.41 655 PRO A CA 1
ATOM 5214 C C . PRO A 1 655 ? 47.190 -7.352 11.125 1.00 54.41 655 PRO A C 1
ATOM 5216 O O . PRO A 1 655 ? 47.530 -7.191 12.297 1.00 54.41 655 PRO A O 1
ATOM 5219 N N . GLN A 1 656 ? 46.127 -6.723 10.606 1.00 50.72 656 GLN A N 1
ATOM 5220 C CA . GLN A 1 656 ? 45.295 -5.789 11.379 1.00 50.72 656 GLN A CA 1
ATOM 5221 C C . GLN A 1 656 ? 44.514 -6.505 12.487 1.00 50.72 656 GLN A C 1
ATOM 5223 O O . GLN A 1 656 ? 44.509 -6.060 13.637 1.00 50.72 656 GLN A O 1
ATOM 5228 N N . LEU A 1 657 ? 43.918 -7.658 12.167 1.00 46.03 657 LEU A N 1
ATOM 5229 C CA . LEU A 1 657 ? 43.194 -8.467 13.144 1.00 46.03 657 LEU A CA 1
ATOM 5230 C C . LEU A 1 657 ? 44.143 -9.051 14.200 1.00 46.03 657 LEU A C 1
ATOM 5232 O O . LEU A 1 657 ? 43.823 -9.043 15.387 1.00 46.03 657 LEU A O 1
ATOM 5236 N N . SER A 1 658 ? 45.339 -9.486 13.785 1.00 51.22 658 SER A N 1
ATOM 5237 C CA . SER A 1 658 ? 46.367 -9.978 14.707 1.00 51.22 658 SER A CA 1
ATOM 5238 C C . SER A 1 658 ? 46.814 -8.882 15.683 1.00 51.22 658 SER A C 1
ATOM 5240 O O . SER A 1 658 ? 46.859 -9.129 16.883 1.00 51.22 658 SER A O 1
ATOM 5242 N N . SER A 1 659 ? 47.028 -7.651 15.201 1.00 52.50 659 SER A N 1
ATOM 5243 C CA . SER A 1 659 ? 47.385 -6.492 16.036 1.00 52.50 659 SER A CA 1
ATOM 5244 C C . SER A 1 659 ? 46.287 -6.122 17.046 1.00 52.50 659 SER A C 1
ATOM 5246 O O . SER A 1 659 ? 46.567 -5.860 18.217 1.00 52.50 659 SER A O 1
ATOM 5248 N N . CYS A 1 660 ? 45.015 -6.171 16.631 1.00 48.19 660 CYS A N 1
ATOM 5249 C CA . CYS A 1 660 ? 43.880 -5.900 17.516 1.00 48.19 660 CYS A CA 1
ATOM 5250 C C . CYS A 1 660 ? 43.751 -6.958 18.627 1.00 48.19 660 CYS A C 1
ATOM 5252 O O . CYS A 1 660 ? 43.577 -6.617 19.799 1.00 48.19 660 CYS A O 1
ATOM 5254 N N . ILE A 1 661 ? 43.920 -8.240 18.282 1.00 53.38 661 ILE A N 1
ATOM 5255 C CA . ILE A 1 661 ? 43.919 -9.349 19.247 1.00 53.38 661 ILE A CA 1
ATOM 5256 C C . ILE A 1 661 ? 45.082 -9.205 20.240 1.00 53.38 661 ILE A C 1
ATOM 5258 O O . ILE A 1 661 ? 44.896 -9.407 21.441 1.00 53.38 661 ILE A O 1
ATOM 5262 N N . GLU A 1 662 ? 46.265 -8.809 19.772 1.00 60.53 662 GLU A N 1
ATOM 5263 C CA . GLU A 1 662 ? 47.458 -8.620 20.606 1.00 60.53 662 GLU A CA 1
ATOM 5264 C C . GLU A 1 662 ? 47.305 -7.432 21.573 1.00 60.53 662 GLU A C 1
ATOM 5266 O O . GLU A 1 662 ? 47.644 -7.538 22.755 1.00 60.53 662 GLU A O 1
ATOM 5271 N N . SER A 1 663 ? 46.703 -6.331 21.107 1.00 56.09 663 SER A N 1
ATOM 5272 C CA . SER A 1 663 ? 46.358 -5.159 21.925 1.00 56.09 663 SER A CA 1
ATOM 5273 C C . SER A 1 663 ? 45.307 -5.482 22.995 1.00 56.09 663 SER A C 1
ATOM 5275 O O . SER A 1 663 ? 45.423 -5.066 24.154 1.00 56.09 663 SER A O 1
ATOM 5277 N N . HIS A 1 664 ? 44.302 -6.289 22.651 1.00 54.00 664 HIS A N 1
ATOM 5278 C CA . HIS A 1 664 ? 43.286 -6.705 23.614 1.00 54.00 664 HIS A CA 1
ATOM 5279 C C . HIS A 1 664 ? 43.869 -7.666 24.661 1.00 54.00 664 HIS A C 1
ATOM 5281 O O . HIS A 1 664 ? 43.600 -7.536 25.857 1.00 54.00 664 HIS A O 1
ATOM 5287 N N . ARG A 1 665 ? 44.747 -8.582 24.232 1.00 57.44 665 ARG A N 1
ATOM 5288 C CA . ARG A 1 665 ? 45.442 -9.527 25.113 1.00 57.44 665 ARG A CA 1
ATOM 5289 C C . ARG A 1 665 ? 46.398 -8.822 26.079 1.00 57.44 665 ARG A C 1
ATOM 5291 O O . ARG A 1 665 ? 46.435 -9.186 27.253 1.00 57.44 665 ARG A O 1
ATOM 5298 N N . SER A 1 666 ? 47.126 -7.794 25.638 1.00 60.78 666 SER A N 1
ATOM 5299 C CA . SER A 1 666 ? 48.008 -7.006 26.516 1.00 60.78 666 SER A CA 1
ATOM 5300 C C . SER A 1 666 ? 47.223 -6.203 27.562 1.00 60.78 666 SER A C 1
ATOM 5302 O O . SER A 1 666 ? 47.596 -6.189 28.736 1.00 60.78 666 SER A O 1
ATOM 5304 N N . SER A 1 667 ? 46.080 -5.630 27.174 1.00 59.62 667 SER A N 1
ATOM 5305 C CA . SER A 1 667 ? 45.171 -4.915 28.082 1.00 59.62 667 SER A CA 1
ATOM 5306 C C . SER A 1 667 ? 44.602 -5.839 29.169 1.00 59.62 667 SER A C 1
ATOM 5308 O O . SER A 1 667 ? 44.561 -5.481 30.348 1.00 59.62 667 SER A O 1
ATOM 5310 N N . GLN A 1 668 ? 44.220 -7.065 28.795 1.00 60.28 668 GLN A N 1
ATOM 5311 C CA . GLN A 1 668 ? 43.733 -8.080 29.735 1.00 60.28 668 GLN A CA 1
ATOM 5312 C C . GLN A 1 668 ? 44.832 -8.574 30.690 1.00 60.28 668 GLN A C 1
ATOM 5314 O O . GLN A 1 668 ? 44.569 -8.768 31.878 1.00 60.28 668 GLN A O 1
ATOM 5319 N N . LEU A 1 669 ? 46.073 -8.717 30.214 1.00 62.44 669 LEU A N 1
ATOM 5320 C CA . LEU A 1 669 ? 47.218 -9.072 31.061 1.00 62.44 669 LEU A CA 1
ATOM 5321 C C . LEU A 1 669 ? 47.562 -7.961 32.066 1.00 62.44 669 LEU A C 1
ATOM 5323 O O . LEU A 1 669 ? 47.861 -8.256 33.223 1.00 62.44 669 LEU A O 1
ATOM 5327 N N . HIS A 1 670 ? 47.439 -6.690 31.673 1.00 62.41 670 HIS A N 1
ATOM 5328 C CA . HIS A 1 670 ? 47.587 -5.560 32.593 1.00 62.41 670 HIS A CA 1
ATOM 5329 C C . HIS A 1 670 ? 46.527 -5.576 33.705 1.00 62.41 670 HIS A C 1
ATOM 5331 O O . HIS A 1 670 ? 46.877 -5.422 34.879 1.00 62.41 670 HIS A O 1
ATOM 5337 N N . LEU A 1 671 ? 45.262 -5.847 33.370 1.00 58.28 671 LEU A N 1
ATOM 5338 C CA . LEU A 1 671 ? 44.179 -5.990 34.353 1.00 58.28 671 LEU A CA 1
ATOM 5339 C C . LEU A 1 671 ? 44.415 -7.160 35.320 1.00 58.28 671 LEU A C 1
ATOM 5341 O O . LEU A 1 671 ? 44.252 -7.005 36.531 1.00 58.28 671 LEU A O 1
ATOM 5345 N N . LEU A 1 672 ? 44.860 -8.309 34.805 1.00 57.72 672 LEU A N 1
ATOM 5346 C CA . LEU A 1 672 ? 45.201 -9.480 35.619 1.00 57.72 672 LEU A CA 1
ATOM 5347 C C . LEU A 1 672 ? 46.386 -9.208 36.558 1.00 57.72 672 LEU A C 1
ATOM 5349 O O . LEU A 1 672 ? 46.343 -9.614 37.718 1.00 57.72 672 LEU A O 1
ATOM 5353 N N . SER A 1 673 ? 47.395 -8.452 36.110 1.00 60.47 673 SER A N 1
ATOM 5354 C CA . SER A 1 673 ? 48.524 -8.047 36.962 1.00 60.47 673 SER A CA 1
ATOM 5355 C C . SER A 1 673 ? 48.105 -7.107 38.103 1.00 60.47 673 SER A C 1
ATOM 5357 O O . SER A 1 673 ? 48.611 -7.217 39.218 1.00 60.47 673 SER A O 1
ATOM 5359 N N . SER A 1 674 ? 47.124 -6.225 37.867 1.00 58.84 674 SER A N 1
ATOM 5360 C CA . SER A 1 674 ? 46.584 -5.330 38.902 1.00 58.84 674 SER A CA 1
ATOM 5361 C C . SER A 1 674 ? 45.763 -6.091 39.951 1.00 58.84 674 SER A C 1
ATOM 5363 O O . SER A 1 674 ? 45.825 -5.776 41.141 1.00 58.84 674 SER A O 1
ATOM 5365 N N . LEU A 1 675 ? 45.047 -7.141 39.532 1.00 54.56 675 LEU A N 1
ATOM 5366 C CA . LEU A 1 675 ? 44.244 -8.005 40.406 1.00 54.56 675 LEU A CA 1
ATOM 5367 C C . LEU A 1 675 ? 45.078 -8.964 41.268 1.00 54.56 675 LEU A C 1
ATOM 5369 O O . LEU A 1 675 ? 44.611 -9.388 42.326 1.00 54.56 675 LEU A O 1
ATOM 5373 N N . GLN A 1 676 ? 46.322 -9.255 40.878 1.00 57.53 676 GLN A N 1
ATOM 5374 C CA . GLN A 1 676 ? 47.229 -10.119 41.645 1.00 57.53 676 GLN A CA 1
ATOM 5375 C C . GLN A 1 676 ? 47.595 -9.532 43.024 1.00 57.53 676 GLN A C 1
ATOM 5377 O O . GLN A 1 676 ? 48.008 -10.265 43.919 1.00 57.53 676 GLN A O 1
ATOM 5382 N N . SER A 1 677 ? 47.388 -8.223 43.223 1.00 54.59 677 SER A N 1
ATOM 5383 C CA . SER A 1 677 ? 47.538 -7.552 44.523 1.00 54.59 677 SER A CA 1
ATOM 5384 C C . SER A 1 677 ? 46.398 -7.840 45.515 1.00 54.59 677 SER A C 1
ATOM 5386 O O . SER A 1 677 ? 46.578 -7.666 46.718 1.00 54.59 677 SER A O 1
ATOM 5388 N N . LEU A 1 678 ? 45.237 -8.286 45.020 1.00 54.31 678 LEU A N 1
ATOM 5389 C CA . LEU A 1 678 ? 44.003 -8.484 45.791 1.00 54.31 678 LEU A CA 1
ATOM 5390 C C . LEU A 1 678 ? 43.629 -9.963 45.956 1.00 54.31 678 LEU A C 1
ATOM 5392 O O . LEU A 1 678 ? 42.953 -10.314 46.921 1.00 54.31 678 LEU A O 1
ATOM 5396 N N . VAL A 1 679 ? 44.060 -10.834 45.037 1.00 51.00 679 VAL A N 1
ATOM 5397 C CA . VAL A 1 679 ? 43.769 -12.274 4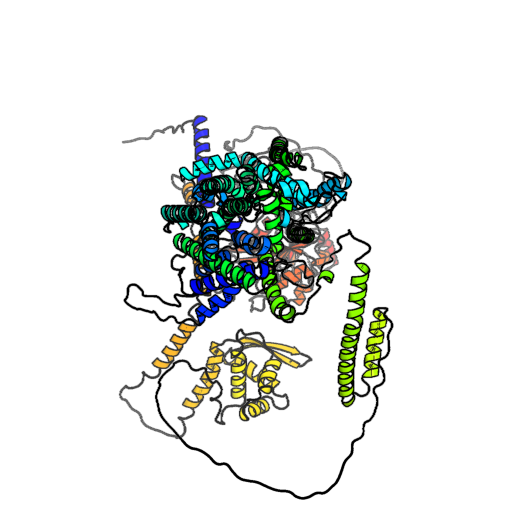5.058 1.00 51.00 679 VAL A CA 1
ATOM 5398 C C . VAL A 1 679 ? 45.047 -13.058 44.766 1.00 51.00 679 VAL A C 1
ATOM 5400 O O . VAL A 1 679 ? 45.621 -12.961 43.681 1.00 51.00 679 VAL A O 1
ATOM 5403 N N . THR A 1 680 ? 45.494 -13.859 45.733 1.00 49.31 680 THR A N 1
ATOM 5404 C CA . THR A 1 680 ? 46.640 -14.758 45.560 1.00 49.31 680 THR A CA 1
ATOM 5405 C C . THR A 1 680 ? 46.276 -15.878 44.583 1.00 49.31 680 THR A C 1
ATOM 5407 O O . THR A 1 680 ? 45.488 -16.757 44.921 1.00 49.31 680 THR A O 1
ATOM 5410 N N . ASP A 1 681 ? 46.881 -15.829 43.394 1.00 55.81 681 ASP A N 1
ATOM 5411 C CA . ASP A 1 681 ? 46.861 -16.847 42.329 1.00 55.81 681 ASP A CA 1
ATOM 5412 C C . ASP A 1 681 ? 45.590 -16.938 41.448 1.00 55.81 681 ASP A C 1
ATOM 5414 O O . ASP A 1 681 ? 44.943 -17.976 41.321 1.00 55.81 681 ASP A O 1
ATOM 5418 N N . ALA A 1 682 ? 45.244 -15.838 40.767 1.00 56.75 682 ALA A N 1
ATOM 5419 C CA . ALA A 1 682 ? 44.127 -15.806 39.811 1.00 56.75 682 ALA A CA 1
ATOM 5420 C C . ALA A 1 682 ? 44.355 -16.657 38.538 1.00 56.75 682 ALA A C 1
ATOM 5422 O O . ALA A 1 682 ? 43.391 -17.115 37.922 1.00 56.75 682 ALA A O 1
ATOM 5423 N N . VAL A 1 683 ? 45.613 -16.889 38.145 1.00 57.66 683 VAL A N 1
ATOM 5424 C CA . VAL A 1 683 ? 45.970 -17.546 36.872 1.00 57.66 683 VAL A CA 1
ATOM 5425 C C . VAL A 1 683 ? 45.557 -19.022 36.870 1.00 57.66 683 VAL A C 1
ATOM 5427 O O . VAL A 1 683 ? 44.978 -19.501 35.896 1.00 57.66 683 VAL A O 1
ATOM 5430 N N . SER A 1 684 ? 45.749 -19.736 37.984 1.00 58.28 684 SER A N 1
ATOM 5431 C CA . SER A 1 684 ? 45.421 -21.165 38.088 1.00 58.28 684 SER A CA 1
ATOM 5432 C C . SER A 1 684 ? 43.909 -21.453 38.074 1.00 58.28 684 SER A C 1
ATOM 5434 O O . SER A 1 684 ? 43.473 -22.485 37.553 1.00 58.28 684 SER A O 1
ATOM 5436 N N . SER A 1 685 ? 43.091 -20.530 38.591 1.00 57.81 685 SER A N 1
ATOM 5437 C CA . SER A 1 685 ? 41.622 -20.627 38.587 1.00 57.81 685 SER A CA 1
ATOM 5438 C C . SER A 1 685 ? 41.018 -20.354 37.200 1.00 57.81 685 SER A C 1
ATOM 5440 O O . SER A 1 685 ? 40.114 -21.065 36.741 1.00 57.81 685 SER A O 1
ATOM 5442 N N . VAL A 1 686 ? 41.566 -19.365 36.489 1.00 62.94 686 VAL A N 1
ATOM 5443 C CA . VAL A 1 686 ? 41.133 -18.998 35.134 1.00 62.94 686 VAL A CA 1
ATOM 5444 C C . VAL A 1 686 ? 41.513 -20.083 34.126 1.00 62.94 686 VAL A C 1
ATOM 5446 O O . VAL A 1 686 ? 40.654 -20.516 33.357 1.00 62.94 686 VAL A O 1
ATOM 5449 N N . ASP A 1 687 ? 42.737 -20.615 34.188 1.00 65.69 687 ASP A N 1
ATOM 5450 C CA . ASP A 1 687 ? 43.161 -21.709 33.306 1.00 65.69 687 ASP A CA 1
ATOM 5451 C C . ASP A 1 687 ? 42.343 -22.988 33.537 1.00 65.69 687 ASP A C 1
ATOM 5453 O O . ASP A 1 687 ? 41.989 -23.671 32.577 1.00 65.69 687 ASP A O 1
ATOM 5457 N N . ARG A 1 688 ? 41.955 -23.303 34.783 1.00 58.91 688 ARG A N 1
ATOM 5458 C CA . ARG A 1 688 ? 41.042 -24.430 35.061 1.00 58.91 688 ARG A CA 1
ATOM 5459 C C . ARG A 1 688 ? 39.667 -24.233 34.429 1.00 58.91 688 ARG A C 1
ATOM 5461 O O . ARG A 1 688 ? 39.134 -25.174 33.846 1.00 58.91 688 ARG A O 1
ATOM 5468 N N . SER A 1 689 ? 39.117 -23.027 34.512 1.00 58.41 689 SER A N 1
ATOM 5469 C CA . SER A 1 689 ? 37.800 -22.702 33.953 1.00 58.41 689 SER A CA 1
ATOM 5470 C C . SER A 1 689 ? 37.813 -22.752 32.421 1.00 58.41 689 SER A C 1
ATOM 5472 O O . SER A 1 689 ? 36.947 -23.370 31.801 1.00 58.41 689 SER A O 1
ATOM 5474 N N . LEU A 1 690 ? 38.850 -22.187 31.798 1.00 58.75 690 LEU A N 1
ATOM 5475 C CA . LEU A 1 690 ? 39.017 -22.181 30.344 1.00 58.75 690 LEU A CA 1
ATOM 5476 C C . LEU A 1 690 ? 39.285 -23.578 29.777 1.00 58.75 690 LEU A C 1
ATOM 5478 O O . LEU A 1 690 ? 38.809 -23.896 28.688 1.00 58.75 690 LEU A O 1
ATOM 5482 N N . LYS A 1 691 ? 39.978 -24.442 30.524 1.00 58.44 691 LYS A N 1
ATOM 5483 C CA . LYS A 1 691 ? 40.229 -25.832 30.128 1.00 58.44 691 LYS A CA 1
ATOM 5484 C C . LYS A 1 691 ? 38.955 -26.685 30.142 1.00 58.44 691 LYS A C 1
ATOM 5486 O O . LYS A 1 691 ? 38.787 -27.529 29.268 1.00 58.44 691 LYS A O 1
ATOM 5491 N N . VAL A 1 692 ? 38.032 -26.430 31.075 1.00 56.59 692 VAL A N 1
ATOM 5492 C CA . VAL A 1 692 ? 36.703 -27.075 31.101 1.00 56.59 692 VAL A CA 1
ATOM 5493 C C . VAL A 1 692 ? 35.846 -26.616 29.917 1.00 56.59 692 VAL A C 1
ATOM 5495 O O . VAL A 1 692 ? 35.225 -27.442 29.255 1.00 56.59 692 VAL A O 1
ATOM 5498 N N . ILE A 1 693 ? 35.861 -25.319 29.598 1.00 53.84 693 ILE A N 1
ATOM 5499 C CA . ILE A 1 693 ? 35.111 -24.759 28.461 1.00 53.84 693 ILE A CA 1
ATOM 5500 C C . ILE A 1 693 ? 35.672 -25.262 27.119 1.00 53.84 693 ILE A C 1
ATOM 5502 O O . ILE A 1 693 ? 34.911 -25.621 26.222 1.00 53.84 693 ILE A O 1
ATOM 5506 N N . SER A 1 694 ? 36.999 -25.347 26.981 1.00 64.69 694 SER A N 1
ATOM 5507 C CA . SER A 1 694 ? 37.664 -25.913 25.795 1.00 64.69 694 SER A CA 1
ATOM 5508 C C . SER A 1 694 ? 37.326 -27.394 25.591 1.00 64.69 694 SER A C 1
ATOM 5510 O O . SER A 1 694 ? 37.072 -27.800 24.456 1.00 64.69 694 SER A O 1
ATOM 5512 N N . ALA A 1 695 ? 37.256 -28.177 26.675 1.00 54.50 695 ALA A N 1
ATOM 5513 C CA . ALA A 1 695 ? 36.865 -29.585 26.630 1.00 54.50 695 ALA A CA 1
ATOM 5514 C C . ALA A 1 695 ? 35.395 -29.779 26.216 1.00 54.50 695 ALA A C 1
ATOM 5516 O O . ALA A 1 695 ? 35.084 -30.736 25.515 1.00 54.50 695 ALA A O 1
ATOM 5517 N N . PHE A 1 696 ? 34.505 -28.854 26.590 1.00 44.84 696 PHE A N 1
ATOM 5518 C CA . PHE A 1 696 ? 33.103 -28.871 26.158 1.00 44.84 696 PHE A CA 1
ATOM 5519 C C . PHE A 1 696 ? 32.922 -28.559 24.664 1.00 44.84 696 PHE A C 1
ATOM 5521 O O . PHE A 1 696 ? 31.984 -29.059 24.048 1.00 44.84 696 PHE A O 1
ATOM 5528 N N . ASN A 1 697 ? 33.824 -27.765 24.079 1.00 45.28 697 ASN A N 1
ATOM 5529 C CA . ASN A 1 697 ? 33.706 -27.264 22.706 1.00 45.28 697 ASN A CA 1
ATOM 5530 C C . ASN A 1 697 ? 34.655 -27.940 21.695 1.00 45.28 697 ASN A C 1
ATOM 5532 O O . ASN A 1 697 ? 34.692 -27.524 20.541 1.00 45.28 697 ASN A O 1
ATOM 5536 N N . ASN A 1 698 ? 35.422 -28.966 22.094 1.00 46.12 698 ASN A N 1
ATOM 5537 C CA . ASN A 1 698 ? 36.408 -29.658 21.243 1.00 46.12 698 ASN A CA 1
ATOM 5538 C C . ASN A 1 698 ? 37.465 -28.733 20.587 1.00 46.12 698 ASN A C 1
ATOM 5540 O O . ASN A 1 698 ? 37.964 -29.017 19.498 1.00 46.12 698 ASN A O 1
ATOM 5544 N N . CYS A 1 699 ? 37.861 -27.648 21.262 1.00 45.94 699 CYS A N 1
ATOM 5545 C CA . CYS A 1 699 ? 38.922 -26.740 20.799 1.00 45.94 699 CYS A CA 1
ATOM 5546 C C . CYS A 1 699 ? 40.236 -26.963 21.574 1.00 45.94 699 CYS A C 1
ATOM 5548 O O . CYS A 1 699 ? 40.178 -27.198 22.784 1.00 45.94 699 CYS A O 1
ATOM 5550 N N . PRO A 1 700 ? 41.425 -26.837 20.948 1.00 51.25 700 PRO A N 1
ATOM 5551 C CA . PRO A 1 700 ? 42.709 -27.001 21.635 1.00 51.25 700 PRO A CA 1
ATOM 5552 C C . PRO A 1 700 ? 42.955 -25.882 22.664 1.00 51.25 700 PRO A C 1
ATOM 5554 O O . PRO A 1 700 ? 42.894 -24.697 22.343 1.00 51.25 700 PRO A O 1
ATOM 5557 N N . PHE A 1 701 ? 43.245 -26.258 23.913 1.00 63.31 701 PHE A N 1
ATOM 5558 C CA . PHE A 1 701 ? 43.556 -25.316 24.993 1.00 63.31 701 PHE A CA 1
ATOM 5559 C C . PHE A 1 701 ? 45.042 -24.938 25.003 1.00 63.31 701 PHE A C 1
ATOM 5561 O O . PHE A 1 701 ? 45.905 -25.816 24.998 1.00 63.31 701 PHE A O 1
ATOM 5568 N N . THR A 1 702 ? 45.334 -23.637 25.106 1.00 61.88 702 THR A N 1
ATOM 5569 C CA . THR A 1 702 ? 46.701 -23.112 25.264 1.00 61.88 702 THR A CA 1
ATOM 5570 C C . THR A 1 702 ? 46.800 -22.378 26.612 1.00 61.88 702 THR A C 1
ATOM 5572 O O . THR A 1 702 ? 46.027 -21.439 26.805 1.00 61.88 702 THR A O 1
ATOM 5575 N N . PRO A 1 703 ? 47.695 -22.773 27.542 1.00 61.69 703 PRO A N 1
ATOM 5576 C CA . PRO A 1 703 ? 47.786 -22.167 28.878 1.00 61.69 703 PRO A CA 1
ATOM 5577 C C . PRO A 1 703 ? 48.174 -20.685 28.842 1.00 61.69 703 PRO A C 1
ATOM 5579 O O . PRO A 1 703 ? 48.922 -20.259 27.953 1.00 61.69 703 PRO A O 1
ATOM 5582 N N . THR A 1 704 ? 47.717 -19.901 29.823 1.00 61.34 704 THR A N 1
ATOM 5583 C CA . THR A 1 704 ? 48.179 -18.511 29.966 1.00 61.34 704 THR A CA 1
ATOM 5584 C C . THR A 1 704 ? 49.639 -18.455 30.458 1.00 61.34 704 THR A C 1
ATOM 5586 O O . THR A 1 704 ? 50.045 -19.264 31.294 1.00 61.34 704 THR A O 1
ATOM 5589 N N . PRO A 1 705 ? 50.478 -17.539 29.929 1.00 55.81 705 PRO A N 1
ATOM 5590 C CA . PRO A 1 705 ? 51.878 -17.430 30.340 1.00 55.81 705 PRO A CA 1
ATOM 5591 C C . PRO A 1 705 ? 52.006 -16.931 31.795 1.00 55.81 705 PRO A C 1
ATOM 5593 O O . PRO A 1 705 ? 51.173 -16.140 32.242 1.00 55.81 705 PRO A O 1
ATOM 5596 N N . PRO A 1 706 ? 53.043 -17.357 32.544 1.00 53.44 706 PRO A N 1
ATOM 5597 C CA . PRO A 1 706 ? 53.240 -16.942 33.932 1.00 53.44 706 PRO A CA 1
ATOM 5598 C C . PRO A 1 706 ? 53.574 -15.445 34.029 1.00 53.44 706 PRO A C 1
ATOM 5600 O O . PRO A 1 706 ? 54.422 -14.938 33.294 1.00 53.44 706 PRO A O 1
ATOM 5603 N N . LEU A 1 707 ? 52.920 -14.742 34.958 1.00 55.19 707 LEU A N 1
ATOM 5604 C CA . LEU A 1 707 ? 53.186 -13.331 35.259 1.00 55.19 707 LEU A CA 1
ATOM 5605 C C . LEU A 1 707 ? 54.568 -13.187 35.928 1.00 55.19 707 LEU A C 1
ATOM 5607 O O . LEU A 1 707 ? 54.870 -13.863 36.911 1.00 55.19 707 LEU A O 1
ATOM 5611 N N . THR A 1 708 ? 55.423 -12.317 35.386 1.00 42.38 708 THR A N 1
ATOM 5612 C CA . THR A 1 708 ? 56.777 -12.048 35.898 1.00 42.38 708 THR A CA 1
ATOM 5613 C C . THR A 1 708 ? 56.747 -11.262 37.211 1.00 42.38 708 THR A C 1
ATOM 5615 O O . THR A 1 708 ? 56.176 -10.175 37.273 1.00 42.38 708 THR A O 1
ATOM 5618 N N . ASN A 1 709 ? 57.415 -11.783 38.244 1.00 39.19 709 ASN A N 1
ATOM 5619 C CA . ASN A 1 709 ? 57.583 -11.123 39.539 1.00 39.19 709 ASN A CA 1
ATOM 5620 C C . ASN A 1 709 ? 58.720 -10.079 39.530 1.00 39.19 709 ASN A C 1
ATOM 5622 O O . ASN A 1 709 ? 59.805 -10.344 39.022 1.00 39.19 709 ASN A O 1
ATOM 5626 N N . HIS A 1 710 ? 58.467 -8.972 40.239 1.00 33.56 710 HIS A N 1
ATOM 5627 C CA . HIS A 1 710 ? 59.381 -7.924 40.727 1.00 33.56 710 HIS A CA 1
ATOM 5628 C C . HIS A 1 710 ? 59.924 -6.866 39.749 1.00 33.56 710 HIS A C 1
ATOM 5630 O O . HIS A 1 710 ? 60.815 -7.129 38.950 1.00 33.56 710 HIS A O 1
ATOM 5636 N N . ILE A 1 711 ? 59.551 -5.603 40.009 1.00 30.36 711 ILE A N 1
ATOM 5637 C CA . ILE A 1 711 ? 60.503 -4.482 39.980 1.00 30.36 711 ILE A CA 1
ATOM 5638 C C . ILE A 1 711 ? 60.428 -3.731 41.316 1.00 30.36 711 ILE A C 1
ATOM 5640 O O . ILE A 1 711 ? 59.367 -3.338 41.796 1.00 30.36 711 ILE A O 1
ATOM 5644 N N . SER A 1 712 ? 61.601 -3.615 41.926 1.00 27.27 712 SER A N 1
ATOM 5645 C CA . SER A 1 712 ? 61.941 -3.026 43.216 1.00 27.27 712 SER A CA 1
ATOM 5646 C C . SER A 1 712 ? 62.028 -1.494 43.192 1.00 27.27 712 SER A C 1
ATOM 5648 O O . SER A 1 712 ? 62.514 -0.894 42.239 1.00 27.27 712 SER A O 1
ATOM 5650 N N . VAL A 1 713 ? 61.623 -0.890 44.308 1.00 33.25 713 VAL A N 1
ATOM 5651 C CA . VAL A 1 713 ? 61.747 0.532 44.684 1.00 33.25 713 VAL A CA 1
ATOM 5652 C C . VAL A 1 713 ? 63.218 0.981 44.800 1.00 33.25 713 VAL A C 1
ATOM 5654 O O . VAL A 1 713 ? 64.035 0.193 45.276 1.00 33.25 713 VAL A O 1
ATOM 5657 N N . PRO A 1 714 ? 63.539 2.271 44.567 1.00 28.03 714 PRO A N 1
ATOM 5658 C CA . PRO A 1 714 ? 64.615 2.950 45.294 1.00 28.03 714 PRO A CA 1
ATOM 5659 C C . PRO A 1 714 ? 64.066 4.046 46.227 1.00 28.03 714 PRO A C 1
ATOM 5661 O O . PRO A 1 714 ? 63.389 4.978 45.801 1.00 28.03 714 PRO A O 1
ATOM 5664 N N . ARG A 1 715 ? 64.374 3.921 47.524 1.00 23.25 715 ARG A N 1
ATOM 5665 C CA . ARG A 1 715 ? 64.180 4.941 48.569 1.00 23.25 715 ARG A CA 1
ATOM 5666 C C . ARG A 1 715 ? 65.455 5.778 48.689 1.00 23.25 715 ARG A C 1
ATOM 5668 O O . ARG A 1 715 ? 66.532 5.200 48.799 1.00 23.25 715 ARG A O 1
ATOM 5675 N N . THR A 1 716 ? 65.328 7.099 48.808 1.00 25.94 716 THR A N 1
ATOM 5676 C CA . THR A 1 716 ? 66.406 7.980 49.289 1.00 25.94 716 THR A CA 1
ATOM 5677 C C . THR A 1 716 ? 65.906 8.916 50.395 1.00 25.94 716 THR A C 1
ATOM 5679 O O . THR A 1 716 ? 65.036 9.744 50.156 1.00 25.94 716 THR A O 1
ATOM 5682 N N . HIS A 1 717 ? 66.519 8.733 51.572 1.00 27.05 717 HIS A N 1
ATOM 5683 C CA . HIS A 1 717 ? 66.806 9.654 52.686 1.00 27.05 717 HIS A CA 1
ATOM 5684 C C . HIS A 1 717 ? 65.694 10.338 53.523 1.00 27.05 717 HIS A C 1
ATOM 5686 O O . HIS A 1 717 ? 65.052 11.297 53.111 1.00 27.05 717 HIS A O 1
ATOM 5692 N N . SER A 1 718 ? 65.559 9.809 54.755 1.00 26.39 718 SER A N 1
ATOM 5693 C CA . SER A 1 718 ? 65.629 10.466 56.089 1.00 26.39 718 SER A CA 1
ATOM 5694 C C . SER A 1 718 ? 65.890 11.992 56.106 1.00 26.39 718 SER A C 1
ATOM 5696 O O . SER A 1 718 ? 66.742 12.460 55.364 1.00 26.39 718 SER A O 1
ATOM 5698 N N . ASP A 1 719 ? 65.266 12.848 56.924 1.00 25.77 719 ASP A N 1
ATOM 5699 C CA . ASP A 1 719 ? 64.980 12.739 58.360 1.00 25.77 719 ASP A CA 1
ATOM 5700 C C . ASP A 1 719 ? 63.831 13.665 58.827 1.00 25.77 719 ASP A C 1
ATOM 5702 O O . ASP A 1 719 ? 63.475 14.662 58.205 1.00 25.77 719 ASP A O 1
ATOM 5706 N N . SER A 1 720 ? 63.288 13.291 59.982 1.00 26.77 720 SER A N 1
ATOM 5707 C CA . SER A 1 720 ? 62.231 13.882 60.813 1.00 26.77 720 SER A CA 1
ATOM 5708 C C . SER A 1 720 ? 62.404 15.350 61.240 1.00 26.77 720 SER A C 1
ATOM 5710 O O . SER A 1 720 ? 63.510 15.737 61.604 1.00 26.77 720 SER A O 1
ATOM 5712 N N . ASN A 1 721 ? 61.291 16.095 61.403 1.00 25.69 721 ASN A N 1
ATOM 5713 C CA . ASN A 1 721 ? 60.891 16.678 62.705 1.00 25.69 721 ASN A CA 1
ATOM 5714 C C . ASN A 1 721 ? 59.558 17.474 62.709 1.00 25.69 721 ASN A C 1
ATOM 5716 O O . ASN A 1 721 ? 59.292 18.293 61.841 1.00 25.69 721 ASN A O 1
ATOM 5720 N N . ALA A 1 722 ? 58.806 17.258 63.799 1.00 24.88 722 ALA A N 1
ATOM 5721 C CA . ALA A 1 722 ? 57.948 18.188 64.555 1.00 24.88 722 ALA A CA 1
ATOM 5722 C C . ALA A 1 722 ? 56.629 18.787 63.981 1.00 24.88 722 ALA A C 1
ATOM 5724 O O . ALA A 1 722 ? 56.597 19.682 63.149 1.00 24.88 722 ALA A O 1
ATOM 5725 N N . ARG A 1 723 ? 55.531 18.316 64.600 1.00 25.17 723 ARG A N 1
ATOM 5726 C CA . ARG A 1 723 ? 54.318 18.998 65.128 1.00 25.17 723 ARG A CA 1
ATOM 5727 C C . ARG A 1 723 ? 54.046 20.505 64.859 1.00 25.17 723 ARG A C 1
ATOM 5729 O O . ARG A 1 723 ? 54.878 21.351 65.143 1.00 25.17 723 ARG A O 1
ATOM 5736 N N . GLN A 1 724 ? 52.731 20.752 64.676 1.00 23.67 724 GLN A N 1
ATOM 5737 C CA . GLN A 1 724 ? 51.849 21.821 65.226 1.00 23.67 724 GLN A CA 1
ATOM 5738 C C . GLN A 1 724 ? 51.492 23.098 64.410 1.00 23.67 724 GLN A C 1
ATOM 5740 O O . GLN A 1 724 ? 52.321 23.961 64.183 1.00 23.67 724 GLN A O 1
ATOM 5745 N N . LEU A 1 725 ? 50.165 23.221 64.167 1.00 23.34 725 LEU A N 1
ATOM 5746 C CA . LEU A 1 725 ? 49.246 24.394 64.245 1.00 23.34 725 LEU A CA 1
ATOM 5747 C C . LEU A 1 725 ? 49.393 25.630 63.303 1.00 23.34 725 LEU A C 1
ATOM 5749 O O . LEU A 1 725 ? 50.365 26.354 63.416 1.00 23.34 725 LEU A O 1
ATOM 5753 N N . ARG A 1 726 ? 48.324 25.871 62.488 1.00 21.50 726 ARG A N 1
ATOM 5754 C CA . ARG A 1 726 ? 47.539 27.109 62.095 1.00 21.50 726 ARG A CA 1
ATOM 5755 C C . ARG A 1 726 ? 48.186 28.533 62.154 1.00 21.50 726 ARG A C 1
ATOM 5757 O O . ARG A 1 726 ? 49.098 28.698 62.946 1.00 21.50 726 ARG A O 1
ATOM 5764 N N . PRO A 1 727 ? 47.595 29.641 61.592 1.00 43.53 727 PRO A N 1
ATOM 5765 C CA . PRO A 1 727 ? 46.529 29.895 60.571 1.00 43.53 727 PRO A CA 1
ATOM 5766 C C . PRO A 1 727 ? 46.827 31.113 59.600 1.00 43.53 727 PRO A C 1
ATOM 5768 O O . PRO A 1 727 ? 47.966 31.553 59.525 1.00 43.53 727 PRO A O 1
ATOM 5771 N N . TYR A 1 728 ? 45.773 31.694 58.966 1.00 22.64 728 TYR A N 1
ATOM 5772 C CA . TYR A 1 728 ? 45.633 32.912 58.093 1.00 22.64 728 TYR A CA 1
ATOM 5773 C C . TYR A 1 728 ? 45.741 32.675 56.569 1.00 22.64 728 TYR A C 1
ATOM 5775 O O . TYR A 1 728 ? 46.551 31.869 56.145 1.00 22.64 728 TYR A O 1
ATOM 5783 N N . GLY A 1 729 ? 44.988 33.312 55.654 1.00 24.11 729 GLY A N 1
ATOM 5784 C CA . GLY A 1 729 ? 44.005 34.413 55.667 1.00 24.11 729 GLY A CA 1
ATOM 5785 C C . GLY A 1 729 ? 43.832 34.959 54.220 1.00 24.11 729 GLY A C 1
ATOM 5786 O O . GLY A 1 729 ? 44.751 34.829 53.418 1.00 24.11 729 GLY A O 1
ATOM 5787 N N . ALA A 1 730 ? 42.661 35.513 53.875 1.00 23.89 730 ALA A N 1
ATOM 5788 C CA . ALA A 1 730 ? 42.273 36.033 52.543 1.00 23.89 730 ALA A CA 1
ATOM 5789 C C . ALA A 1 730 ? 42.902 37.402 52.163 1.00 23.89 730 ALA A C 1
ATOM 5791 O O . ALA A 1 730 ? 43.558 38.019 53.004 1.00 23.89 730 ALA A O 1
ATOM 5792 N N . PRO A 1 731 ? 42.659 37.916 50.931 1.00 28.92 731 PRO A N 1
ATOM 5793 C CA . PRO A 1 731 ? 41.926 39.197 50.796 1.00 28.92 731 PRO A CA 1
ATOM 5794 C C . PRO A 1 731 ? 40.972 39.318 49.567 1.00 28.92 731 PRO A C 1
ATOM 5796 O O . PRO A 1 731 ? 40.871 38.413 48.744 1.00 28.92 731 PRO A O 1
ATOM 5799 N N . ALA A 1 732 ? 40.256 40.456 49.479 1.00 23.55 732 ALA A N 1
ATOM 5800 C CA . ALA A 1 732 ? 38.986 40.723 48.773 1.00 23.55 732 ALA A CA 1
ATOM 5801 C C . ALA A 1 732 ? 38.971 42.021 47.893 1.00 23.55 732 ALA A C 1
ATOM 5803 O O . ALA A 1 732 ? 39.617 42.974 48.310 1.00 23.55 732 ALA A O 1
ATOM 5804 N N . VAL A 1 733 ? 38.151 42.054 46.799 1.00 27.33 733 VAL A N 1
ATOM 5805 C CA . VAL A 1 733 ? 37.176 43.111 46.289 1.00 27.33 733 VAL A CA 1
ATOM 5806 C C . VAL A 1 733 ? 37.772 44.498 45.825 1.00 27.33 733 VAL A C 1
ATOM 5808 O O . VAL A 1 733 ? 38.861 44.784 46.308 1.00 27.33 733 VAL A O 1
ATOM 5811 N N . PRO A 1 734 ? 37.206 45.383 44.914 1.00 37.41 734 PRO A N 1
ATOM 5812 C CA . PRO A 1 734 ? 35.784 45.774 44.659 1.00 37.41 734 PRO A CA 1
ATOM 5813 C C . PRO A 1 734 ? 35.291 46.185 43.227 1.00 37.41 734 PRO A C 1
ATOM 5815 O O . PRO A 1 734 ? 36.076 46.447 42.322 1.00 37.41 734 PRO A O 1
ATOM 5818 N N . GLY A 1 735 ? 33.960 46.392 43.079 1.00 24.03 735 GLY A N 1
ATOM 5819 C CA . GLY A 1 735 ? 33.352 47.369 42.134 1.00 24.03 735 GLY A CA 1
ATOM 5820 C C . GLY A 1 735 ? 31.952 47.031 41.569 1.00 24.03 735 GLY A C 1
ATOM 5821 O O . GLY A 1 735 ? 31.763 45.951 41.039 1.00 24.03 735 GLY A O 1
ATOM 5822 N N . SER A 1 736 ? 30.973 47.944 41.668 1.00 23.94 736 SER A N 1
ATOM 5823 C CA . SER A 1 736 ? 29.502 47.748 41.628 1.00 23.94 736 SER A CA 1
ATOM 5824 C C . SER A 1 736 ? 28.755 48.297 40.383 1.00 23.94 736 SER A C 1
ATOM 5826 O O . SER A 1 736 ? 29.272 49.176 39.702 1.00 23.94 736 SER A O 1
ATOM 5828 N N . SER A 1 737 ? 27.496 47.864 40.129 1.00 22.91 737 SER A N 1
ATOM 5829 C CA . SER A 1 737 ? 26.277 48.731 40.065 1.00 22.91 737 SER A CA 1
ATOM 5830 C C . SER A 1 737 ? 24.995 48.096 39.440 1.00 22.91 737 SER A C 1
ATOM 5832 O O . SER A 1 737 ? 25.000 47.574 38.335 1.00 22.91 737 SER A O 1
ATOM 5834 N N . ASN A 1 738 ? 23.886 48.235 40.190 1.00 23.45 738 ASN A N 1
ATOM 5835 C CA . ASN A 1 738 ? 22.478 48.548 39.842 1.00 23.45 738 ASN A CA 1
ATOM 5836 C C . ASN A 1 738 ? 21.562 47.706 38.900 1.00 23.45 738 ASN A C 1
ATOM 5838 O O . ASN A 1 738 ? 21.510 47.909 37.695 1.00 23.45 738 ASN A O 1
ATOM 5842 N N . SER A 1 739 ? 20.563 47.079 39.552 1.00 21.88 739 SER A N 1
ATOM 5843 C CA . SER A 1 739 ? 19.107 47.397 39.496 1.00 21.88 739 SER A CA 1
ATOM 5844 C C . SER A 1 739 ? 18.101 46.590 38.628 1.00 21.88 739 SER A C 1
ATOM 5846 O O . SER A 1 739 ? 18.163 46.583 37.408 1.00 21.88 739 SER A O 1
ATOM 5848 N N . LYS A 1 740 ? 17.065 46.109 39.354 1.00 22.50 740 LYS A N 1
ATOM 5849 C CA . LYS A 1 740 ? 15.616 45.923 39.059 1.00 22.50 740 LYS A CA 1
ATOM 5850 C C . LYS A 1 740 ? 15.111 44.783 38.143 1.00 22.50 740 LYS A C 1
ATOM 5852 O O . LYS A 1 740 ? 15.084 44.926 36.928 1.00 22.50 740 LYS A O 1
ATOM 5857 N N . SER A 1 741 ? 14.436 43.804 38.764 1.00 21.08 741 SER A N 1
ATOM 5858 C CA . SER A 1 741 ? 13.200 43.161 38.263 1.00 21.08 741 SER A CA 1
ATOM 5859 C C . SER A 1 741 ? 12.426 42.452 39.399 1.00 21.08 741 SER A C 1
ATOM 5861 O O . SER A 1 741 ? 13.012 42.011 40.384 1.00 21.08 741 SER A O 1
ATOM 5863 N N . LEU A 1 742 ? 11.094 42.402 39.275 1.00 22.02 742 LEU A N 1
ATOM 5864 C CA . LEU A 1 742 ? 10.127 41.651 40.098 1.00 22.02 742 LEU A CA 1
ATOM 5865 C C . LEU A 1 742 ? 8.879 41.410 39.214 1.00 22.02 742 LEU A C 1
ATOM 5867 O O . LEU A 1 742 ? 8.548 42.332 38.461 1.00 22.02 742 LEU A O 1
ATOM 5871 N N . PRO A 1 743 ? 8.094 40.322 39.349 1.00 32.16 743 PRO A N 1
ATOM 5872 C CA . PRO A 1 743 ? 8.421 38.968 39.805 1.00 32.16 743 PRO A CA 1
ATOM 5873 C C . PRO A 1 743 ? 8.033 37.873 38.777 1.00 32.16 743 PRO A C 1
ATOM 5875 O O . PRO A 1 743 ? 6.979 37.948 38.144 1.00 32.16 743 PRO A O 1
ATOM 5878 N N . ASP A 1 744 ? 8.832 36.807 38.697 1.00 24.73 744 ASP A N 1
ATOM 5879 C CA . ASP A 1 744 ? 8.421 35.521 38.120 1.00 24.73 744 ASP A CA 1
ATOM 5880 C C . ASP A 1 744 ? 7.814 34.646 39.227 1.00 24.73 744 ASP A C 1
ATOM 5882 O O . ASP A 1 744 ? 8.412 34.438 40.285 1.00 24.73 744 ASP A O 1
ATOM 5886 N N . LEU A 1 745 ? 6.596 34.160 38.987 1.00 26.97 745 LEU A N 1
ATOM 5887 C CA . LEU A 1 745 ? 5.937 33.139 39.794 1.00 26.97 745 LEU A CA 1
ATOM 5888 C C . LEU A 1 745 ? 6.363 31.754 39.295 1.00 26.97 745 LEU A C 1
ATOM 5890 O O . LEU A 1 745 ? 6.377 31.502 38.093 1.00 26.97 745 LEU A O 1
ATOM 5894 N N . VAL A 1 746 ? 6.575 30.858 40.263 1.00 25.78 746 VAL A N 1
ATOM 5895 C CA . VAL A 1 746 ? 6.913 29.426 40.150 1.00 25.78 746 VAL A CA 1
ATOM 5896 C C . VAL A 1 746 ? 8.420 29.134 40.104 1.00 25.78 746 VAL A C 1
ATOM 5898 O O . VAL A 1 746 ? 8.994 28.773 39.081 1.00 25.78 746 VAL A O 1
ATOM 5901 N N . ALA A 1 747 ? 9.045 29.242 41.282 1.00 24.58 747 ALA A N 1
ATOM 5902 C CA . ALA A 1 747 ? 10.323 28.609 41.597 1.00 24.58 747 ALA A CA 1
ATOM 5903 C C . ALA A 1 747 ? 10.128 27.115 41.967 1.00 24.58 747 ALA A C 1
ATOM 5905 O O . ALA A 1 747 ? 9.055 26.747 42.462 1.00 24.58 747 ALA A O 1
ATOM 5906 N N . PRO A 1 748 ? 11.141 26.251 41.758 1.00 26.97 748 PRO A N 1
ATOM 5907 C CA . PRO A 1 748 ? 11.130 24.856 42.196 1.00 26.97 748 PRO A CA 1
ATOM 5908 C C . PRO A 1 748 ? 11.139 24.783 43.727 1.00 26.97 748 PRO A C 1
ATOM 5910 O O . PRO A 1 748 ? 11.803 25.578 44.386 1.00 26.97 748 PRO A O 1
ATOM 5913 N N . TRP A 1 749 ? 10.409 23.829 44.298 1.00 27.84 749 TRP A N 1
ATOM 5914 C CA . TRP A 1 749 ? 10.362 23.610 45.742 1.00 27.84 749 TRP A CA 1
ATOM 5915 C C . TRP A 1 749 ? 11.707 23.063 46.245 1.00 27.84 749 TRP A C 1
ATOM 5917 O O . TRP A 1 749 ? 11.995 21.874 46.092 1.00 27.84 749 TRP A O 1
ATOM 5927 N N . ASP A 1 750 ? 12.521 23.917 46.866 1.00 28.05 750 ASP A N 1
ATOM 5928 C CA . ASP A 1 750 ? 13.712 23.499 47.609 1.00 28.05 750 ASP A CA 1
ATOM 5929 C C . ASP A 1 750 ? 13.271 22.788 48.901 1.00 28.05 750 ASP A C 1
ATOM 5931 O O . ASP A 1 750 ? 12.887 23.391 49.900 1.00 28.05 750 ASP A O 1
ATOM 5935 N N . SER A 1 751 ? 13.246 21.458 48.856 1.00 37.12 751 SER A N 1
ATOM 5936 C CA . SER A 1 751 ? 12.571 20.604 49.845 1.00 37.12 751 SER A CA 1
ATOM 5937 C C . SER A 1 751 ? 13.443 20.256 51.068 1.00 37.12 751 SER A C 1
ATOM 5939 O O . SER A 1 751 ? 13.280 19.185 51.647 1.00 37.12 751 SER A O 1
ATOM 5941 N N . ARG A 1 752 ? 14.415 21.101 51.449 1.00 36.22 752 ARG A N 1
ATOM 5942 C CA . ARG A 1 752 ? 15.436 20.760 52.471 1.00 36.22 752 ARG A CA 1
ATOM 5943 C C . ARG A 1 752 ? 15.652 21.771 53.605 1.00 36.22 752 ARG A C 1
ATOM 5945 O O . ARG A 1 752 ? 16.518 21.535 54.440 1.00 36.22 752 ARG A O 1
ATOM 5952 N N . GLU A 1 753 ? 14.862 22.839 53.709 1.00 37.62 753 GLU A N 1
ATOM 5953 C CA . GLU A 1 753 ? 15.044 23.855 54.769 1.00 37.62 753 GLU A CA 1
ATOM 5954 C C . GLU A 1 753 ? 14.183 23.667 56.038 1.00 37.62 753 GLU A C 1
ATOM 5956 O O . GLU A 1 753 ? 14.309 24.445 56.978 1.00 37.62 753 GLU A O 1
ATOM 5961 N N . CYS A 1 754 ? 13.354 22.622 56.144 1.00 38.75 754 CYS A N 1
ATOM 5962 C CA . CYS A 1 754 ? 12.412 22.474 57.271 1.00 38.75 754 CYS A CA 1
ATOM 5963 C C . CYS A 1 754 ? 12.903 21.647 58.484 1.00 38.75 754 CYS A C 1
ATOM 5965 O O . CYS A 1 754 ? 12.097 21.382 59.368 1.00 38.75 754 CYS A O 1
ATOM 5967 N N . LEU A 1 755 ? 14.174 21.227 58.559 1.00 43.09 755 LEU A N 1
ATOM 5968 C CA . LEU A 1 755 ? 14.657 20.277 59.590 1.00 43.09 755 LEU A CA 1
ATOM 5969 C C . LEU A 1 755 ? 15.691 20.840 60.585 1.00 43.09 755 LEU A C 1
ATOM 5971 O O . LEU A 1 755 ? 16.403 20.076 61.235 1.00 43.09 755 LEU A O 1
ATOM 5975 N N . ASN A 1 756 ? 15.774 22.160 60.747 1.00 39.38 756 ASN A N 1
ATOM 5976 C CA . ASN A 1 756 ? 16.628 22.775 61.767 1.00 39.38 756 ASN A CA 1
ATOM 5977 C C . ASN A 1 756 ? 15.782 23.274 62.946 1.00 39.38 756 ASN A C 1
ATOM 5979 O O . ASN A 1 756 ? 15.351 24.418 62.922 1.00 39.38 756 ASN A O 1
ATOM 5983 N N . ASP A 1 757 ? 15.515 22.414 63.936 1.00 39.28 757 ASP A N 1
ATOM 5984 C CA . ASP A 1 757 ? 15.633 22.745 65.370 1.00 39.28 757 ASP A CA 1
ATOM 5985 C C . ASP A 1 757 ? 15.314 21.523 66.260 1.00 39.28 757 ASP A C 1
ATOM 5987 O O . ASP A 1 757 ? 14.371 20.767 66.037 1.00 39.28 757 ASP A O 1
ATOM 5991 N N . GLY A 1 758 ? 16.178 21.285 67.252 1.00 43.84 758 GLY A N 1
ATOM 5992 C CA . GLY A 1 758 ? 16.388 19.990 67.912 1.00 43.84 758 GLY A CA 1
ATOM 5993 C C . GLY A 1 758 ? 15.365 19.563 68.966 1.00 43.84 758 GLY A C 1
ATOM 5994 O O . GLY A 1 758 ? 15.765 19.311 70.099 1.00 43.84 758 GLY A O 1
ATOM 5995 N N . ASN A 1 759 ? 14.082 19.433 68.613 1.00 48.12 759 ASN A N 1
ATOM 5996 C CA . ASN A 1 759 ? 13.085 18.872 69.541 1.00 48.12 759 ASN A CA 1
ATOM 5997 C C . ASN A 1 759 ? 12.052 17.907 68.921 1.00 48.12 759 ASN A C 1
ATOM 5999 O O . ASN A 1 759 ? 11.097 17.525 69.598 1.00 48.12 759 ASN A O 1
ATOM 6003 N N . ASP A 1 760 ? 12.234 17.479 67.668 1.00 55.34 760 ASP A N 1
ATOM 6004 C CA . ASP A 1 760 ? 11.377 16.465 67.040 1.00 55.34 760 ASP A CA 1
ATOM 6005 C C . ASP A 1 760 ? 11.832 15.038 67.377 1.00 55.34 760 ASP A C 1
ATOM 6007 O O . ASP A 1 760 ? 13.025 14.730 67.391 1.00 55.34 760 ASP A O 1
ATOM 6011 N N . SER A 1 761 ? 10.871 14.137 67.629 1.00 70.94 761 SER A N 1
ATOM 6012 C CA . SER A 1 761 ? 11.175 12.729 67.918 1.00 70.94 761 SER A CA 1
ATOM 6013 C C . SER A 1 761 ? 11.977 12.105 66.760 1.00 70.94 761 SER A C 1
ATOM 6015 O O . SER A 1 761 ? 11.573 12.286 65.604 1.00 70.94 761 SER A O 1
ATOM 6017 N N . PRO A 1 762 ? 13.039 11.321 67.026 1.00 75.12 762 PRO A N 1
ATOM 6018 C CA . PRO A 1 762 ? 13.871 10.713 65.985 1.00 75.12 762 PRO A CA 1
ATOM 6019 C C . PRO A 1 762 ? 13.069 9.952 64.914 1.00 75.12 762 PRO A C 1
ATOM 6021 O O . PRO A 1 762 ? 13.397 10.003 63.731 1.00 75.12 762 PRO A O 1
ATOM 6024 N N . LEU A 1 763 ? 11.951 9.319 65.295 1.00 79.50 763 LEU A N 1
ATOM 6025 C CA . LEU A 1 763 ? 11.050 8.617 64.373 1.00 79.50 763 LEU A CA 1
ATOM 6026 C C . LEU A 1 763 ? 10.311 9.556 63.402 1.00 79.50 763 LEU A C 1
ATOM 6028 O O . LEU A 1 763 ? 10.119 9.197 62.243 1.00 79.50 763 LEU A O 1
ATOM 6032 N N . ALA A 1 764 ? 9.931 10.765 63.824 1.00 74.94 764 ALA A N 1
ATOM 6033 C CA . ALA A 1 764 ? 9.252 11.742 62.964 1.00 74.94 764 ALA A CA 1
ATOM 6034 C C . ALA A 1 764 ? 10.172 12.284 61.855 1.00 74.94 764 ALA A C 1
ATOM 6036 O O . ALA A 1 764 ? 9.737 12.472 60.714 1.00 74.94 764 ALA A O 1
ATOM 6037 N N . ILE A 1 765 ? 11.461 12.456 62.168 1.00 77.38 765 ILE A N 1
ATOM 6038 C CA . ILE A 1 765 ? 12.489 12.836 61.191 1.00 77.38 765 ILE A CA 1
ATOM 6039 C C . ILE A 1 765 ? 12.624 11.728 60.138 1.00 77.38 765 ILE A C 1
ATOM 6041 O O . ILE A 1 765 ? 12.544 11.999 58.939 1.00 77.38 765 ILE A O 1
ATOM 6045 N N . VAL A 1 766 ? 12.714 10.463 60.567 1.00 82.31 766 VAL A N 1
ATOM 6046 C CA . VAL A 1 766 ? 12.809 9.317 59.645 1.00 82.31 766 VAL A CA 1
ATOM 6047 C C . VAL A 1 766 ? 11.536 9.159 58.792 1.00 82.31 766 VAL A C 1
ATOM 6049 O O . VAL A 1 766 ? 11.650 8.915 57.592 1.00 82.31 766 VAL A O 1
ATOM 6052 N N . ARG A 1 767 ? 10.329 9.376 59.340 1.00 85.19 767 ARG A N 1
ATOM 6053 C CA . ARG A 1 767 ? 9.063 9.375 58.566 1.00 85.19 767 ARG A CA 1
ATOM 6054 C C . ARG A 1 767 ? 9.052 10.429 57.462 1.00 85.19 767 ARG A C 1
ATOM 6056 O O . ARG A 1 767 ? 8.656 10.135 56.336 1.00 85.19 767 ARG A O 1
ATOM 6063 N N . SER A 1 768 ? 9.544 11.630 57.758 1.00 81.06 768 SER A N 1
ATOM 6064 C CA . SER A 1 768 ? 9.636 12.722 56.781 1.00 81.06 768 SER A CA 1
ATOM 6065 C C . SER A 1 768 ? 10.624 12.387 55.659 1.00 81.06 768 SER A C 1
ATOM 6067 O O . SER A 1 768 ? 10.300 12.537 54.480 1.00 81.06 768 SER A O 1
ATOM 6069 N N . MET A 1 769 ? 11.792 11.834 56.007 1.00 82.00 769 MET A N 1
ATOM 6070 C CA . MET A 1 769 ? 12.785 11.367 55.031 1.00 82.00 769 MET A CA 1
ATOM 6071 C C . MET A 1 769 ? 12.224 10.269 54.112 1.00 82.00 769 MET A C 1
ATOM 6073 O O . MET A 1 769 ? 12.440 10.294 52.898 1.00 82.00 769 MET A O 1
ATOM 6077 N N . VAL A 1 770 ? 11.475 9.314 54.674 1.00 85.56 770 VAL A N 1
ATOM 6078 C CA . VAL A 1 770 ? 10.822 8.238 53.914 1.00 85.56 770 VAL A CA 1
ATOM 6079 C C . VAL A 1 770 ? 9.716 8.792 53.008 1.00 85.56 770 VAL A C 1
ATOM 6081 O O . VAL A 1 770 ? 9.666 8.424 51.834 1.00 85.56 770 VAL A O 1
ATOM 6084 N N . ALA A 1 771 ? 8.885 9.723 53.489 1.00 80.81 771 ALA A N 1
ATOM 6085 C CA . ALA A 1 771 ? 7.828 10.355 52.697 1.00 80.81 771 ALA A CA 1
ATOM 6086 C C . ALA A 1 771 ? 8.380 11.090 51.463 1.00 80.81 771 ALA A C 1
ATOM 6088 O O . ALA A 1 771 ? 7.877 10.886 50.357 1.00 80.81 771 ALA A O 1
ATOM 6089 N N . VAL A 1 772 ? 9.456 11.873 51.618 1.00 79.94 772 VAL A N 1
ATOM 6090 C CA . VAL A 1 772 ? 10.129 12.551 50.493 1.00 79.94 772 VAL A CA 1
ATOM 6091 C C . VAL A 1 772 ? 10.692 11.528 49.498 1.00 79.94 772 VAL A C 1
ATOM 6093 O O . VAL A 1 772 ? 10.440 11.631 48.298 1.00 79.94 772 VAL A O 1
ATOM 6096 N N . CYS A 1 773 ? 11.364 10.475 49.983 1.00 81.25 773 CYS A N 1
ATOM 6097 C CA . CYS A 1 773 ? 11.937 9.427 49.127 1.00 81.25 773 CYS A CA 1
ATOM 6098 C C . CYS A 1 773 ? 10.882 8.657 48.301 1.00 81.25 773 CYS A C 1
ATOM 6100 O O . CYS A 1 773 ? 11.174 8.170 47.199 1.00 81.25 773 CYS A O 1
ATOM 6102 N N . LEU A 1 774 ? 9.662 8.520 48.829 1.00 80.38 774 LEU A N 1
ATOM 6103 C CA . LEU A 1 774 ? 8.535 7.893 48.138 1.00 80.38 774 LEU A CA 1
ATOM 6104 C C . LEU A 1 774 ? 7.856 8.855 47.148 1.00 80.38 774 LEU A C 1
ATOM 6106 O O . LEU A 1 774 ? 7.508 8.434 46.043 1.00 80.38 774 LEU A O 1
ATOM 6110 N N . LEU A 1 775 ? 7.718 10.139 47.496 1.00 77.06 775 LEU A N 1
ATOM 6111 C CA . LEU A 1 775 ? 7.109 11.165 46.638 1.00 77.06 775 LEU A CA 1
ATOM 6112 C C . LEU A 1 775 ? 7.965 11.519 45.409 1.00 77.06 775 LEU A C 1
ATOM 6114 O O . LEU A 1 775 ? 7.409 11.794 44.347 1.00 77.06 775 LEU A O 1
ATOM 6118 N N . GLU A 1 776 ? 9.295 11.441 45.506 1.00 76.50 776 GLU A N 1
ATOM 6119 C CA . GLU A 1 776 ? 10.218 11.677 44.380 1.00 76.50 776 GLU A CA 1
ATOM 6120 C C . GLU A 1 776 ? 10.126 10.614 43.260 1.00 76.50 776 GLU A C 1
ATOM 6122 O O . GLU A 1 776 ? 10.698 10.785 42.181 1.00 76.50 776 GLU A O 1
ATOM 6127 N N . ARG A 1 777 ? 9.408 9.500 43.469 1.00 69.94 777 ARG A N 1
ATOM 6128 C CA . ARG A 1 777 ? 9.244 8.435 42.467 1.00 69.94 777 ARG A CA 1
ATOM 6129 C C . ARG A 1 777 ? 7.985 8.646 41.621 1.00 69.94 777 ARG A C 1
ATOM 6131 O O . ARG A 1 777 ? 6.888 8.222 41.992 1.00 69.94 777 ARG A O 1
ATOM 6138 N N . VAL A 1 778 ? 8.147 9.269 40.448 1.00 53.97 778 VAL A N 1
ATOM 6139 C CA . VAL A 1 778 ? 7.074 9.442 39.450 1.00 53.97 778 VAL A CA 1
ATOM 6140 C C . VAL A 1 778 ? 7.487 8.849 38.091 1.00 53.97 778 VAL A C 1
ATOM 6142 O O . VAL A 1 778 ? 8.428 9.361 37.485 1.00 53.97 778 VAL A O 1
ATOM 6145 N N . PRO A 1 779 ? 6.781 7.819 37.574 1.00 58.91 779 PRO A N 1
ATOM 6146 C CA . PRO A 1 779 ? 5.677 7.083 38.206 1.00 58.91 779 PRO A CA 1
ATOM 6147 C C . PRO A 1 779 ? 6.144 6.230 39.399 1.00 58.91 779 PRO A C 1
ATOM 6149 O O . PRO A 1 779 ? 7.293 5.788 39.450 1.00 58.91 779 PRO A O 1
ATOM 6152 N N . PHE A 1 780 ? 5.252 6.016 40.373 1.00 70.06 780 PHE A N 1
ATOM 6153 C CA . PHE A 1 780 ? 5.565 5.194 41.543 1.00 70.06 780 PHE A CA 1
ATOM 6154 C C . PHE A 1 780 ? 5.698 3.724 41.125 1.00 70.06 780 PHE A C 1
ATOM 6156 O O . PHE A 1 780 ? 4.899 3.222 40.339 1.00 70.06 780 PHE A O 1
ATOM 6163 N N . THR A 1 781 ? 6.719 3.053 41.649 1.00 71.75 781 THR A N 1
ATOM 6164 C CA . THR A 1 781 ? 6.974 1.619 41.468 1.00 71.75 781 THR A CA 1
ATOM 6165 C C . THR A 1 781 ? 7.205 1.005 42.840 1.00 71.75 781 THR A C 1
ATOM 6167 O O . THR A 1 781 ? 7.770 1.665 43.717 1.00 71.75 781 THR A O 1
ATOM 6170 N N . THR A 1 782 ? 6.749 -0.235 43.025 1.00 79.38 782 THR A N 1
ATOM 6171 C CA . THR A 1 782 ? 6.852 -0.957 44.298 1.00 79.38 782 THR A CA 1
ATOM 6172 C C . THR A 1 782 ? 8.300 -1.015 44.771 1.00 79.38 782 THR A C 1
ATOM 6174 O O . THR A 1 782 ? 9.209 -1.257 43.970 1.00 79.38 782 THR A O 1
ATOM 6177 N N . ILE A 1 783 ? 8.533 -0.788 46.062 1.00 82.62 783 ILE A N 1
ATOM 6178 C CA . ILE A 1 783 ? 9.888 -0.693 46.607 1.00 82.62 783 ILE A CA 1
ATOM 6179 C C . ILE A 1 783 ? 10.009 -1.333 47.983 1.00 82.62 783 ILE A C 1
ATOM 6181 O O . ILE A 1 783 ? 9.169 -1.124 48.849 1.00 82.62 783 ILE A O 1
ATOM 6185 N N . ASP A 1 784 ? 11.084 -2.082 48.204 1.00 86.50 784 ASP A N 1
ATOM 6186 C CA . ASP A 1 784 ? 11.382 -2.683 49.499 1.00 86.50 784 ASP A CA 1
ATOM 6187 C C . ASP A 1 784 ? 12.107 -1.720 50.458 1.00 86.50 784 ASP A C 1
ATOM 6189 O O . ASP A 1 784 ? 12.795 -0.770 50.059 1.00 86.50 784 ASP A O 1
ATOM 6193 N N . SER A 1 785 ? 11.980 -1.992 51.756 1.00 82.38 785 SER A N 1
ATOM 6194 C CA . SER A 1 785 ? 12.621 -1.231 52.829 1.00 82.38 785 SER A CA 1
ATOM 6195 C C . SER A 1 785 ? 14.136 -1.129 52.639 1.00 82.38 785 SER A C 1
ATOM 6197 O O . SER A 1 785 ? 14.708 -0.065 52.862 1.00 82.38 785 SER A O 1
ATOM 6199 N N . SER A 1 786 ? 14.787 -2.185 52.136 1.00 80.44 786 SER A N 1
ATOM 6200 C CA . SER A 1 786 ? 16.239 -2.220 51.931 1.00 80.44 786 SER A CA 1
ATOM 6201 C C . SER A 1 786 ? 16.717 -1.237 50.852 1.00 80.44 786 SER A C 1
ATOM 6203 O O . SER A 1 786 ? 17.728 -0.549 51.037 1.00 80.44 786 SER A O 1
ATOM 6205 N N . THR A 1 787 ? 15.963 -1.083 49.757 1.00 80.19 787 THR A N 1
ATOM 6206 C CA . THR A 1 787 ? 16.274 -0.110 48.702 1.00 80.19 787 THR A CA 1
ATOM 6207 C C . THR A 1 787 ? 15.978 1.320 49.150 1.00 80.19 787 THR A C 1
ATOM 6209 O O . THR A 1 787 ? 16.709 2.239 48.762 1.00 80.19 787 THR A O 1
ATOM 6212 N N . VAL A 1 788 ? 14.946 1.535 49.978 1.00 81.25 788 VAL A N 1
ATOM 6213 C CA . VAL A 1 788 ? 14.691 2.842 50.614 1.00 81.25 788 VAL A CA 1
ATOM 6214 C C . VAL A 1 788 ? 15.854 3.208 51.537 1.00 81.25 788 VAL A C 1
ATOM 6216 O O . VAL A 1 788 ? 16.422 4.290 51.389 1.00 81.25 788 VAL A O 1
ATOM 6219 N N . THR A 1 789 ? 16.302 2.291 52.399 1.00 82.94 789 THR A N 1
ATOM 6220 C CA . THR A 1 789 ? 17.457 2.516 53.278 1.00 82.94 789 THR A CA 1
ATOM 6221 C C . THR A 1 789 ? 18.729 2.804 52.495 1.00 82.94 789 THR A C 1
ATOM 6223 O O . THR A 1 789 ? 19.407 3.781 52.793 1.00 82.94 789 THR A O 1
ATOM 6226 N N . ARG A 1 790 ? 19.031 2.042 51.433 1.00 80.56 790 ARG A N 1
ATOM 6227 C CA . ARG A 1 790 ? 20.230 2.285 50.611 1.00 80.56 790 ARG A CA 1
ATOM 6228 C C . ARG A 1 790 ? 20.219 3.669 49.961 1.00 80.56 790 ARG A C 1
ATOM 6230 O O . ARG A 1 790 ? 21.276 4.271 49.791 1.00 80.56 790 ARG A O 1
ATOM 6237 N N . LYS A 1 791 ? 19.043 4.186 49.589 1.00 78.44 791 LYS A N 1
ATOM 6238 C CA . LYS A 1 791 ? 18.908 5.554 49.066 1.00 78.44 791 LYS A CA 1
ATOM 6239 C C . LYS A 1 791 ? 19.102 6.616 50.146 1.00 78.44 791 LYS A C 1
ATOM 6241 O O . LYS A 1 791 ? 19.742 7.625 49.864 1.00 78.44 791 LYS A O 1
ATOM 6246 N N . LEU A 1 792 ? 18.575 6.390 51.347 1.00 76.38 792 LEU A N 1
ATOM 6247 C CA . LEU A 1 792 ? 18.718 7.324 52.466 1.00 76.38 792 LEU A CA 1
ATOM 6248 C C . LEU A 1 792 ? 20.154 7.345 53.020 1.00 76.38 792 LEU A C 1
ATOM 6250 O O . LEU A 1 792 ? 20.670 8.413 53.333 1.00 76.38 792 LEU A O 1
ATOM 6254 N N . GLU A 1 793 ? 20.837 6.198 53.066 1.00 74.12 793 GLU A N 1
ATOM 6255 C CA . GLU A 1 793 ? 22.234 6.087 53.514 1.00 74.12 793 GLU A CA 1
ATOM 6256 C C . GLU A 1 793 ? 23.250 6.474 52.422 1.00 74.12 793 GLU A C 1
ATOM 6258 O O . GLU A 1 793 ? 24.327 6.985 52.730 1.00 74.12 793 GLU A O 1
ATOM 6263 N N . GLY A 1 794 ? 22.916 6.259 51.143 1.00 59.72 794 GLY A N 1
ATOM 6264 C CA . GLY A 1 794 ? 23.789 6.526 49.992 1.00 59.72 794 GLY A CA 1
ATOM 6265 C C . GLY A 1 794 ? 23.813 7.980 49.500 1.00 59.72 794 GLY A C 1
ATOM 6266 O O . GLY A 1 794 ? 24.619 8.313 48.630 1.00 59.72 794 GLY A O 1
ATOM 6267 N N . GLY A 1 795 ? 22.954 8.859 50.025 1.00 57.00 795 GLY A N 1
ATOM 6268 C CA . GLY A 1 795 ? 22.936 10.278 49.667 1.00 57.00 795 GLY A CA 1
ATOM 6269 C C . GLY A 1 795 ? 24.083 11.055 50.324 1.00 57.00 795 GLY A C 1
ATOM 6270 O O . GLY A 1 795 ? 24.115 11.208 51.544 1.00 57.00 795 GLY A O 1
ATOM 6271 N N . GLN A 1 796 ? 25.003 11.626 49.535 1.00 47.16 796 GLN A N 1
ATOM 6272 C CA . GLN A 1 796 ? 26.125 12.436 50.056 1.00 47.16 796 GLN A CA 1
ATOM 6273 C C . GLN A 1 796 ? 25.693 13.720 50.811 1.00 47.16 796 GLN A C 1
ATOM 6275 O O . GLN A 1 796 ? 26.521 14.314 51.497 1.00 47.16 796 GLN A O 1
ATOM 6280 N N . ASN A 1 797 ? 24.405 14.096 50.780 1.00 50.84 797 ASN A N 1
ATOM 6281 C CA . ASN A 1 797 ? 23.872 15.371 51.292 1.00 50.84 797 ASN A CA 1
ATOM 6282 C C . ASN A 1 797 ? 22.951 15.250 52.532 1.00 50.84 797 ASN A C 1
ATOM 6284 O O . ASN A 1 797 ? 22.147 16.147 52.762 1.00 50.84 797 ASN A O 1
ATOM 6288 N N . GLY A 1 798 ? 23.012 14.163 53.311 1.00 57.69 798 GLY A N 1
ATOM 6289 C CA . GLY A 1 798 ? 22.227 14.046 54.557 1.00 57.69 798 GLY A CA 1
ATOM 6290 C C . GLY A 1 798 ? 22.827 14.851 55.719 1.00 57.69 798 GLY A C 1
ATOM 6291 O O . GLY A 1 798 ? 24.033 14.739 55.982 1.00 57.69 798 GLY A O 1
ATOM 6292 N N . THR A 1 799 ? 22.000 15.628 56.422 1.00 68.19 799 THR A N 1
ATOM 6293 C CA . THR A 1 799 ? 22.388 16.438 57.591 1.00 68.19 799 THR A CA 1
ATOM 6294 C C . THR A 1 799 ? 22.844 15.554 58.770 1.00 68.19 799 THR A C 1
ATOM 6296 O O . THR A 1 799 ? 22.463 14.382 58.863 1.00 68.19 799 THR A O 1
ATOM 6299 N N . PRO A 1 800 ? 23.673 16.065 59.706 1.00 68.06 800 PRO A N 1
ATOM 6300 C CA . PRO A 1 800 ? 24.107 15.292 60.876 1.00 68.06 800 PRO A CA 1
ATOM 6301 C C . PRO A 1 800 ? 22.942 14.798 61.748 1.00 68.06 800 PRO A C 1
ATOM 6303 O O . PRO A 1 800 ? 23.029 13.706 62.306 1.00 68.06 800 PRO A O 1
ATOM 6306 N N . ALA A 1 801 ? 21.851 15.570 61.820 1.00 69.44 801 ALA A N 1
ATOM 6307 C CA . ALA A 1 801 ? 20.648 15.235 62.578 1.00 69.44 801 ALA A CA 1
ATOM 6308 C C . ALA A 1 801 ? 19.883 14.046 61.968 1.00 69.44 801 ALA A C 1
ATOM 6310 O O . ALA A 1 801 ? 19.524 13.119 62.686 1.00 69.44 801 ALA A O 1
ATOM 6311 N N . GLU A 1 802 ? 19.722 14.002 60.644 1.00 74.81 802 GLU A N 1
ATOM 6312 C CA . GLU A 1 802 ? 19.085 12.878 59.935 1.00 74.81 802 GLU A CA 1
ATOM 6313 C C . GLU A 1 802 ? 19.872 11.569 60.102 1.00 74.81 802 GLU A C 1
ATOM 6315 O O . GLU A 1 802 ? 19.302 10.496 60.314 1.00 74.81 802 GLU A O 1
ATOM 6320 N N . LYS A 1 803 ? 21.209 11.654 60.068 1.00 76.25 803 LYS A N 1
ATOM 6321 C CA . LYS A 1 803 ? 22.091 10.499 60.297 1.00 76.25 803 LYS A CA 1
ATOM 6322 C C . LYS A 1 803 ? 22.072 10.032 61.753 1.00 76.25 803 LYS A C 1
ATOM 6324 O O . LYS A 1 803 ? 22.208 8.833 61.997 1.00 76.25 803 LYS A O 1
ATOM 6329 N N . ALA A 1 804 ? 21.913 10.952 62.705 1.00 76.44 804 ALA A N 1
ATOM 6330 C CA . ALA A 1 804 ? 21.731 10.620 64.114 1.00 76.44 804 ALA A CA 1
ATOM 6331 C C . ALA A 1 804 ? 20.369 9.946 64.349 1.00 76.44 804 ALA A C 1
ATOM 6333 O O . ALA A 1 804 ? 20.334 8.877 64.950 1.00 76.44 804 ALA A O 1
ATOM 6334 N N . ALA A 1 805 ? 19.288 10.482 63.773 1.00 79.38 805 ALA A N 1
ATOM 6335 C CA . ALA A 1 805 ? 17.940 9.927 63.889 1.00 79.38 805 ALA A CA 1
ATOM 6336 C C . ALA A 1 805 ? 17.832 8.506 63.308 1.00 79.38 805 ALA A C 1
ATOM 6338 O O . ALA A 1 805 ? 17.289 7.614 63.955 1.00 79.38 805 ALA A O 1
ATOM 6339 N N . LEU A 1 806 ? 18.427 8.244 62.136 1.00 79.19 806 LEU A N 1
ATOM 6340 C CA . LEU A 1 806 ? 18.478 6.892 61.559 1.00 79.19 806 LEU A CA 1
ATOM 6341 C C . LEU A 1 806 ? 19.216 5.883 62.457 1.00 79.19 806 LEU A C 1
ATOM 6343 O O . LEU A 1 806 ? 18.829 4.716 62.513 1.00 79.19 806 LEU A O 1
ATOM 6347 N N . ARG A 1 807 ? 20.267 6.317 63.168 1.00 79.81 807 ARG A N 1
ATOM 6348 C CA . ARG A 1 807 ? 21.010 5.463 64.113 1.00 79.81 807 ARG A CA 1
ATOM 6349 C C . ARG A 1 807 ? 20.251 5.248 65.416 1.00 79.81 807 ARG A C 1
ATOM 6351 O O . ARG A 1 807 ? 20.268 4.141 65.941 1.00 79.81 807 ARG A O 1
ATOM 6358 N N . GLU A 1 808 ? 19.595 6.284 65.919 1.00 82.31 808 GLU A N 1
ATOM 6359 C CA . GLU A 1 808 ? 18.856 6.236 67.177 1.00 82.31 808 GLU A CA 1
ATOM 6360 C C . GLU A 1 808 ? 17.597 5.370 67.060 1.00 82.31 808 GLU A C 1
ATOM 6362 O O . GLU A 1 808 ? 17.379 4.503 67.901 1.00 82.31 808 GLU A O 1
ATOM 6367 N N . VAL A 1 809 ? 16.823 5.516 65.977 1.00 82.94 809 VAL A N 1
ATOM 6368 C CA . VAL A 1 809 ? 15.637 4.673 65.733 1.00 82.94 809 VAL A CA 1
ATOM 6369 C C . VAL A 1 809 ? 16.027 3.238 65.358 1.00 82.94 809 VAL A C 1
ATOM 6371 O O . VAL A 1 809 ? 15.330 2.295 65.719 1.00 82.94 809 VAL A O 1
ATOM 6374 N N . GLY A 1 810 ? 17.140 3.048 64.643 1.00 75.25 810 GLY A N 1
ATOM 6375 C CA . GLY A 1 810 ? 17.581 1.725 64.184 1.00 75.25 810 GLY A CA 1
ATOM 6376 C C . GLY A 1 810 ? 18.314 0.878 65.234 1.00 75.25 810 GLY A C 1
ATOM 6377 O O . GLY A 1 810 ? 18.388 -0.345 65.083 1.00 75.25 810 GLY A O 1
ATOM 6378 N N . GLY A 1 811 ? 18.869 1.499 66.283 1.00 75.25 811 GLY A N 1
ATOM 6379 C CA . GLY A 1 811 ? 19.636 0.826 67.339 1.00 75.25 811 GLY A CA 1
ATOM 6380 C C . GLY A 1 811 ? 20.775 -0.060 66.803 1.00 75.25 811 GLY A C 1
ATOM 6381 O O . GLY A 1 811 ? 21.402 0.244 65.788 1.00 75.25 811 GLY A O 1
ATOM 6382 N N . GLU A 1 812 ? 21.021 -1.206 67.451 1.00 60.81 812 GLU A N 1
ATOM 6383 C CA . GLU A 1 812 ? 22.018 -2.207 67.011 1.00 60.81 812 GLU A CA 1
ATOM 6384 C C . GLU A 1 812 ? 21.640 -2.917 65.692 1.00 60.81 812 GLU A C 1
ATOM 6386 O O . GLU A 1 812 ? 22.471 -3.589 65.082 1.00 60.81 812 GLU A O 1
ATOM 6391 N N . SER A 1 813 ? 20.394 -2.753 65.227 1.00 61.19 813 SER A N 1
ATOM 6392 C CA . SER A 1 813 ? 19.845 -3.414 64.032 1.00 61.19 813 SER A CA 1
ATOM 6393 C C . SER A 1 813 ? 20.033 -2.615 62.729 1.00 61.19 813 SER A C 1
ATOM 6395 O O . SER A 1 813 ? 19.757 -3.141 61.647 1.00 61.19 813 SER A O 1
ATOM 6397 N N . GLY A 1 814 ? 20.544 -1.378 62.808 1.00 78.88 814 GLY A N 1
ATOM 6398 C CA . GLY A 1 814 ? 20.923 -0.536 61.662 1.00 78.88 814 GLY A CA 1
ATOM 6399 C C . GLY A 1 814 ? 19.772 0.244 61.001 1.00 78.88 814 GLY A C 1
ATOM 6400 O O . GLY A 1 814 ? 18.609 0.126 61.384 1.00 78.88 814 GLY A O 1
ATOM 6401 N N . GLY A 1 815 ? 20.090 1.045 59.971 1.00 76.81 815 GLY A N 1
ATOM 6402 C CA . GLY A 1 815 ? 19.151 1.979 59.324 1.00 76.81 815 GLY A CA 1
ATOM 6403 C C . GLY A 1 815 ? 17.961 1.326 58.611 1.00 76.81 815 GLY A C 1
ATOM 6404 O O . GLY A 1 815 ? 16.953 1.984 58.361 1.00 76.81 815 GLY A O 1
ATOM 6405 N N . ILE A 1 816 ? 18.030 0.021 58.328 1.00 82.25 816 ILE A N 1
ATOM 6406 C CA . ILE A 1 816 ? 16.909 -0.723 57.734 1.00 82.25 816 ILE A CA 1
ATOM 6407 C C . ILE A 1 816 ? 15.749 -0.829 58.725 1.00 82.25 816 ILE A C 1
ATOM 6409 O O . ILE A 1 816 ? 14.608 -0.580 58.349 1.00 82.25 816 ILE A O 1
ATOM 6413 N N . MET A 1 817 ? 16.041 -1.099 60.001 1.00 79.44 817 MET A N 1
ATOM 6414 C CA . MET A 1 817 ? 15.011 -1.175 61.039 1.00 79.44 817 MET A CA 1
ATOM 6415 C C . MET A 1 817 ? 14.346 0.189 61.263 1.00 79.44 817 MET A C 1
ATOM 6417 O O . MET A 1 817 ? 13.128 0.269 61.388 1.00 79.44 817 MET A O 1
ATOM 6421 N N . ALA A 1 818 ? 15.127 1.276 61.218 1.00 84.44 818 ALA A N 1
ATOM 6422 C CA . ALA A 1 818 ? 14.597 2.635 61.333 1.00 84.44 818 ALA A CA 1
ATOM 6423 C C . ALA A 1 818 ? 13.582 2.962 60.225 1.00 84.44 818 ALA A C 1
ATOM 6425 O O . ALA A 1 818 ? 12.518 3.521 60.493 1.00 84.44 818 ALA A O 1
ATOM 6426 N N . VAL A 1 819 ? 13.893 2.576 58.983 1.00 88.12 819 VAL A N 1
ATOM 6427 C CA . VAL A 1 819 ? 13.000 2.761 57.830 1.00 88.12 819 VAL A CA 1
ATOM 6428 C C . VAL A 1 819 ? 11.758 1.875 57.936 1.00 88.12 819 VAL A C 1
ATOM 6430 O O . VAL A 1 819 ? 10.658 2.342 57.654 1.00 88.12 819 VAL A O 1
ATOM 6433 N N . GLU A 1 820 ? 11.899 0.624 58.375 1.00 85.44 820 GLU A N 1
ATOM 6434 C CA . GLU A 1 820 ? 10.768 -0.296 58.560 1.00 85.44 820 GLU A CA 1
ATOM 6435 C C . GLU A 1 820 ? 9.809 0.186 59.657 1.00 85.44 820 GLU A C 1
ATOM 6437 O O . GLU A 1 820 ? 8.595 0.160 59.455 1.00 85.44 820 GLU A O 1
ATOM 6442 N N . MET A 1 821 ? 10.333 0.696 60.775 1.00 81.25 821 MET A N 1
ATOM 6443 C CA . MET A 1 821 ? 9.526 1.304 61.838 1.00 81.25 821 MET A CA 1
ATOM 6444 C C . MET A 1 821 ? 8.798 2.560 61.355 1.00 81.25 821 MET A C 1
ATOM 6446 O O . MET A 1 821 ? 7.615 2.731 61.643 1.00 81.25 821 MET A O 1
ATOM 6450 N N . ALA A 1 822 ? 9.471 3.421 60.586 1.00 86.81 822 ALA A N 1
ATOM 6451 C CA . ALA A 1 822 ? 8.850 4.615 60.024 1.00 86.81 822 ALA A CA 1
ATOM 6452 C C . ALA A 1 822 ? 7.734 4.268 59.027 1.00 86.81 822 ALA A C 1
ATOM 6454 O O . ALA A 1 822 ? 6.651 4.837 59.118 1.00 86.81 822 ALA A O 1
ATOM 6455 N N . LEU A 1 823 ? 7.962 3.303 58.129 1.00 86.81 823 LEU A N 1
ATOM 6456 C CA . LEU A 1 823 ? 6.951 2.837 57.178 1.00 86.81 823 LEU A CA 1
ATOM 6457 C C . LEU A 1 823 ? 5.720 2.285 57.905 1.00 86.81 823 LEU A C 1
ATOM 6459 O O . LEU A 1 823 ? 4.615 2.757 57.643 1.00 86.81 823 LEU A O 1
ATOM 6463 N N . ARG A 1 824 ? 5.904 1.349 58.847 1.00 85.31 824 ARG A N 1
ATOM 6464 C CA . ARG A 1 824 ? 4.803 0.760 59.636 1.00 85.31 824 ARG A CA 1
ATOM 6465 C C . ARG A 1 824 ? 4.001 1.833 60.364 1.00 85.31 824 ARG A C 1
ATOM 6467 O O . ARG A 1 824 ? 2.784 1.879 60.249 1.00 85.31 824 ARG A O 1
ATOM 6474 N N . SER A 1 825 ? 4.701 2.765 61.005 1.00 83.94 825 SER A N 1
ATOM 6475 C CA . SER A 1 825 ? 4.085 3.881 61.718 1.00 83.94 825 SER A CA 1
ATOM 6476 C C . SER A 1 825 ? 3.304 4.824 60.784 1.00 83.94 825 SER A C 1
ATOM 6478 O O . SER A 1 825 ? 2.234 5.304 61.143 1.00 83.94 825 SER A O 1
ATOM 6480 N N . MET A 1 826 ? 3.776 5.058 59.554 1.00 82.00 826 MET A N 1
ATOM 6481 C CA . MET A 1 826 ? 3.049 5.850 58.547 1.00 82.00 826 MET A CA 1
ATOM 6482 C C . MET A 1 826 ? 1.823 5.125 57.973 1.00 82.00 826 MET A C 1
ATOM 6484 O O . MET A 1 826 ? 0.836 5.777 57.612 1.00 82.00 826 MET A O 1
ATOM 6488 N N . ALA A 1 827 ? 1.883 3.797 57.865 1.00 79.19 827 ALA A N 1
ATOM 6489 C CA . ALA A 1 827 ? 0.753 2.976 57.445 1.00 79.19 827 ALA A CA 1
ATOM 6490 C C . ALA A 1 827 ? -0.340 2.933 58.526 1.00 79.19 827 ALA A C 1
ATOM 6492 O O . ALA A 1 827 ? -1.517 3.099 58.203 1.00 79.19 827 ALA A O 1
ATOM 6493 N N . GLU A 1 828 ? 0.050 2.798 59.796 1.00 77.38 828 GLU A N 1
ATOM 6494 C CA . GLU A 1 828 ? -0.864 2.761 60.943 1.00 77.38 828 GLU A CA 1
ATOM 6495 C C . GLU A 1 828 ? -1.539 4.117 61.207 1.00 77.38 828 GLU A C 1
ATOM 6497 O O . GLU A 1 828 ? -2.759 4.173 61.354 1.00 77.38 828 GLU A O 1
ATOM 6502 N N . ASP A 1 829 ? -0.784 5.222 61.210 1.00 67.69 829 ASP A N 1
ATOM 6503 C CA . ASP A 1 829 ? -1.314 6.511 61.682 1.00 67.69 829 ASP A CA 1
ATOM 6504 C C . ASP A 1 829 ? -2.138 7.285 60.643 1.00 67.69 829 ASP A C 1
ATOM 6506 O O . ASP A 1 829 ? -3.062 8.014 61.004 1.00 67.69 829 ASP A O 1
ATOM 6510 N N . ASN A 1 830 ? -1.788 7.197 59.355 1.00 63.19 830 ASN A N 1
ATOM 6511 C CA . ASN A 1 830 ? -2.414 8.025 58.313 1.00 63.19 830 ASN A CA 1
ATOM 6512 C C . ASN A 1 830 ? -2.798 7.225 57.052 1.00 63.19 830 ASN A C 1
ATOM 6514 O O . ASN A 1 830 ? -3.373 7.779 56.112 1.00 63.19 830 ASN A O 1
ATOM 6518 N N . SER A 1 831 ? -2.480 5.924 57.007 1.00 61.78 831 SER A N 1
ATOM 6519 C CA . SER A 1 831 ? -2.616 5.055 55.823 1.00 61.78 831 SER A CA 1
ATOM 6520 C C . SER A 1 831 ? -2.045 5.695 54.549 1.00 61.78 831 SER A C 1
ATOM 6522 O O . SER A 1 831 ? -2.619 5.588 53.469 1.00 61.78 831 SER A O 1
ATOM 6524 N N . GLY A 1 832 ? -0.940 6.438 54.682 1.00 64.38 832 GLY A N 1
ATOM 6525 C CA . GLY A 1 832 ? -0.296 7.128 53.557 1.00 64.38 832 GLY A CA 1
ATOM 6526 C C . GLY A 1 832 ? 0.518 6.196 52.655 1.00 64.38 832 GLY A C 1
ATOM 6527 O O . GLY A 1 832 ? 0.908 6.579 51.552 1.00 64.38 832 GLY A O 1
ATOM 6528 N N . VAL A 1 833 ? 0.777 4.978 53.130 1.00 79.56 833 VAL A N 1
ATOM 6529 C CA . VAL A 1 833 ? 1.593 3.952 52.482 1.00 79.56 833 VAL A CA 1
ATOM 6530 C C . VAL A 1 833 ? 0.930 2.592 52.667 1.00 79.56 833 VAL A C 1
ATOM 6532 O O . VAL A 1 833 ? 0.517 2.261 53.776 1.00 79.56 833 VAL A O 1
ATOM 6535 N N . GLU A 1 834 ? 0.855 1.810 51.595 1.00 77.94 834 GLU A N 1
ATOM 6536 C CA . GLU A 1 834 ? 0.395 0.419 51.616 1.00 77.94 834 GLU A CA 1
ATOM 6537 C C . GLU A 1 834 ? 1.609 -0.504 51.706 1.00 77.94 834 GLU A C 1
ATOM 6539 O O . GLU A 1 834 ? 2.515 -0.423 50.869 1.00 77.94 834 GLU A O 1
ATOM 6544 N N . LEU A 1 835 ? 1.640 -1.353 52.735 1.00 83.94 835 LEU A N 1
ATOM 6545 C CA . LEU A 1 835 ? 2.786 -2.194 53.068 1.00 83.94 835 LEU A CA 1
ATOM 6546 C C . LEU A 1 835 ? 2.422 -3.676 53.042 1.00 83.94 835 LEU A C 1
ATOM 6548 O O . LEU A 1 835 ? 1.338 -4.052 53.476 1.00 83.94 835 LEU A O 1
ATOM 6552 N N . GLU A 1 836 ? 3.371 -4.512 52.636 1.00 78.06 836 GLU A N 1
ATOM 6553 C CA . GLU A 1 836 ? 3.311 -5.966 52.799 1.00 78.06 836 GLU A CA 1
ATOM 6554 C C . GLU A 1 836 ? 4.603 -6.460 53.454 1.00 78.06 836 GLU A C 1
ATOM 6556 O O . GLU A 1 836 ? 5.701 -5.994 53.132 1.00 78.06 836 GLU A O 1
ATOM 6561 N N . GLU A 1 837 ? 4.486 -7.403 54.384 1.00 77.81 837 GLU A N 1
ATOM 6562 C CA . GLU A 1 837 ? 5.637 -8.021 55.034 1.00 77.81 837 GLU A CA 1
ATOM 6563 C C . GLU A 1 837 ? 6.024 -9.324 54.349 1.00 77.81 837 GLU A C 1
ATOM 6565 O O . GLU A 1 837 ? 5.184 -10.175 54.078 1.00 77.81 837 GLU A O 1
ATOM 6570 N N . PHE A 1 838 ? 7.318 -9.518 54.124 1.00 62.53 838 PHE A N 1
ATOM 6571 C CA . PHE A 1 838 ? 7.847 -10.725 53.507 1.00 62.53 838 PHE A CA 1
ATOM 6572 C C . PHE A 1 838 ? 9.183 -11.109 54.142 1.00 62.53 838 PHE A C 1
ATOM 6574 O O . PHE A 1 838 ? 9.975 -10.255 54.534 1.00 62.53 838 PHE A O 1
ATOM 6581 N N . ALA A 1 839 ? 9.463 -12.405 54.269 1.00 59.25 839 ALA A N 1
ATOM 6582 C CA . ALA A 1 839 ? 10.697 -12.881 54.889 1.00 59.25 839 ALA A CA 1
ATOM 6583 C C . ALA A 1 839 ? 11.785 -13.141 53.838 1.00 59.25 839 ALA A C 1
ATOM 6585 O O . ALA A 1 839 ? 11.601 -13.952 52.933 1.00 59.25 839 ALA A O 1
ATOM 6586 N N . VAL A 1 840 ? 12.958 -12.519 53.995 1.00 53.22 840 VAL A N 1
ATOM 6587 C CA . VAL A 1 840 ? 14.147 -12.798 53.169 1.00 53.22 840 VAL A CA 1
ATOM 6588 C C . VAL A 1 840 ? 15.270 -13.290 54.072 1.00 53.22 840 VAL A C 1
ATOM 6590 O O . VAL A 1 840 ? 15.759 -12.557 54.932 1.00 53.22 840 VAL A O 1
ATOM 6593 N N . GLY A 1 841 ? 15.673 -14.553 53.906 1.00 48.09 841 GLY A N 1
ATOM 6594 C CA . GLY A 1 841 ? 16.754 -15.158 54.696 1.00 48.09 841 GLY A CA 1
ATOM 6595 C C . GLY A 1 841 ? 16.449 -15.269 56.197 1.00 48.09 841 GLY A C 1
ATOM 6596 O O . GLY A 1 841 ? 17.343 -15.079 57.017 1.00 48.09 841 GLY A O 1
ATOM 6597 N N . GLY A 1 842 ? 15.186 -15.521 56.563 1.00 50.00 842 GLY A N 1
ATOM 6598 C CA . GLY A 1 842 ? 14.750 -15.660 57.960 1.00 50.00 842 GLY A CA 1
ATOM 6599 C C . GLY A 1 842 ? 14.536 -14.340 58.714 1.00 50.00 842 GLY A C 1
ATOM 6600 O O . GLY A 1 842 ? 14.281 -14.370 59.914 1.00 50.00 842 GLY A O 1
ATOM 6601 N N . LYS A 1 843 ? 14.620 -13.185 58.036 1.00 55.66 843 LYS A N 1
ATOM 6602 C CA . LYS A 1 843 ? 14.327 -11.856 58.604 1.00 55.66 843 LYS A CA 1
ATOM 6603 C C . LYS A 1 843 ? 13.124 -11.232 57.887 1.00 55.66 843 LYS A C 1
ATOM 6605 O O . LYS A 1 843 ? 13.108 -11.218 56.656 1.00 55.66 843 LYS A O 1
ATOM 6610 N N . SER A 1 844 ? 12.136 -10.739 58.644 1.00 60.25 844 SER A N 1
ATOM 6611 C CA . SER A 1 844 ? 10.970 -10.022 58.094 1.00 60.25 844 SER A CA 1
ATOM 6612 C C . SER A 1 844 ? 11.410 -8.684 57.484 1.00 60.25 844 SER A C 1
ATOM 6614 O O . SER A 1 844 ? 12.234 -7.981 58.071 1.00 60.25 844 SER A O 1
ATOM 6616 N N . ARG A 1 845 ? 10.906 -8.369 56.290 1.00 78.31 845 ARG A N 1
ATOM 6617 C CA . ARG A 1 845 ? 11.152 -7.159 55.497 1.00 78.31 845 ARG A CA 1
ATOM 6618 C C . ARG A 1 845 ? 9.830 -6.556 55.059 1.00 78.31 845 ARG A C 1
ATOM 6620 O O . ARG A 1 845 ? 8.835 -7.261 54.955 1.00 78.31 845 ARG A O 1
ATOM 6627 N N . VAL A 1 846 ? 9.829 -5.254 54.796 1.00 80.56 846 VAL A N 1
ATOM 6628 C CA . VAL A 1 846 ? 8.618 -4.502 54.442 1.00 80.56 846 VAL A CA 1
ATOM 6629 C C . VAL A 1 846 ? 8.716 -4.022 52.997 1.00 80.56 846 VAL A C 1
ATOM 6631 O O . VAL A 1 846 ? 9.717 -3.418 52.613 1.00 80.56 846 VAL A O 1
ATOM 6634 N N . MET A 1 847 ? 7.688 -4.274 52.191 1.00 80.69 847 MET A N 1
ATOM 6635 C CA . MET A 1 847 ? 7.560 -3.780 50.821 1.00 80.69 847 MET A CA 1
ATOM 6636 C C . MET A 1 847 ? 6.451 -2.740 50.738 1.00 80.69 847 MET A C 1
ATOM 6638 O O . MET A 1 847 ? 5.366 -2.952 51.260 1.00 80.69 847 MET A O 1
ATOM 6642 N N . VAL A 1 848 ? 6.727 -1.625 50.067 1.00 84.75 848 VAL A N 1
ATOM 6643 C CA . VAL A 1 848 ? 5.758 -0.566 49.792 1.00 84.75 848 VAL A CA 1
ATOM 6644 C C . VAL A 1 848 ? 5.118 -0.815 48.431 1.00 84.75 848 VAL A C 1
ATOM 6646 O O . VAL A 1 848 ? 5.792 -0.716 47.401 1.00 84.75 848 VAL A O 1
ATOM 6649 N N . PHE A 1 849 ? 3.822 -1.116 48.430 1.00 71.25 849 PHE A N 1
ATOM 6650 C CA . PHE A 1 849 ? 3.044 -1.457 47.236 1.00 71.25 849 PHE A CA 1
ATOM 6651 C C . PHE A 1 849 ? 2.321 -0.264 46.616 1.00 71.25 849 PHE A C 1
ATOM 6653 O O . PHE A 1 849 ? 2.188 -0.183 45.394 1.00 71.25 849 PHE A O 1
ATOM 6660 N N . GLY A 1 850 ? 1.925 0.697 47.446 1.00 71.00 850 GLY A N 1
ATOM 6661 C CA . GLY A 1 850 ? 1.154 1.863 47.037 1.00 71.00 850 GLY A CA 1
ATOM 6662 C C . GLY A 1 850 ? 1.421 3.059 47.941 1.00 71.00 850 GLY A C 1
ATOM 6663 O O . GLY A 1 850 ? 1.807 2.906 49.101 1.00 71.00 850 GLY A O 1
ATOM 6664 N N . ILE A 1 851 ? 1.240 4.264 47.397 1.00 81.75 851 ILE A N 1
ATOM 6665 C CA . ILE A 1 851 ? 1.364 5.516 48.149 1.00 81.75 851 ILE A CA 1
ATOM 6666 C C . ILE A 1 851 ? 0.167 6.431 47.894 1.00 81.75 851 ILE A C 1
ATOM 6668 O O . ILE A 1 851 ? -0.191 6.696 46.745 1.00 81.75 851 ILE A O 1
ATOM 6672 N N . ASP A 1 852 ? -0.409 6.980 48.962 1.00 72.50 852 ASP A N 1
ATOM 6673 C CA . ASP A 1 852 ? -1.387 8.065 48.880 1.00 72.50 852 ASP A CA 1
ATOM 6674 C C . ASP A 1 852 ? -0.634 9.400 48.971 1.00 72.50 852 ASP A C 1
ATOM 6676 O O . ASP A 1 852 ? -0.256 9.874 50.047 1.00 72.50 852 ASP A O 1
ATOM 6680 N N . ARG A 1 853 ? -0.390 10.016 47.807 1.00 75.25 853 ARG A N 1
ATOM 6681 C CA . ARG A 1 853 ? 0.390 11.262 47.695 1.00 75.25 853 ARG A CA 1
ATOM 6682 C C . ARG A 1 853 ? -0.215 12.408 48.504 1.00 75.25 853 ARG A C 1
ATOM 6684 O O . ARG A 1 853 ? 0.523 13.186 49.101 1.00 75.25 853 ARG A O 1
ATOM 6691 N N . THR A 1 854 ? -1.542 12.500 48.550 1.00 68.31 854 THR A N 1
ATOM 6692 C CA . THR A 1 854 ? -2.270 13.526 49.306 1.00 68.31 854 THR A CA 1
ATOM 6693 C C . THR A 1 854 ? -2.075 13.378 50.812 1.00 68.31 854 THR A C 1
ATOM 6695 O O . THR A 1 854 ? -1.943 14.381 51.517 1.00 68.31 854 THR A O 1
ATOM 6698 N N . ARG A 1 855 ? -2.008 12.144 51.320 1.00 70.62 855 ARG A N 1
ATOM 6699 C CA . ARG A 1 855 ? -1.758 11.881 52.744 1.00 70.62 855 ARG A CA 1
ATOM 6700 C C . ARG A 1 855 ? -0.285 12.003 53.120 1.00 70.62 855 ARG A C 1
ATOM 6702 O O . ARG A 1 855 ? 0.010 12.590 54.155 1.00 70.62 855 ARG A O 1
ATOM 6709 N N . LEU A 1 856 ? 0.635 11.570 52.256 1.00 72.75 856 LEU A N 1
ATOM 6710 C CA . LEU A 1 856 ? 2.075 11.781 52.458 1.00 72.75 856 LEU A CA 1
ATOM 6711 C C . LEU A 1 856 ? 2.451 13.273 52.483 1.00 72.75 856 LEU A C 1
ATOM 6713 O O . LEU A 1 856 ? 3.286 13.682 53.284 1.00 72.75 856 LEU A O 1
ATOM 6717 N N . LEU A 1 857 ? 1.796 14.109 51.669 1.00 69.44 857 LEU A N 1
ATOM 6718 C CA . LEU A 1 857 ? 1.955 15.570 51.721 1.00 69.44 857 LEU A CA 1
ATOM 6719 C C . LEU A 1 857 ? 1.379 16.183 53.009 1.00 69.44 857 LEU A C 1
ATOM 6721 O O . LEU A 1 857 ? 1.975 17.104 53.566 1.00 69.44 857 LEU A O 1
ATOM 6725 N N . LYS A 1 858 ? 0.252 15.662 53.521 1.00 64.31 858 LYS A N 1
ATOM 6726 C CA . LYS A 1 858 ? -0.276 16.057 54.842 1.00 64.31 858 LYS A CA 1
ATOM 6727 C C . LYS A 1 858 ? 0.684 15.704 55.973 1.00 64.31 858 LYS A C 1
ATOM 6729 O O . LYS A 1 858 ? 0.765 16.465 56.931 1.00 64.31 858 LYS A O 1
ATOM 6734 N N . GLU A 1 859 ? 1.420 14.605 55.849 1.00 64.69 859 GLU A N 1
ATOM 6735 C CA . GLU A 1 859 ? 2.437 14.193 56.818 1.00 64.69 859 GLU A CA 1
ATOM 6736 C C . GLU A 1 859 ? 3.578 15.215 56.919 1.00 64.69 859 GLU A C 1
ATOM 6738 O O . GLU A 1 859 ? 3.963 15.604 58.020 1.00 64.69 859 GLU A O 1
ATOM 6743 N N . LEU A 1 860 ? 4.031 15.741 55.774 1.00 62.16 860 LEU A N 1
ATOM 6744 C CA . LEU A 1 860 ? 5.040 16.805 55.705 1.00 62.16 860 LEU A CA 1
ATOM 6745 C C . LEU A 1 860 ? 4.514 18.149 56.248 1.00 62.16 860 LEU A C 1
ATOM 6747 O O . LEU A 1 860 ? 5.241 18.871 56.924 1.00 62.16 860 LEU A O 1
ATOM 6751 N N . LEU A 1 861 ? 3.237 18.474 56.009 1.00 53.69 861 LEU A N 1
ATOM 6752 C CA . LEU A 1 861 ? 2.599 19.716 56.481 1.00 53.69 861 LEU A CA 1
ATOM 6753 C C . LEU A 1 861 ? 2.227 19.692 57.977 1.00 53.69 861 LEU A C 1
ATOM 6755 O O . LEU A 1 861 ? 2.234 20.735 58.635 1.00 53.69 861 LEU A O 1
ATOM 6759 N N . ASN A 1 862 ? 1.899 18.520 58.533 1.00 48.53 862 ASN A N 1
ATOM 6760 C CA . ASN A 1 862 ? 1.576 18.353 59.954 1.00 48.53 862 ASN A CA 1
ATOM 6761 C C . ASN A 1 862 ? 2.804 18.550 60.861 1.00 48.53 862 ASN A C 1
ATOM 6763 O O . ASN A 1 862 ? 2.638 19.030 61.985 1.00 48.53 862 ASN A O 1
ATOM 6767 N N . GLY A 1 863 ? 4.018 18.274 60.362 1.00 49.09 863 GLY A N 1
ATOM 6768 C CA . GLY A 1 863 ? 5.274 18.634 61.034 1.00 49.09 863 GLY A CA 1
ATOM 6769 C C . GLY A 1 863 ? 5.396 20.146 61.265 1.00 49.09 863 GLY A C 1
ATOM 6770 O O . GLY A 1 863 ? 5.649 20.588 62.383 1.00 49.09 863 GLY A O 1
ATOM 6771 N N . SER A 1 864 ? 5.067 20.961 60.256 1.00 40.34 864 SER A N 1
ATOM 6772 C CA . SER A 1 864 ? 5.082 22.429 60.375 1.00 40.34 864 SER A CA 1
ATOM 6773 C C . SER A 1 864 ? 3.955 23.003 61.248 1.00 40.34 864 SER A C 1
ATOM 6775 O O . SER A 1 864 ? 4.103 24.091 61.802 1.00 40.34 864 SER A O 1
ATOM 6777 N N . ARG A 1 865 ? 2.820 22.301 61.408 1.00 37.12 865 ARG A N 1
ATOM 6778 C CA . ARG A 1 865 ? 1.689 22.766 62.242 1.00 37.12 865 ARG A CA 1
ATOM 6779 C C . ARG A 1 865 ? 1.930 22.599 63.746 1.00 37.12 865 ARG A C 1
ATOM 6781 O O . ARG A 1 865 ? 1.478 23.449 64.511 1.00 37.12 865 ARG A O 1
ATOM 6788 N N . ARG A 1 866 ? 2.678 21.571 64.177 1.00 35.53 866 ARG A N 1
ATOM 6789 C CA . ARG A 1 866 ? 3.028 21.373 65.601 1.00 35.53 866 ARG A CA 1
ATOM 6790 C C . ARG A 1 866 ? 3.958 22.465 66.149 1.00 35.53 866 ARG A C 1
ATOM 6792 O O . ARG A 1 866 ? 3.836 22.816 67.318 1.00 35.53 866 ARG A O 1
ATOM 6799 N N . GLN A 1 867 ? 4.794 23.086 65.312 1.00 34.62 867 GLN A N 1
ATOM 6800 C CA . GLN A 1 867 ? 5.644 24.224 65.705 1.00 34.62 867 GLN A CA 1
ATOM 6801 C C . GLN A 1 867 ? 4.856 25.485 66.115 1.00 34.62 867 GLN A C 1
ATOM 6803 O O . GLN A 1 867 ? 5.338 26.283 66.922 1.00 34.62 867 GLN A O 1
ATOM 6808 N N . GLN A 1 868 ? 3.635 25.678 65.602 1.00 35.03 868 GLN A N 1
ATOM 6809 C CA . GLN A 1 868 ? 2.835 26.874 65.902 1.00 35.03 868 GLN A CA 1
ATOM 6810 C C . GLN A 1 868 ? 1.955 26.745 67.154 1.00 35.03 868 GLN A C 1
ATOM 6812 O O . GLN A 1 868 ? 1.586 27.766 67.727 1.00 35.03 868 GLN A O 1
ATOM 6817 N N . GLU A 1 869 ? 1.645 25.527 67.605 1.00 33.84 869 GLU A N 1
ATOM 6818 C CA . GLU A 1 869 ? 0.831 25.299 68.813 1.00 33.84 869 GLU A CA 1
ATOM 6819 C C . GLU A 1 869 ? 1.678 25.076 70.081 1.00 33.84 869 GLU A C 1
ATOM 6821 O O . GLU A 1 869 ? 1.217 25.377 71.178 1.00 33.84 869 GLU A O 1
ATOM 6826 N N . LEU A 1 870 ? 2.942 24.648 69.953 1.00 33.75 870 LEU A N 1
ATOM 6827 C CA . LEU A 1 870 ? 3.870 24.443 71.082 1.00 33.75 870 LEU A CA 1
ATOM 6828 C C . LEU A 1 870 ? 4.632 25.707 71.531 1.00 33.75 870 LEU A C 1
ATOM 6830 O O . LEU A 1 870 ? 5.340 25.670 72.531 1.00 33.75 870 LEU A O 1
ATOM 6834 N N . SER A 1 871 ? 4.463 26.838 70.840 1.00 31.70 871 SER A N 1
ATOM 6835 C CA . SER A 1 871 ? 5.043 28.141 71.216 1.00 31.70 871 SER A CA 1
ATOM 6836 C C . SER A 1 871 ? 4.098 29.030 72.048 1.00 31.70 871 SER A C 1
ATOM 6838 O O . SER A 1 871 ? 4.447 30.162 72.377 1.00 31.70 871 SER A O 1
ATOM 6840 N N . PHE A 1 872 ? 2.919 28.522 72.431 1.00 31.83 872 PHE A N 1
ATOM 6841 C CA . PHE A 1 872 ? 1.891 29.252 73.184 1.00 31.83 872 PHE A CA 1
ATOM 6842 C C . PHE A 1 872 ? 1.326 28.428 74.356 1.00 31.83 872 PHE A C 1
ATOM 6844 O O . PHE A 1 872 ? 0.118 28.245 74.456 1.00 31.83 872 PHE A O 1
ATOM 6851 N N . ASN A 1 873 ? 2.165 27.904 75.256 1.00 30.66 873 ASN A N 1
ATOM 6852 C CA . ASN A 1 873 ? 1.707 27.576 76.616 1.00 30.66 873 ASN A CA 1
ATOM 6853 C C . ASN A 1 873 ? 2.870 27.295 77.579 1.00 30.66 873 ASN A C 1
ATOM 6855 O O . ASN A 1 873 ? 3.325 26.165 77.696 1.00 30.66 873 ASN A O 1
ATOM 6859 N N . ASP A 1 874 ? 3.283 28.328 78.314 1.00 28.61 874 ASP A N 1
ATOM 6860 C CA . ASP A 1 874 ? 3.919 28.208 79.629 1.00 28.61 874 ASP A CA 1
ATOM 6861 C C . ASP A 1 874 ? 3.483 29.418 80.486 1.00 28.61 874 ASP A C 1
ATOM 6863 O O . ASP A 1 874 ? 3.785 30.560 80.140 1.00 28.61 874 ASP A O 1
ATOM 6867 N N . GLY A 1 875 ? 2.744 29.179 81.587 1.00 30.59 875 GLY A N 1
ATOM 6868 C CA . GLY A 1 875 ? 2.492 30.175 82.655 1.00 30.59 875 GLY A CA 1
ATOM 6869 C C . GLY A 1 875 ? 1.042 30.392 83.164 1.00 30.59 875 GLY A C 1
ATOM 6870 O O . GLY A 1 875 ? 0.352 31.293 82.707 1.00 30.59 875 GLY A O 1
ATOM 6871 N N . ASN A 1 876 ? 0.650 29.598 84.174 1.00 27.97 876 ASN A N 1
ATOM 6872 C CA . ASN A 1 876 ? -0.451 29.642 85.190 1.00 27.97 876 ASN A CA 1
ATOM 6873 C C . ASN A 1 876 ? -0.912 31.032 85.780 1.00 27.97 876 ASN A C 1
ATOM 6875 O O . ASN A 1 876 ? -0.146 31.983 85.661 1.00 27.97 876 ASN A O 1
ATOM 6879 N N . PRO A 1 877 ? -1.942 31.160 86.684 1.00 41.94 877 PRO A N 1
ATOM 6880 C CA . PRO A 1 877 ? -3.340 30.641 86.743 1.00 41.94 877 PRO A CA 1
ATOM 6881 C C . PRO A 1 877 ? -4.439 31.630 87.316 1.00 41.94 877 PRO A C 1
ATOM 6883 O O . PRO A 1 877 ? -4.223 32.252 88.348 1.00 41.94 877 PRO A O 1
ATOM 6886 N N . SER A 1 878 ? -5.693 31.610 86.801 1.00 24.00 878 SER A N 1
ATOM 6887 C CA . SER A 1 878 ? -7.011 31.961 87.462 1.00 24.00 878 SER A CA 1
ATOM 6888 C C . SER A 1 878 ? -7.260 33.368 88.107 1.00 24.00 878 SER A C 1
ATOM 6890 O O . SER A 1 878 ? -6.294 34.065 88.389 1.00 24.00 878 SER A O 1
ATOM 6892 N N . PRO A 1 879 ? -8.505 33.810 88.468 1.00 42.91 879 PRO A N 1
ATOM 6893 C CA . PRO A 1 879 ? -9.881 33.372 88.143 1.00 42.91 879 PRO A CA 1
ATOM 6894 C C . PRO A 1 879 ? -10.807 34.523 87.621 1.00 42.91 879 PRO A C 1
ATOM 6896 O O . PRO A 1 879 ? -10.385 35.666 87.502 1.00 42.91 879 PRO A O 1
ATOM 6899 N N . THR A 1 880 ? -12.104 34.220 87.424 1.00 24.33 880 THR A N 1
ATOM 6900 C CA . THR A 1 880 ? -13.307 35.099 87.303 1.00 24.33 880 THR A CA 1
ATOM 6901 C C . THR A 1 880 ? -13.956 35.291 85.917 1.00 24.33 880 THR A C 1
ATOM 6903 O O . THR A 1 880 ? -13.446 35.947 85.018 1.00 24.33 880 THR A O 1
ATOM 6906 N N . SER A 1 881 ? -15.160 34.722 85.789 1.00 26.81 881 SER A N 1
ATOM 6907 C CA . SER A 1 881 ? -16.261 35.133 84.894 1.00 26.81 881 SER A CA 1
ATOM 6908 C C . SER A 1 881 ? -16.842 36.495 85.359 1.00 26.81 881 SER A C 1
ATOM 6910 O O . SER A 1 881 ? -16.601 36.819 86.524 1.00 26.81 881 SER A O 1
ATOM 6912 N N . PRO A 1 882 ? -17.685 37.248 84.597 1.00 40.97 882 PRO A N 1
ATOM 6913 C CA . PRO A 1 882 ? -18.505 36.817 83.450 1.00 40.97 882 PRO A CA 1
ATOM 6914 C C . PRO A 1 882 ? -18.656 37.811 82.257 1.00 40.97 882 PRO A C 1
ATOM 6916 O O . PRO A 1 882 ? -18.351 38.989 82.351 1.00 40.97 882 PRO A O 1
ATOM 6919 N N . ALA A 1 883 ? -19.244 37.289 81.168 1.00 29.84 883 ALA A N 1
ATOM 6920 C CA . ALA A 1 883 ? -20.061 37.951 80.130 1.00 29.84 883 ALA A CA 1
ATOM 6921 C C . ALA A 1 883 ? -19.512 39.159 79.325 1.00 29.84 883 ALA A C 1
ATOM 6923 O O . ALA A 1 883 ? -19.313 40.243 79.857 1.00 29.84 883 ALA A O 1
ATOM 6924 N N . GLY A 1 884 ? -19.492 39.026 77.985 1.00 26.06 884 GLY A N 1
ATOM 6925 C CA . GLY A 1 884 ? -19.634 40.175 77.073 1.00 26.06 884 GLY A CA 1
ATOM 6926 C C . GLY A 1 884 ? -18.875 40.126 75.737 1.00 26.06 884 GLY A C 1
ATOM 6927 O O . GLY A 1 884 ? -17.668 40.302 75.698 1.00 26.06 884 GLY A O 1
ATOM 6928 N N . SER A 1 885 ? -19.641 40.008 74.646 1.00 25.84 885 SER A N 1
ATOM 6929 C CA . SER A 1 885 ? -19.388 40.487 73.269 1.00 25.84 885 SER A CA 1
ATOM 6930 C C . SER A 1 885 ? -18.218 39.956 72.414 1.00 25.84 885 SER A C 1
ATOM 6932 O O . SER A 1 885 ? -17.039 40.207 72.630 1.00 25.84 885 SER A O 1
ATOM 6934 N N . SER A 1 886 ? -18.654 39.347 71.313 1.00 30.30 886 SER A N 1
ATOM 6935 C CA . SER A 1 886 ? -18.062 39.157 69.986 1.00 30.30 886 SER A CA 1
ATOM 6936 C C . SER A 1 886 ? -17.306 40.350 69.369 1.00 30.30 886 SER A C 1
ATOM 6938 O O . SER A 1 886 ? -17.876 41.435 69.272 1.00 30.30 886 SER A O 1
ATOM 6940 N N . ASN A 1 887 ? -16.114 40.096 68.806 1.00 31.67 887 ASN A N 1
ATOM 6941 C CA . ASN A 1 887 ? -15.766 40.236 67.371 1.00 31.67 887 ASN A CA 1
ATOM 6942 C C . ASN A 1 887 ? -14.251 40.437 67.163 1.00 31.67 887 ASN A C 1
ATOM 6944 O O . ASN A 1 887 ? -13.737 41.484 67.534 1.00 31.67 887 ASN A O 1
ATOM 6948 N N . ALA A 1 888 ? -13.586 39.476 66.497 1.00 30.94 888 ALA A N 1
ATOM 6949 C CA . ALA A 1 888 ? -12.604 39.678 65.408 1.00 30.94 888 ALA A CA 1
ATOM 6950 C C . ALA A 1 888 ? -11.681 38.451 65.218 1.00 30.94 888 ALA A C 1
ATOM 6952 O O . ALA A 1 888 ? -10.595 38.401 65.780 1.00 30.94 888 ALA A O 1
ATOM 6953 N N . MET A 1 889 ? -12.089 37.482 64.385 1.00 29.66 889 MET A N 1
ATOM 6954 C CA . MET A 1 889 ? -11.189 36.687 63.518 1.00 29.66 889 MET A CA 1
ATOM 6955 C C . MET A 1 889 ? -12.003 35.684 62.679 1.00 29.66 889 MET A C 1
ATOM 6957 O O . MET A 1 889 ? -12.375 34.621 63.170 1.00 29.66 889 MET A O 1
ATOM 6961 N N . PRO A 1 890 ? -12.278 35.993 61.398 1.00 35.59 890 PRO A N 1
ATOM 6962 C CA . PRO A 1 890 ? -12.160 34.943 60.386 1.00 35.59 890 PRO A CA 1
ATOM 6963 C C . PRO A 1 890 ? -11.694 35.517 59.037 1.00 35.59 890 PRO A C 1
ATOM 6965 O O . PRO A 1 890 ? -12.488 35.676 58.113 1.00 35.59 890 PRO A O 1
ATOM 6968 N N . GLN A 1 891 ? -10.402 35.826 58.891 1.00 35.16 891 GLN A N 1
ATOM 6969 C CA . GLN A 1 891 ? -9.841 36.158 57.566 1.00 35.16 891 GLN A CA 1
ATOM 6970 C C . GLN A 1 891 ? -8.590 35.355 57.190 1.00 35.16 891 GLN A C 1
ATOM 6972 O O . GLN A 1 891 ? -8.372 35.116 56.009 1.00 35.16 891 GLN A O 1
ATOM 6977 N N . LYS A 1 892 ? -7.838 34.804 58.154 1.00 33.25 892 LYS A N 1
ATOM 6978 C CA . LYS A 1 892 ? -6.665 33.956 57.857 1.00 33.25 892 LYS A CA 1
ATOM 6979 C C . LYS A 1 892 ? -6.986 32.477 57.586 1.00 33.25 892 LYS A C 1
ATOM 6981 O O . LYS A 1 892 ? -6.209 31.816 56.914 1.00 33.25 892 LYS A O 1
ATOM 6986 N N . ARG A 1 893 ? -8.143 31.964 58.035 1.00 34.12 893 ARG A N 1
ATOM 6987 C CA . ARG A 1 893 ? -8.572 30.574 57.747 1.00 34.12 893 ARG A CA 1
ATOM 6988 C C . ARG A 1 893 ? -9.078 30.370 56.310 1.00 34.12 893 ARG A C 1
ATOM 6990 O O . ARG A 1 893 ? -8.905 29.289 55.772 1.00 34.12 893 ARG A O 1
ATOM 6997 N N . LYS A 1 894 ? -9.625 31.411 55.666 1.00 35.00 894 LYS A N 1
ATOM 6998 C CA . LYS A 1 894 ? -10.188 31.320 54.303 1.00 35.00 894 LYS A CA 1
ATOM 6999 C C . LYS A 1 894 ? -9.148 31.339 53.175 1.00 35.00 894 LYS A C 1
ATOM 7001 O O . LYS A 1 894 ? -9.441 30.837 52.100 1.00 35.00 894 LYS A O 1
ATOM 7006 N N . ALA A 1 895 ? -7.960 31.907 53.393 1.00 34.12 895 ALA A N 1
ATOM 7007 C CA . ALA A 1 895 ? -6.940 32.003 52.343 1.00 34.12 895 ALA A CA 1
ATOM 7008 C C . ALA A 1 895 ? -6.293 30.638 52.032 1.00 34.12 895 ALA A C 1
ATOM 7010 O O . ALA A 1 895 ? -6.221 30.254 50.871 1.00 34.12 895 ALA A O 1
ATOM 7011 N N . GLY A 1 896 ? -5.933 29.863 53.062 1.00 36.31 896 GLY A N 1
ATOM 7012 C CA . GLY A 1 896 ? -5.330 28.534 52.880 1.00 36.31 896 GLY A CA 1
ATOM 7013 C C . GLY A 1 896 ? -6.308 27.457 52.394 1.00 36.31 896 GLY A C 1
ATOM 7014 O O . GLY A 1 896 ? -5.909 26.545 51.680 1.00 36.31 896 GLY A O 1
ATOM 7015 N N . GLU A 1 897 ? -7.601 27.564 52.724 1.00 39.88 897 GLU A N 1
ATOM 7016 C CA . GLU A 1 897 ? -8.628 26.660 52.176 1.00 39.88 897 GLU A CA 1
ATOM 7017 C C . GLU A 1 897 ? -8.890 26.903 50.685 1.00 39.88 897 GLU A C 1
ATOM 7019 O O . GLU A 1 897 ? -9.219 25.963 49.962 1.00 39.88 897 GLU A O 1
ATOM 7024 N N . ASN A 1 898 ? -8.728 28.143 50.216 1.00 40.25 898 ASN A N 1
ATOM 7025 C CA . ASN A 1 898 ? -8.893 28.481 48.805 1.00 40.25 898 ASN A CA 1
ATOM 7026 C C . ASN A 1 898 ? -7.694 28.026 47.965 1.00 40.25 898 ASN A C 1
ATOM 7028 O O . ASN A 1 898 ? -7.907 27.462 46.900 1.00 40.25 898 ASN A O 1
ATOM 7032 N N . GLU A 1 899 ? -6.461 28.172 48.459 1.00 46.81 899 GLU A N 1
ATOM 7033 C CA . GLU A 1 899 ? -5.275 27.632 47.773 1.00 46.81 899 GLU A CA 1
ATOM 7034 C C . GLU A 1 899 ? -5.308 26.102 47.694 1.00 46.81 899 GLU A C 1
ATOM 7036 O O . GLU A 1 899 ? -4.981 25.535 46.654 1.00 46.81 899 GLU A O 1
ATOM 7041 N N . LEU A 1 900 ? -5.773 25.425 48.753 1.00 45.81 900 LEU A N 1
ATOM 7042 C CA . LEU A 1 900 ? -5.933 23.971 48.745 1.00 45.81 900 LEU A CA 1
ATOM 7043 C C . LEU A 1 900 ? -7.010 23.532 47.743 1.00 45.81 900 LEU A C 1
ATOM 7045 O O . LEU A 1 900 ? -6.786 22.581 47.003 1.00 45.81 900 LEU A O 1
ATOM 7049 N N . LYS A 1 901 ? -8.135 24.258 47.661 1.00 47.88 901 LYS A N 1
ATOM 7050 C CA . LYS A 1 901 ? -9.191 24.019 46.662 1.00 47.88 901 LYS A CA 1
ATOM 7051 C C . LYS A 1 901 ? -8.741 24.290 45.231 1.00 47.88 901 LYS A C 1
ATOM 7053 O O . LYS A 1 901 ? -9.127 23.540 44.340 1.00 47.88 901 LYS A O 1
ATOM 7058 N N . ASP A 1 902 ? -7.940 25.325 44.998 1.00 46.84 902 ASP A N 1
ATOM 7059 C CA . ASP A 1 902 ? -7.419 25.644 43.666 1.00 46.84 902 ASP A CA 1
ATOM 7060 C C . ASP A 1 902 ? -6.366 24.621 43.217 1.00 46.84 902 ASP A C 1
ATOM 7062 O O . ASP A 1 902 ? -6.347 24.229 42.048 1.00 46.84 902 ASP A O 1
ATOM 7066 N N . LEU A 1 903 ? -5.548 24.105 44.142 1.00 48.53 903 LEU A N 1
ATOM 7067 C CA . LEU A 1 903 ? -4.621 23.005 43.866 1.00 48.53 903 LEU A CA 1
ATOM 7068 C C . LEU A 1 903 ? -5.370 21.691 43.594 1.00 48.53 903 LEU A C 1
ATOM 7070 O O . LEU A 1 903 ? -5.032 20.968 42.660 1.00 48.53 903 LEU A O 1
ATOM 7074 N N . GLU A 1 904 ? -6.428 21.409 44.358 1.00 46.22 904 GLU A N 1
ATOM 7075 C CA . GLU A 1 904 ? -7.313 20.257 44.156 1.00 46.22 904 GLU A CA 1
ATOM 7076 C C . GLU A 1 904 ? -8.068 20.369 42.819 1.00 46.22 904 GLU A C 1
ATOM 7078 O O . GLU A 1 904 ? -8.218 19.381 42.107 1.00 46.22 904 GLU A O 1
ATOM 7083 N N . ALA A 1 905 ? -8.465 21.577 42.405 1.00 47.31 905 ALA A N 1
ATOM 7084 C CA . ALA A 1 905 ? -9.081 21.844 41.105 1.00 47.31 905 ALA A CA 1
ATOM 7085 C C . ALA A 1 905 ? -8.090 21.743 39.928 1.00 47.31 905 ALA A C 1
ATOM 7087 O O . ALA A 1 905 ? -8.482 21.341 38.831 1.00 47.31 905 ALA A O 1
ATOM 7088 N N . LEU A 1 906 ? -6.814 22.083 40.135 1.00 48.88 906 LEU A N 1
ATOM 7089 C CA . LEU A 1 906 ? -5.747 21.912 39.143 1.00 48.88 906 LEU A CA 1
ATOM 7090 C C . LEU A 1 906 ? -5.317 20.448 38.995 1.00 48.88 906 LEU A C 1
ATOM 7092 O O . LEU A 1 906 ? -5.058 20.014 37.876 1.00 48.88 906 LEU A O 1
ATOM 7096 N N . LEU A 1 907 ? -5.301 19.682 40.088 1.00 45.25 907 LEU A N 1
ATOM 7097 C CA . LEU A 1 907 ? -5.009 18.245 40.086 1.00 45.25 907 LEU A CA 1
ATOM 7098 C C . LEU A 1 907 ? -6.193 17.406 39.574 1.00 45.25 907 LEU A C 1
ATOM 7100 O O . LEU A 1 907 ? -5.977 16.382 38.933 1.00 45.25 907 LEU A O 1
ATOM 7104 N N . ASN A 1 908 ? -7.434 17.861 39.791 1.00 47.88 908 ASN A N 1
ATOM 7105 C CA . ASN A 1 908 ? -8.650 17.222 39.267 1.00 47.88 908 ASN A CA 1
ATOM 7106 C C . ASN A 1 908 ? -9.004 17.645 37.831 1.00 47.88 908 ASN A C 1
ATOM 7108 O O . ASN A 1 908 ? -9.940 17.101 37.234 1.00 47.88 908 ASN A O 1
ATOM 7112 N N . LYS A 1 909 ? -8.281 18.607 37.243 1.00 45.84 909 LYS A N 1
ATOM 7113 C CA . LYS A 1 909 ? -8.419 18.926 35.821 1.00 45.84 909 LYS A CA 1
ATOM 7114 C C . LYS A 1 909 ? -7.848 17.774 35.003 1.00 45.84 909 LYS A C 1
ATOM 7116 O O . LYS A 1 909 ? -6.637 17.590 34.919 1.00 45.84 909 LYS A O 1
ATOM 7121 N N . ARG A 1 910 ? -8.748 17.018 34.370 1.00 47.97 910 ARG A N 1
ATOM 7122 C CA . ARG A 1 910 ? -8.389 15.951 33.431 1.00 47.97 910 ARG A CA 1
ATOM 7123 C C . ARG A 1 910 ? -7.446 16.486 32.362 1.00 47.97 910 ARG A C 1
ATOM 7125 O O . ARG A 1 910 ? -7.683 17.546 31.777 1.00 47.97 910 ARG A O 1
ATOM 7132 N N . SER A 1 911 ? -6.402 15.719 32.082 1.00 45.94 911 SER A N 1
ATOM 7133 C CA . SER A 1 911 ? -5.506 16.005 30.968 1.00 45.94 911 SER A CA 1
ATOM 7134 C C . SER A 1 911 ? -6.278 15.982 29.643 1.00 45.94 911 SER A C 1
ATOM 7136 O O . SER A 1 911 ? -7.306 15.314 29.506 1.00 45.94 911 SER A O 1
ATOM 7138 N N . PHE A 1 912 ? -5.771 16.676 28.623 1.00 38.41 912 PHE A N 1
ATOM 7139 C CA . PHE A 1 912 ? -6.399 16.690 27.295 1.00 38.41 912 PHE A CA 1
ATOM 7140 C C . PHE A 1 912 ? -6.603 15.268 26.725 1.00 38.41 912 PHE A C 1
ATOM 7142 O O . PHE A 1 912 ? -7.622 14.990 26.093 1.00 38.41 912 PHE A O 1
ATOM 7149 N N . MET A 1 913 ? -5.687 14.337 27.026 1.00 41.31 913 MET A N 1
ATOM 7150 C CA . MET A 1 913 ? -5.822 12.918 26.669 1.00 41.31 913 MET A CA 1
ATOM 7151 C C . MET A 1 913 ? -6.972 12.215 27.403 1.00 41.31 913 MET A C 1
ATOM 7153 O O . MET A 1 913 ? -7.658 11.386 26.808 1.00 41.31 913 MET A O 1
ATOM 7157 N N . GLU A 1 914 ? -7.199 12.524 28.679 1.00 51.81 914 GLU A N 1
ATOM 7158 C CA . GLU A 1 914 ? -8.318 11.964 29.444 1.00 51.81 914 GLU A CA 1
ATOM 7159 C C . GLU A 1 914 ? -9.655 12.558 29.010 1.00 51.81 914 GLU A C 1
ATOM 7161 O O . GLU A 1 914 ? -10.636 11.825 28.919 1.00 51.81 914 GLU A O 1
ATOM 7166 N N . MET A 1 915 ? -9.701 13.851 28.669 1.00 53.44 915 MET A N 1
ATOM 7167 C CA . MET A 1 915 ? -10.897 14.461 28.083 1.00 53.44 915 MET A CA 1
ATOM 7168 C C . MET A 1 915 ? -11.240 13.847 26.723 1.00 53.44 915 MET A C 1
ATOM 7170 O O . MET A 1 915 ? -12.407 13.552 26.480 1.00 53.44 915 MET A O 1
ATOM 7174 N N . GLN A 1 916 ? -10.250 13.591 25.858 1.00 47.69 916 GLN A N 1
ATOM 7175 C CA . GLN A 1 916 ? -10.493 12.894 24.590 1.00 47.69 916 GLN A CA 1
ATOM 7176 C C . GLN A 1 916 ? -10.998 11.465 24.805 1.00 47.69 916 GLN A C 1
ATOM 7178 O O . GLN A 1 916 ? -11.971 11.071 24.170 1.00 47.69 916 GLN A O 1
ATOM 7183 N N . LYS A 1 917 ? -10.394 10.700 25.724 1.00 52.78 917 LYS A N 1
ATOM 7184 C CA . LYS A 1 917 ? -10.862 9.340 26.040 1.00 52.78 917 LYS A CA 1
ATOM 7185 C C . LYS A 1 917 ? -12.272 9.329 26.625 1.00 52.78 917 LYS A C 1
ATOM 7187 O O . LYS A 1 917 ? -13.047 8.444 26.284 1.00 52.78 917 LYS A O 1
ATOM 7192 N N . PHE A 1 918 ? -12.604 10.295 27.479 1.00 50.22 918 PHE A N 1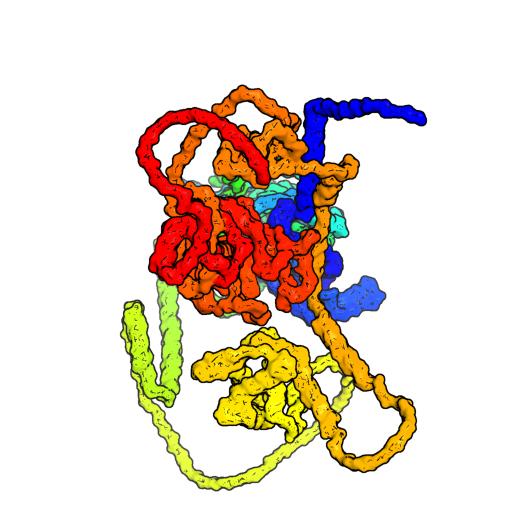
ATOM 7193 C CA . PHE A 1 918 ? -13.922 10.381 28.101 1.00 50.22 918 PHE A CA 1
ATOM 7194 C C . PHE A 1 918 ? -15.006 10.793 27.104 1.00 50.22 918 PHE A C 1
ATOM 7196 O O . PHE A 1 918 ? -16.084 10.218 27.120 1.00 50.22 918 PHE A O 1
ATOM 7203 N N . LYS A 1 919 ? -14.699 11.718 26.189 1.00 52.62 919 LYS A N 1
ATOM 7204 C CA . LYS A 1 919 ? -15.629 12.138 25.134 1.00 52.62 919 LYS A CA 1
ATOM 7205 C C . LYS A 1 919 ? -15.920 11.008 24.141 1.00 52.62 919 LYS A C 1
ATOM 7207 O O . LYS A 1 919 ? -17.066 10.794 23.783 1.00 52.62 919 LYS A O 1
ATOM 7212 N N . VAL A 1 920 ? -14.898 10.225 23.780 1.00 54.75 920 VAL A N 1
ATOM 7213 C CA . VAL A 1 920 ? -15.070 8.998 22.979 1.00 54.75 920 VAL A CA 1
ATOM 7214 C C . VAL A 1 920 ? -15.919 7.964 23.724 1.00 54.75 920 VAL A C 1
ATOM 7216 O O . VAL A 1 920 ? -16.716 7.273 23.103 1.00 54.75 920 VAL A O 1
ATOM 7219 N N . TRP A 1 921 ? -15.771 7.866 25.046 1.00 55.16 921 TRP A N 1
ATOM 7220 C CA . TRP A 1 921 ? -16.592 6.986 25.877 1.00 55.16 921 TRP A CA 1
ATOM 7221 C C . TRP A 1 921 ? -18.049 7.445 25.988 1.00 55.16 921 TRP A C 1
ATOM 7223 O O . TRP A 1 921 ? -18.927 6.592 25.940 1.00 55.16 921 TRP A O 1
ATOM 7233 N N . GLU A 1 922 ? -18.316 8.748 26.108 1.00 55.78 922 GLU A N 1
ATOM 7234 C CA . GLU A 1 922 ? -19.680 9.299 26.086 1.00 55.78 922 GLU A CA 1
ATOM 7235 C C . GLU A 1 922 ? -20.345 9.090 24.727 1.00 55.78 922 GLU A C 1
ATOM 7237 O O . GLU A 1 922 ? -21.458 8.577 24.683 1.00 55.78 922 GLU A O 1
ATOM 7242 N N . ASP A 1 923 ? -19.646 9.384 23.627 1.00 50.38 923 ASP A N 1
ATOM 7243 C CA . ASP A 1 923 ? -20.172 9.168 22.276 1.00 50.38 923 ASP A CA 1
ATOM 7244 C C . ASP A 1 923 ? -20.461 7.676 22.024 1.00 50.38 923 ASP A C 1
ATOM 7246 O O . ASP A 1 923 ? -21.469 7.329 21.412 1.00 50.38 923 ASP A O 1
ATOM 7250 N N . LEU A 1 924 ? -19.612 6.775 22.536 1.00 47.53 924 LEU A N 1
ATOM 7251 C CA . LEU A 1 924 ? -19.824 5.328 22.458 1.00 47.53 924 LEU A CA 1
ATOM 7252 C C . LEU A 1 924 ? -20.989 4.872 23.350 1.00 47.53 924 LEU A C 1
ATOM 7254 O O . LEU A 1 924 ? -21.760 4.003 22.955 1.00 47.53 924 LEU A O 1
ATOM 7258 N N . TYR A 1 925 ? -21.140 5.461 24.536 1.00 49.31 925 TYR A N 1
ATOM 7259 C CA . TYR A 1 925 ? -22.235 5.160 25.454 1.00 49.31 925 TYR A CA 1
ATOM 7260 C C . TYR A 1 925 ? -23.585 5.594 24.869 1.00 49.31 925 TYR A C 1
ATOM 7262 O O . TYR A 1 925 ? -24.534 4.811 24.910 1.00 49.31 925 TYR A O 1
ATOM 7270 N N . ASP A 1 926 ? -23.649 6.773 24.250 1.00 51.66 926 ASP A N 1
ATOM 7271 C CA . ASP A 1 926 ? -24.843 7.271 23.559 1.00 51.66 926 ASP A CA 1
ATOM 7272 C C . ASP A 1 926 ? -25.168 6.429 22.316 1.00 51.66 926 ASP A C 1
ATOM 7274 O O . ASP A 1 926 ? -26.333 6.131 22.060 1.00 51.66 926 ASP A O 1
ATOM 7278 N N . LEU A 1 927 ? -24.154 5.967 21.574 1.00 49.69 927 LEU A N 1
ATOM 7279 C CA . LEU A 1 927 ? -24.347 5.087 20.416 1.00 49.69 927 LEU A CA 1
ATOM 7280 C C . LEU A 1 927 ? -24.865 3.695 20.815 1.00 49.69 927 LEU A C 1
ATOM 7282 O O . LEU A 1 927 ? -25.669 3.114 20.093 1.00 49.69 927 LEU A O 1
ATOM 7286 N N . ILE A 1 928 ? -24.422 3.172 21.962 1.00 50.75 928 ILE A N 1
ATOM 7287 C CA . ILE A 1 928 ? -24.825 1.855 22.483 1.00 50.75 928 ILE A CA 1
ATOM 7288 C C . ILE A 1 928 ? -26.235 1.889 23.094 1.00 50.75 928 ILE A C 1
ATOM 7290 O O . ILE A 1 928 ? -26.946 0.890 23.029 1.00 50.75 928 ILE A O 1
ATOM 7294 N N . HIS A 1 929 ? -26.652 3.010 23.692 1.00 45.56 929 HIS A N 1
ATOM 7295 C CA . HIS A 1 929 ? -27.948 3.118 24.381 1.00 45.56 929 HIS A CA 1
ATOM 7296 C C . HIS A 1 929 ? -29.059 3.721 23.523 1.00 45.56 929 HIS A C 1
ATOM 7298 O O . HIS A 1 929 ? -30.218 3.739 23.946 1.00 45.56 929 HIS A O 1
ATOM 7304 N N . ARG A 1 930 ? -28.740 4.222 22.328 1.00 50.12 930 ARG A N 1
ATOM 7305 C CA . ARG A 1 930 ? -29.749 4.714 21.399 1.00 50.12 930 ARG A CA 1
ATOM 7306 C C . ARG A 1 930 ? -30.500 3.515 20.809 1.00 50.12 930 ARG A C 1
ATOM 7308 O O . ARG A 1 930 ? -29.884 2.729 20.093 1.00 50.12 930 ARG A O 1
ATOM 7315 N N . PRO A 1 931 ? -31.810 3.362 21.085 1.00 42.81 931 PRO A N 1
ATOM 7316 C CA . PRO A 1 931 ? -32.571 2.242 20.555 1.00 42.81 931 PRO A CA 1
ATOM 7317 C C . PRO A 1 931 ? -32.554 2.306 19.032 1.00 42.81 931 PRO A C 1
ATOM 7319 O O . PRO A 1 931 ? -32.745 3.368 18.428 1.00 42.81 931 PRO A O 1
ATOM 7322 N N . THR A 1 932 ? -32.294 1.167 18.409 1.00 48.44 932 THR A N 1
ATOM 7323 C CA . THR A 1 932 ? -32.207 1.079 16.954 1.00 48.44 932 THR A CA 1
ATOM 7324 C C . THR A 1 932 ? -33.589 1.294 16.331 1.00 48.44 932 THR A C 1
ATOM 7326 O O . THR A 1 932 ? -34.629 0.961 16.914 1.00 48.44 932 THR A O 1
ATOM 7329 N N . ALA A 1 933 ? -33.642 1.836 15.111 1.00 42.00 933 ALA A N 1
ATOM 7330 C CA . ALA A 1 933 ? -34.906 1.999 14.383 1.00 42.00 933 ALA A CA 1
ATOM 7331 C C . ALA A 1 933 ? -35.641 0.654 14.221 1.00 42.00 933 ALA A C 1
ATOM 7333 O O . ALA A 1 933 ? -36.868 0.599 14.263 1.00 42.00 933 ALA A O 1
ATOM 7334 N N . LYS A 1 934 ? -34.879 -0.446 14.150 1.00 41.91 934 LYS A N 1
ATOM 7335 C CA . LYS A 1 934 ? -35.371 -1.823 14.164 1.00 41.91 934 LYS A CA 1
ATOM 7336 C C . LYS A 1 934 ? -36.047 -2.192 15.484 1.00 41.91 934 LYS A C 1
ATOM 7338 O O . LYS A 1 934 ? -37.154 -2.705 15.436 1.00 41.91 934 LYS A O 1
ATOM 7343 N N . GLU A 1 935 ? -35.449 -1.910 16.639 1.00 42.56 935 GLU A N 1
ATOM 7344 C CA . GLU A 1 935 ? -36.078 -2.149 17.952 1.00 42.56 935 GLU A CA 1
ATOM 7345 C C . GLU A 1 935 ? -37.332 -1.297 18.150 1.00 42.56 935 GLU A C 1
ATOM 7347 O O . GLU A 1 935 ? -38.330 -1.775 18.683 1.00 42.56 935 GLU A O 1
ATOM 7352 N N . THR A 1 936 ? -37.314 -0.065 17.643 1.00 47.00 936 THR A N 1
ATOM 7353 C CA . THR A 1 936 ? -38.453 0.859 17.723 1.00 47.00 936 THR A CA 1
ATOM 7354 C C . THR A 1 936 ? -39.608 0.394 16.823 1.00 47.00 936 THR A C 1
ATOM 7356 O O . THR A 1 936 ? -40.755 0.324 17.260 1.00 47.00 936 THR A O 1
ATOM 7359 N N . ALA A 1 937 ? -39.308 -0.037 15.593 1.00 44.81 937 ALA A N 1
ATOM 7360 C CA . ALA A 1 937 ? -40.287 -0.583 14.654 1.00 44.81 937 ALA A CA 1
ATOM 7361 C C . ALA A 1 937 ? -40.796 -1.976 15.059 1.00 44.81 937 ALA A C 1
ATOM 7363 O O . ALA A 1 937 ? -41.949 -2.309 14.799 1.00 44.81 937 ALA A O 1
ATOM 7364 N N . VAL A 1 938 ? -39.957 -2.788 15.708 1.00 41.94 938 VAL A N 1
ATOM 7365 C CA . VAL A 1 938 ? -40.319 -4.083 16.299 1.00 41.94 938 VAL A CA 1
ATOM 7366 C C . VAL A 1 938 ? -41.258 -3.872 17.485 1.00 41.94 938 VAL A C 1
ATOM 7368 O O . VAL A 1 938 ? -42.323 -4.484 17.524 1.00 41.94 938 VAL A O 1
ATOM 7371 N N . ALA A 1 939 ? -40.941 -2.944 18.390 1.00 41.19 939 ALA A N 1
ATOM 7372 C CA . ALA A 1 939 ? -41.807 -2.586 19.511 1.00 41.19 939 ALA A CA 1
ATOM 7373 C C . ALA A 1 939 ? -43.178 -2.053 19.055 1.00 41.19 939 ALA A C 1
ATOM 7375 O O . ALA A 1 939 ? -44.192 -2.351 19.688 1.00 41.19 939 ALA A O 1
ATOM 7376 N N . ASP A 1 940 ? -43.238 -1.329 17.934 1.00 49.38 940 ASP A N 1
ATOM 7377 C CA . ASP A 1 940 ? -44.503 -0.868 17.350 1.00 49.38 940 ASP A CA 1
ATOM 7378 C C . ASP A 1 940 ? -45.232 -1.946 16.524 1.00 49.38 940 ASP A C 1
ATOM 7380 O O . ASP A 1 940 ? -46.458 -1.907 16.430 1.00 49.38 940 ASP A O 1
ATOM 7384 N N . LYS A 1 941 ? -44.523 -2.961 16.002 1.00 41.78 941 LYS A N 1
ATOM 7385 C CA . LYS A 1 941 ? -45.110 -4.152 15.350 1.00 41.78 941 LYS A CA 1
ATOM 7386 C C . LYS A 1 941 ? -45.789 -5.104 16.335 1.00 41.78 941 LYS A C 1
ATOM 7388 O O . LYS A 1 941 ? -46.754 -5.765 15.963 1.00 41.78 941 LYS A O 1
ATOM 7393 N N . PHE A 1 942 ? -45.278 -5.187 17.563 1.00 40.50 942 PHE A N 1
ATOM 7394 C CA . PHE A 1 942 ? -45.780 -6.084 18.611 1.00 40.50 942 PHE A CA 1
ATOM 7395 C C . PHE A 1 942 ? -46.840 -5.445 19.520 1.00 40.50 942 PHE A C 1
ATOM 7397 O O . PHE A 1 942 ? -47.335 -6.092 20.443 1.00 40.50 942 PHE A O 1
ATOM 7404 N N . LYS A 1 943 ? -47.262 -4.205 19.241 1.00 42.34 943 LYS A N 1
ATOM 7405 C CA . LYS A 1 943 ? -48.496 -3.657 19.813 1.00 42.34 943 LYS A CA 1
ATOM 7406 C C . LYS A 1 943 ? -49.694 -4.231 19.062 1.00 42.34 943 LYS A C 1
ATOM 7408 O O . LYS A 1 943 ? -49.927 -3.910 17.898 1.00 42.34 943 LYS A O 1
ATOM 7413 N N . THR A 1 944 ? -50.480 -5.064 19.734 1.00 39.00 944 THR A N 1
ATOM 7414 C CA . THR A 1 944 ? -51.750 -5.561 19.202 1.00 39.00 944 THR A CA 1
ATOM 7415 C C . THR A 1 944 ? -52.716 -4.402 18.938 1.00 39.00 944 THR A C 1
ATOM 7417 O O . THR A 1 944 ? -52.923 -3.521 19.777 1.00 39.00 944 THR A O 1
ATOM 7420 N N . LYS A 1 945 ? -53.331 -4.384 17.748 1.00 42.28 945 LYS A N 1
ATOM 7421 C CA . LYS A 1 945 ? -54.480 -3.513 17.472 1.00 42.28 945 LYS A CA 1
ATOM 7422 C C . LYS A 1 945 ? -55.685 -4.050 18.247 1.00 42.28 945 LYS A C 1
ATOM 7424 O O . LYS A 1 945 ? -56.310 -5.010 17.813 1.00 42.28 945 LYS A O 1
ATOM 7429 N N . GLY A 1 946 ? -56.005 -3.403 19.365 1.00 47.28 946 GLY A N 1
ATOM 7430 C CA . GLY A 1 946 ? -57.093 -3.799 20.266 1.00 47.28 946 GLY A CA 1
ATOM 7431 C C . GLY A 1 946 ? -56.550 -4.593 21.454 1.00 47.28 946 GLY A C 1
ATOM 7432 O O . GLY A 1 946 ? -55.817 -5.557 21.277 1.00 47.28 946 GLY A O 1
ATOM 7433 N N . GLY A 1 947 ? -56.837 -4.126 22.667 1.00 35.22 947 GLY A N 1
ATOM 7434 C CA . GLY A 1 947 ? -56.174 -4.563 23.895 1.00 35.22 947 GLY A CA 1
ATOM 7435 C C . GLY A 1 947 ? -56.259 -6.061 24.223 1.00 35.22 947 GLY A C 1
ATOM 7436 O O . GLY A 1 947 ? -57.196 -6.755 23.850 1.00 35.22 947 GLY A O 1
ATOM 7437 N N . SER A 1 948 ? -55.238 -6.499 24.965 1.00 47.84 948 SER A N 1
ATOM 7438 C CA . SER A 1 948 ? -55.122 -7.684 25.832 1.00 47.84 948 SER A CA 1
ATOM 7439 C C . SER A 1 948 ? -56.248 -8.735 25.801 1.00 47.84 948 SER A C 1
ATOM 7441 O O . SER A 1 948 ? -57.196 -8.636 26.580 1.00 47.84 948 SER A O 1
ATOM 7443 N N . GLN A 1 949 ? -56.045 -9.830 25.063 1.00 43.50 949 GLN A N 1
ATOM 7444 C CA . GLN A 1 949 ? -56.352 -11.172 25.576 1.00 43.50 949 GLN A CA 1
ATOM 7445 C C . GLN A 1 949 ? -55.181 -12.105 25.256 1.00 43.50 949 GLN A C 1
ATOM 7447 O O . GLN A 1 949 ? -54.760 -12.224 24.110 1.00 43.50 949 GLN A O 1
ATOM 7452 N N . ILE A 1 950 ? -54.597 -12.674 26.307 1.00 48.22 950 ILE A N 1
ATOM 7453 C CA . ILE A 1 950 ? -53.478 -13.616 26.257 1.00 48.22 950 ILE A CA 1
ATOM 7454 C C . ILE A 1 950 ? -54.102 -15.011 26.312 1.00 48.22 950 ILE A C 1
ATOM 7456 O O . ILE A 1 950 ? -54.779 -15.321 27.291 1.00 48.22 950 ILE A O 1
ATOM 7460 N N . GLU A 1 951 ? -53.891 -15.832 25.285 1.00 50.78 951 GLU A N 1
ATOM 7461 C CA . GLU A 1 951 ? -54.260 -17.251 25.311 1.00 50.78 951 GLU A CA 1
ATOM 7462 C C . GLU A 1 951 ? -53.064 -18.084 25.784 1.00 50.78 951 GLU A C 1
ATOM 7464 O O . GLU A 1 951 ? -51.938 -17.920 25.314 1.00 50.78 951 GLU A O 1
ATOM 7469 N N . GLU A 1 952 ? -53.298 -18.952 26.765 1.00 52.75 952 GLU A N 1
ATOM 7470 C CA . GLU A 1 952 ? -52.254 -19.758 27.395 1.00 52.75 952 GLU A CA 1
ATOM 7471 C C . GLU A 1 9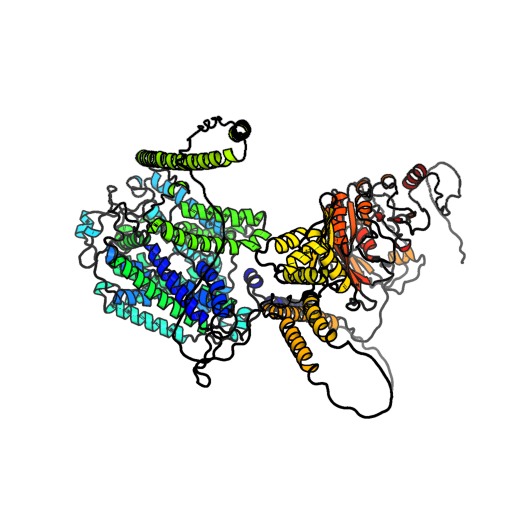52 ? -51.974 -21.028 26.569 1.00 52.75 952 GLU A C 1
ATOM 7473 O O . GLU A 1 952 ? -52.896 -21.739 26.153 1.00 52.75 952 GLU A O 1
ATOM 7478 N N . TYR A 1 953 ? -50.695 -21.339 26.342 1.00 66.38 953 TYR A N 1
ATOM 7479 C CA . TYR A 1 953 ? -50.285 -22.570 25.664 1.00 66.38 953 TYR A CA 1
ATOM 7480 C C . TYR A 1 953 ? -50.370 -23.784 26.598 1.00 66.38 953 TYR A C 1
ATOM 7482 O O . TYR A 1 953 ? -50.232 -23.680 27.819 1.00 66.38 953 TYR A O 1
ATOM 7490 N N . CYS A 1 954 ? -50.610 -24.964 26.028 1.00 69.12 954 CYS A N 1
ATOM 7491 C CA . CYS A 1 954 ? -50.635 -26.204 26.790 1.00 69.12 954 CYS A CA 1
ATOM 7492 C C . CYS A 1 954 ? -49.215 -26.670 27.138 1.00 69.12 954 CYS A C 1
ATOM 7494 O O . CYS A 1 954 ? -48.349 -26.753 26.268 1.00 69.12 954 CYS A O 1
ATOM 7496 N N . SER A 1 955 ? -48.988 -27.061 28.394 1.00 65.81 955 SER A N 1
ATOM 7497 C CA . SER A 1 955 ? -47.696 -27.569 28.881 1.00 65.81 955 SER A CA 1
ATOM 7498 C C . SER A 1 955 ? -47.252 -28.874 28.216 1.00 65.81 955 SER A C 1
ATOM 7500 O O . SER A 1 955 ? -46.066 -29.184 28.207 1.00 65.81 955 SER A O 1
ATOM 7502 N N . ALA A 1 956 ? -48.190 -29.636 27.654 1.00 63.28 956 ALA A N 1
ATOM 7503 C CA . ALA A 1 956 ? -47.900 -30.878 26.949 1.00 63.28 956 ALA A CA 1
ATOM 7504 C C . ALA A 1 956 ? -47.494 -30.668 25.476 1.00 63.28 956 ALA A C 1
ATOM 7506 O O . ALA A 1 956 ? -47.192 -31.642 24.796 1.00 63.28 956 ALA A O 1
ATOM 7507 N N . LEU A 1 957 ? -47.456 -29.413 24.997 1.00 68.50 957 LEU A N 1
ATOM 7508 C CA . LEU A 1 957 ? -47.093 -28.975 23.639 1.00 68.50 957 LEU A CA 1
ATOM 7509 C C . LEU A 1 957 ? -47.991 -29.529 22.522 1.00 68.50 957 LEU A C 1
ATOM 7511 O O . LEU A 1 957 ? -48.671 -28.745 21.866 1.00 68.50 957 LEU A O 1
ATOM 7515 N N . THR A 1 958 ? -48.034 -30.845 22.305 1.00 75.62 958 THR A N 1
ATOM 7516 C CA . THR A 1 958 ? -48.877 -31.489 21.286 1.00 75.62 958 THR A CA 1
ATOM 7517 C C . THR A 1 958 ? -50.176 -32.030 21.880 1.00 75.62 958 THR A C 1
ATOM 7519 O O . THR A 1 958 ? -50.248 -32.362 23.063 1.00 75.62 958 THR A O 1
ATOM 7522 N N . LYS A 1 959 ? -51.234 -32.144 21.068 1.00 73.19 959 LYS A N 1
ATOM 7523 C CA . LYS A 1 959 ? -52.506 -32.739 21.525 1.00 73.19 959 LYS A CA 1
ATOM 7524 C C . LYS A 1 959 ? -52.363 -34.213 21.891 1.00 73.19 959 LYS A C 1
ATOM 7526 O O . LYS A 1 959 ? -53.028 -34.683 22.808 1.00 73.19 959 LYS A O 1
ATOM 7531 N N . GLU A 1 960 ? -51.498 -34.939 21.188 1.00 68.31 960 GLU A N 1
ATOM 7532 C CA . GLU A 1 960 ? -51.215 -36.355 21.446 1.00 68.31 960 GLU A CA 1
ATOM 7533 C C . GLU A 1 960 ? -50.580 -36.540 22.829 1.00 68.31 960 GLU A C 1
ATOM 7535 O O . GLU A 1 960 ? -51.067 -37.336 23.632 1.00 68.31 960 GLU A O 1
ATOM 7540 N N . ASP A 1 961 ? -49.567 -35.731 23.142 1.00 69.88 961 ASP A N 1
ATOM 7541 C CA . ASP A 1 961 ? -48.890 -35.744 24.439 1.00 69.88 961 ASP A CA 1
ATOM 7542 C C . ASP A 1 961 ? -49.805 -35.210 25.554 1.00 69.88 961 ASP A C 1
ATOM 7544 O O . ASP A 1 961 ? -49.799 -35.739 26.667 1.00 69.88 961 ASP A O 1
ATOM 7548 N N . CYS A 1 962 ? -50.659 -34.221 25.253 1.00 72.00 962 CYS A N 1
ATOM 7549 C CA . CYS A 1 962 ? -51.665 -33.709 26.186 1.00 72.00 962 CYS A CA 1
ATOM 7550 C C . CYS A 1 962 ? -52.668 -34.793 26.581 1.00 72.00 962 CYS A C 1
ATOM 7552 O O . CYS A 1 962 ? -52.919 -34.996 27.769 1.00 72.00 962 CYS A O 1
ATOM 7554 N N . ARG A 1 963 ? -53.195 -35.544 25.607 1.00 67.31 963 ARG A N 1
ATOM 7555 C CA . ARG A 1 963 ? -54.111 -36.671 25.844 1.00 67.31 963 ARG A CA 1
ATOM 7556 C C . ARG A 1 963 ? -53.428 -37.808 26.609 1.00 67.31 963 ARG A C 1
ATOM 7558 O O . ARG A 1 963 ? -54.051 -38.414 27.477 1.00 67.31 963 ARG A O 1
ATOM 7565 N N . TYR A 1 964 ? -52.148 -38.066 26.334 1.00 59.72 964 TYR A N 1
ATOM 7566 C CA . TYR A 1 964 ? -51.364 -39.086 27.034 1.00 59.72 964 TYR A CA 1
ATOM 7567 C C . TYR A 1 964 ? -51.087 -38.715 28.501 1.00 59.72 964 TYR A C 1
ATOM 7569 O O . TYR A 1 964 ? -51.193 -39.568 29.379 1.00 59.72 964 TYR A O 1
ATOM 7577 N N . GLN A 1 965 ? -50.766 -37.448 28.783 1.00 60.31 965 GLN A N 1
ATOM 7578 C CA . GLN A 1 965 ? -50.474 -36.965 30.140 1.00 60.31 965 GLN A CA 1
ATOM 7579 C C . GLN A 1 965 ? -51.728 -36.746 30.994 1.00 60.31 965 GLN A C 1
ATOM 7581 O O . GLN A 1 965 ? -51.683 -36.942 32.205 1.00 60.31 965 GLN A O 1
ATOM 7586 N N . SER A 1 966 ? -52.837 -36.325 30.383 1.00 58.84 966 SER A N 1
ATOM 7587 C CA . SER A 1 966 ? -54.073 -35.998 31.107 1.00 58.84 966 SER A CA 1
ATOM 7588 C C . SER A 1 966 ? -54.953 -37.212 31.412 1.00 58.84 966 SER A C 1
ATOM 7590 O O . SER A 1 966 ? -55.796 -37.129 32.302 1.00 58.84 966 SER A O 1
ATOM 7592 N N . GLY A 1 967 ? -54.782 -38.338 30.707 1.00 54.09 967 GLY A N 1
ATOM 7593 C CA . GLY A 1 967 ? -55.499 -39.591 30.978 1.00 54.09 967 GLY A CA 1
ATOM 7594 C C . GLY A 1 967 ? -57.026 -39.550 30.770 1.00 54.09 967 GLY A C 1
ATOM 7595 O O . GLY A 1 967 ? -57.689 -40.557 31.014 1.00 54.09 967 GLY A O 1
ATOM 7596 N N . PHE A 1 968 ? -57.594 -38.431 30.301 1.00 53.56 968 PHE A N 1
ATOM 7597 C CA . PHE A 1 968 ? -59.032 -38.226 30.075 1.00 53.56 968 PHE A CA 1
ATOM 7598 C C . PHE A 1 968 ? -59.338 -37.750 28.643 1.00 53.56 968 PHE A C 1
ATOM 7600 O O . PHE A 1 968 ? -58.563 -37.036 28.016 1.00 53.56 968 PHE A O 1
ATOM 7607 N N . VAL A 1 969 ? -60.515 -38.131 28.132 1.00 52.31 969 VAL A N 1
ATOM 7608 C CA . VAL A 1 969 ? -60.968 -37.956 26.732 1.00 52.31 969 VAL A CA 1
ATOM 7609 C C . VAL A 1 969 ? -61.686 -36.606 26.511 1.00 52.31 969 VAL A C 1
ATOM 7611 O O . VAL A 1 969 ? -62.722 -36.547 25.852 1.00 52.31 969 VAL A O 1
ATOM 7614 N N . ILE A 1 970 ? -61.196 -35.508 27.101 1.00 55.06 970 ILE A N 1
ATOM 7615 C CA . ILE A 1 970 ? -61.827 -34.177 26.976 1.00 55.06 970 ILE A CA 1
ATOM 7616 C C . ILE A 1 970 ? -60.898 -33.211 26.233 1.00 55.06 970 ILE A C 1
ATOM 7618 O O . ILE A 1 970 ? -59.703 -33.161 26.506 1.00 55.06 970 ILE A O 1
ATOM 7622 N N . ALA A 1 971 ? -61.481 -32.440 25.309 1.00 58.12 971 ALA A N 1
ATOM 7623 C CA . ALA A 1 971 ? -60.814 -31.420 24.505 1.00 58.12 971 ALA A CA 1
ATOM 7624 C C . ALA A 1 971 ? -60.145 -30.353 25.387 1.00 58.12 971 ALA A C 1
ATOM 7626 O O . ALA A 1 971 ? -60.817 -29.662 26.160 1.00 58.12 971 ALA A O 1
ATOM 7627 N N . CYS A 1 972 ? -58.828 -30.204 25.266 1.00 67.38 972 CYS A N 1
ATOM 7628 C CA . CYS A 1 972 ? -58.081 -29.209 26.026 1.00 67.38 972 CYS A CA 1
ATOM 7629 C C . CYS A 1 972 ? -58.241 -27.821 25.376 1.00 67.38 972 CYS A C 1
ATOM 7631 O O . CYS A 1 972 ? -57.944 -27.639 24.198 1.00 67.38 972 CYS A O 1
ATOM 7633 N N . GLN A 1 973 ? -58.720 -26.834 26.146 1.00 63.59 973 GLN A N 1
ATOM 7634 C CA . GLN A 1 973 ? -59.003 -25.468 25.664 1.00 63.59 973 GLN A CA 1
ATOM 7635 C C . GLN A 1 973 ? -57.747 -24.598 25.477 1.00 63.59 973 GLN A C 1
ATOM 7637 O O . GLN A 1 973 ? -57.852 -23.462 25.025 1.00 63.59 973 GLN A O 1
ATOM 7642 N N . LYS A 1 974 ? -56.566 -25.111 25.844 1.00 71.81 974 LYS A N 1
ATOM 7643 C CA . LYS A 1 974 ? -55.283 -24.418 25.679 1.00 71.81 974 LYS A CA 1
ATOM 7644 C C . LYS A 1 974 ? -54.738 -24.603 24.262 1.00 71.81 974 LYS A C 1
ATOM 7646 O O . LYS A 1 974 ? -55.082 -25.558 23.566 1.00 71.81 974 LYS A O 1
ATOM 7651 N N . VAL A 1 975 ? -53.849 -23.711 23.842 1.00 71.81 975 VAL A N 1
ATOM 7652 C CA . VAL A 1 975 ? -53.243 -23.758 22.503 1.00 71.81 975 VAL A CA 1
ATOM 7653 C C . VAL A 1 975 ? -52.234 -24.913 22.410 1.00 71.81 975 VAL A C 1
ATOM 7655 O O . VAL A 1 975 ? -51.380 -25.053 23.286 1.00 71.81 975 VAL A O 1
ATOM 7658 N N . HIS A 1 976 ? -52.323 -25.736 21.358 1.00 77.56 976 HIS A N 1
ATOM 7659 C CA . HIS A 1 976 ? -51.410 -26.861 21.091 1.00 77.56 976 HIS A CA 1
ATOM 7660 C C . HIS A 1 976 ? -50.706 -26.705 19.740 1.00 77.56 976 HIS A C 1
ATOM 7662 O O . HIS A 1 976 ? -51.178 -26.001 18.846 1.00 77.56 976 HIS A O 1
ATOM 7668 N N . PHE A 1 977 ? -49.602 -27.425 19.581 1.00 78.06 977 PHE A N 1
ATOM 7669 C CA . PHE A 1 977 ? -48.734 -27.406 18.412 1.00 78.06 977 PHE A CA 1
ATOM 7670 C C . PHE A 1 977 ? -48.635 -28.797 17.770 1.00 78.06 977 PHE A C 1
ATOM 7672 O O . PHE A 1 977 ? -48.745 -29.817 18.451 1.00 78.06 977 PHE A O 1
ATOM 7679 N N . ARG A 1 978 ? -48.393 -28.858 16.457 1.00 75.06 978 ARG A N 1
ATOM 7680 C CA . ARG A 1 978 ? -48.101 -30.097 15.717 1.00 75.06 978 ARG A CA 1
ATOM 7681 C C . ARG A 1 978 ? -46.650 -30.109 15.237 1.00 75.06 978 ARG A C 1
ATOM 7683 O O . ARG A 1 978 ? -46.114 -29.070 14.857 1.00 75.06 978 ARG A O 1
ATOM 7690 N N . ARG A 1 979 ? -46.016 -31.286 15.257 1.00 80.56 979 ARG A N 1
ATOM 7691 C CA . ARG A 1 979 ? -44.620 -31.480 14.824 1.00 80.56 979 ARG A CA 1
ATOM 7692 C C . ARG A 1 979 ? -44.518 -31.460 13.296 1.00 80.56 979 ARG A C 1
ATOM 7694 O O . ARG A 1 979 ? -45.253 -32.175 12.618 1.00 80.56 979 ARG A O 1
ATOM 7701 N N . ILE A 1 980 ? -43.560 -30.712 12.760 1.00 74.38 980 ILE A N 1
ATOM 7702 C CA . ILE A 1 980 ? -43.181 -30.709 11.344 1.00 74.38 980 ILE A CA 1
ATOM 7703 C C . ILE A 1 980 ? -42.050 -31.726 11.164 1.00 74.38 980 ILE A C 1
ATOM 7705 O O . ILE A 1 980 ? -40.924 -31.497 11.607 1.00 74.38 980 ILE A O 1
ATOM 7709 N N . ILE A 1 981 ? -42.344 -32.852 10.509 1.00 75.31 981 ILE A N 1
ATOM 7710 C CA . ILE A 1 981 ? -41.368 -33.918 10.242 1.00 75.31 981 ILE A CA 1
ATOM 7711 C C . ILE A 1 981 ? -41.065 -33.943 8.742 1.00 75.31 981 ILE A C 1
ATOM 7713 O O . ILE A 1 981 ? -41.891 -34.374 7.937 1.00 75.31 981 ILE A O 1
ATOM 7717 N N . ALA A 1 982 ? -39.880 -33.464 8.358 1.00 71.62 982 ALA A N 1
ATOM 7718 C CA . ALA A 1 982 ? -39.386 -33.511 6.985 1.00 71.62 982 ALA A CA 1
ATOM 7719 C C . ALA A 1 982 ? -38.513 -34.768 6.756 1.00 71.62 982 ALA A C 1
ATOM 7721 O O . ALA A 1 982 ? -38.048 -35.375 7.719 1.00 71.62 982 ALA A O 1
ATOM 7722 N N . PRO A 1 983 ? -38.217 -35.171 5.501 1.00 68.62 983 PRO A N 1
ATOM 7723 C CA . PRO A 1 983 ? -37.458 -36.399 5.205 1.00 68.62 983 PRO A CA 1
ATOM 7724 C C . PRO A 1 983 ? -36.046 -36.463 5.811 1.00 68.62 983 PRO A C 1
ATOM 7726 O O . PRO A 1 983 ? -35.461 -37.537 5.895 1.00 68.62 983 PRO A O 1
ATOM 7729 N N . HIS A 1 984 ? -35.486 -35.310 6.180 1.00 69.25 984 HIS A N 1
ATOM 7730 C CA . HIS A 1 984 ? -34.158 -35.153 6.774 1.00 69.25 984 HIS A CA 1
ATOM 7731 C C . HIS A 1 984 ? -34.209 -34.873 8.289 1.00 69.25 984 HIS A C 1
ATOM 7733 O O . HIS A 1 984 ? -33.165 -34.653 8.895 1.00 69.25 984 HIS A O 1
ATOM 7739 N N . THR A 1 985 ? -35.402 -34.828 8.890 1.00 75.50 985 THR A N 1
ATOM 7740 C CA . THR A 1 985 ? -35.599 -34.580 10.323 1.00 75.50 985 THR A CA 1
ATOM 7741 C C . THR A 1 985 ? -35.378 -35.874 11.109 1.00 75.50 985 THR A C 1
ATOM 7743 O O . THR A 1 985 ? -36.029 -36.882 10.836 1.00 75.50 985 THR A O 1
ATOM 7746 N N . ASP A 1 986 ? -34.481 -35.849 12.096 1.00 67.62 986 ASP A N 1
ATOM 7747 C CA . ASP A 1 986 ? -34.223 -36.957 13.017 1.00 67.62 986 ASP A CA 1
ATOM 7748 C C . ASP A 1 986 ? -34.864 -36.661 14.379 1.00 67.62 986 ASP A C 1
ATOM 7750 O O . ASP A 1 986 ? -34.435 -35.787 15.133 1.00 67.62 986 ASP A O 1
ATOM 7754 N N . ILE A 1 987 ? -35.904 -37.427 14.702 1.00 63.44 987 ILE A N 1
ATOM 7755 C CA . ILE A 1 987 ? -36.727 -37.263 15.908 1.00 63.44 987 ILE A CA 1
ATOM 7756 C C . ILE A 1 987 ? -35.897 -37.477 17.191 1.00 63.44 987 ILE A C 1
ATOM 7758 O O . ILE A 1 987 ? -36.254 -36.966 18.250 1.00 63.44 987 ILE A O 1
ATOM 7762 N N . ASN A 1 988 ? -34.761 -38.182 17.114 1.00 54.75 988 ASN A N 1
ATOM 7763 C CA . ASN A 1 988 ? -33.898 -38.433 18.274 1.00 54.75 988 ASN A CA 1
ATOM 7764 C C . ASN A 1 988 ? -33.053 -37.219 18.683 1.00 54.75 988 ASN A C 1
ATOM 7766 O O . ASN A 1 988 ? -32.516 -37.205 19.788 1.00 54.75 988 ASN A O 1
ATOM 7770 N N . LEU A 1 989 ? -32.929 -36.214 17.810 1.00 53.66 989 LEU A N 1
ATOM 7771 C CA . LEU A 1 989 ? -32.179 -34.986 18.088 1.00 53.66 989 LEU A CA 1
ATOM 7772 C C . LEU A 1 989 ? -32.979 -33.975 18.927 1.00 53.66 989 LEU A C 1
ATOM 7774 O O . LEU A 1 989 ? -32.402 -33.009 19.421 1.00 53.66 989 LEU A O 1
ATOM 7778 N N . GLY A 1 990 ? -34.279 -34.215 19.125 1.00 60.75 990 GLY A N 1
ATOM 7779 C CA . GLY A 1 990 ? -35.168 -33.353 19.900 1.00 60.75 990 GLY A CA 1
ATOM 7780 C C . GLY A 1 990 ? -35.680 -32.133 19.132 1.00 60.75 990 GLY A C 1
ATOM 7781 O O . GLY A 1 990 ? -35.590 -32.043 17.902 1.00 60.75 990 GLY A O 1
ATOM 7782 N N . ASP A 1 991 ? -36.259 -31.202 19.884 1.00 70.25 991 ASP A N 1
ATOM 7783 C CA . ASP A 1 991 ? -36.912 -30.005 19.358 1.00 70.25 991 ASP A CA 1
ATOM 7784 C C . ASP A 1 991 ? -35.881 -28.976 18.895 1.00 70.25 991 ASP A C 1
ATOM 7786 O O . ASP A 1 991 ? -34.854 -28.760 19.541 1.00 70.25 991 ASP A O 1
ATOM 7790 N N . CYS A 1 992 ? -36.146 -28.316 17.769 1.00 67.62 992 CYS A N 1
ATOM 7791 C CA . CYS A 1 992 ? -35.261 -27.276 17.276 1.00 67.62 992 CYS A CA 1
ATOM 7792 C C . CYS A 1 992 ? -35.277 -26.078 18.237 1.00 67.62 992 CYS A C 1
ATOM 7794 O O . CYS A 1 992 ? -36.339 -25.477 18.422 1.00 67.62 992 CYS A O 1
ATOM 7796 N N . PRO A 1 993 ? -34.115 -25.641 18.759 1.00 53.91 993 PRO A N 1
ATOM 7797 C CA . PRO A 1 993 ? -34.032 -24.508 19.685 1.00 53.91 993 PRO A CA 1
ATOM 7798 C C . PRO A 1 993 ? -34.562 -23.195 19.099 1.00 53.91 993 PRO A C 1
ATOM 7800 O O . PRO A 1 993 ? -34.929 -22.281 19.831 1.00 53.91 993 PRO A O 1
ATOM 7803 N N . PHE A 1 994 ? -34.581 -23.092 17.768 1.00 47.50 994 PHE A N 1
ATOM 7804 C CA . PHE A 1 994 ? -34.965 -21.883 17.053 1.00 47.50 994 PHE A CA 1
ATOM 7805 C C . PHE A 1 994 ? -36.443 -21.854 16.649 1.00 47.50 994 PHE A C 1
ATOM 7807 O O . PHE A 1 994 ? -36.870 -20.792 16.211 1.00 47.50 994 PHE A O 1
ATOM 7814 N N . LEU A 1 995 ? -37.203 -22.955 16.799 1.00 60.31 995 LEU A N 1
ATOM 7815 C CA . LEU A 1 995 ? -38.632 -23.087 16.447 1.00 60.31 995 LEU A CA 1
ATOM 7816 C C . LEU A 1 995 ? -38.999 -22.311 15.159 1.00 60.31 995 LEU A C 1
ATOM 7818 O O . LEU A 1 995 ? -38.587 -22.715 14.072 1.00 60.31 995 LEU A O 1
ATOM 7822 N N . ASP A 1 996 ? -39.683 -21.168 15.284 1.00 46.22 996 ASP A N 1
ATOM 7823 C CA . ASP A 1 996 ? -40.158 -20.316 14.177 1.00 46.22 996 ASP A CA 1
ATOM 7824 C C . ASP A 1 996 ? -39.058 -19.483 13.480 1.00 46.22 996 ASP A C 1
ATOM 7826 O O . ASP A 1 996 ? -39.251 -18.961 12.383 1.00 46.22 996 ASP A O 1
ATOM 7830 N N . ASN A 1 997 ? -37.879 -19.354 14.093 1.00 47.78 997 ASN A N 1
ATOM 7831 C CA . ASN A 1 997 ? -36.730 -18.606 13.573 1.00 47.78 997 ASN A CA 1
ATOM 7832 C C . ASN A 1 997 ? -35.712 -19.486 12.830 1.00 47.78 997 ASN A C 1
ATOM 7834 O O . ASN A 1 997 ? -34.687 -18.978 12.357 1.00 47.78 997 ASN A O 1
ATOM 7838 N N . CYS A 1 998 ? -35.958 -20.793 12.703 1.00 54.69 998 CYS A N 1
ATOM 7839 C CA . CYS A 1 998 ? -35.056 -21.668 11.967 1.00 54.69 998 CYS A CA 1
ATOM 7840 C C . CYS A 1 998 ? -35.159 -21.421 10.453 1.00 54.69 998 CYS A C 1
ATOM 7842 O O . CYS A 1 998 ? -36.105 -21.831 9.786 1.00 54.69 998 CYS A O 1
ATOM 7844 N N . ARG A 1 999 ? -34.145 -20.762 9.877 1.00 54.03 999 ARG A N 1
ATOM 7845 C CA . ARG A 1 999 ? -34.065 -20.470 8.428 1.00 54.03 999 ARG A CA 1
ATOM 7846 C C . ARG A 1 999 ? -33.411 -21.589 7.607 1.00 54.03 999 ARG A C 1
ATOM 7848 O O . ARG A 1 999 ? -33.214 -21.444 6.399 1.00 54.03 999 ARG A O 1
ATOM 7855 N N . GLN A 1 1000 ? -33.040 -22.696 8.247 1.00 55.72 1000 GLN A N 1
ATOM 7856 C CA . GLN A 1 1000 ? -32.342 -23.813 7.615 1.00 55.72 1000 GLN A CA 1
ATOM 7857 C C . GLN A 1 1000 ? -33.353 -24.784 6.993 1.00 55.72 1000 GLN A C 1
ATOM 7859 O O . GLN A 1 1000 ? -34.010 -25.547 7.690 1.00 55.72 1000 GLN A O 1
ATOM 7864 N N . LYS A 1 1001 ? -33.447 -24.785 5.655 1.00 58.34 1001 LYS A N 1
ATOM 7865 C CA . LYS A 1 1001 ? -34.368 -25.661 4.896 1.00 58.34 1001 LYS A CA 1
ATOM 7866 C C . LYS A 1 1001 ? -34.137 -27.166 5.110 1.00 58.34 1001 LYS A C 1
ATOM 7868 O O . LYS A 1 1001 ? -35.053 -27.941 4.868 1.00 58.34 1001 LYS A O 1
ATOM 7873 N N . ASN A 1 1002 ? -32.935 -27.549 5.554 1.00 67.50 1002 ASN A N 1
ATOM 7874 C CA . ASN A 1 1002 ? -32.530 -28.930 5.835 1.00 67.50 1002 ASN A CA 1
ATOM 7875 C C . ASN A 1 1002 ? -32.214 -29.139 7.333 1.00 67.50 1002 ASN A C 1
ATOM 7877 O O . ASN A 1 1002 ? -31.185 -29.722 7.675 1.00 67.50 1002 ASN A O 1
ATOM 7881 N N . CYS A 1 1003 ? -33.022 -28.577 8.234 1.00 68.19 1003 CYS A N 1
ATOM 7882 C CA . CYS A 1 1003 ? -32.813 -28.713 9.676 1.00 68.19 1003 CYS A CA 1
ATOM 7883 C C . CYS A 1 1003 ? -33.179 -30.125 10.157 1.00 68.19 1003 CYS A C 1
ATOM 7885 O O . CYS A 1 1003 ? -34.305 -30.580 9.963 1.00 68.19 1003 CYS A O 1
ATOM 7887 N N . MET A 1 1004 ? -32.239 -30.811 10.812 1.00 67.94 1004 MET A N 1
ATOM 7888 C CA . MET A 1 1004 ? -32.472 -32.176 11.300 1.00 67.94 1004 MET A CA 1
ATOM 7889 C C . MET A 1 1004 ? -33.283 -32.235 12.609 1.00 67.94 1004 MET A C 1
ATOM 7891 O O . MET A 1 1004 ? -33.676 -33.324 13.005 1.00 67.94 1004 MET A O 1
ATOM 7895 N N . PHE A 1 1005 ? -33.557 -31.101 13.264 1.00 66.25 1005 PHE A N 1
ATOM 7896 C CA . PHE A 1 1005 ? -34.319 -31.022 14.519 1.00 66.25 1005 PHE A CA 1
ATOM 7897 C C . PHE A 1 1005 ? -35.825 -30.841 14.278 1.00 66.25 1005 PHE A C 1
ATOM 7899 O O . PHE A 1 1005 ? -36.240 -30.339 13.231 1.00 66.25 1005 PHE A O 1
ATOM 7906 N N . VAL A 1 1006 ? -36.651 -31.227 15.253 1.00 74.94 1006 VAL A N 1
ATOM 7907 C CA . VAL A 1 1006 ? -38.117 -31.187 15.139 1.00 74.94 1006 VAL A CA 1
ATOM 7908 C C . VAL A 1 1006 ? -38.628 -29.749 15.272 1.00 74.94 1006 VAL A C 1
ATOM 7910 O O . VAL A 1 1006 ? -38.389 -29.087 16.279 1.00 74.94 1006 VAL A O 1
ATOM 7913 N N . HIS A 1 1007 ? -39.344 -29.254 14.264 1.00 77.88 1007 HIS A N 1
ATOM 7914 C CA . HIS A 1 1007 ? -40.037 -27.961 14.325 1.00 77.88 1007 HIS A CA 1
ATOM 7915 C C . HIS A 1 1007 ? -41.510 -28.141 14.687 1.00 77.88 1007 HIS A C 1
ATOM 7917 O O . HIS A 1 1007 ? -42.055 -29.237 14.562 1.00 77.88 1007 HIS A O 1
ATOM 7923 N N . TYR A 1 1008 ? -42.158 -27.057 15.106 1.00 74.50 1008 TYR A N 1
ATOM 7924 C CA . TYR A 1 1008 ? -43.556 -27.046 15.517 1.00 74.50 1008 TYR A CA 1
ATOM 7925 C C . TYR A 1 1008 ? -44.305 -25.952 14.771 1.00 74.50 1008 TYR A C 1
ATOM 7927 O O . TYR A 1 1008 ? -43.746 -24.903 14.480 1.00 74.50 1008 TYR A O 1
ATOM 7935 N N . GLU A 1 1009 ? -45.573 -26.189 14.482 1.00 75.44 1009 GLU A N 1
ATOM 7936 C CA . GLU A 1 1009 ? -46.502 -25.154 14.036 1.00 75.44 1009 GLU A CA 1
ATOM 7937 C C . GLU A 1 1009 ? -47.772 -25.222 14.880 1.00 75.44 1009 GLU A C 1
ATOM 7939 O O . GLU A 1 1009 ? -48.093 -26.269 15.450 1.00 75.44 1009 GLU A O 1
ATOM 7944 N N . LEU A 1 1010 ? -48.486 -24.101 14.983 1.00 73.69 1010 LEU A N 1
ATOM 7945 C CA . LEU A 1 1010 ? -49.771 -24.049 15.673 1.00 73.69 1010 LEU A CA 1
ATOM 7946 C C . LEU A 1 1010 ? -50.702 -25.098 15.059 1.00 73.69 1010 LEU A C 1
ATOM 7948 O O . LEU A 1 1010 ? -50.828 -25.151 13.838 1.00 73.69 1010 LEU A O 1
ATOM 7952 N N . ASP A 1 1011 ? -51.349 -25.924 15.878 1.00 72.00 1011 ASP A N 1
ATOM 7953 C CA . ASP A 1 1011 ? -52.324 -26.886 15.379 1.00 72.00 1011 ASP A CA 1
ATOM 7954 C C . ASP A 1 1011 ? -53.721 -26.239 15.361 1.00 72.00 1011 ASP A C 1
ATOM 7956 O O . ASP A 1 1011 ? -54.361 -26.143 16.412 1.00 72.00 1011 ASP A O 1
ATOM 7960 N N . PRO A 1 1012 ? -54.228 -25.800 14.191 1.00 65.25 1012 PRO A N 1
ATOM 7961 C CA . PRO A 1 1012 ? -55.485 -25.062 14.097 1.00 65.25 1012 PRO A CA 1
ATOM 7962 C C . PRO A 1 1012 ? -56.709 -25.975 14.211 1.00 65.25 1012 PRO A C 1
ATOM 7964 O O . PRO A 1 1012 ? -57.843 -25.499 14.167 1.00 65.25 1012 PRO A O 1
ATOM 7967 N N . THR A 1 1013 ? -56.514 -27.296 14.280 1.00 63.81 1013 THR A N 1
ATOM 7968 C CA . THR A 1 1013 ? -57.633 -28.234 14.330 1.00 63.81 1013 THR A CA 1
ATOM 7969 C C . THR A 1 1013 ? -58.335 -28.147 15.694 1.00 63.81 1013 THR A C 1
ATOM 7971 O O . THR A 1 1013 ? -57.673 -28.005 16.719 1.00 63.81 1013 THR A O 1
ATOM 7974 N N . PRO A 1 1014 ? -59.670 -28.224 15.780 1.00 57.28 1014 PRO A N 1
ATOM 7975 C CA . PRO A 1 1014 ? -60.343 -28.412 17.062 1.00 57.28 1014 PRO A CA 1
ATOM 7976 C C . PRO A 1 1014 ? -59.954 -29.777 17.645 1.00 57.28 1014 PRO A C 1
ATOM 7978 O O . PRO A 1 1014 ? -59.861 -30.761 16.911 1.00 57.28 1014 PRO A O 1
ATOM 7981 N N . ASP A 1 1015 ? -59.704 -29.854 18.951 1.00 54.75 1015 ASP A N 1
ATOM 7982 C CA . ASP A 1 1015 ? -59.351 -31.105 19.631 1.00 54.75 1015 ASP A CA 1
ATOM 7983 C C . ASP A 1 1015 ? -60.601 -32.005 19.764 1.00 54.75 1015 ASP A C 1
ATOM 7985 O O . ASP A 1 1015 ? -61.302 -31.980 20.770 1.00 54.75 1015 ASP A O 1
ATOM 7989 N N . VAL A 1 1016 ? -60.950 -32.748 18.706 1.00 53.97 1016 VAL A N 1
ATOM 7990 C CA . VAL A 1 1016 ? -62.126 -33.644 18.667 1.00 53.97 1016 VAL A CA 1
ATOM 7991 C C . VAL A 1 1016 ? -61.714 -35.066 19.089 1.00 53.97 1016 VAL A C 1
ATOM 7993 O O . VAL A 1 1016 ? -60.672 -35.546 18.624 1.00 53.97 1016 VAL A O 1
ATOM 7996 N N . PRO A 1 1017 ? -62.478 -35.774 19.946 1.00 44.81 1017 PRO A N 1
ATOM 7997 C CA . PRO A 1 1017 ? -62.138 -37.135 20.366 1.00 44.81 1017 PRO A CA 1
ATOM 7998 C C . PRO A 1 1017 ? -62.013 -38.090 19.160 1.00 44.81 1017 PRO A C 1
ATOM 8000 O O . PRO A 1 1017 ? -62.873 -38.068 18.275 1.00 44.81 1017 PRO A O 1
ATOM 8003 N N . PRO A 1 1018 ? -60.954 -38.918 19.084 1.00 42.31 1018 PRO A N 1
ATOM 8004 C CA . PRO A 1 1018 ? -60.687 -39.739 17.911 1.00 42.31 1018 PRO A CA 1
ATOM 8005 C C . PRO A 1 1018 ? -61.573 -40.990 17.889 1.00 42.31 1018 PRO A C 1
ATOM 8007 O O . PRO A 1 1018 ? -61.740 -41.674 18.900 1.00 42.31 1018 PRO A O 1
ATOM 8010 N N . MET A 1 1019 ? -62.098 -41.323 16.707 1.00 39.25 1019 MET A N 1
ATOM 8011 C CA . MET A 1 1019 ? -62.558 -42.679 16.413 1.00 39.25 1019 MET A CA 1
ATOM 8012 C C . MET A 1 1019 ? -61.360 -43.635 16.329 1.00 39.25 1019 MET A C 1
ATOM 8014 O O . MET A 1 1019 ? -60.270 -43.275 15.893 1.00 39.25 1019 MET A O 1
ATOM 8018 N N . VAL A 1 1020 ? -61.610 -44.855 16.792 1.00 39.19 1020 VAL A N 1
ATOM 8019 C CA . VAL A 1 1020 ? -60.677 -45.956 17.043 1.00 39.19 1020 VAL A CA 1
ATOM 8020 C C . VAL A 1 1020 ? -59.786 -46.308 15.842 1.00 39.19 1020 VAL A C 1
ATOM 8022 O O . VAL A 1 1020 ? -60.291 -46.593 14.760 1.00 39.19 1020 VAL A O 1
ATOM 8025 N N . GLY A 1 1021 ? -58.481 -46.447 16.111 1.00 46.22 1021 GLY A N 1
ATOM 8026 C CA . GLY A 1 1021 ? -57.611 -47.429 15.455 1.00 46.22 1021 GLY A CA 1
ATOM 8027 C C . GLY A 1 1021 ? -56.525 -46.879 14.529 1.00 46.22 1021 GLY A C 1
ATOM 8028 O O . GLY A 1 1021 ? -56.795 -46.673 13.355 1.00 46.22 1021 GLY A O 1
ATOM 8029 N N . TYR A 1 1022 ? -55.289 -46.752 15.038 1.00 31.09 1022 TYR A N 1
ATOM 8030 C CA . TYR A 1 1022 ? -54.051 -47.253 14.404 1.00 31.09 1022 TYR A CA 1
ATOM 8031 C C . TYR A 1 1022 ? -52.822 -46.934 15.283 1.00 31.09 1022 TYR A C 1
ATOM 8033 O O . TYR A 1 1022 ? -52.535 -45.770 15.545 1.00 31.09 1022 TYR A O 1
ATOM 8041 N N . GLU A 1 1023 ? -52.070 -47.953 15.709 1.00 38.25 1023 GLU A N 1
ATOM 8042 C CA . GLU A 1 1023 ? -50.708 -47.804 16.259 1.00 38.25 1023 GLU A CA 1
ATOM 8043 C C . GLU A 1 1023 ? -49.668 -47.988 15.135 1.00 38.25 1023 GLU A C 1
ATOM 8045 O O . GLU A 1 1023 ? -49.774 -48.967 14.387 1.00 38.25 1023 GLU A O 1
ATOM 8050 N N . PRO A 1 1024 ? -48.625 -47.137 15.022 1.00 30.53 1024 PRO A N 1
ATOM 8051 C CA . PRO A 1 1024 ? -47.448 -47.429 14.209 1.00 30.53 1024 PRO A CA 1
ATOM 8052 C C . PRO A 1 1024 ? -46.240 -47.904 15.050 1.00 30.53 1024 PRO A C 1
ATOM 8054 O O . PRO A 1 1024 ? -46.147 -47.643 16.250 1.00 30.53 1024 PRO A O 1
ATOM 8057 N N . PRO A 1 1025 ? -45.287 -48.623 14.426 1.00 31.44 1025 PRO A N 1
ATOM 8058 C CA . PRO A 1 1025 ? -44.377 -49.537 15.109 1.00 31.44 1025 PRO A CA 1
ATOM 8059 C C . PRO A 1 1025 ? -43.112 -48.862 15.659 1.00 31.44 1025 PRO A C 1
ATOM 8061 O O . PRO A 1 1025 ? -42.480 -48.039 14.998 1.00 31.44 1025 PRO A O 1
ATOM 8064 N N . ARG A 1 1026 ? -42.658 -49.321 16.831 1.00 40.88 1026 ARG A N 1
ATOM 8065 C CA . ARG A 1 1026 ? -41.309 -49.048 17.352 1.00 40.88 1026 ARG A CA 1
ATOM 8066 C C . ARG A 1 1026 ? -40.276 -49.914 16.626 1.00 40.88 1026 ARG A C 1
ATOM 8068 O O . ARG A 1 1026 ? -40.408 -51.138 16.600 1.00 40.88 1026 ARG A O 1
ATOM 8075 N N . ARG A 1 1027 ? -39.204 -49.304 16.104 1.00 27.92 1027 ARG A N 1
ATOM 8076 C CA . ARG A 1 1027 ? -37.963 -50.015 15.746 1.00 27.92 1027 ARG A CA 1
ATOM 8077 C C . ARG A 1 1027 ? -36.719 -49.308 16.294 1.00 27.92 1027 ARG A C 1
ATOM 8079 O O . ARG A 1 1027 ? -36.725 -48.087 16.415 1.00 27.92 1027 ARG A O 1
ATOM 8086 N N . PRO A 1 1028 ? -35.682 -50.078 16.666 1.00 39.38 1028 PRO A N 1
ATOM 8087 C CA . PRO A 1 1028 ? -34.652 -49.651 17.604 1.00 39.38 1028 PRO A CA 1
ATOM 8088 C C . PRO A 1 1028 ? -33.421 -49.087 16.886 1.00 39.38 1028 PRO A C 1
ATOM 8090 O O . PRO A 1 1028 ? -32.974 -49.645 15.882 1.00 39.38 1028 PRO A O 1
ATOM 8093 N N . LEU A 1 1029 ? -32.827 -48.026 17.438 1.00 31.42 1029 LEU A N 1
ATOM 8094 C CA . LEU A 1 1029 ? -31.520 -47.531 17.005 1.00 31.42 1029 LEU A CA 1
ATOM 8095 C C . LEU A 1 1029 ? -30.394 -48.194 17.803 1.00 31.42 1029 LEU A C 1
ATOM 8097 O O . LEU A 1 1029 ? -30.432 -48.312 19.028 1.00 31.42 1029 LEU A O 1
ATOM 8101 N N . LYS A 1 1030 ? -29.405 -48.681 17.055 1.00 27.42 1030 LYS A N 1
ATOM 8102 C CA . LYS A 1 1030 ? -28.273 -49.483 17.518 1.00 27.42 1030 LYS A CA 1
ATOM 8103 C C . LYS A 1 1030 ? -27.133 -48.561 17.973 1.00 27.42 1030 LYS A C 1
ATOM 8105 O O . LYS A 1 1030 ? -26.748 -47.650 17.250 1.00 27.42 1030 LYS A O 1
ATOM 8110 N N . ARG A 1 1031 ? -26.609 -48.841 19.169 1.00 30.55 1031 ARG A N 1
ATOM 8111 C CA . ARG A 1 1031 ? -25.519 -48.143 19.875 1.00 30.55 1031 ARG A CA 1
ATOM 8112 C C . ARG A 1 1031 ? -24.143 -48.278 19.219 1.00 30.55 1031 ARG A C 1
ATOM 8114 O O . ARG A 1 1031 ? -23.758 -49.379 18.834 1.00 30.55 1031 ARG A O 1
ATOM 8121 N N . ILE A 1 1032 ? -23.346 -47.219 19.352 1.00 35.94 1032 ILE A N 1
ATOM 8122 C CA . ILE A 1 1032 ? -21.913 -47.285 19.686 1.00 35.94 1032 ILE A CA 1
ATOM 8123 C C . ILE A 1 1032 ? -21.760 -46.381 20.919 1.00 35.94 1032 ILE A C 1
ATOM 8125 O O . ILE A 1 1032 ? -22.273 -45.268 20.900 1.00 35.94 1032 ILE A O 1
ATOM 8129 N N . ARG A 1 1033 ? -21.206 -46.876 22.035 1.00 39.00 1033 ARG A N 1
ATOM 8130 C CA . ARG A 1 1033 ? -21.290 -46.182 23.333 1.00 39.00 1033 ARG A CA 1
ATOM 8131 C C . ARG A 1 1033 ? -19.957 -46.169 24.079 1.00 39.00 1033 ARG A C 1
ATOM 8133 O O . ARG A 1 1033 ? -19.363 -47.229 24.245 1.00 39.00 1033 ARG A O 1
ATOM 8140 N N . ALA A 1 1034 ? -19.549 -44.994 24.561 1.00 40.28 1034 ALA A N 1
ATOM 8141 C CA . ALA A 1 1034 ? -18.478 -44.829 25.544 1.00 40.28 1034 ALA A CA 1
ATOM 8142 C C . ALA A 1 1034 ? -18.956 -45.211 26.963 1.00 40.28 1034 ALA A C 1
ATOM 8144 O O . ALA A 1 1034 ? -20.139 -45.094 27.294 1.00 40.28 1034 ALA A O 1
ATOM 8145 N N . GLU A 1 1035 ? -18.027 -45.670 27.798 1.00 40.53 1035 GLU A N 1
ATOM 8146 C CA . GLU A 1 1035 ? -18.248 -46.389 29.067 1.00 40.53 1035 GLU A CA 1
ATOM 8147 C C . GLU A 1 1035 ? -18.939 -45.560 30.181 1.00 40.53 1035 GLU A C 1
ATOM 8149 O O . GLU A 1 1035 ? -19.487 -46.123 31.125 1.00 40.53 1035 GLU A O 1
ATOM 8154 N N . TYR A 1 1036 ? -19.006 -44.228 30.053 1.00 53.19 1036 TYR A N 1
ATOM 8155 C CA . TYR A 1 1036 ? -19.656 -43.307 31.010 1.00 53.19 1036 TYR A CA 1
ATOM 8156 C C . TYR A 1 1036 ? -21.123 -42.961 30.678 1.00 53.19 1036 TYR A C 1
ATOM 8158 O O . TYR A 1 1036 ? -21.771 -42.166 31.365 1.00 53.19 1036 TYR A O 1
ATOM 8166 N N . CYS A 1 1037 ? -21.672 -43.537 29.612 1.00 44.28 1037 CYS A N 1
ATOM 8167 C CA . CYS A 1 1037 ? -23.009 -43.237 29.121 1.00 44.28 1037 CYS A CA 1
ATOM 8168 C C . CYS A 1 1037 ? -24.026 -44.194 29.786 1.00 44.28 1037 CYS A C 1
ATOM 8170 O O . CYS A 1 1037 ? -24.069 -45.384 29.466 1.00 44.28 1037 CYS A O 1
ATOM 8172 N N . SER A 1 1038 ? -24.839 -43.713 30.737 1.00 46.72 1038 SER A N 1
ATOM 8173 C CA . SER A 1 1038 ? -25.738 -44.578 31.526 1.00 46.72 1038 SER A CA 1
ATOM 8174 C C . SER A 1 1038 ? -26.937 -45.053 30.696 1.00 46.72 1038 SER A C 1
ATOM 8176 O O . SER A 1 1038 ? -27.574 -44.261 30.013 1.00 46.72 1038 SER A O 1
ATOM 8178 N N . GLU A 1 1039 ? -27.267 -46.350 30.688 1.00 38.19 1039 GLU A N 1
ATOM 8179 C CA . GLU A 1 1039 ? -28.421 -46.907 29.935 1.00 38.19 1039 GLU A CA 1
ATOM 8180 C C . GLU A 1 1039 ? -29.795 -46.423 30.409 1.00 38.19 1039 GLU A C 1
ATOM 8182 O O . GLU A 1 1039 ? -30.812 -46.780 29.820 1.00 38.19 1039 GLU A O 1
ATOM 8187 N N . VAL A 1 1040 ? -29.825 -45.630 31.472 1.00 42.22 1040 VAL A N 1
ATOM 8188 C CA . VAL A 1 1040 ? -31.001 -45.407 32.293 1.00 42.22 1040 VAL A CA 1
ATOM 8189 C C . VAL A 1 1040 ? -31.545 -44.008 32.014 1.00 42.22 1040 VAL A C 1
ATOM 8191 O O . VAL A 1 1040 ? -30.786 -43.052 31.858 1.00 42.22 1040 VAL A O 1
ATOM 8194 N N . ARG A 1 1041 ? -32.878 -43.894 31.944 1.00 51.97 1041 ARG A N 1
ATOM 8195 C CA . ARG A 1 1041 ? -33.600 -42.613 32.027 1.00 51.97 1041 ARG A CA 1
ATOM 8196 C C . ARG A 1 1041 ? -33.021 -41.788 33.183 1.00 51.97 1041 ARG A C 1
ATOM 8198 O O . ARG A 1 1041 ? -32.660 -42.394 34.187 1.00 51.97 1041 ARG A O 1
ATOM 8205 N N . LEU A 1 1042 ? -32.945 -40.458 33.038 1.00 53.97 1042 LEU A N 1
ATOM 8206 C CA . LEU A 1 1042 ? -32.495 -39.529 34.089 1.00 53.97 1042 LEU A CA 1
ATOM 8207 C C . LEU A 1 1042 ? -33.003 -40.010 35.458 1.00 53.97 1042 LEU A C 1
ATOM 8209 O O . LEU A 1 1042 ? -34.206 -40.006 35.711 1.00 53.97 1042 LEU A O 1
ATOM 8213 N N . GLY A 1 1043 ? -32.089 -40.553 36.266 1.00 64.88 1043 GLY A N 1
ATOM 8214 C CA . GLY A 1 1043 ? -32.429 -41.183 37.539 1.00 64.88 1043 GLY A CA 1
ATOM 8215 C C . GLY A 1 1043 ? -32.868 -40.149 38.572 1.00 64.88 1043 GLY A C 1
ATOM 8216 O O . GLY A 1 1043 ? -32.730 -38.946 38.358 1.00 64.88 1043 GLY A O 1
ATOM 8217 N N . GLU A 1 1044 ? -33.365 -40.610 39.716 1.00 79.94 1044 GLU A N 1
ATOM 8218 C CA . GLU A 1 1044 ? -33.651 -39.727 40.850 1.00 79.94 1044 GLU A CA 1
ATOM 8219 C C . GLU A 1 1044 ? -32.393 -38.976 41.325 1.00 79.94 1044 GLU A C 1
ATOM 8221 O O . GLU A 1 1044 ? -31.262 -39.416 41.096 1.00 79.94 1044 GLU A O 1
ATOM 8226 N N . ALA A 1 1045 ? -32.590 -37.838 41.994 1.00 86.12 1045 ALA A N 1
ATOM 8227 C CA . ALA A 1 1045 ? -31.498 -37.049 42.557 1.00 86.12 1045 ALA A CA 1
ATOM 8228 C C . ALA A 1 1045 ? -30.737 -37.839 43.638 1.00 86.12 1045 ALA A C 1
ATOM 8230 O O . ALA A 1 1045 ? -31.347 -38.478 44.500 1.00 86.12 1045 ALA A O 1
ATOM 8231 N N . GLN A 1 1046 ? -29.405 -37.774 43.601 1.00 91.06 1046 GLN A N 1
ATOM 8232 C CA . GLN A 1 1046 ? -28.516 -38.447 44.552 1.00 91.06 1046 GLN A CA 1
ATOM 8233 C C . GLN A 1 1046 ? -27.626 -37.421 45.246 1.00 91.06 1046 GLN A C 1
ATOM 8235 O O . GLN A 1 1046 ? -27.183 -36.458 44.622 1.00 91.06 1046 GLN A O 1
ATOM 8240 N N . TRP A 1 1047 ? -27.323 -37.625 46.524 1.00 94.12 1047 TRP A N 1
ATOM 8241 C CA . TRP A 1 1047 ? -26.487 -36.691 47.271 1.00 94.12 1047 TRP A CA 1
ATOM 8242 C C . TRP A 1 1047 ? -25.762 -37.342 48.444 1.00 94.12 1047 TRP A C 1
ATOM 8244 O O . TRP A 1 1047 ? -26.197 -38.364 48.981 1.00 94.12 1047 TRP A O 1
ATOM 8254 N N . ILE A 1 1048 ? -24.645 -36.738 48.847 1.00 94.56 1048 ILE A N 1
ATOM 8255 C CA . ILE A 1 1048 ? -23.834 -37.182 49.982 1.00 94.56 1048 ILE A CA 1
ATOM 8256 C C . ILE A 1 1048 ? -23.449 -35.959 50.810 1.00 94.56 1048 ILE A C 1
ATOM 8258 O O . ILE A 1 1048 ? -22.744 -35.074 50.319 1.00 94.56 1048 ILE A O 1
ATOM 8262 N N . ASN A 1 1049 ? -23.872 -35.928 52.076 1.00 94.56 1049 ASN A N 1
ATOM 8263 C CA . ASN A 1 1049 ? -23.305 -35.004 53.046 1.00 94.56 1049 ASN A CA 1
ATOM 8264 C C . ASN A 1 1049 ? -21.875 -35.437 53.395 1.00 94.56 1049 ASN A C 1
ATOM 8266 O O . ASN A 1 1049 ? -21.663 -36.493 53.994 1.00 94.56 1049 ASN A O 1
ATOM 8270 N N . CYS A 1 1050 ? -20.893 -34.632 52.994 1.00 92.50 1050 CYS A N 1
ATOM 8271 C CA . CYS A 1 1050 ? -19.486 -34.876 53.290 1.00 92.50 1050 CYS A CA 1
ATOM 8272 C C . CYS A 1 1050 ? -18.662 -33.582 53.303 1.00 92.50 1050 CYS A C 1
ATOM 8274 O O . CYS A 1 1050 ? -18.989 -32.610 52.617 1.00 92.50 1050 CYS A O 1
ATOM 8276 N N . ASP A 1 1051 ? -17.533 -33.605 54.015 1.00 92.38 1051 ASP A N 1
ATOM 8277 C CA . ASP A 1 1051 ? -16.461 -32.626 53.821 1.00 92.38 1051 ASP A CA 1
ATOM 8278 C C . ASP A 1 1051 ? -15.639 -33.012 52.584 1.00 92.38 1051 ASP A C 1
ATOM 8280 O O . ASP A 1 1051 ? -14.984 -34.055 52.548 1.00 92.38 1051 ASP A O 1
ATOM 8284 N N . ILE A 1 1052 ? -15.683 -32.165 51.557 1.00 94.00 1052 ILE A N 1
ATOM 8285 C CA . ILE A 1 1052 ? -15.069 -32.422 50.247 1.00 94.00 1052 ILE A CA 1
ATOM 8286 C C . ILE A 1 1052 ? -13.541 -32.544 50.342 1.00 94.00 1052 ILE A C 1
ATOM 8288 O O . ILE A 1 1052 ? -12.943 -33.244 49.528 1.00 94.00 1052 ILE A O 1
ATOM 8292 N N . ARG A 1 1053 ? -12.906 -31.929 51.350 1.00 90.75 1053 ARG A N 1
ATOM 8293 C CA . ARG A 1 1053 ? -11.443 -31.952 51.521 1.00 90.75 1053 ARG A CA 1
ATOM 8294 C C . ARG A 1 1053 ? -10.904 -33.341 51.842 1.00 90.75 1053 ARG A C 1
ATOM 8296 O O . ARG A 1 1053 ? -9.807 -33.690 51.420 1.00 90.75 1053 ARG A O 1
ATOM 8303 N N . SER A 1 1054 ? -11.660 -34.123 52.609 1.00 88.81 1054 SER A N 1
ATOM 8304 C CA . SER A 1 1054 ? -11.258 -35.453 53.082 1.00 88.81 1054 SER A CA 1
ATOM 8305 C C . SER A 1 1054 ? -12.015 -36.592 52.394 1.00 88.81 1054 SER A C 1
ATOM 8307 O O . SER A 1 1054 ? -11.716 -37.767 52.624 1.00 88.81 1054 SER A O 1
ATOM 8309 N N . PHE A 1 1055 ? -12.991 -36.269 51.543 1.00 92.00 1055 PHE A N 1
ATOM 8310 C CA . PHE A 1 1055 ? -13.818 -37.257 50.870 1.00 92.00 1055 PHE A CA 1
ATOM 8311 C C . PHE A 1 1055 ? -13.051 -38.036 49.792 1.00 92.00 1055 PHE A C 1
ATOM 8313 O O . PHE A 1 1055 ? -12.359 -37.469 48.943 1.00 92.00 1055 PHE A O 1
ATOM 8320 N N . ARG A 1 1056 ? -13.230 -39.362 49.774 1.00 89.69 1056 ARG A N 1
ATOM 8321 C CA . ARG A 1 1056 ? -12.625 -40.253 48.777 1.00 89.69 1056 ARG A CA 1
ATOM 8322 C C . ARG A 1 1056 ? -13.359 -40.184 47.438 1.00 89.69 1056 ARG A C 1
ATOM 8324 O O . ARG A 1 1056 ? -14.283 -40.949 47.178 1.00 89.69 1056 ARG A O 1
ATOM 8331 N N . MET A 1 1057 ? -12.935 -39.253 46.583 1.00 91.06 1057 MET A N 1
ATOM 8332 C CA . MET A 1 1057 ? -13.515 -39.007 45.254 1.00 91.06 1057 MET A CA 1
ATOM 8333 C C . MET A 1 1057 ? -13.426 -40.213 44.297 1.00 91.06 1057 MET A C 1
ATOM 8335 O O . MET A 1 1057 ? -14.274 -40.367 43.420 1.00 91.06 1057 MET A O 1
ATOM 8339 N N . ASP A 1 1058 ? -12.457 -41.110 44.490 1.00 87.12 1058 ASP A N 1
ATOM 8340 C CA . ASP A 1 1058 ? -12.228 -42.308 43.672 1.00 87.12 1058 ASP A CA 1
ATOM 8341 C C . ASP A 1 1058 ? -13.406 -43.297 43.681 1.00 87.12 1058 ASP A C 1
ATOM 8343 O O . ASP A 1 1058 ? -13.641 -44.004 42.699 1.00 87.12 1058 ASP A O 1
ATOM 8347 N N . ILE A 1 1059 ? -14.210 -43.317 44.749 1.00 89.75 1059 ILE A N 1
ATOM 8348 C CA . ILE A 1 1059 ? -15.332 -44.260 44.879 1.00 89.75 1059 ILE A CA 1
ATOM 8349 C C . ILE A 1 1059 ? -16.535 -43.889 43.996 1.00 89.75 1059 ILE A C 1
ATOM 8351 O O . ILE A 1 1059 ? -17.417 -44.723 43.763 1.00 89.75 1059 ILE A O 1
ATOM 8355 N N . LEU A 1 1060 ? -16.593 -42.648 43.502 1.00 89.50 1060 LEU A N 1
ATOM 8356 C CA . LEU A 1 1060 ? -17.746 -42.112 42.771 1.00 89.50 1060 LEU A CA 1
ATOM 8357 C C . LEU A 1 1060 ? -17.822 -42.610 41.318 1.00 89.50 1060 LEU A C 1
ATOM 8359 O O . LEU A 1 1060 ? -18.912 -42.706 40.734 1.00 89.50 1060 LEU A O 1
ATOM 8363 N N . GLY A 1 1061 ? -16.677 -43.009 40.761 1.00 86.12 1061 GLY A N 1
ATOM 8364 C CA . GLY A 1 1061 ? -16.518 -43.331 39.345 1.00 86.12 1061 GLY A CA 1
ATOM 8365 C C . GLY A 1 1061 ? -16.375 -42.080 38.472 1.00 86.12 1061 GLY A C 1
ATOM 8366 O O . GLY A 1 1061 ? -16.133 -40.988 38.975 1.00 86.12 1061 GLY A O 1
ATOM 8367 N N . GLN A 1 1062 ? -16.521 -42.259 37.158 1.00 87.44 1062 GLN A N 1
ATOM 8368 C CA . GLN A 1 1062 ? -16.323 -41.200 36.162 1.00 87.44 1062 GLN A CA 1
ATOM 8369 C C . GLN A 1 1062 ? -17.624 -40.442 35.849 1.00 87.44 1062 GLN A C 1
ATOM 8371 O O . GLN A 1 1062 ? -18.710 -41.040 35.824 1.00 87.44 1062 GLN A O 1
ATOM 8376 N N . PHE A 1 1063 ? -17.500 -39.145 35.568 1.00 90.50 1063 PHE A N 1
ATOM 8377 C CA . PHE A 1 1063 ? -18.591 -38.248 35.172 1.00 90.50 1063 PHE A CA 1
ATOM 8378 C C . PHE A 1 1063 ? -18.305 -37.621 33.804 1.00 90.50 1063 PHE A C 1
ATOM 8380 O O . PHE A 1 1063 ? -17.150 -37.495 33.418 1.00 90.50 1063 PHE A O 1
ATOM 8387 N N . GLY A 1 1064 ? -19.353 -37.268 33.052 1.00 87.81 1064 GLY A N 1
ATOM 8388 C CA . GLY A 1 1064 ? -19.198 -36.557 31.772 1.00 87.81 1064 GLY A CA 1
ATOM 8389 C C . GLY A 1 1064 ? -19.147 -35.034 31.937 1.00 87.81 1064 GLY A C 1
ATOM 8390 O O . GLY A 1 1064 ? -18.564 -34.330 31.107 1.00 87.81 1064 GLY A O 1
ATOM 8391 N N . VAL A 1 1065 ? -19.771 -34.530 33.007 1.00 94.00 1065 VAL A N 1
ATOM 8392 C CA . VAL A 1 1065 ? -19.784 -33.115 33.386 1.00 94.00 1065 VAL A CA 1
ATOM 8393 C C . VAL A 1 1065 ? -19.583 -32.992 34.893 1.00 94.00 1065 VAL A C 1
ATOM 8395 O O . VAL A 1 1065 ? -20.285 -33.642 35.673 1.00 94.00 1065 VAL A O 1
ATOM 8398 N N . ILE A 1 1066 ? -18.667 -32.115 35.293 1.00 96.56 1066 ILE A N 1
ATOM 8399 C CA . ILE A 1 1066 ? -18.454 -31.707 36.684 1.00 96.56 1066 ILE A CA 1
ATOM 8400 C C . ILE A 1 1066 ? -18.771 -30.215 36.813 1.00 96.56 1066 ILE A C 1
ATOM 8402 O O . ILE A 1 1066 ? -18.317 -29.412 36.004 1.00 96.56 1066 ILE A O 1
ATOM 8406 N N . MET A 1 1067 ? -19.524 -29.826 37.836 1.00 97.19 1067 MET A N 1
ATOM 8407 C CA . MET A 1 1067 ? -19.743 -28.429 38.209 1.00 97.19 1067 MET A CA 1
ATOM 8408 C C . MET A 1 1067 ? -19.248 -28.195 39.636 1.00 97.19 1067 MET A C 1
ATOM 8410 O O . MET A 1 1067 ? -19.416 -29.053 40.498 1.00 97.19 1067 MET A O 1
ATOM 8414 N N . ALA A 1 1068 ? -18.631 -27.047 39.895 1.00 96.62 1068 ALA A N 1
ATOM 8415 C CA . ALA A 1 1068 ? -18.174 -26.677 41.227 1.00 96.62 1068 ALA A CA 1
ATOM 8416 C C . ALA A 1 1068 ? -18.410 -25.188 41.496 1.00 96.62 1068 ALA A C 1
ATOM 8418 O O . ALA A 1 1068 ? -18.063 -24.340 40.668 1.00 96.62 1068 ALA A O 1
ATOM 8419 N N . ASP A 1 1069 ? -18.942 -24.882 42.683 1.00 95.81 1069 ASP A N 1
ATOM 8420 C CA . ASP A 1 1069 ? -19.034 -23.526 43.246 1.00 95.81 1069 ASP A CA 1
ATOM 8421 C C . ASP A 1 1069 ? -18.264 -23.448 44.576 1.00 95.81 1069 ASP A C 1
ATOM 8423 O O . ASP A 1 1069 ? -18.864 -23.514 45.651 1.00 95.81 1069 ASP A O 1
ATOM 8427 N N . PRO A 1 1070 ? -16.917 -23.401 44.533 1.00 95.56 1070 PRO A N 1
ATOM 8428 C CA . PRO A 1 1070 ? -16.111 -23.500 45.739 1.00 95.56 1070 PRO A CA 1
ATOM 8429 C C . PRO A 1 1070 ? -16.222 -22.254 46.627 1.00 95.56 1070 PRO A C 1
ATOM 8431 O O . PRO A 1 1070 ? -16.304 -21.131 46.119 1.00 95.56 1070 PRO A O 1
ATOM 8434 N N . PRO A 1 1071 ? -16.135 -22.412 47.959 1.00 94.19 1071 PRO A N 1
ATOM 8435 C CA . PRO A 1 1071 ? -16.071 -21.294 48.891 1.00 94.19 1071 PRO A CA 1
ATOM 8436 C C . PRO A 1 1071 ? -14.652 -20.701 48.906 1.00 94.19 1071 PRO A C 1
ATOM 8438 O O . PRO A 1 1071 ? -13.901 -20.882 49.860 1.00 94.19 1071 PRO A O 1
ATOM 8441 N N . TRP A 1 1072 ? -14.268 -20.030 47.820 1.00 94.12 1072 TRP A N 1
ATOM 8442 C CA . TRP A 1 1072 ? -12.934 -19.456 47.639 1.00 94.12 1072 TRP A CA 1
ATOM 8443 C C . TRP A 1 1072 ? -12.539 -18.505 48.774 1.00 94.12 1072 TRP A C 1
ATOM 8445 O O . TRP A 1 1072 ? -13.325 -17.629 49.147 1.00 94.12 1072 TRP A O 1
ATOM 8455 N N . ASP A 1 1073 ? -11.297 -18.609 49.253 1.00 90.81 1073 ASP A N 1
ATOM 8456 C CA . ASP A 1 1073 ? -10.682 -17.531 50.022 1.00 90.81 1073 ASP A CA 1
ATOM 8457 C C . ASP A 1 1073 ? -10.331 -16.371 49.081 1.00 90.81 1073 ASP A C 1
ATOM 8459 O O . ASP A 1 1073 ? -9.349 -16.386 48.337 1.00 90.81 1073 ASP A O 1
ATOM 8463 N N . ILE A 1 1074 ? -11.208 -15.369 49.057 1.00 87.56 1074 ILE A N 1
ATOM 8464 C CA . ILE A 1 1074 ? -11.039 -14.181 48.219 1.00 87.56 1074 ILE A CA 1
ATOM 8465 C C . ILE A 1 1074 ? -10.345 -13.027 48.950 1.00 87.56 1074 ILE A C 1
ATOM 8467 O O . ILE A 1 1074 ? -10.353 -11.908 48.438 1.00 87.56 1074 ILE A O 1
ATOM 8471 N N . ASN A 1 1075 ? -9.740 -13.289 50.114 1.00 86.69 1075 ASN A N 1
ATOM 8472 C CA . ASN A 1 1075 ? -9.139 -12.289 50.997 1.00 86.69 1075 ASN A CA 1
ATOM 8473 C C . ASN A 1 1075 ? -10.140 -11.193 51.412 1.00 86.69 1075 ASN A C 1
ATOM 8475 O O . ASN A 1 1075 ? -9.826 -10.001 51.406 1.0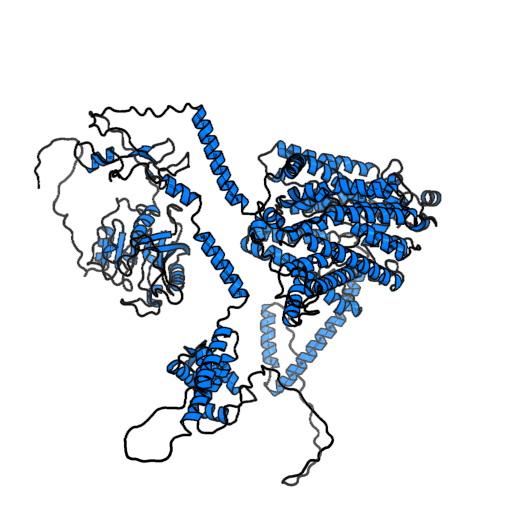0 86.69 1075 ASN A O 1
ATOM 8479 N N . MET A 1 1076 ? -11.367 -11.599 51.746 1.00 82.12 1076 MET A N 1
ATOM 8480 C CA . MET A 1 1076 ? -12.411 -10.730 52.293 1.00 82.12 1076 MET A CA 1
ATOM 8481 C C . MET A 1 1076 ? -13.111 -11.411 53.467 1.00 82.12 1076 MET A C 1
ATOM 8483 O O . MET A 1 1076 ? -13.267 -12.632 53.470 1.00 82.12 1076 MET A O 1
ATOM 8487 N N . ASP A 1 1077 ? -13.633 -10.611 54.397 1.00 81.38 1077 ASP A N 1
ATOM 8488 C CA . ASP A 1 1077 ? -14.510 -11.101 55.460 1.00 81.38 1077 ASP A CA 1
ATOM 8489 C C . ASP A 1 1077 ? -15.860 -11.539 54.874 1.00 81.38 1077 ASP A C 1
ATOM 8491 O O . ASP A 1 1077 ? -16.726 -10.722 54.546 1.00 81.38 1077 ASP A O 1
ATOM 8495 N N . LEU A 1 1078 ? -16.033 -12.852 54.723 1.00 82.62 1078 LEU A N 1
ATOM 8496 C CA . LEU A 1 1078 ? -17.261 -13.467 54.231 1.00 82.62 1078 LEU A CA 1
ATOM 8497 C C . LEU A 1 1078 ? -18.085 -14.052 55.390 1.00 82.62 1078 LEU A C 1
ATOM 8499 O O . LEU A 1 1078 ? -17.527 -14.592 56.343 1.00 82.62 1078 LEU A O 1
ATOM 8503 N N . PRO A 1 1079 ? -19.430 -14.011 55.317 1.00 81.94 1079 PRO A N 1
ATOM 8504 C CA . PRO A 1 1079 ? -20.308 -14.530 56.370 1.00 81.94 1079 PRO A CA 1
ATOM 8505 C C . PRO A 1 1079 ? -20.410 -16.071 56.387 1.00 81.94 1079 PRO A C 1
ATOM 8507 O O . PRO A 1 1079 ? -21.325 -16.625 56.993 1.00 81.94 1079 PRO A O 1
ATOM 8510 N N . TYR A 1 1080 ? -19.512 -16.771 55.693 1.00 83.62 1080 TYR A N 1
ATOM 8511 C CA . TYR A 1 1080 ? -19.444 -18.227 55.594 1.00 83.62 1080 TYR A CA 1
ATOM 8512 C C . TYR A 1 1080 ? -17.980 -18.679 55.546 1.00 83.62 1080 TYR A C 1
ATOM 8514 O O . TYR A 1 1080 ? -17.105 -17.913 55.154 1.00 83.62 1080 TYR A O 1
ATOM 8522 N N . GLY A 1 1081 ? -17.716 -19.926 55.947 1.00 86.69 1081 GLY A N 1
ATOM 8523 C CA . GLY A 1 1081 ? -16.363 -20.487 55.927 1.00 86.69 1081 GLY A CA 1
ATOM 8524 C C . GLY A 1 1081 ? -15.818 -20.632 54.505 1.00 86.69 1081 GLY A C 1
ATOM 8525 O O . GLY A 1 1081 ? -16.542 -21.081 53.614 1.00 86.69 1081 GLY A O 1
ATOM 8526 N N . THR A 1 1082 ? -14.553 -20.263 54.315 1.00 91.94 1082 THR A N 1
ATOM 8527 C CA . THR A 1 1082 ? -13.806 -20.378 53.057 1.00 91.94 1082 THR A CA 1
ATOM 8528 C C . THR A 1 1082 ? -12.822 -21.548 53.095 1.00 91.94 1082 THR A C 1
ATOM 8530 O O . THR A 1 1082 ? -12.564 -22.130 54.150 1.00 91.94 1082 THR A O 1
ATOM 8533 N N . MET A 1 1083 ? -12.305 -21.921 51.927 1.00 92.50 1083 MET A N 1
ATOM 8534 C CA . MET A 1 1083 ? -11.276 -22.941 51.745 1.00 92.50 1083 MET A CA 1
ATOM 8535 C C . MET A 1 1083 ? -9.976 -22.278 51.286 1.00 92.50 1083 MET A C 1
ATOM 8537 O O . MET A 1 1083 ? -10.001 -21.456 50.367 1.00 92.50 1083 MET A O 1
ATOM 8541 N N . PHE A 1 1084 ? -8.853 -22.641 51.910 1.00 91.56 1084 PHE A N 1
ATOM 8542 C CA . PHE A 1 1084 ? -7.547 -22.074 51.574 1.00 91.56 1084 PHE A CA 1
ATOM 8543 C C . PHE A 1 1084 ? -7.061 -22.550 50.198 1.00 91.56 1084 PHE A C 1
ATOM 8545 O O . PHE A 1 1084 ? -7.357 -23.666 49.766 1.00 91.56 1084 PHE A O 1
ATOM 8552 N N . ASP A 1 1085 ? -6.218 -21.748 49.545 1.00 91.94 1085 ASP A N 1
ATOM 8553 C CA . ASP A 1 1085 ? -5.676 -22.032 48.207 1.00 91.94 1085 ASP A CA 1
ATOM 8554 C C . ASP A 1 1085 ? -5.023 -23.429 48.107 1.00 91.94 1085 ASP A C 1
ATOM 8556 O O . ASP A 1 1085 ? -5.255 -24.167 47.150 1.00 91.94 1085 ASP A O 1
ATOM 8560 N N . GLN A 1 1086 ? -4.269 -23.847 49.133 1.00 89.81 1086 GLN A N 1
ATOM 8561 C CA . GLN A 1 1086 ? -3.641 -25.177 49.176 1.00 89.81 1086 GLN A CA 1
ATOM 8562 C C . GLN A 1 1086 ? -4.656 -26.320 49.292 1.00 89.81 1086 GLN A C 1
ATOM 8564 O O . GLN A 1 1086 ? -4.442 -27.390 48.723 1.00 89.81 1086 GLN A O 1
ATOM 8569 N N . GLU A 1 1087 ? -5.753 -26.117 50.026 1.00 92.31 1087 GLU A N 1
ATOM 8570 C CA . GLU A 1 1087 ? -6.823 -27.112 50.136 1.00 92.31 1087 GLU A CA 1
ATOM 8571 C C . GLU A 1 1087 ? -7.526 -27.281 48.782 1.00 92.31 1087 GLU A C 1
ATOM 8573 O O . GLU A 1 1087 ? -7.793 -28.412 48.381 1.00 92.31 1087 GLU A O 1
ATOM 8578 N N . MET A 1 1088 ? -7.729 -26.182 48.042 1.00 93.50 1088 MET A N 1
ATOM 8579 C CA . MET A 1 1088 ? -8.288 -26.202 46.687 1.00 93.50 1088 MET A CA 1
ATOM 8580 C C . MET A 1 1088 ? -7.380 -26.935 45.692 1.00 93.50 1088 MET A C 1
ATOM 8582 O O . MET A 1 1088 ? -7.852 -27.815 44.971 1.00 93.50 1088 MET A O 1
ATOM 8586 N N . TRP A 1 1089 ? -6.076 -26.639 45.667 1.00 91.50 1089 TRP A N 1
ATOM 8587 C CA . TRP A 1 1089 ? -5.133 -27.319 44.767 1.00 91.50 1089 TRP A CA 1
ATOM 8588 C C . TRP A 1 1089 ? -5.050 -28.828 45.011 1.00 91.50 1089 TRP A C 1
ATOM 8590 O O . TRP A 1 1089 ? -4.916 -29.597 44.059 1.00 91.50 1089 TRP A O 1
ATOM 8600 N N . ASN A 1 1090 ? -5.171 -29.256 46.269 1.00 91.06 1090 ASN A N 1
ATOM 8601 C CA . ASN A 1 1090 ? -5.044 -30.658 46.667 1.00 91.06 1090 ASN A CA 1
ATOM 8602 C C . ASN A 1 1090 ? -6.314 -31.498 46.437 1.00 91.06 1090 ASN A C 1
ATOM 8604 O O . ASN A 1 1090 ? -6.292 -32.706 46.685 1.00 91.06 1090 ASN A O 1
ATOM 8608 N N . LEU A 1 1091 ? -7.416 -30.907 45.956 1.00 92.56 1091 LEU A N 1
ATOM 8609 C CA . LEU A 1 1091 ? -8.621 -31.668 45.626 1.00 92.56 1091 LEU A CA 1
ATOM 8610 C C . LEU A 1 1091 ? -8.346 -32.663 44.493 1.00 92.56 1091 LEU A C 1
ATOM 8612 O O . LEU A 1 1091 ? -7.867 -32.303 43.417 1.00 92.56 1091 LEU A O 1
ATOM 8616 N N . ASN A 1 1092 ? -8.731 -33.925 44.695 1.00 90.12 1092 ASN A N 1
ATOM 8617 C CA . ASN A 1 1092 ? -8.512 -34.996 43.722 1.00 90.12 1092 ASN A CA 1
ATOM 8618 C C . ASN A 1 1092 ? -9.569 -35.014 42.597 1.00 90.12 1092 ASN A C 1
ATOM 8620 O O . ASN A 1 1092 ? -10.117 -36.061 42.244 1.00 90.12 1092 ASN A O 1
ATOM 8624 N N . VAL A 1 1093 ? -9.854 -33.847 42.007 1.00 93.12 1093 VAL A N 1
ATOM 8625 C CA . VAL A 1 1093 ? -10.815 -33.702 40.898 1.00 93.12 1093 VAL A CA 1
ATOM 8626 C C . VAL A 1 1093 ? -10.357 -34.487 39.667 1.00 93.12 1093 VAL A C 1
ATOM 8628 O O . VAL A 1 1093 ? -11.171 -34.986 38.890 1.00 93.12 1093 VAL A O 1
ATOM 8631 N N . SER A 1 1094 ? -9.043 -34.673 39.515 1.00 89.50 1094 SER A N 1
ATOM 8632 C CA . SER A 1 1094 ? -8.445 -35.457 38.437 1.00 89.50 1094 SER A CA 1
ATOM 8633 C C . SER A 1 1094 ? -8.946 -36.901 38.366 1.00 89.50 1094 SER A C 1
ATOM 8635 O O . SER A 1 1094 ? -9.001 -37.440 37.261 1.00 89.50 1094 SER A O 1
ATOM 8637 N N . ALA A 1 1095 ? -9.327 -37.507 39.498 1.00 89.12 1095 ALA A N 1
ATOM 8638 C CA . ALA A 1 1095 ? -9.834 -38.879 39.558 1.00 89.12 1095 ALA A CA 1
ATOM 8639 C C . ALA A 1 1095 ? -11.277 -39.028 39.046 1.00 89.12 1095 ALA A C 1
ATOM 8641 O O . ALA A 1 1095 ? -11.687 -40.133 38.697 1.00 89.12 1095 ALA A O 1
ATOM 8642 N N . LEU A 1 1096 ? -12.041 -37.934 38.987 1.00 91.69 1096 LEU A N 1
ATOM 8643 C CA . LEU A 1 1096 ? -13.474 -37.942 38.676 1.00 91.69 1096 LEU A CA 1
ATOM 8644 C C . LEU A 1 1096 ? -13.781 -37.929 37.174 1.00 91.69 1096 LEU A C 1
ATOM 8646 O O . LEU A 1 1096 ? -14.924 -38.182 36.787 1.00 91.69 1096 LEU A O 1
ATOM 8650 N N . GLN A 1 1097 ? -12.795 -37.597 36.335 1.00 91.56 1097 GLN A N 1
ATOM 8651 C CA . GLN A 1 1097 ? -13.006 -37.454 34.897 1.00 91.56 1097 GLN A CA 1
ATOM 8652 C C . GLN A 1 1097 ? -11.735 -37.722 34.080 1.00 91.56 1097 GLN A C 1
ATOM 8654 O O . GLN A 1 1097 ? -10.710 -37.048 34.256 1.00 91.56 1097 GLN A O 1
ATOM 8659 N N . THR A 1 1098 ? -11.836 -38.665 33.140 1.00 86.94 1098 THR A N 1
ATOM 8660 C CA . THR A 1 1098 ? -10.856 -38.910 32.070 1.00 86.94 1098 THR A CA 1
ATOM 8661 C C . THR A 1 1098 ? -11.152 -38.063 30.834 1.00 86.94 1098 THR A C 1
ATOM 8663 O O . THR A 1 1098 ? -10.265 -37.364 30.351 1.00 86.94 1098 THR A O 1
ATOM 8666 N N . ASP A 1 1099 ? -12.409 -38.073 30.379 1.00 87.69 1099 ASP A N 1
ATOM 8667 C CA . ASP A 1 1099 ? -12.911 -37.340 29.216 1.00 87.69 1099 ASP A CA 1
ATOM 8668 C C . ASP A 1 1099 ? -14.217 -36.626 29.591 1.00 87.69 1099 ASP A C 1
ATOM 8670 O O . ASP A 1 1099 ? -15.195 -37.275 29.958 1.00 87.69 1099 ASP A O 1
ATOM 8674 N N . GLY A 1 1100 ? -14.255 -35.294 29.511 1.00 92.12 1100 GLY A N 1
ATOM 8675 C CA . GLY A 1 1100 ? -15.463 -34.529 29.840 1.00 92.12 1100 GLY A CA 1
ATOM 8676 C C . GLY A 1 1100 ? -15.249 -33.023 29.970 1.00 92.12 1100 GLY A C 1
ATOM 8677 O O . GLY A 1 1100 ? -14.209 -32.477 29.581 1.00 92.12 1100 GLY A O 1
ATOM 8678 N N . LEU A 1 1101 ? -16.254 -32.354 30.536 1.00 95.75 1101 LEU A N 1
ATOM 8679 C CA . LEU A 1 1101 ? -16.250 -30.913 30.797 1.00 95.75 1101 LEU A CA 1
ATOM 8680 C C . LEU A 1 1101 ? -16.285 -30.603 32.298 1.00 95.75 1101 LEU A C 1
ATOM 8682 O O . LEU A 1 1101 ? -16.879 -31.349 33.074 1.00 95.75 1101 LEU A O 1
ATOM 8686 N N . ILE A 1 1102 ? -15.670 -29.493 32.702 1.00 97.44 1102 ILE A N 1
ATOM 8687 C CA . ILE A 1 1102 ? -15.794 -28.928 34.051 1.00 97.44 1102 ILE A CA 1
ATOM 8688 C C . ILE A 1 1102 ? -16.269 -27.475 33.986 1.00 97.44 1102 ILE A C 1
ATOM 8690 O O . ILE A 1 1102 ? -15.806 -26.710 33.141 1.00 97.44 1102 ILE A O 1
ATOM 8694 N N . PHE A 1 1103 ? -17.170 -27.104 34.892 1.00 97.94 1103 PHE A N 1
ATOM 8695 C CA . PHE A 1 1103 ? -17.741 -25.767 35.041 1.00 97.94 1103 PHE A CA 1
ATOM 8696 C C . PHE A 1 1103 ? -17.405 -25.243 36.437 1.00 97.94 1103 PHE A C 1
ATOM 8698 O O . PHE A 1 1103 ? -17.904 -25.764 37.435 1.00 97.94 1103 PHE A O 1
ATOM 8705 N N . LEU A 1 1104 ? -16.526 -24.246 36.512 1.00 98.06 1104 LEU A N 1
ATOM 8706 C CA . LEU A 1 1104 ? -15.950 -23.755 37.763 1.00 98.06 1104 LEU A CA 1
ATOM 8707 C C . LEU A 1 1104 ? -16.329 -22.292 37.995 1.00 98.06 1104 LEU A C 1
ATOM 8709 O O . LEU A 1 1104 ? -15.830 -21.401 37.306 1.00 98.06 1104 LEU A O 1
ATOM 8713 N N . TRP A 1 1105 ? -17.198 -22.035 38.971 1.00 97.75 1105 TRP A N 1
ATOM 8714 C CA . TRP A 1 1105 ? -17.571 -20.671 39.350 1.00 97.75 1105 TRP A CA 1
ATOM 8715 C C . TRP A 1 1105 ? -16.418 -19.953 40.052 1.00 97.75 1105 TRP A C 1
ATOM 8717 O O . TRP A 1 1105 ? -15.761 -20.510 40.931 1.00 97.75 1105 TRP A O 1
ATOM 8727 N N . VAL A 1 1106 ? -16.175 -18.704 39.655 1.00 96.50 1106 VAL A N 1
ATOM 8728 C CA . VAL A 1 1106 ? -15.050 -17.884 40.120 1.00 96.50 1106 VAL A CA 1
ATOM 8729 C C . VAL A 1 1106 ? -15.470 -16.426 40.319 1.00 96.50 1106 VAL A C 1
ATOM 8731 O O . VAL A 1 1106 ? -16.349 -15.895 39.635 1.00 96.50 1106 VAL A O 1
ATOM 8734 N N . THR A 1 1107 ? -14.837 -15.760 41.285 1.00 91.69 1107 THR A N 1
ATOM 8735 C CA . THR A 1 1107 ? -15.066 -14.345 41.607 1.00 91.69 1107 THR A CA 1
ATOM 8736 C C . THR A 1 1107 ? -13.829 -13.723 42.258 1.00 91.69 1107 THR A C 1
ATOM 8738 O O . THR A 1 1107 ? -13.043 -14.420 42.897 1.00 91.69 1107 THR A O 1
ATOM 8741 N N . GLY A 1 1108 ? -13.637 -12.408 42.115 1.00 89.62 1108 GLY A N 1
ATOM 8742 C CA . GLY A 1 1108 ? -12.491 -11.701 42.704 1.00 89.62 1108 GLY A CA 1
ATOM 8743 C C . GLY A 1 1108 ? -11.147 -12.309 42.278 1.00 89.62 1108 GLY A C 1
ATOM 8744 O O . GLY A 1 1108 ? -10.961 -12.600 41.100 1.00 89.62 1108 GLY A O 1
ATOM 8745 N N . ARG A 1 1109 ? -10.241 -12.552 43.239 1.00 91.31 1109 ARG A N 1
ATOM 8746 C CA . ARG A 1 1109 ? -8.943 -13.226 42.994 1.00 91.31 1109 ARG A CA 1
ATOM 8747 C C . ARG A 1 1109 ? -9.070 -14.671 42.501 1.00 91.31 1109 ARG A C 1
ATOM 8749 O O . ARG A 1 1109 ? -8.124 -15.219 41.942 1.00 91.31 1109 ARG A O 1
ATOM 8756 N N . ALA A 1 1110 ? -10.230 -15.304 42.695 1.00 93.38 1110 ALA A N 1
ATOM 8757 C CA . ALA A 1 1110 ? -10.439 -16.674 42.245 1.00 93.38 1110 ALA A CA 1
ATOM 8758 C C . ALA A 1 1110 ? -10.529 -16.790 40.716 1.00 93.38 1110 ALA A C 1
ATOM 8760 O O . ALA A 1 1110 ? -10.488 -17.897 40.188 1.00 93.38 1110 ALA A O 1
ATOM 8761 N N . MET A 1 1111 ? -10.612 -15.669 39.988 1.00 93.06 1111 MET A N 1
ATOM 8762 C CA . MET A 1 1111 ? -10.493 -15.661 38.528 1.00 93.06 1111 MET A CA 1
ATOM 8763 C C . MET A 1 1111 ? -9.146 -16.239 38.074 1.00 93.06 1111 MET A C 1
ATOM 8765 O O . MET A 1 1111 ? -9.090 -16.974 37.089 1.00 93.06 1111 MET A O 1
ATOM 8769 N N . GLU A 1 1112 ? -8.061 -15.922 38.776 1.00 94.12 1112 GLU A N 1
ATOM 8770 C CA . GLU A 1 1112 ? -6.714 -16.419 38.496 1.00 94.12 1112 GLU A CA 1
ATOM 8771 C C . GLU A 1 1112 ? -6.501 -17.782 39.159 1.00 94.12 1112 GLU A C 1
ATOM 8773 O O . GLU A 1 1112 ? -6.188 -18.747 38.467 1.00 94.12 1112 GLU A O 1
ATOM 8778 N N . LEU A 1 1113 ? -6.808 -17.902 40.455 1.00 93.81 1113 LEU A N 1
ATOM 8779 C CA . LEU A 1 1113 ? -6.650 -19.160 41.198 1.00 93.81 1113 LEU A CA 1
ATOM 8780 C C . LEU A 1 1113 ? -7.456 -20.315 40.581 1.00 93.81 1113 LEU A C 1
ATOM 8782 O O . LEU A 1 1113 ? -6.989 -21.451 40.526 1.00 93.81 1113 LEU A O 1
ATOM 8786 N N . GLY A 1 1114 ? -8.662 -20.038 40.081 1.00 95.44 1114 GLY A N 1
ATOM 8787 C CA . GLY A 1 1114 ? -9.491 -21.024 39.396 1.00 95.44 1114 GLY A CA 1
ATOM 8788 C C . GLY A 1 1114 ? -8.895 -21.476 38.061 1.00 95.44 1114 GLY A C 1
ATOM 8789 O O . GLY A 1 1114 ? -9.056 -22.638 37.693 1.00 95.44 1114 GLY A O 1
ATOM 8790 N N . ARG A 1 1115 ? -8.161 -20.606 37.348 1.00 96.25 1115 ARG A N 1
ATOM 8791 C CA . ARG A 1 1115 ? -7.422 -20.993 36.132 1.00 96.25 1115 ARG A CA 1
ATOM 8792 C C . ARG A 1 1115 ? -6.258 -21.919 36.478 1.00 96.25 1115 ARG A C 1
ATOM 8794 O O . ARG A 1 1115 ? -6.107 -22.937 35.806 1.00 96.25 1115 ARG A O 1
ATOM 8801 N N . ASP A 1 1116 ? -5.537 -21.626 37.558 1.00 95.06 1116 ASP A N 1
ATOM 8802 C CA . ASP A 1 1116 ? -4.460 -22.486 38.060 1.00 95.06 1116 ASP A CA 1
ATOM 8803 C C . ASP A 1 1116 ? -5.004 -23.855 38.504 1.00 95.06 1116 ASP A C 1
ATOM 8805 O O . ASP A 1 1116 ? -4.445 -24.893 38.152 1.00 95.06 1116 ASP A O 1
ATOM 8809 N N . CYS A 1 1117 ? -6.146 -23.884 39.206 1.00 95.56 1117 CYS A N 1
ATOM 8810 C CA . CYS A 1 1117 ? -6.813 -25.131 39.598 1.00 95.56 1117 CYS A CA 1
ATOM 8811 C C . CYS A 1 1117 ? -7.215 -25.977 38.382 1.00 95.56 1117 CYS A C 1
ATOM 8813 O O . CYS A 1 1117 ? -6.996 -27.186 38.379 1.00 95.56 1117 CYS A O 1
ATOM 8815 N N . LEU A 1 1118 ? -7.773 -25.361 37.330 1.00 96.56 1118 LEU A N 1
ATOM 8816 C CA . LEU A 1 1118 ? -8.121 -26.083 36.103 1.00 96.56 1118 LEU A CA 1
ATOM 8817 C C . LEU A 1 1118 ? -6.893 -26.741 35.469 1.00 96.56 1118 LEU A C 1
ATOM 8819 O O . LEU A 1 1118 ? -6.958 -27.920 35.123 1.00 96.56 1118 LEU A O 1
ATOM 8823 N N . GLU A 1 1119 ? -5.781 -26.013 35.353 1.00 94.50 1119 GLU A N 1
ATOM 8824 C CA . GLU A 1 1119 ? -4.545 -26.547 34.777 1.00 94.50 1119 GLU A CA 1
ATOM 8825 C C . GLU A 1 1119 ? -3.972 -27.692 35.630 1.00 94.50 1119 GLU A C 1
ATOM 8827 O O . GLU A 1 1119 ? -3.662 -28.759 35.095 1.00 94.50 1119 GLU A O 1
ATOM 8832 N N . LEU A 1 1120 ? -3.939 -27.529 36.959 1.00 94.12 1120 LEU A N 1
ATOM 8833 C CA . LEU A 1 1120 ? -3.494 -28.558 37.908 1.00 94.12 1120 LEU A CA 1
ATOM 8834 C C . LEU A 1 1120 ? -4.356 -29.830 37.861 1.00 94.12 1120 LEU A C 1
ATOM 8836 O O . LEU A 1 1120 ? -3.830 -30.942 37.923 1.00 94.12 1120 LEU A O 1
ATOM 8840 N N . TRP A 1 1121 ? -5.674 -29.696 37.699 1.00 95.06 1121 TRP A N 1
ATOM 8841 C CA . TRP A 1 1121 ? -6.597 -30.833 37.569 1.00 95.06 1121 TRP A CA 1
ATOM 8842 C C . TRP A 1 1121 ? -6.595 -31.475 36.163 1.00 95.06 1121 TRP A C 1
ATOM 8844 O O . TRP A 1 1121 ? -7.325 -32.444 35.897 1.00 95.06 1121 TRP A O 1
ATOM 8854 N N . GLY A 1 1122 ? -5.758 -30.962 35.254 1.00 93.31 1122 GLY A N 1
ATOM 8855 C CA . GLY A 1 1122 ? -5.560 -31.484 33.903 1.00 93.31 1122 GLY A CA 1
ATOM 8856 C C . GLY A 1 1122 ? -6.608 -31.023 32.890 1.00 93.31 1122 GLY A C 1
ATOM 8857 O O . GLY A 1 1122 ? -6.833 -31.710 31.894 1.00 93.31 1122 GLY A O 1
ATOM 8858 N N . TYR A 1 1123 ? -7.266 -29.892 33.140 1.00 96.88 1123 TYR A N 1
ATOM 8859 C CA . TYR A 1 1123 ? -8.238 -29.286 32.238 1.00 96.88 1123 TYR A CA 1
ATOM 8860 C C . TYR A 1 1123 ? -7.623 -28.137 31.454 1.00 96.88 1123 TYR A C 1
ATOM 8862 O O . TYR A 1 1123 ? -6.941 -27.266 31.989 1.00 96.88 1123 TYR A O 1
ATOM 8870 N N . LYS A 1 1124 ? -7.958 -28.071 30.169 1.00 95.25 1124 LYS A N 1
ATOM 8871 C CA . LYS A 1 1124 ? -7.691 -26.899 29.344 1.00 95.25 1124 LYS A CA 1
ATOM 8872 C C . LYS A 1 1124 ? -8.920 -26.002 29.347 1.00 95.25 1124 LYS A C 1
ATOM 8874 O O . LYS A 1 1124 ? -9.985 -26.424 28.900 1.00 95.25 1124 LYS A O 1
ATOM 8879 N N . ARG A 1 1125 ? -8.784 -24.750 29.788 1.00 96.56 1125 ARG A N 1
ATOM 8880 C CA . ARG A 1 1125 ? -9.869 -23.763 29.666 1.00 96.56 1125 ARG A CA 1
ATOM 8881 C C . ARG A 1 1125 ? -10.210 -23.536 28.187 1.00 96.56 1125 ARG A C 1
ATOM 8883 O O . ARG A 1 1125 ? -9.327 -23.198 27.397 1.00 96.56 1125 ARG A O 1
ATOM 8890 N N . VAL A 1 1126 ? -11.478 -23.711 27.829 1.00 94.38 1126 VAL A N 1
ATOM 8891 C CA . VAL A 1 1126 ? -11.998 -23.526 26.464 1.00 94.38 1126 VAL A CA 1
ATOM 8892 C C . VAL A 1 1126 ? -13.005 -22.397 26.364 1.00 94.38 1126 VAL A C 1
ATOM 8894 O O . VAL A 1 1126 ? -13.009 -21.725 25.340 1.00 94.38 1126 VAL A O 1
ATOM 8897 N N . GLU A 1 1127 ? -13.787 -22.158 27.416 1.00 95.00 1127 GLU A N 1
ATOM 8898 C CA . GLU A 1 1127 ? -14.808 -21.110 27.436 1.00 95.00 1127 GLU A CA 1
ATOM 8899 C C . GLU A 1 1127 ? -14.920 -20.416 28.799 1.00 95.00 1127 GLU A C 1
ATOM 8901 O O . GLU A 1 1127 ? -14.275 -20.815 29.777 1.00 95.00 1127 GLU A O 1
ATOM 8906 N N . GLU A 1 1128 ? -15.695 -19.333 28.850 1.00 96.81 1128 GLU A N 1
ATOM 8907 C CA . GLU A 1 1128 ? -16.019 -18.591 30.072 1.00 96.81 1128 GLU A CA 1
ATOM 8908 C C . GLU A 1 1128 ? -17.462 -18.072 30.017 1.00 96.81 1128 GLU A C 1
ATOM 8910 O O . GLU A 1 1128 ? -17.771 -17.165 29.254 1.00 96.81 1128 GLU A O 1
ATOM 8915 N N . ILE A 1 1129 ? -18.340 -18.643 30.844 1.00 97.06 1129 ILE A N 1
ATOM 8916 C CA . ILE A 1 1129 ? -19.739 -18.225 30.949 1.00 97.06 1129 ILE A CA 1
ATOM 8917 C C . ILE A 1 1129 ? -19.844 -17.048 31.918 1.00 97.06 1129 ILE A C 1
ATOM 8919 O O . ILE A 1 1129 ? -19.276 -17.080 33.013 1.00 97.06 1129 ILE A O 1
ATOM 8923 N N . ILE A 1 1130 ? -20.625 -16.032 31.556 1.00 97.12 1130 ILE A N 1
ATOM 8924 C CA . ILE A 1 1130 ? -20.979 -14.928 32.449 1.00 97.12 1130 ILE A CA 1
ATOM 8925 C C . ILE A 1 1130 ? -22.457 -14.983 32.827 1.00 97.12 1130 ILE A C 1
ATOM 8927 O O . ILE A 1 1130 ? -23.342 -15.042 31.977 1.00 97.12 1130 ILE A O 1
ATOM 8931 N N . TRP A 1 1131 ? -22.743 -14.913 34.123 1.00 96.62 1131 TRP A N 1
ATOM 8932 C CA . TRP A 1 1131 ? -24.097 -14.710 34.622 1.00 96.62 1131 TRP A CA 1
ATOM 8933 C C . TRP A 1 1131 ? -24.324 -13.230 34.912 1.00 96.62 1131 TRP A C 1
ATOM 8935 O O . TRP A 1 1131 ? -23.757 -12.687 35.858 1.00 96.62 1131 TRP A O 1
ATOM 8945 N N . VAL A 1 1132 ? -25.169 -12.583 34.111 1.00 95.31 1132 VAL A N 1
ATOM 8946 C CA . VAL A 1 1132 ? -25.647 -11.215 34.329 1.00 95.31 1132 VAL A CA 1
ATOM 8947 C C . VAL A 1 1132 ? -26.778 -11.231 35.351 1.00 95.31 1132 VAL A C 1
ATOM 8949 O O . VAL A 1 1132 ? -27.827 -11.846 35.145 1.00 95.31 1132 VAL A O 1
ATOM 8952 N N . LYS A 1 1133 ? -26.554 -10.514 36.452 1.00 91.75 1133 LYS A N 1
ATOM 8953 C CA . LYS A 1 1133 ? -27.460 -10.427 37.593 1.00 91.75 1133 LYS A CA 1
ATOM 8954 C C . LYS A 1 1133 ? -28.517 -9.356 37.355 1.00 91.75 1133 LYS A C 1
ATOM 8956 O O . LYS A 1 1133 ? -28.206 -8.160 37.381 1.00 91.75 1133 LYS A O 1
ATOM 8961 N N . THR A 1 1134 ? -29.761 -9.777 37.157 1.00 91.44 1134 THR A N 1
ATOM 8962 C CA . THR A 1 1134 ? -30.903 -8.866 37.014 1.00 91.44 1134 THR A CA 1
ATOM 8963 C C . THR A 1 1134 ? -31.760 -8.817 38.278 1.00 91.44 1134 THR A C 1
ATOM 8965 O O . THR A 1 1134 ? -31.696 -9.688 39.149 1.00 91.44 1134 THR A O 1
ATOM 8968 N N . ASN A 1 1135 ? -32.542 -7.748 38.410 1.00 87.19 1135 ASN A N 1
ATOM 8969 C CA . ASN A 1 1135 ? -33.645 -7.663 39.361 1.00 87.19 1135 ASN A CA 1
ATOM 8970 C C . ASN A 1 1135 ? -34.951 -8.196 38.737 1.00 87.19 1135 ASN A C 1
ATOM 8972 O O . ASN A 1 1135 ? -34.990 -8.510 37.550 1.00 87.19 1135 ASN A O 1
ATOM 8976 N N . GLN A 1 1136 ? -36.042 -8.196 39.511 1.00 83.06 1136 GLN A N 1
ATOM 8977 C CA . GLN A 1 1136 ? -37.386 -8.613 39.066 1.00 83.06 1136 GLN A CA 1
ATOM 8978 C C . GLN A 1 1136 ? -37.927 -7.844 37.843 1.00 83.06 1136 GLN A C 1
ATOM 8980 O O . GLN A 1 1136 ? -38.872 -8.274 37.192 1.00 83.06 1136 GLN A O 1
ATOM 8985 N N . LEU A 1 1137 ? -37.343 -6.683 37.523 1.00 84.19 1137 LEU A N 1
ATOM 8986 C CA . LEU A 1 1137 ? -37.694 -5.871 36.354 1.00 84.19 1137 LEU A CA 1
ATOM 8987 C C . LEU A 1 1137 ? -36.759 -6.126 35.162 1.00 84.19 1137 LEU A C 1
ATOM 8989 O O . LEU A 1 1137 ? -36.740 -5.325 34.227 1.00 84.19 1137 LEU A O 1
ATOM 8993 N N . GLN A 1 1138 ? -35.950 -7.189 35.209 1.00 83.12 1138 GLN A N 1
ATOM 8994 C CA . GLN A 1 1138 ? -34.948 -7.533 34.197 1.00 83.12 1138 GLN A CA 1
ATOM 8995 C C . GLN A 1 1138 ? -33.910 -6.422 33.957 1.00 83.12 1138 GLN A C 1
ATOM 8997 O O . GLN A 1 1138 ? -33.358 -6.278 32.869 1.00 83.12 1138 GLN A O 1
ATOM 9002 N N . ARG A 1 1139 ? -33.620 -5.617 34.989 1.00 80.81 1139 ARG A N 1
ATOM 9003 C CA . ARG A 1 1139 ? -32.598 -4.561 34.956 1.00 80.81 1139 ARG A CA 1
ATOM 9004 C C . ARG A 1 1139 ? -31.387 -4.946 35.786 1.00 80.81 1139 ARG A C 1
ATOM 9006 O O . ARG A 1 1139 ? -31.510 -5.598 36.820 1.00 80.81 1139 ARG A O 1
ATOM 9013 N N . ILE A 1 1140 ? -30.222 -4.474 35.359 1.00 87.19 1140 ILE A N 1
ATOM 9014 C CA . ILE A 1 1140 ? -28.973 -4.637 36.099 1.00 87.19 1140 ILE A CA 1
ATOM 9015 C C . ILE A 1 1140 ? -28.987 -3.738 37.338 1.00 87.19 1140 ILE A C 1
ATOM 9017 O O . ILE A 1 1140 ? -29.289 -2.544 37.261 1.00 87.19 1140 ILE A O 1
ATOM 9021 N N . THR A 1 1141 ? -28.601 -4.298 38.482 1.00 76.19 1141 THR A N 1
ATOM 9022 C CA . THR A 1 1141 ? -28.380 -3.523 39.705 1.00 76.19 1141 THR A CA 1
ATOM 9023 C C . THR A 1 1141 ? -27.067 -2.747 39.583 1.00 76.19 1141 THR A C 1
ATOM 9025 O O . THR A 1 1141 ? -25.983 -3.294 39.774 1.00 76.19 1141 THR A O 1
ATOM 9028 N N . VAL A 1 1142 ? -27.164 -1.466 39.221 1.00 77.19 1142 VAL A N 1
ATOM 9029 C CA . VAL A 1 1142 ? -26.010 -0.560 39.037 1.00 77.19 1142 VAL A CA 1
ATOM 9030 C C . VAL A 1 1142 ? -25.654 0.239 40.296 1.00 77.19 1142 VAL A C 1
ATOM 9032 O O . VAL A 1 1142 ? -24.637 0.930 40.323 1.00 77.19 1142 VAL A O 1
ATOM 9035 N N . THR A 1 1143 ? -26.475 0.152 41.343 1.00 60.75 1143 THR A N 1
ATOM 9036 C CA . THR A 1 1143 ? -26.305 0.851 42.623 1.00 60.75 1143 THR A CA 1
ATOM 9037 C C . THR A 1 1143 ? -25.854 -0.104 43.735 1.00 60.75 1143 THR A C 1
ATOM 9039 O O . THR A 1 1143 ? -26.067 -1.311 43.662 1.00 60.75 1143 THR A O 1
ATOM 9042 N N . GLY A 1 1144 ? -25.227 0.443 44.782 1.00 59.78 1144 GLY A N 1
ATOM 9043 C CA . GLY A 1 1144 ? -24.632 -0.332 45.879 1.00 59.78 1144 GLY A CA 1
ATOM 9044 C C . GLY A 1 1144 ? -23.167 -0.683 45.605 1.00 59.78 1144 GLY A C 1
ATOM 9045 O O . GLY A 1 1144 ? -22.821 -1.046 44.487 1.00 59.78 1144 GLY A O 1
ATOM 9046 N N . ARG A 1 1145 ? -22.294 -0.538 46.613 1.00 65.69 1145 ARG A N 1
ATOM 9047 C CA . ARG A 1 1145 ? -20.852 -0.832 46.503 1.00 65.69 1145 ARG A CA 1
ATOM 9048 C C . ARG A 1 1145 ? -20.636 -2.347 46.473 1.00 65.69 1145 ARG A C 1
ATOM 9050 O O . ARG A 1 1145 ? -20.381 -2.961 47.501 1.00 65.69 1145 ARG A O 1
ATOM 9057 N N . THR A 1 1146 ? -20.829 -2.942 45.304 1.00 74.00 1146 THR A N 1
ATOM 9058 C CA . THR A 1 1146 ? -20.826 -4.402 45.095 1.00 74.00 1146 THR A CA 1
ATOM 9059 C C . THR A 1 1146 ? -19.480 -4.946 44.612 1.00 74.00 1146 THR A C 1
ATOM 9061 O O . THR A 1 1146 ? -19.325 -6.157 44.487 1.00 74.00 1146 THR A O 1
ATOM 9064 N N . GLY A 1 1147 ? -18.500 -4.075 44.361 1.00 79.88 1147 GLY A N 1
ATOM 9065 C CA . GLY A 1 1147 ? -17.114 -4.440 44.069 1.00 79.88 1147 GLY A CA 1
ATOM 9066 C C . GLY A 1 1147 ? -16.136 -3.381 44.585 1.00 79.88 1147 GLY A C 1
ATOM 9067 O O . GLY A 1 1147 ? -16.551 -2.310 45.030 1.00 79.88 1147 GLY A O 1
ATOM 9068 N N . HIS A 1 1148 ? -14.836 -3.690 44.554 1.00 80.19 1148 HIS A N 1
ATOM 9069 C CA . HIS A 1 1148 ? -13.792 -2.821 45.119 1.00 80.19 1148 HIS A CA 1
ATOM 9070 C C . HIS A 1 1148 ? -13.600 -1.513 44.346 1.00 80.19 1148 HIS A C 1
ATOM 9072 O O . HIS A 1 1148 ? -13.456 -0.454 44.948 1.00 80.19 1148 HIS A O 1
ATOM 9078 N N . TRP A 1 1149 ? -13.610 -1.599 43.014 1.00 82.75 1149 TRP A N 1
ATOM 9079 C CA . TRP A 1 1149 ? -13.330 -0.471 42.117 1.00 82.75 1149 TRP A CA 1
ATOM 9080 C C . TRP A 1 1149 ? -14.527 -0.126 41.231 1.00 82.75 1149 TRP A C 1
ATOM 9082 O O . TRP A 1 1149 ? -14.804 1.043 40.978 1.00 82.75 1149 TRP A O 1
ATOM 9092 N N . LEU A 1 1150 ? -15.249 -1.152 40.772 1.00 87.00 1150 LEU A N 1
ATOM 9093 C CA . LEU A 1 1150 ? -16.454 -1.048 39.955 1.00 87.00 1150 LEU A CA 1
ATOM 9094 C C . LEU A 1 1150 ? -17.546 -1.929 40.562 1.00 87.00 1150 LEU A C 1
ATOM 9096 O O . LEU A 1 1150 ? -17.251 -2.957 41.168 1.00 87.00 1150 LEU A O 1
ATOM 9100 N N . ASN A 1 1151 ? -18.808 -1.550 40.367 1.00 84.31 1151 ASN A N 1
ATOM 9101 C CA . ASN A 1 1151 ? -19.934 -2.379 40.792 1.00 84.31 1151 ASN A CA 1
ATOM 9102 C C . ASN A 1 1151 ? -19.974 -3.676 39.975 1.00 84.31 1151 ASN A C 1
ATOM 9104 O O . ASN A 1 1151 ? -19.846 -3.661 38.750 1.00 84.31 1151 ASN A O 1
ATOM 9108 N N . HIS A 1 1152 ? -20.140 -4.807 40.658 1.00 87.06 1152 HIS A N 1
ATOM 9109 C CA . HIS A 1 1152 ? -20.137 -6.124 40.032 1.00 87.06 1152 HIS A CA 1
ATOM 9110 C C . HIS A 1 1152 ? -21.562 -6.547 39.668 1.00 87.06 1152 HIS A C 1
ATOM 9112 O O . HIS A 1 1152 ? -22.345 -6.985 40.506 1.00 87.06 1152 HIS A O 1
ATOM 9118 N N . SER A 1 1153 ? -21.879 -6.450 38.379 1.00 88.75 1153 SER A N 1
ATOM 9119 C CA . SER A 1 1153 ? -23.177 -6.829 37.801 1.00 88.75 1153 SER A CA 1
ATOM 9120 C C . SER A 1 1153 ? -23.263 -8.291 37.352 1.00 88.75 1153 SER A C 1
ATOM 9122 O O . SER A 1 1153 ? -24.269 -8.701 36.775 1.00 88.75 1153 SER A O 1
ATOM 9124 N N . LYS A 1 1154 ? -22.187 -9.062 37.535 1.00 92.56 1154 LYS A N 1
ATOM 9125 C CA . LYS A 1 1154 ? -22.051 -10.408 36.977 1.00 92.56 1154 LYS A CA 1
ATOM 9126 C C . LYS A 1 1154 ? -21.157 -11.319 37.811 1.00 92.56 1154 LYS A C 1
ATOM 9128 O O . LYS A 1 1154 ? -20.312 -10.831 38.559 1.00 92.56 1154 LYS A O 1
ATOM 9133 N N . GLU A 1 1155 ? -21.335 -12.623 37.638 1.00 94.00 1155 GLU A N 1
ATOM 9134 C CA . GLU A 1 1155 ? -20.428 -13.684 38.104 1.00 94.00 1155 GLU A CA 1
ATOM 9135 C C . GLU A 1 1155 ? -19.885 -14.484 36.915 1.00 94.00 1155 GLU A C 1
ATOM 9137 O O . GLU A 1 1155 ? -20.518 -14.527 35.860 1.00 94.00 1155 GLU A O 1
ATOM 9142 N N . HIS A 1 1156 ? -18.710 -15.091 37.080 1.00 97.12 1156 HIS A N 1
ATOM 9143 C CA . HIS A 1 1156 ? -17.999 -15.812 36.025 1.00 97.12 1156 HIS A CA 1
ATOM 9144 C C . HIS A 1 1156 ? -17.960 -17.317 36.323 1.00 97.12 1156 HIS A C 1
ATOM 9146 O O . HIS A 1 1156 ? -17.812 -17.727 37.474 1.00 97.12 1156 HIS A O 1
ATOM 9152 N N . CYS A 1 1157 ? -18.054 -18.141 35.283 1.00 97.88 1157 CYS A N 1
ATOM 9153 C CA . CYS A 1 1157 ? -17.928 -19.593 35.346 1.00 97.88 1157 CYS A CA 1
ATOM 9154 C C . CYS A 1 1157 ? -16.968 -20.067 34.248 1.00 97.88 1157 CYS A C 1
ATOM 9156 O O . CYS A 1 1157 ? -17.257 -19.965 33.057 1.00 97.88 1157 CYS A O 1
ATOM 9158 N N . LEU A 1 1158 ? -15.794 -20.557 34.638 1.00 98.00 1158 LEU A N 1
ATOM 9159 C CA . LEU A 1 1158 ? -14.788 -21.066 33.711 1.00 98.00 1158 LEU A CA 1
ATOM 9160 C C . LEU A 1 1158 ? -15.205 -22.442 33.190 1.00 98.00 1158 LEU A C 1
ATOM 9162 O O . LEU A 1 1158 ? -15.596 -23.306 33.974 1.00 98.00 1158 LEU A O 1
ATOM 9166 N N . VAL A 1 1159 ? -15.049 -22.669 31.886 1.00 97.56 1159 VAL A N 1
ATOM 9167 C CA . VAL A 1 1159 ? -15.342 -23.960 31.254 1.00 97.56 1159 VAL A CA 1
ATOM 9168 C C . VAL A 1 1159 ? -14.038 -24.624 30.826 1.00 97.56 1159 VAL A C 1
ATOM 9170 O O . VAL A 1 1159 ? -13.311 -24.113 29.967 1.00 97.56 1159 VAL A O 1
ATOM 9173 N N . GLY A 1 1160 ? -13.728 -25.770 31.427 1.00 96.75 1160 GLY A N 1
ATOM 9174 C CA . GLY A 1 1160 ? -12.562 -26.589 31.110 1.00 96.75 1160 GLY A CA 1
ATOM 9175 C C . GLY A 1 1160 ? -12.938 -27.855 30.344 1.00 96.75 1160 GLY A C 1
ATOM 9176 O O . GLY A 1 1160 ? -13.942 -28.492 30.648 1.00 96.75 1160 GLY A O 1
ATOM 9177 N N . ILE A 1 1161 ? -12.111 -28.251 29.377 1.00 96.06 1161 ILE A N 1
ATOM 9178 C CA . ILE A 1 1161 ? -12.198 -29.548 28.695 1.00 96.06 1161 ILE A CA 1
ATOM 9179 C C . ILE A 1 1161 ? -11.035 -30.439 29.125 1.00 96.06 1161 ILE A C 1
ATOM 9181 O O . ILE A 1 1161 ? -9.899 -29.972 29.243 1.00 96.06 1161 ILE A O 1
ATOM 9185 N N . LYS A 1 1162 ? -11.311 -31.726 29.328 1.00 93.44 1162 LYS A N 1
ATOM 9186 C CA . LYS A 1 1162 ? -10.300 -32.753 29.588 1.00 93.44 1162 LYS A CA 1
ATOM 9187 C C . LYS A 1 1162 ? -10.547 -33.937 28.667 1.00 93.44 1162 LYS A C 1
ATOM 9189 O O . LYS A 1 1162 ? -11.697 -34.326 28.481 1.00 93.44 1162 LYS A O 1
ATOM 9194 N N . GLY A 1 1163 ? -9.480 -34.455 28.063 1.00 89.62 1163 GLY A N 1
ATOM 9195 C CA . GLY A 1 1163 ? -9.578 -35.525 27.072 1.00 89.62 1163 GLY A CA 1
ATOM 9196 C C . GLY A 1 1163 ? -10.290 -35.094 25.781 1.00 89.62 1163 GLY A C 1
ATOM 9197 O O . GLY A 1 1163 ? -10.159 -33.944 25.351 1.00 89.62 1163 GLY A O 1
ATOM 9198 N N . ASN A 1 1164 ? -11.031 -36.008 25.151 1.00 82.69 1164 ASN A N 1
ATOM 9199 C CA . ASN A 1 1164 ? -11.787 -35.750 23.919 1.00 82.69 1164 ASN A CA 1
ATOM 9200 C C . ASN A 1 1164 ? -13.263 -36.192 24.031 1.00 82.69 1164 ASN A C 1
ATOM 9202 O O . ASN A 1 1164 ? -13.668 -37.153 23.374 1.00 82.69 1164 ASN A O 1
ATOM 9206 N N . PRO A 1 1165 ? -14.077 -35.506 24.853 1.00 84.31 1165 PRO A N 1
ATOM 9207 C CA . PRO A 1 1165 ? -15.456 -35.903 25.100 1.00 84.31 1165 PRO A CA 1
ATOM 9208 C C . PRO A 1 1165 ? -16.383 -35.607 23.916 1.00 84.31 1165 PRO A C 1
ATOM 9210 O O . PRO A 1 1165 ? -16.302 -34.552 23.275 1.00 84.31 1165 PRO A O 1
ATOM 9213 N N . GLU A 1 1166 ? -17.328 -36.517 23.682 1.00 76.25 1166 GLU A N 1
ATOM 9214 C CA . GLU A 1 1166 ? -18.461 -36.304 22.779 1.00 76.25 1166 GLU A CA 1
ATOM 9215 C C . GLU A 1 1166 ? -19.501 -35.403 23.461 1.00 76.25 1166 GLU A C 1
ATOM 9217 O O . GLU A 1 1166 ? -20.194 -35.817 24.391 1.00 76.25 1166 GLU A O 1
ATOM 9222 N N . VAL A 1 1167 ? -19.573 -34.144 23.021 1.00 83.88 1167 VAL A N 1
ATOM 9223 C CA . VAL A 1 1167 ? -20.474 -33.116 23.564 1.00 83.88 1167 VAL A CA 1
ATOM 9224 C C . VAL A 1 1167 ? -21.138 -32.334 22.440 1.00 83.88 1167 VAL A C 1
ATOM 9226 O O . VAL A 1 1167 ? -20.527 -32.084 21.396 1.00 83.88 1167 VAL A O 1
ATOM 9229 N N . ASN A 1 1168 ? -22.367 -31.894 22.678 1.00 81.75 1168 ASN A N 1
ATOM 9230 C CA . ASN A 1 1168 ? -23.091 -31.031 21.762 1.00 81.75 1168 ASN A CA 1
ATOM 9231 C C . ASN A 1 1168 ? -22.589 -29.591 21.914 1.00 81.75 1168 ASN A C 1
ATOM 9233 O O . ASN A 1 1168 ? -22.813 -28.936 22.932 1.00 81.75 1168 ASN A O 1
ATOM 9237 N N . ARG A 1 1169 ? -21.876 -29.098 20.899 1.00 80.94 1169 ARG A N 1
ATOM 9238 C CA . ARG A 1 1169 ? -21.296 -27.746 20.886 1.00 80.94 1169 ARG A CA 1
ATOM 9239 C C . ARG A 1 1169 ? -22.236 -26.763 20.189 1.00 80.94 1169 ARG A C 1
ATOM 9241 O O . ARG A 1 1169 ? -22.979 -27.156 19.296 1.00 80.94 1169 ARG A O 1
ATOM 9248 N N . ASN A 1 1170 ? -22.127 -25.481 20.541 1.00 75.56 1170 ASN A N 1
ATOM 9249 C CA . ASN A 1 1170 ? -22.834 -24.362 19.900 1.00 75.56 1170 ASN A CA 1
ATOM 9250 C C . ASN A 1 1170 ? -24.374 -24.416 19.999 1.00 75.56 1170 ASN A C 1
ATOM 9252 O O . ASN A 1 1170 ? -25.054 -23.922 19.101 1.00 75.56 1170 ASN A O 1
ATOM 9256 N N . ILE A 1 1171 ? -24.919 -25.018 21.063 1.00 79.38 1171 ILE A N 1
ATOM 9257 C CA . ILE A 1 1171 ? -26.365 -24.980 21.352 1.00 79.38 1171 ILE A CA 1
ATOM 9258 C C . ILE A 1 1171 ? -26.727 -23.731 22.162 1.00 79.38 1171 ILE A C 1
ATOM 9260 O O . ILE A 1 1171 ? -27.671 -23.026 21.818 1.00 79.38 1171 ILE A O 1
ATOM 9264 N N . ASP A 1 1172 ? -25.969 -23.461 23.223 1.00 87.00 1172 ASP A N 1
ATOM 9265 C CA . ASP A 1 1172 ? -26.218 -22.374 24.168 1.00 87.00 1172 ASP A CA 1
ATOM 9266 C C . ASP A 1 1172 ? -25.182 -21.252 24.037 1.00 87.00 1172 ASP A C 1
ATOM 9268 O O . ASP A 1 1172 ? -24.054 -21.475 23.591 1.00 87.00 1172 ASP A O 1
ATOM 9272 N N . THR A 1 1173 ? -25.572 -20.042 24.445 1.00 90.12 1173 THR A N 1
ATOM 9273 C CA . THR A 1 1173 ? -24.676 -18.884 24.547 1.00 90.12 1173 THR A CA 1
ATOM 9274 C C . THR A 1 1173 ? -23.870 -18.909 25.844 1.00 90.12 1173 THR A C 1
ATOM 9276 O O . THR A 1 1173 ? -24.282 -19.490 26.845 1.00 90.12 1173 THR A O 1
ATOM 9279 N N . ASP A 1 1174 ? -22.751 -18.194 25.853 1.00 93.19 1174 ASP A N 1
ATOM 9280 C CA . ASP A 1 1174 ? -21.876 -17.975 27.009 1.00 93.19 1174 ASP A CA 1
ATOM 9281 C C . ASP A 1 1174 ? -22.406 -16.915 28.000 1.00 93.19 1174 ASP A C 1
ATOM 9283 O O . ASP A 1 1174 ? -21.768 -16.618 29.009 1.00 93.19 1174 ASP A O 1
ATOM 9287 N N . VAL A 1 1175 ? -23.596 -16.358 27.763 1.00 95.94 1175 VAL A N 1
ATOM 9288 C CA . VAL A 1 1175 ? -24.250 -15.388 28.652 1.00 95.94 1175 VAL A CA 1
ATOM 9289 C C . VAL A 1 1175 ? -25.528 -15.978 29.238 1.00 95.94 1175 VAL A C 1
ATOM 9291 O O . VAL A 1 1175 ? -26.447 -16.341 28.506 1.00 95.94 1175 VAL A O 1
ATOM 9294 N N . ILE A 1 1176 ? -25.616 -16.008 30.568 1.00 94.62 1176 ILE A N 1
ATOM 9295 C CA . ILE A 1 1176 ? -26.839 -16.328 31.310 1.00 94.62 1176 ILE A CA 1
ATOM 9296 C C . ILE A 1 1176 ? -27.404 -15.028 31.874 1.00 94.62 1176 ILE A C 1
ATOM 9298 O O . ILE A 1 1176 ? -26.734 -14.339 32.638 1.00 94.62 1176 ILE A O 1
ATOM 9302 N N . VAL A 1 1177 ? -28.651 -14.697 31.544 1.00 94.69 1177 VAL A N 1
ATOM 9303 C CA . VAL A 1 1177 ? -29.373 -13.568 32.148 1.00 94.69 1177 VAL A CA 1
ATOM 9304 C C . VAL A 1 1177 ? -30.439 -14.141 33.069 1.00 94.69 1177 VAL A C 1
ATOM 9306 O O . VAL A 1 1177 ? -31.350 -14.825 32.614 1.00 94.69 1177 VAL A O 1
ATOM 9309 N N . SER A 1 1178 ? -30.295 -13.918 34.374 1.00 91.94 1178 SER A N 1
ATOM 9310 C CA . SER A 1 1178 ? -31.232 -14.442 35.370 1.00 91.94 1178 SER A CA 1
ATOM 9311 C C . SER A 1 1178 ? -31.242 -13.575 36.618 1.00 91.94 1178 SER A C 1
ATOM 9313 O O . SER A 1 1178 ? -30.223 -12.989 37.000 1.00 91.94 1178 SER A O 1
ATOM 9315 N N . GLU A 1 1179 ? -32.391 -13.566 37.287 1.00 89.75 1179 GLU A N 1
ATOM 9316 C CA . GLU A 1 1179 ? -32.591 -12.831 38.527 1.00 89.75 1179 GLU A CA 1
ATOM 9317 C C . GLU A 1 1179 ? -31.724 -13.383 39.663 1.00 89.75 1179 GLU A C 1
ATOM 9319 O O . GLU A 1 1179 ? -31.501 -14.595 39.774 1.00 89.75 1179 GLU A O 1
ATOM 9324 N N . VAL A 1 1180 ? -31.249 -12.482 40.525 1.00 86.50 1180 VAL A N 1
ATOM 9325 C CA . VAL A 1 1180 ? -30.597 -12.859 41.785 1.00 86.50 1180 VAL A CA 1
ATOM 9326 C C . VAL A 1 1180 ? -31.659 -13.319 42.779 1.00 86.50 1180 VAL A C 1
ATOM 9328 O O . VAL A 1 1180 ? -32.642 -12.618 43.008 1.00 86.50 1180 VAL A O 1
ATOM 9331 N N . ARG A 1 1181 ? -31.438 -14.489 43.382 1.00 87.00 1181 ARG A N 1
ATOM 9332 C CA . ARG A 1 1181 ? -32.315 -15.079 44.404 1.00 87.00 1181 ARG A CA 1
ATOM 9333 C C . ARG A 1 1181 ? -31.643 -15.009 45.777 1.00 87.00 1181 ARG A C 1
ATOM 9335 O O . ARG A 1 1181 ? -31.256 -13.926 46.208 1.00 87.00 1181 ARG A O 1
ATOM 9342 N N . GLU A 1 1182 ? -31.497 -16.135 46.472 1.00 82.81 1182 GLU A N 1
ATOM 9343 C CA . GLU A 1 1182 ? -30.798 -16.188 47.753 1.00 82.81 1182 GLU A CA 1
ATOM 9344 C C . GLU A 1 1182 ? -29.292 -15.903 47.604 1.00 82.81 1182 GLU A C 1
ATOM 9346 O O . GLU A 1 1182 ? -28.683 -16.131 46.553 1.00 82.81 1182 GLU A O 1
ATOM 9351 N N . THR A 1 1183 ? -28.664 -15.424 48.682 1.00 74.31 1183 THR A N 1
ATOM 9352 C CA . THR A 1 1183 ? -27.227 -15.124 48.711 1.00 74.31 1183 THR A CA 1
ATOM 9353 C C . THR A 1 1183 ? -26.400 -16.347 48.304 1.00 74.31 1183 THR A C 1
ATOM 9355 O O . THR A 1 1183 ? -26.525 -17.426 48.890 1.00 74.31 1183 THR A O 1
ATOM 9358 N N . SER A 1 1184 ? -25.511 -16.154 47.325 1.00 77.75 1184 SER A N 1
ATOM 9359 C CA . SER A 1 1184 ? -24.624 -17.190 46.777 1.00 77.75 1184 SER A CA 1
ATOM 9360 C C . SER A 1 1184 ? -25.325 -18.325 46.012 1.00 77.75 1184 SER A C 1
ATOM 9362 O O . SER A 1 1184 ? -24.681 -19.331 45.730 1.00 77.75 1184 SER A O 1
ATOM 9364 N N . ARG A 1 1185 ? -26.612 -18.198 45.646 1.00 89.38 1185 ARG A N 1
ATOM 9365 C CA . ARG A 1 1185 ? -27.286 -19.172 44.772 1.00 89.38 1185 ARG A CA 1
ATOM 9366 C C . ARG A 1 1185 ? -27.061 -18.835 43.298 1.00 89.38 1185 ARG A C 1
ATOM 9368 O O . ARG A 1 1185 ? -27.451 -17.763 42.840 1.00 89.38 1185 ARG A O 1
ATOM 9375 N N . LYS A 1 1186 ? -26.481 -19.779 42.558 1.00 94.38 1186 LYS A N 1
ATOM 9376 C CA . LYS A 1 1186 ? -26.257 -19.705 41.105 1.00 94.38 1186 LYS A CA 1
ATOM 9377 C C . LYS A 1 1186 ? -27.573 -19.881 40.311 1.00 94.38 1186 LYS A C 1
ATOM 9379 O O . LYS A 1 1186 ? -28.583 -20.311 40.879 1.00 94.38 1186 LYS A O 1
ATOM 9384 N N . PRO A 1 1187 ? -27.631 -19.496 39.022 1.00 93.81 1187 PRO A N 1
ATOM 9385 C CA . PRO A 1 1187 ? -28.867 -19.564 38.245 1.00 93.81 1187 PRO A CA 1
ATOM 9386 C C . PRO A 1 1187 ? -29.188 -21.008 37.836 1.00 93.81 1187 PRO A C 1
ATOM 9388 O O . PRO A 1 1187 ? -28.353 -21.670 37.226 1.00 93.81 1187 PRO A O 1
ATOM 9391 N N . ASP A 1 1188 ? -30.423 -21.469 38.076 1.00 91.44 1188 ASP A N 1
ATOM 9392 C CA . ASP A 1 1188 ? -30.840 -22.847 37.736 1.00 91.44 1188 ASP A CA 1
ATOM 9393 C C . ASP A 1 1188 ? -30.806 -23.113 36.215 1.00 91.44 1188 ASP A C 1
ATOM 9395 O O . ASP A 1 1188 ? -30.756 -24.260 35.773 1.00 91.44 1188 ASP A O 1
ATOM 9399 N N . ALA A 1 1189 ? -30.773 -22.051 35.399 1.00 89.38 1189 ALA A N 1
ATOM 9400 C CA . ALA A 1 1189 ? -30.603 -22.133 33.949 1.00 89.38 1189 ALA A CA 1
ATOM 9401 C C . ALA A 1 1189 ? -29.339 -22.912 33.532 1.00 89.38 1189 ALA A C 1
ATOM 9403 O O . ALA A 1 1189 ? -29.327 -23.511 32.454 1.00 89.38 1189 ALA A O 1
ATOM 9404 N N . ILE A 1 1190 ? -28.305 -22.956 34.389 1.00 93.75 1190 ILE A N 1
ATOM 9405 C CA . ILE A 1 1190 ? -27.077 -23.711 34.120 1.00 93.75 1190 ILE A CA 1
ATOM 9406 C C . ILE A 1 1190 ? -27.353 -25.216 33.984 1.00 93.75 1190 ILE A C 1
ATOM 9408 O O . ILE A 1 1190 ? -26.801 -25.848 33.092 1.00 93.75 1190 ILE A O 1
ATOM 9412 N N . TYR A 1 1191 ? -28.264 -25.802 34.769 1.00 92.62 1191 TYR A N 1
ATOM 9413 C CA . TYR A 1 1191 ? -28.540 -27.244 34.708 1.00 92.62 1191 TYR A CA 1
ATOM 9414 C C . TYR A 1 1191 ? -29.152 -27.658 33.367 1.00 92.62 1191 TYR A C 1
ATOM 9416 O O . TYR A 1 1191 ? -28.753 -28.665 32.783 1.00 92.62 1191 TYR A O 1
ATOM 9424 N N . ALA A 1 1192 ? -30.078 -26.849 32.844 1.00 88.44 1192 ALA A N 1
ATOM 9425 C CA . ALA A 1 1192 ? -30.693 -27.089 31.541 1.00 88.44 1192 ALA A CA 1
ATOM 9426 C C . ALA A 1 1192 ? -29.678 -26.941 30.393 1.00 88.44 1192 ALA A C 1
ATOM 9428 O O . ALA A 1 1192 ? -29.714 -27.718 29.440 1.00 88.44 1192 ALA A O 1
ATOM 9429 N N . LEU A 1 1193 ? -28.756 -25.977 30.505 1.00 91.94 1193 LEU A N 1
ATOM 9430 C CA . LEU A 1 1193 ? -27.642 -25.801 29.568 1.00 91.94 1193 LEU A CA 1
ATOM 9431 C C . LEU A 1 1193 ? -26.736 -27.040 29.565 1.00 91.94 1193 LEU A C 1
ATOM 9433 O O . LEU A 1 1193 ? -26.439 -27.597 28.510 1.00 91.94 1193 LEU A O 1
ATOM 9437 N N . LEU A 1 1194 ? -26.344 -27.532 30.742 1.00 91.25 1194 LEU A N 1
ATOM 9438 C CA . LEU A 1 1194 ? -25.460 -28.695 30.863 1.00 91.25 1194 LEU A CA 1
ATOM 9439 C C . LEU A 1 1194 ? -26.107 -29.996 30.375 1.00 91.25 1194 LEU A C 1
ATOM 9441 O O . LEU A 1 1194 ? -25.412 -30.855 29.827 1.00 91.25 1194 LEU A O 1
ATOM 9445 N N . GLU A 1 1195 ? -27.426 -30.136 30.514 1.00 88.00 1195 GLU A N 1
ATOM 9446 C CA . GLU A 1 1195 ? -28.164 -31.266 29.944 1.00 88.00 1195 GLU A CA 1
ATOM 9447 C C . GLU A 1 1195 ? -28.193 -31.222 28.409 1.00 88.00 1195 GLU A C 1
ATOM 9449 O O . GLU A 1 1195 ? -28.035 -32.259 27.772 1.00 88.00 1195 GLU A O 1
ATOM 9454 N N . ARG A 1 1196 ? -28.312 -30.038 27.790 1.00 85.69 1196 ARG A N 1
ATOM 9455 C CA . ARG A 1 1196 ? -28.234 -29.899 26.322 1.00 85.69 1196 ARG A CA 1
ATOM 9456 C C . ARG A 1 1196 ? -26.832 -30.172 25.781 1.00 85.69 1196 ARG A C 1
ATOM 9458 O O . ARG A 1 1196 ? -26.695 -30.821 24.742 1.00 85.69 1196 ARG A O 1
ATOM 9465 N N . VAL A 1 1197 ? -25.801 -29.708 26.492 1.00 85.50 1197 VAL A N 1
ATOM 9466 C CA . VAL A 1 1197 ? -24.388 -29.912 26.125 1.00 85.50 1197 VAL A CA 1
ATOM 9467 C C . VAL A 1 1197 ? -23.983 -31.385 26.234 1.00 85.50 1197 VAL A C 1
ATOM 9469 O O . VAL A 1 1197 ? -23.258 -31.890 25.377 1.00 85.50 1197 VAL A O 1
ATOM 9472 N N . SER A 1 1198 ? -24.444 -32.094 27.267 1.00 85.75 1198 SER A N 1
ATOM 9473 C CA . SER A 1 1198 ? -24.112 -33.503 27.497 1.00 85.75 1198 SER A CA 1
ATOM 9474 C C . SER A 1 1198 ? -25.351 -34.291 27.961 1.00 85.75 1198 SER A C 1
ATOM 9476 O O . SER A 1 1198 ? -25.524 -34.543 29.161 1.00 85.75 1198 SER A O 1
ATOM 9478 N N . PRO A 1 1199 ? -26.240 -34.676 27.026 1.00 83.25 1199 PRO A N 1
ATOM 9479 C CA . PRO A 1 1199 ? -27.513 -35.303 27.368 1.00 83.25 1199 PRO A CA 1
ATOM 9480 C C . PRO A 1 1199 ? -27.324 -36.724 27.905 1.00 83.25 1199 PRO A C 1
ATOM 9482 O O . PRO A 1 1199 ? -26.572 -37.525 27.348 1.00 83.25 1199 PRO A O 1
ATOM 9485 N N . GLY A 1 1200 ? -28.017 -37.052 28.999 1.00 75.81 1200 GLY A N 1
ATOM 9486 C CA . GLY A 1 1200 ? -28.062 -38.410 29.560 1.00 75.81 1200 GLY A CA 1
ATOM 9487 C C . GLY A 1 1200 ? -26.741 -38.938 30.144 1.00 75.81 1200 GLY A C 1
ATOM 9488 O O . GLY A 1 1200 ? -26.627 -40.133 30.436 1.00 75.81 1200 GLY A O 1
ATOM 9489 N N . THR A 1 1201 ? -25.731 -38.081 30.317 1.00 81.81 1201 THR A N 1
ATOM 9490 C CA . THR A 1 1201 ? -24.480 -38.416 31.017 1.00 81.81 1201 THR A CA 1
ATOM 9491 C C . THR A 1 1201 ? -24.620 -38.247 32.529 1.00 81.81 1201 THR A C 1
ATOM 9493 O O . THR A 1 1201 ? -25.453 -37.468 32.998 1.00 81.81 1201 THR A O 1
ATOM 9496 N N . ARG A 1 1202 ? -23.797 -38.975 33.301 1.00 85.81 1202 ARG A N 1
ATOM 9497 C CA . ARG A 1 1202 ? -23.681 -38.784 34.758 1.00 85.81 1202 ARG A CA 1
ATOM 9498 C C . ARG A 1 1202 ? -23.028 -37.429 35.027 1.00 85.81 1202 ARG A C 1
ATOM 9500 O O . ARG A 1 1202 ? -21.957 -37.157 34.474 1.00 85.81 1202 ARG A O 1
ATOM 9507 N N . LYS A 1 1203 ? -23.646 -36.624 35.891 1.00 91.56 1203 LYS A N 1
ATOM 9508 C CA . LYS A 1 1203 ? -23.177 -35.278 36.244 1.00 91.56 1203 LYS A CA 1
ATOM 9509 C C . LYS A 1 1203 ? -22.926 -35.174 37.744 1.00 91.56 1203 LYS A C 1
ATOM 9511 O O . LYS A 1 1203 ? -23.628 -35.809 38.533 1.00 91.56 1203 LYS A O 1
ATOM 9516 N N . LEU A 1 1204 ? -21.910 -34.409 38.121 1.00 94.62 1204 LEU A N 1
ATOM 9517 C CA . LEU A 1 1204 ? -21.494 -34.225 39.509 1.00 94.62 1204 LEU A CA 1
ATOM 9518 C C . LEU A 1 1204 ? -21.433 -32.741 39.848 1.00 94.62 1204 LEU A C 1
ATOM 9520 O O . LEU A 1 1204 ? -20.823 -31.971 39.111 1.00 94.62 1204 LEU A O 1
ATOM 9524 N N . GLU A 1 1205 ? -21.999 -32.365 40.989 1.00 96.62 1205 GLU A N 1
ATOM 9525 C CA . GLU A 1 1205 ? -21.849 -31.032 41.563 1.00 96.62 1205 GLU A CA 1
ATOM 9526 C C . GLU A 1 1205 ? -21.081 -31.087 42.887 1.00 96.62 1205 GLU A C 1
ATOM 9528 O O . GLU A 1 1205 ? -21.460 -31.806 43.815 1.00 96.62 1205 GLU A O 1
ATOM 9533 N N . LEU A 1 1206 ? -19.997 -30.317 42.966 1.00 96.06 1206 LEU A N 1
ATOM 9534 C CA . LEU A 1 1206 ? -19.194 -30.113 44.167 1.00 96.06 1206 LEU A CA 1
ATOM 9535 C C . LEU A 1 1206 ? -19.620 -28.819 44.866 1.00 96.06 1206 LEU A C 1
ATOM 9537 O O . LEU A 1 1206 ? -19.860 -27.807 44.209 1.00 96.06 1206 LEU A O 1
ATOM 9541 N N . PHE A 1 1207 ? -19.620 -28.849 46.200 1.00 95.25 1207 PHE A N 1
ATOM 9542 C CA . PHE A 1 1207 ? -20.034 -27.752 47.087 1.00 95.25 1207 PHE A CA 1
ATOM 9543 C C . PHE A 1 1207 ? -21.540 -27.438 47.022 1.00 95.25 1207 PHE A C 1
ATOM 9545 O O . PHE A 1 1207 ? -21.973 -26.318 47.283 1.00 95.25 1207 PHE A O 1
ATOM 9552 N N . ALA A 1 1208 ? -22.344 -28.454 46.714 1.00 93.94 1208 ALA A N 1
ATOM 9553 C CA . ALA A 1 1208 ? -23.785 -28.349 46.549 1.00 93.94 1208 ALA A CA 1
ATOM 9554 C C . ALA A 1 1208 ? -24.540 -28.173 47.881 1.00 93.94 1208 ALA A C 1
ATOM 9556 O O . ALA A 1 1208 ? -24.139 -28.674 48.937 1.00 93.94 1208 ALA A O 1
ATOM 9557 N N . ARG A 1 1209 ? -25.698 -27.512 47.805 1.00 93.12 1209 ARG A N 1
ATOM 9558 C CA . ARG A 1 1209 ? -26.719 -27.408 48.860 1.00 93.12 1209 ARG A CA 1
ATOM 9559 C C . ARG A 1 1209 ? -27.981 -28.167 48.443 1.00 93.12 1209 ARG A C 1
ATOM 9561 O O . ARG A 1 1209 ? -28.119 -28.590 47.300 1.00 93.12 1209 ARG A O 1
ATOM 9568 N N . MET A 1 1210 ? -28.955 -28.299 49.346 1.00 91.50 1210 MET A N 1
ATOM 9569 C CA . MET A 1 1210 ? -30.180 -29.066 49.060 1.00 91.50 1210 MET A CA 1
ATOM 9570 C C . MET A 1 1210 ? -30.957 -28.597 47.821 1.00 91.50 1210 MET A C 1
ATOM 9572 O O . MET A 1 1210 ? -31.505 -29.424 47.096 1.00 91.50 1210 MET A O 1
ATOM 9576 N N . HIS A 1 1211 ? -30.974 -27.294 47.528 1.00 90.25 1211 HIS A N 1
ATOM 9577 C CA . HIS A 1 1211 ? -31.672 -26.765 46.351 1.00 90.25 1211 HIS A CA 1
ATOM 9578 C C . HIS A 1 1211 ? -30.981 -27.087 45.015 1.00 90.25 1211 HIS A C 1
ATOM 9580 O O . HIS A 1 1211 ? -31.592 -26.880 43.974 1.00 90.25 1211 HIS A O 1
ATOM 9586 N N . ASN A 1 1212 ? -29.733 -27.564 45.042 1.00 92.31 1212 ASN A N 1
ATOM 9587 C CA . ASN A 1 1212 ? -28.966 -27.973 43.864 1.00 92.31 1212 ASN A CA 1
ATOM 9588 C C . ASN A 1 1212 ? -29.236 -29.434 43.461 1.00 92.31 1212 ASN A C 1
ATOM 9590 O O . ASN A 1 1212 ? -28.687 -29.927 42.480 1.00 92.31 1212 ASN A O 1
ATOM 9594 N N . THR A 1 1213 ? -30.035 -30.171 44.239 1.00 90.81 1213 THR A N 1
ATOM 9595 C CA . THR A 1 1213 ? -30.301 -31.585 43.958 1.00 90.81 1213 THR A CA 1
ATOM 9596 C C . THR A 1 1213 ? -31.227 -31.722 42.746 1.00 90.81 1213 THR A C 1
ATOM 9598 O O . THR A 1 1213 ? -32.375 -31.279 42.760 1.00 90.81 1213 THR A O 1
ATOM 9601 N N . HIS A 1 1214 ? -30.725 -32.350 41.679 1.00 86.44 1214 HIS A N 1
ATOM 9602 C CA . HIS A 1 1214 ? -31.448 -32.525 40.418 1.00 86.44 1214 HIS A CA 1
ATOM 9603 C C . HIS A 1 1214 ? -31.443 -33.990 39.949 1.00 86.44 1214 HIS A C 1
ATOM 9605 O O . HIS A 1 1214 ? -30.482 -34.721 40.203 1.00 86.44 1214 HIS A O 1
ATOM 9611 N N . PRO A 1 1215 ? -32.494 -34.448 39.241 1.00 83.00 1215 PRO A N 1
ATOM 9612 C CA . PRO A 1 1215 ? -32.493 -35.759 38.596 1.00 83.00 1215 PRO A CA 1
ATOM 9613 C C . PRO A 1 1215 ? -31.286 -35.925 37.662 1.00 83.00 1215 PRO A C 1
ATOM 9615 O O . PRO A 1 1215 ? -30.952 -35.018 36.902 1.00 83.00 1215 PRO A O 1
ATOM 9618 N N . GLY A 1 1216 ? -30.618 -37.076 37.720 1.00 80.38 1216 GLY A N 1
ATOM 9619 C CA . GLY A 1 1216 ? -29.402 -37.354 36.941 1.00 80.38 1216 GLY A CA 1
ATOM 9620 C C . GLY A 1 1216 ? -28.104 -36.739 37.488 1.00 80.38 1216 GLY A C 1
ATOM 9621 O O . GLY A 1 1216 ? -27.035 -37.016 36.936 1.00 80.38 1216 GLY A O 1
ATOM 9622 N N . TRP A 1 1217 ? -28.172 -35.970 38.580 1.00 90.44 1217 TRP A N 1
ATOM 9623 C CA . TRP A 1 1217 ? -27.014 -35.381 39.252 1.00 90.44 1217 TRP A CA 1
ATOM 9624 C C . TRP A 1 1217 ? -26.677 -36.102 40.560 1.00 90.44 1217 TRP A C 1
ATOM 9626 O O . TRP A 1 1217 ? -27.559 -36.544 41.302 1.00 90.44 1217 TRP A O 1
ATOM 9636 N N . LEU A 1 1218 ? -25.377 -36.194 40.840 1.00 93.19 1218 LEU A N 1
ATOM 9637 C CA . LEU A 1 1218 ? -24.846 -36.474 42.168 1.00 93.19 1218 LEU A CA 1
ATOM 9638 C C . LEU A 1 1218 ? -24.361 -35.160 42.789 1.00 93.19 1218 LEU A C 1
ATOM 9640 O O . LEU A 1 1218 ? -23.549 -34.466 42.185 1.00 93.19 1218 LEU A O 1
ATOM 9644 N N . SER A 1 1219 ? -24.826 -34.836 43.990 1.00 95.50 1219 SER A N 1
ATOM 9645 C CA . SER A 1 1219 ? -24.460 -33.605 44.702 1.00 95.50 1219 SER A CA 1
ATOM 9646 C C . SER A 1 1219 ? -23.608 -33.917 45.938 1.00 95.50 1219 SER A C 1
ATOM 9648 O O . SER A 1 1219 ? -23.995 -34.748 46.760 1.00 95.50 1219 SER A O 1
ATOM 9650 N N . LEU A 1 1220 ? -22.459 -33.252 46.093 1.00 96.12 1220 LEU A N 1
ATOM 9651 C CA . LEU A 1 1220 ? -21.584 -33.365 47.269 1.00 96.12 1220 LEU A CA 1
ATOM 9652 C C . LEU A 1 1220 ? -21.458 -32.022 47.982 1.00 96.12 1220 LEU A C 1
ATOM 9654 O O . LEU A 1 1220 ? -21.195 -31.003 47.345 1.00 96.12 1220 LEU A O 1
ATOM 9658 N N . GLY A 1 1221 ? -21.568 -32.025 49.305 1.00 95.00 1221 GLY A N 1
ATOM 9659 C CA . GLY A 1 1221 ? -21.472 -30.815 50.115 1.00 95.00 1221 GLY A CA 1
ATOM 9660 C C . GLY A 1 1221 ? -21.866 -31.059 51.566 1.00 95.00 1221 GLY A C 1
ATOM 9661 O O . GLY A 1 1221 ? -22.625 -31.969 51.877 1.00 95.00 1221 GLY A O 1
ATOM 9662 N N . ASN A 1 1222 ? -21.366 -30.232 52.476 1.00 93.50 1222 ASN A N 1
ATOM 9663 C CA . ASN A 1 1222 ? -21.585 -30.388 53.918 1.00 93.50 1222 ASN A CA 1
ATOM 9664 C C . ASN A 1 1222 ? -22.952 -29.862 54.411 1.00 93.50 1222 ASN A C 1
ATOM 9666 O O . ASN A 1 1222 ? -23.286 -30.023 55.582 1.00 93.50 1222 ASN A O 1
ATOM 9670 N N . GLN A 1 1223 ? -23.743 -29.236 53.531 1.00 92.00 1223 GLN A N 1
ATOM 9671 C CA . GLN A 1 1223 ? -25.084 -28.698 53.819 1.00 92.00 1223 GLN A CA 1
ATOM 9672 C C . GLN A 1 1223 ? -26.220 -29.555 53.227 1.00 92.00 1223 GLN A C 1
ATOM 9674 O O . GLN A 1 1223 ? -27.347 -29.081 53.076 1.00 92.00 1223 GLN A O 1
ATOM 9679 N N . LEU A 1 1224 ? -25.923 -30.798 52.842 1.00 93.88 1224 LEU A N 1
ATOM 9680 C CA . LEU A 1 1224 ? -26.900 -31.753 52.312 1.00 93.88 1224 LEU A CA 1
ATOM 9681 C C . LEU A 1 1224 ? -27.520 -32.584 53.442 1.00 93.88 1224 LEU A C 1
ATOM 9683 O O . LEU A 1 1224 ? -26.922 -32.744 54.503 1.00 93.88 1224 LEU A O 1
ATOM 9687 N N . ASP A 1 1225 ? -28.714 -33.127 53.230 1.00 90.88 1225 ASP A N 1
ATOM 9688 C CA . ASP A 1 1225 ? -29.414 -33.896 54.263 1.00 90.88 1225 ASP A CA 1
ATOM 9689 C C . ASP A 1 1225 ? -29.070 -35.393 54.186 1.00 90.88 1225 ASP A C 1
ATOM 9691 O O . ASP A 1 1225 ? -29.646 -36.152 53.398 1.00 90.88 1225 ASP A O 1
ATOM 9695 N N . GLY A 1 1226 ? -28.073 -35.806 54.974 1.00 89.12 1226 GLY A N 1
ATOM 9696 C CA . GLY A 1 1226 ? -27.602 -37.189 55.044 1.00 89.12 1226 GLY A CA 1
ATOM 9697 C C . GLY A 1 1226 ? -27.022 -37.713 53.726 1.00 89.12 1226 GLY A C 1
ATOM 9698 O O . GLY A 1 1226 ? -26.404 -36.979 52.950 1.00 89.12 1226 GLY A O 1
ATOM 9699 N N . VAL A 1 1227 ? -27.193 -39.013 53.478 1.00 90.44 1227 VAL A N 1
ATOM 9700 C CA . VAL A 1 1227 ? -26.704 -39.690 52.268 1.00 90.44 1227 VAL A CA 1
ATOM 9701 C C . VAL A 1 1227 ? -27.859 -40.409 51.575 1.00 90.44 1227 VAL A C 1
ATOM 9703 O O . VAL A 1 1227 ? -28.481 -41.299 52.157 1.00 90.44 1227 VAL A O 1
ATOM 9706 N N . ARG A 1 1228 ? -28.112 -40.060 50.308 1.00 89.69 1228 ARG A N 1
ATOM 9707 C CA . ARG A 1 1228 ? -29.090 -40.722 49.433 1.00 89.69 1228 ARG A CA 1
ATOM 9708 C C . ARG A 1 1228 ? -28.411 -41.185 48.148 1.00 89.69 1228 ARG A C 1
ATOM 9710 O O . ARG A 1 1228 ? -28.047 -40.376 47.296 1.00 89.69 1228 ARG A O 1
ATOM 9717 N N . LEU A 1 1229 ? -28.294 -42.502 47.988 1.00 87.56 1229 LEU A N 1
ATOM 9718 C CA . LEU A 1 1229 ? -27.692 -43.142 46.818 1.00 87.56 1229 LEU A CA 1
ATOM 9719 C C . LEU A 1 1229 ? -28.675 -44.127 46.190 1.00 87.56 1229 LEU A C 1
ATOM 9721 O O . LEU A 1 1229 ? -29.119 -45.074 46.837 1.00 87.56 1229 LEU A O 1
ATOM 9725 N N . VAL A 1 1230 ? -28.975 -43.909 44.914 1.00 83.12 1230 VAL A N 1
ATOM 9726 C CA . VAL A 1 1230 ? -29.947 -44.686 44.128 1.00 83.12 1230 VAL A CA 1
ATOM 9727 C C . VAL A 1 1230 ? -29.220 -45.713 43.254 1.00 83.12 1230 VAL A C 1
ATOM 9729 O O . VAL A 1 1230 ? -29.697 -46.825 43.035 1.00 83.12 1230 VAL A O 1
ATOM 9732 N N . GLU A 1 1231 ? -28.014 -45.385 42.785 1.00 81.12 1231 GLU A N 1
ATOM 9733 C CA . GLU A 1 1231 ? -27.197 -46.280 41.971 1.00 81.12 1231 GLU A CA 1
ATOM 9734 C C . GLU A 1 1231 ? -26.632 -47.434 42.820 1.00 81.12 1231 GLU A C 1
ATOM 9736 O O . GLU A 1 1231 ? -25.758 -47.239 43.667 1.00 81.12 1231 GLU A O 1
ATOM 9741 N N . LYS A 1 1232 ? -27.086 -48.668 42.554 1.00 80.19 1232 LYS A N 1
ATOM 9742 C CA . LYS A 1 1232 ? -26.683 -49.877 43.304 1.00 80.19 1232 LYS A CA 1
ATOM 9743 C C . LYS A 1 1232 ? -25.161 -50.077 43.358 1.00 80.19 1232 LYS A C 1
ATOM 9745 O O . LYS A 1 1232 ? -24.626 -50.432 44.406 1.00 80.19 1232 LYS A O 1
ATOM 9750 N N . GLY A 1 1233 ? -24.459 -49.817 42.249 1.00 82.00 1233 GLY A N 1
ATOM 9751 C CA . GLY A 1 1233 ? -22.999 -49.932 42.173 1.00 82.00 1233 GLY A CA 1
ATOM 9752 C C . GLY A 1 1233 ? -22.277 -48.906 43.050 1.00 82.00 1233 GLY A C 1
ATOM 9753 O O . GLY A 1 1233 ? -21.354 -49.258 43.784 1.00 82.00 1233 GLY A O 1
ATOM 9754 N N . LEU A 1 1234 ? -22.731 -47.651 43.025 1.00 85.75 1234 LEU A N 1
ATOM 9755 C CA . LEU A 1 1234 ? -22.204 -46.593 43.885 1.00 85.75 1234 LEU A CA 1
ATOM 9756 C C . LEU A 1 1234 ? -22.526 -46.852 45.362 1.00 85.75 1234 LEU A C 1
ATOM 9758 O O . LEU A 1 1234 ? -21.634 -46.724 46.194 1.00 85.75 1234 LEU A O 1
ATOM 9762 N N . ARG A 1 1235 ? -23.748 -47.299 45.687 1.00 85.06 1235 ARG A N 1
ATOM 9763 C CA . ARG A 1 1235 ? -24.155 -47.682 47.052 1.00 85.06 1235 ARG A CA 1
ATOM 9764 C C . ARG A 1 1235 ? -23.241 -48.768 47.628 1.00 85.06 1235 ARG A C 1
ATOM 9766 O O . ARG A 1 1235 ? -22.821 -48.661 48.777 1.00 85.06 1235 ARG A O 1
ATOM 9773 N N . ALA A 1 1236 ? -22.889 -49.779 46.830 1.00 83.94 1236 ALA A N 1
ATOM 9774 C CA . ALA A 1 1236 ? -21.973 -50.841 47.244 1.00 83.94 1236 ALA A CA 1
ATOM 9775 C C . ALA A 1 1236 ? -20.543 -50.324 47.491 1.00 83.94 1236 ALA A C 1
ATOM 9777 O O . ALA A 1 1236 ? -19.964 -50.619 48.536 1.00 83.94 1236 ALA A O 1
ATOM 9778 N N . ARG A 1 1237 ? -19.987 -49.512 46.574 1.00 88.19 1237 ARG A N 1
ATOM 9779 C CA . ARG A 1 1237 ? -18.654 -48.898 46.748 1.00 88.19 1237 ARG A CA 1
ATOM 9780 C C . ARG A 1 1237 ? -18.609 -47.956 47.950 1.00 88.19 1237 ARG A C 1
ATOM 9782 O O . ARG A 1 1237 ? -17.635 -47.970 48.695 1.00 88.19 1237 ARG A O 1
ATOM 9789 N N . PHE A 1 1238 ? -19.674 -47.186 48.163 1.00 88.69 1238 PHE A N 1
ATOM 9790 C CA . PHE A 1 1238 ? -19.798 -46.275 49.294 1.00 88.69 1238 PHE A CA 1
ATOM 9791 C C . PHE A 1 1238 ? -19.848 -47.032 50.621 1.00 88.69 1238 PHE A C 1
ATOM 9793 O O . PHE A 1 1238 ? -19.048 -46.744 51.501 1.00 88.69 1238 PHE A O 1
ATOM 9800 N N . LYS A 1 1239 ? -20.701 -48.059 50.743 1.00 86.94 1239 LYS A N 1
ATOM 9801 C CA . LYS A 1 1239 ? -20.795 -48.878 51.963 1.00 86.94 1239 LYS A CA 1
ATOM 9802 C C . LYS A 1 1239 ? -19.509 -49.662 52.252 1.00 86.94 1239 LYS A C 1
ATOM 9804 O O . LYS A 1 1239 ? -19.180 -49.887 53.409 1.00 86.94 1239 LYS A O 1
ATOM 9809 N N . ALA A 1 1240 ? -18.756 -50.048 51.218 1.00 86.75 1240 ALA A N 1
ATOM 9810 C CA . ALA A 1 1240 ? -17.434 -50.653 51.385 1.00 86.75 1240 ALA A CA 1
ATOM 9811 C C . ALA A 1 1240 ? -16.370 -49.643 51.856 1.00 86.75 1240 ALA A C 1
ATOM 9813 O O . ALA A 1 1240 ? -15.459 -50.007 52.594 1.00 86.75 1240 ALA A O 1
ATOM 9814 N N . ALA A 1 1241 ? -16.466 -48.383 51.423 1.00 86.00 1241 ALA A N 1
ATOM 9815 C CA . ALA A 1 1241 ? -15.538 -47.321 51.798 1.00 86.00 1241 ALA A CA 1
ATOM 9816 C C . ALA A 1 1241 ? -15.842 -46.698 53.169 1.00 86.00 1241 ALA A C 1
ATOM 9818 O O . ALA A 1 1241 ? -14.909 -46.297 53.859 1.00 86.00 1241 ALA A O 1
ATOM 9819 N N . TYR A 1 1242 ? -17.123 -46.622 53.529 1.00 88.81 1242 TYR A N 1
ATOM 9820 C CA . TYR A 1 1242 ? -17.651 -45.990 54.734 1.00 88.81 1242 TYR A CA 1
ATOM 9821 C C . TYR A 1 1242 ? -18.720 -46.900 55.367 1.00 88.81 1242 TYR A C 1
ATOM 9823 O O . TYR A 1 1242 ? -19.917 -46.645 55.217 1.00 88.81 1242 TYR A O 1
ATOM 9831 N N . PRO A 1 1243 ? -18.314 -47.994 56.036 1.00 82.38 1243 PRO A N 1
ATOM 9832 C CA . PRO A 1 1243 ? -19.246 -48.983 56.582 1.00 82.38 1243 PRO A CA 1
ATOM 9833 C C . PRO A 1 1243 ? -20.120 -48.439 57.722 1.00 82.38 1243 PRO A C 1
ATOM 9835 O O . PRO A 1 1243 ? -21.205 -48.970 57.948 1.00 82.38 1243 PRO A O 1
ATOM 9838 N N . ASP A 1 1244 ? -19.668 -47.377 58.393 1.00 82.94 1244 ASP A N 1
ATOM 9839 C CA . ASP A 1 1244 ? -20.281 -46.832 59.610 1.00 82.94 1244 ASP A CA 1
ATOM 9840 C C . ASP A 1 1244 ? -21.359 -45.759 59.345 1.00 82.94 1244 ASP A C 1
ATOM 9842 O O . ASP A 1 1244 ? -21.957 -45.245 60.287 1.00 82.94 1244 ASP A O 1
ATOM 9846 N N . ILE A 1 1245 ? -21.611 -45.389 58.081 1.00 81.81 1245 ILE A N 1
ATOM 9847 C CA . ILE A 1 1245 ? -22.583 -44.345 57.713 1.00 81.81 1245 ILE A CA 1
ATOM 9848 C C . ILE A 1 1245 ? -23.916 -44.987 57.301 1.00 81.81 1245 ILE A C 1
ATOM 9850 O O . ILE A 1 1245 ? -23.978 -45.752 56.334 1.00 81.81 1245 ILE A O 1
ATOM 9854 N N . GLU A 1 1246 ? -24.998 -44.646 58.007 1.00 73.44 1246 GLU A N 1
ATOM 9855 C CA . GLU A 1 1246 ? -26.360 -45.073 57.666 1.00 73.44 1246 GLU A CA 1
ATOM 9856 C C . GLU A 1 1246 ? -26.880 -44.354 56.405 1.00 73.44 1246 GLU A C 1
ATOM 9858 O O . GLU A 1 1246 ? -26.644 -43.165 56.192 1.00 73.44 1246 GLU A O 1
ATOM 9863 N N . LEU A 1 1247 ? -27.576 -45.096 55.536 1.00 74.19 1247 LEU A N 1
ATOM 9864 C CA . LEU A 1 1247 ? -28.157 -44.582 54.292 1.00 74.19 1247 LEU A CA 1
ATOM 9865 C C . LEU A 1 1247 ? -29.640 -44.271 54.507 1.00 74.19 1247 LEU A C 1
ATOM 9867 O O . LEU A 1 1247 ? -30.352 -45.099 55.070 1.00 74.19 1247 LEU A O 1
ATOM 9871 N N . ASN A 1 1248 ? -30.122 -43.142 53.983 1.00 65.38 1248 ASN A N 1
ATOM 9872 C CA . ASN A 1 1248 ? -31.550 -42.825 54.001 1.00 65.38 1248 ASN A CA 1
ATOM 9873 C C . ASN A 1 1248 ? -32.303 -43.787 53.064 1.00 65.38 1248 ASN A C 1
ATOM 9875 O O . ASN A 1 1248 ? -32.228 -43.664 51.838 1.00 65.38 1248 ASN A O 1
ATOM 9879 N N . GLU A 1 1249 ? -33.011 -44.768 53.629 1.00 51.22 1249 GLU A N 1
ATOM 9880 C CA . GLU A 1 1249 ? -33.853 -45.695 52.870 1.00 51.22 1249 GLU A CA 1
ATOM 9881 C C . GLU A 1 1249 ? -35.195 -45.032 52.540 1.00 51.22 1249 GLU A C 1
ATOM 9883 O O . GLU A 1 1249 ? -35.949 -44.636 53.426 1.00 51.22 1249 GLU A O 1
ATOM 9888 N N . SER A 1 1250 ? -35.500 -44.902 51.248 1.00 41.59 1250 SER A N 1
ATOM 9889 C CA . SER A 1 1250 ? -36.853 -44.581 50.786 1.00 41.59 1250 SER A CA 1
ATOM 9890 C C . SER A 1 1250 ? -37.541 -45.873 50.345 1.00 41.59 1250 SER A C 1
ATOM 9892 O O . SER A 1 1250 ? -36.999 -46.637 49.549 1.00 41.59 1250 SER A O 1
ATOM 9894 N N . PHE A 1 1251 ? -38.712 -46.106 50.943 1.00 36.12 1251 PHE A N 1
ATOM 9895 C CA . PHE A 1 1251 ? -39.716 -47.138 50.669 1.00 36.12 1251 PHE A CA 1
ATOM 9896 C C . PHE A 1 1251 ? -39.778 -47.553 49.189 1.00 36.12 1251 PHE A C 1
ATOM 9898 O O . PHE A 1 1251 ? -40.190 -46.730 48.387 1.00 36.12 1251 PHE A O 1
ATOM 9905 N N . PHE A 1 1252 ? -39.413 -48.796 48.848 1.00 35.53 1252 PHE A N 1
ATOM 9906 C CA . PHE A 1 1252 ? -39.995 -49.641 47.779 1.00 35.53 1252 PHE A CA 1
ATOM 9907 C C . PHE A 1 1252 ? -39.154 -50.928 47.627 1.00 35.53 1252 PHE A C 1
ATOM 9909 O O . PHE A 1 1252 ? -38.564 -51.181 46.587 1.00 35.53 1252 PHE A O 1
ATOM 9916 N N . ASP A 1 1253 ? -39.079 -51.747 48.675 1.00 32.09 1253 ASP A N 1
ATOM 9917 C CA . ASP A 1 1253 ? -38.556 -53.122 48.590 1.00 32.09 1253 ASP A CA 1
ATOM 9918 C C . ASP A 1 1253 ? -39.417 -54.040 49.487 1.00 32.09 1253 ASP A C 1
ATOM 9920 O O . ASP A 1 1253 ? -38.937 -54.710 50.394 1.00 32.09 1253 ASP A O 1
ATOM 9924 N N . GLU A 1 1254 ? -40.732 -54.067 49.246 1.00 32.59 1254 GLU A N 1
ATOM 9925 C CA . GLU A 1 1254 ? -41.597 -55.169 49.686 1.00 32.59 1254 GLU A CA 1
ATOM 9926 C C . GLU A 1 1254 ? -42.356 -55.733 48.480 1.00 32.59 1254 GLU A C 1
ATOM 9928 O O . GLU A 1 1254 ? -43.365 -55.179 48.053 1.00 32.59 1254 GLU A O 1
ATOM 9933 N N . LEU A 1 1255 ? -41.844 -56.836 47.922 1.00 28.17 1255 LEU A N 1
ATOM 9934 C CA . LEU A 1 1255 ? -42.617 -58.047 47.610 1.00 28.17 1255 LEU A CA 1
ATOM 9935 C C . LEU A 1 1255 ? -41.660 -59.193 47.192 1.00 28.17 1255 LEU A C 1
ATOM 9937 O O . LEU A 1 1255 ? -40.814 -58.987 46.318 1.00 28.17 1255 LEU A O 1
ATOM 9941 N N . PRO A 1 1256 ? -41.753 -60.401 47.789 1.00 34.91 1256 PRO A N 1
ATOM 9942 C CA . PRO A 1 1256 ? -40.835 -61.509 47.531 1.00 34.91 1256 PRO A CA 1
ATOM 9943 C C . PRO A 1 1256 ? -41.358 -62.516 46.486 1.00 34.91 1256 PRO A C 1
ATOM 9945 O O . PRO A 1 1256 ? -42.508 -62.924 46.550 1.00 34.91 1256 PRO A O 1
ATOM 9948 N N . TRP A 1 1257 ? -40.437 -62.977 45.625 1.00 31.14 1257 TRP A N 1
ATOM 9949 C CA . TRP A 1 1257 ? -40.330 -64.295 44.957 1.00 31.14 1257 TRP A CA 1
ATOM 9950 C C . TRP A 1 1257 ? -41.508 -64.895 44.153 1.00 31.14 1257 TRP A C 1
ATOM 9952 O O . TRP A 1 1257 ? -42.588 -65.100 44.683 1.00 31.14 1257 TRP A O 1
ATOM 9962 N N . VAL A 1 1258 ? -41.196 -65.317 42.910 1.00 28.16 1258 VAL A N 1
ATOM 9963 C CA . VAL A 1 1258 ? -41.615 -66.519 42.117 1.00 28.16 1258 VAL A CA 1
ATOM 9964 C C . VAL A 1 1258 ? -41.444 -66.111 40.635 1.00 28.16 1258 VAL A C 1
ATOM 9966 O O . VAL A 1 1258 ? -42.003 -65.115 40.209 1.00 28.16 1258 VAL A O 1
ATOM 9969 N N . GLY A 1 1259 ? -40.525 -66.657 39.834 1.00 26.69 1259 GLY A N 1
ATOM 9970 C CA . GLY A 1 1259 ? -40.512 -68.023 39.311 1.00 26.69 1259 GLY A CA 1
ATOM 9971 C C . GLY A 1 1259 ? -41.008 -68.017 37.854 1.00 26.69 1259 GLY A C 1
ATOM 9972 O O . GLY A 1 1259 ? -42.184 -67.800 37.641 1.00 26.69 1259 GLY A O 1
ATOM 9973 N N . MET A 1 1260 ? -40.088 -68.239 36.903 1.00 30.44 1260 MET A N 1
ATOM 9974 C CA . MET A 1 1260 ? -40.264 -68.851 35.568 1.00 30.44 1260 MET A CA 1
ATOM 9975 C C . MET A 1 1260 ? -41.495 -68.531 34.675 1.00 30.44 1260 MET A C 1
ATOM 9977 O O . MET A 1 1260 ? -42.633 -68.719 35.073 1.00 30.44 1260 MET A O 1
ATOM 9981 N N . LEU A 1 1261 ? -41.179 -68.327 33.384 1.00 27.52 1261 LEU A N 1
ATOM 9982 C CA . LEU A 1 1261 ? -41.945 -68.637 32.155 1.00 27.52 1261 LEU A CA 1
ATOM 9983 C C . LEU A 1 1261 ? -42.612 -67.491 31.373 1.00 27.52 1261 LEU A C 1
ATOM 9985 O O . LEU A 1 1261 ? -43.392 -66.698 31.882 1.00 27.52 1261 LEU A O 1
ATOM 9989 N N . ASP A 1 1262 ? -42.207 -67.483 30.100 1.00 28.48 1262 ASP A N 1
ATOM 9990 C CA . ASP A 1 1262 ? -42.944 -67.292 28.849 1.00 28.48 1262 ASP A CA 1
ATOM 9991 C C . ASP A 1 1262 ? -44.367 -66.712 28.838 1.00 28.48 1262 ASP A C 1
ATOM 9993 O O . ASP A 1 1262 ? -45.266 -67.197 29.511 1.00 28.48 1262 ASP A O 1
ATOM 9997 N N . GLN A 1 1263 ? -44.511 -65.790 27.876 1.00 32.44 1263 GLN A N 1
ATOM 9998 C CA . GLN A 1 1263 ? -45.611 -65.593 26.920 1.00 32.44 1263 GLN A CA 1
ATOM 9999 C C . GLN A 1 1263 ? -47.061 -65.383 27.404 1.00 32.44 1263 GLN A C 1
ATOM 10001 O O . GLN A 1 1263 ? -47.596 -66.040 28.283 1.00 32.44 1263 GLN A O 1
ATOM 10006 N N . ASP A 1 1264 ? -47.711 -64.498 26.641 1.00 26.73 1264 ASP A N 1
ATOM 10007 C CA . ASP A 1 1264 ? -49.147 -64.429 26.367 1.00 26.73 1264 ASP A CA 1
ATOM 10008 C C . ASP A 1 1264 ? -50.102 -63.753 27.368 1.00 26.73 1264 ASP A C 1
ATOM 10010 O O . ASP A 1 1264 ? -50.798 -64.393 28.143 1.00 26.73 1264 ASP A O 1
ATOM 10014 N N . SER A 1 1265 ? -50.373 -62.476 27.055 1.00 25.39 1265 SER A N 1
ATOM 10015 C CA . SER A 1 1265 ? -51.741 -61.994 26.757 1.00 25.39 1265 SER A CA 1
ATOM 10016 C C . SER A 1 1265 ? -52.746 -61.882 27.943 1.00 25.39 1265 SER A C 1
ATOM 10018 O O . SER A 1 1265 ? -52.378 -62.111 29.086 1.00 25.39 1265 SER A O 1
ATOM 10020 N N . PRO A 1 1266 ? -53.956 -61.311 27.748 1.00 45.12 1266 PRO A N 1
ATOM 10021 C CA . PRO A 1 1266 ? -54.220 -59.937 28.183 1.00 45.12 1266 PRO A CA 1
ATOM 10022 C C . PRO A 1 1266 ? -55.534 -59.791 28.989 1.00 45.12 1266 PRO A C 1
ATOM 10024 O O . PRO A 1 1266 ? -56.271 -60.752 29.171 1.00 45.12 1266 PRO A O 1
ATOM 10027 N N . GLN A 1 1267 ? -55.883 -58.540 29.339 1.00 26.69 1267 GLN A N 1
ATOM 10028 C CA . GLN A 1 1267 ? -57.214 -58.108 29.826 1.00 26.69 1267 GLN A CA 1
ATOM 10029 C C . GLN A 1 1267 ? -57.528 -58.578 31.267 1.00 26.69 1267 GLN A C 1
ATOM 10031 O O . GLN A 1 1267 ? -57.124 -59.641 31.693 1.00 26.69 1267 GLN A O 1
ATOM 10036 N N . SER A 1 1268 ? -58.247 -57.879 32.138 1.00 24.55 1268 SER A N 1
ATOM 10037 C CA . SER A 1 1268 ? -59.234 -56.813 32.006 1.00 24.55 1268 SER A CA 1
ATOM 10038 C C . SER A 1 1268 ? -59.424 -56.168 33.395 1.00 24.55 1268 SER A C 1
ATOM 10040 O O . SER A 1 1268 ? -59.362 -56.867 34.396 1.00 24.55 1268 SER A O 1
ATOM 10042 N N . ILE A 1 1269 ? -59.397 -54.835 33.485 1.00 27.45 1269 ILE A N 1
ATOM 10043 C CA . ILE A 1 1269 ? -60.533 -53.911 33.714 1.00 27.45 1269 ILE A CA 1
ATOM 10044 C C . ILE A 1 1269 ? -61.081 -53.889 35.167 1.00 27.45 1269 ILE A C 1
ATOM 10046 O O . ILE A 1 1269 ? -61.369 -54.930 35.743 1.00 27.45 1269 ILE A O 1
ATOM 10050 N N . PHE A 1 1270 ? -61.345 -52.651 35.634 1.00 24.36 1270 PHE A N 1
ATOM 10051 C CA . PHE A 1 1270 ? -62.277 -52.213 36.699 1.00 24.36 1270 PHE A CA 1
ATOM 10052 C C . PHE A 1 1270 ? -61.687 -52.228 38.131 1.00 24.36 1270 PHE A C 1
ATOM 10054 O O . PHE A 1 1270 ? -61.078 -53.202 38.532 1.00 24.36 1270 PHE A O 1
ATOM 10061 N N . VAL A 1 1271 ? -61.785 -51.200 38.988 1.00 24.70 1271 VAL A N 1
ATOM 10062 C CA . VAL A 1 1271 ? -62.669 -50.025 39.120 1.00 24.70 1271 VAL A CA 1
ATOM 10063 C C . VAL A 1 1271 ? -61.911 -48.934 39.918 1.00 24.70 1271 VAL A C 1
ATOM 10065 O O . VAL A 1 1271 ? -61.129 -49.254 40.808 1.00 24.70 1271 VAL A O 1
ATOM 10068 N N . LEU A 1 1272 ? -62.191 -47.658 39.619 1.00 28.12 1272 LEU A N 1
ATOM 10069 C CA . LEU A 1 1272 ? -62.183 -46.486 40.529 1.00 28.12 1272 LEU A CA 1
ATOM 10070 C C . LEU A 1 1272 ? -62.551 -46.843 42.002 1.00 28.12 1272 LEU A C 1
ATOM 10072 O O . LEU A 1 1272 ? -63.332 -47.776 42.186 1.00 28.12 1272 LEU A O 1
ATOM 10076 N N . PRO A 1 1273 ? -62.127 -46.097 43.053 1.00 27.92 1273 PRO A N 1
ATOM 10077 C CA . PRO A 1 1273 ? -62.459 -44.672 43.160 1.00 27.92 1273 PRO A CA 1
ATOM 10078 C C . PRO A 1 1273 ? -61.461 -43.756 43.902 1.00 27.92 1273 PRO A C 1
ATOM 10080 O O . PRO A 1 1273 ? -60.747 -44.160 44.809 1.00 27.92 1273 PRO A O 1
ATOM 10083 N N . LEU A 1 1274 ? -61.505 -42.483 43.491 1.00 31.23 1274 LEU A N 1
ATOM 10084 C CA . LEU A 1 1274 ? -61.444 -41.264 44.311 1.00 31.23 1274 LEU A CA 1
ATOM 10085 C C . LEU A 1 1274 ? -60.797 -41.378 45.705 1.00 31.23 1274 LEU A C 1
ATOM 10087 O O . LEU A 1 1274 ? -61.446 -41.839 46.645 1.00 31.23 1274 LEU A O 1
ATOM 10091 N N . HIS A 1 1275 ? -59.620 -40.761 45.856 1.00 29.67 1275 HIS A N 1
ATOM 10092 C CA . HIS A 1 1275 ? -59.474 -39.645 46.790 1.00 29.67 1275 HIS A CA 1
ATOM 10093 C C . HIS A 1 1275 ? -58.342 -38.691 46.414 1.00 29.67 1275 HIS A C 1
ATOM 10095 O O . HIS A 1 1275 ? -57.353 -39.173 45.817 1.00 29.67 1275 HIS A O 1
#